Protein AF-0000000073374033 (afdb_homodimer)

Solvent-accessible surface area (backbone atoms only — not comparable to full-atom values): 40500 Å² total; per-residue (Å²): 117,76,60,56,55,54,49,48,32,49,49,45,48,53,47,56,76,62,56,70,58,71,91,71,52,54,66,69,59,49,52,52,34,50,50,38,50,50,52,44,47,60,67,65,52,49,69,68,56,53,51,48,49,41,49,51,34,45,50,53,40,39,52,51,47,39,38,47,74,27,28,50,28,40,47,32,47,76,53,73,50,48,68,38,39,53,70,58,46,48,76,58,29,60,41,41,64,69,36,48,52,54,52,47,20,38,35,21,29,68,63,35,25,39,60,81,46,92,64,21,37,31,60,33,75,65,33,57,41,40,18,85,92,31,54,60,24,26,40,48,54,47,34,45,60,45,41,44,23,48,55,28,42,42,62,44,31,63,74,58,57,34,49,60,54,62,41,54,58,54,22,26,31,24,66,53,67,71,45,74,55,39,61,67,63,53,31,71,78,31,63,72,61,33,52,30,47,51,45,35,55,56,49,52,56,66,65,41,67,74,57,66,69,78,52,41,64,50,81,74,72,37,71,47,60,66,88,39,42,24,36,35,30,46,58,33,54,76,29,61,66,61,37,52,48,43,68,75,40,69,82,62,46,27,30,33,36,29,24,20,44,55,75,46,50,70,62,48,80,64,85,67,51,89,58,44,46,77,45,72,41,53,59,79,78,42,46,89,70,64,50,28,39,26,43,34,35,53,75,43,59,47,59,34,18,66,67,63,37,39,50,32,46,42,26,47,56,72,20,46,40,94,80,21,34,39,36,42,37,36,66,36,36,69,78,76,32,80,44,59,46,66,60,39,50,49,26,52,49,27,26,36,53,20,6,19,40,61,38,29,62,67,52,49,53,50,51,40,41,74,48,51,29,36,76,76,46,75,37,64,41,90,89,32,75,48,42,34,37,39,33,25,32,79,99,116,76,61,55,55,54,49,47,32,51,50,43,49,51,47,57,76,63,55,70,58,70,92,71,51,53,65,69,60,48,52,50,34,50,49,38,50,51,52,43,48,61,68,65,52,48,70,68,57,51,53,48,47,41,49,51,35,46,50,52,39,39,52,50,47,37,39,48,74,28,29,51,30,39,47,32,47,75,53,74,51,47,68,37,38,53,68,58,46,47,75,58,29,59,44,40,64,70,35,49,52,56,53,46,22,37,35,21,29,68,63,34,26,39,62,81,46,94,62,21,39,30,59,33,77,66,33,57,42,40,19,87,92,31,53,61,24,27,39,49,56,47,34,46,60,47,41,44,24,48,55,28,42,42,61,43,29,64,73,58,58,34,50,60,53,61,40,53,59,53,22,25,33,25,64,51,68,70,45,73,54,39,60,67,63,52,32,70,77,31,63,72,62,33,51,30,46,51,46,36,54,55,50,52,57,68,63,54,68,68,60,67,69,78,54,40,68,50,82,74,73,37,70,46,60,65,90,39,42,22,35,36,29,46,58,34,56,76,30,61,66,59,38,52,50,42,68,76,39,69,81,61,45,27,30,34,36,28,24,21,44,55,74,47,50,69,61,48,81,64,86,66,52,90,61,44,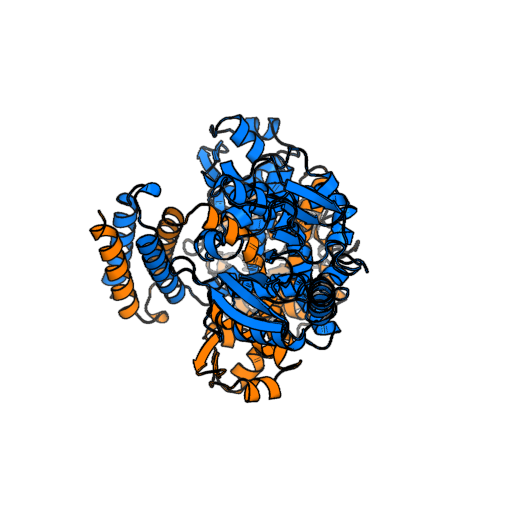46,76,46,70,41,54,60,80,79,42,47,89,71,64,50,28,40,26,43,32,34,54,75,44,59,47,60,35,19,67,67,64,38,40,49,31,46,43,27,46,56,71,19,44,39,95,80,19,35,37,36,42,37,36,65,38,37,68,77,76,31,82,41,59,47,67,61,39,48,50,26,52,49,26,27,36,54,20,5,19,41,62,38,29,63,66,53,48,52,50,52,42,41,74,48,49,30,35,76,77,47,77,37,65,41,92,90,34,76,48,40,34,37,38,34,25,31,79,99

Foldseek 3Di:
DVVPVVVVVVVVVVCVVVPDDPVPDDPVNVVVVVVVVVVVCVVPDDPVRVVVCVVCVVVVLVLLLVCQQFCQLVLCLVVVFDKDALVRSQVRTDDDSVVVVVSVVVCCVVVQWHDPDDRIITGDPVSNQLHPPHLSVLVSVLVVLVVLLVVCQVVLCVVVVNDQFADQQRFSQCVSVVDSDRLVVVLLVPVVNVVSVLSNVVVVVVVPFDQQCVFDVCVVQQDDAQAAAREEEAQCQLQPNVLVVCVVPVPRHYAAEYEDAPSRPVPNPDDSDPRYYYDHDDLLVADPRAAHQEYEYEQPLQLHGLPSSLSSLLRVQVRHDQNHKYKYKYFAFDPDDPGDPVQVVVQVSSCRNRSGGHHHPVRVCVSCVVSQWAFDDWTDDPRDRGIIITIIGHD/DVVPVVVVVVVVVVCVVVPDDPVPDDPVNVVVVVVVVVVVCVVPDDPVRVVVCVVCVVVVLVLLVVCQQFCQLVLCLVVVFDKDALVRSQVRTDDDSVVVVVSVVVCCVVVQWHDPDDRIITGDPVSNQLHPPHLSVLVSVLVVLVVLLVVCQVVLCVVVVNDQFADQQRFSQCVSVVDSDRLVVVVLVPVVNVVSVLSNVVVVVVVQFDQQCVFDVCQVQQDDAQAAAREEEAQCQLQPNVLVVCVVPVPRHYAAEYEDAPSRPVPNPDDSDPRYYYDHDDLLVADPRAAHQEYEYEQPLQLHGLPSSLSSLLRVQVRHDQNHKYKYKYFAFDPDDPGDPVQVVVQVSSCRNGSGGHHHPVRVCVSCVVSQWAFDDWTDDPRDRGIIITIIGHD

Nearest PDB structures (foldseek):
  6inw-assembly1_A  TM=8.763E-01  e=2.701E-35  Aspergillus flavus NRRL3357
  6ix7-assembly1_A  TM=8.766E-01  e=1.135E-34  Aspergillus flavus NRRL3357
  6ix3-assembly1_A  TM=8.755E-01  e=1.832E-34  Aspergillus flavus NRRL3357
  8xte-assembly3_D  TM=8.168E-01  e=4.934E-29  Penicillium brevicompactum
  8xtg-assembly3_F  TM=8.069E-01  e=5.912E-27  Penicillium brevicompactum

Organism: Aspergillus oryzae (strain ATCC 42149 / RIB 40) (NCBI:txid510516)

Structure (mmCIF, N/CA/C/O backbone):
data_AF-0000000073374033-model_v1
#
loop_
_entity.id
_entity.type
_entity.pdbx_description
1 polymer 'Uncharacterized protein'
#
loop_
_atom_site.group_PDB
_atom_site.id
_atom_site.type_symbol
_atom_site.label_atom_id
_atom_site.label_alt_id
_atom_site.label_comp_id
_atom_site.label_asym_id
_atom_site.label_entity_id
_atom_site.label_seq_id
_atom_site.pdbx_PDB_ins_code
_atom_site.Cartn_x
_atom_site.Cartn_y
_atom_site.Cartn_z
_atom_site.occupancy
_atom_site.B_iso_or_equiv
_atom_site.auth_seq_id
_atom_site.auth_comp_id
_atom_site.auth_asym_id
_atom_site.auth_atom_id
_atom_site.pdbx_PDB_model_num
ATOM 1 N N . MET A 1 1 ? -13.531 -3.805 35.156 1 40.66 1 MET A N 1
ATOM 2 C CA . MET A 1 1 ? -13.516 -3.805 33.688 1 40.66 1 MET A CA 1
ATOM 3 C C . MET A 1 1 ? -12.188 -3.273 33.188 1 40.66 1 MET A C 1
ATOM 5 O O . MET A 1 1 ? -11.672 -3.762 32.156 1 40.66 1 MET A O 1
ATOM 9 N N . THR A 1 2 ? -11.633 -2.186 33.844 1 51.59 2 THR A N 1
ATOM 10 C CA . THR A 1 2 ? -10.312 -1.583 33.656 1 51.59 2 THR A CA 1
ATOM 11 C C . THR A 1 2 ? -9.211 -2.617 33.875 1 51.59 2 THR A C 1
ATOM 13 O O . THR A 1 2 ? -8.203 -2.598 33.156 1 51.59 2 THR A O 1
ATOM 16 N N . THR A 1 3 ? -9.586 -3.658 34.625 1 64.06 3 THR A N 1
ATOM 17 C CA . THR A 1 3 ? -8.648 -4.656 35.125 1 64.06 3 THR A CA 1
ATOM 18 C C . THR A 1 3 ? -8.375 -5.727 34.062 1 64.06 3 THR A C 1
ATOM 20 O O . THR A 1 3 ? -7.238 -6.164 33.906 1 64.06 3 THR A O 1
ATOM 23 N N . LEU A 1 4 ? -9.281 -5.793 33.125 1 79.56 4 LEU A N 1
ATOM 24 C CA . LEU A 1 4 ? -9.141 -6.918 32.219 1 79.56 4 LEU A CA 1
ATOM 25 C C . LEU A 1 4 ? -8.156 -6.59 31.094 1 79.56 4 LEU A C 1
ATOM 27 O O . LEU A 1 4 ? -7.262 -7.383 30.797 1 79.56 4 LEU A O 1
ATOM 31 N N . LEU A 1 5 ? -8.156 -5.371 30.641 1 86.12 5 LEU A N 1
ATOM 32 C CA . LEU A 1 5 ? -7.293 -5.023 29.531 1 86.12 5 LEU A CA 1
ATOM 33 C C . LEU A 1 5 ? -5.859 -4.805 30 1 86.12 5 LEU A C 1
ATOM 35 O O . LEU A 1 5 ? -4.906 -5.18 29.312 1 86.12 5 LEU A O 1
ATOM 39 N N . SER A 1 6 ? -5.793 -4.25 31.141 1 86.88 6 SER A N 1
ATOM 40 C CA . SER A 1 6 ? -4.461 -4.062 31.703 1 86.88 6 SER A CA 1
ATOM 41 C C . SER A 1 6 ? -3.793 -5.402 32 1 86.88 6 SER A C 1
ATOM 43 O O . SER A 1 6 ? -2.592 -5.562 31.797 1 86.88 6 SER A O 1
ATOM 45 N N . ASP A 1 7 ? -4.605 -6.301 32.469 1 88.81 7 ASP A N 1
ATOM 46 C CA . ASP A 1 7 ? -4.102 -7.645 32.75 1 88.81 7 ASP A CA 1
ATOM 47 C C . ASP A 1 7 ? -3.682 -8.344 31.453 1 88.81 7 ASP A C 1
ATOM 49 O O . ASP A 1 7 ? -2.668 -9.039 31.422 1 88.81 7 ASP A O 1
ATOM 53 N N . LEU A 1 8 ? -4.488 -8.117 30.484 1 90.81 8 LEU A N 1
ATOM 54 C CA . LEU A 1 8 ? -4.156 -8.711 29.188 1 90.81 8 LEU A CA 1
ATOM 55 C C . LEU A 1 8 ? -2.867 -8.117 28.641 1 90.81 8 LEU A C 1
ATOM 57 O O . LEU A 1 8 ? -2.027 -8.844 28.109 1 90.81 8 LEU A O 1
ATOM 61 N N . THR A 1 9 ? -2.734 -6.816 28.734 1 91.38 9 THR A N 1
ATOM 62 C CA . THR A 1 9 ? -1.508 -6.156 28.297 1 91.38 9 THR A CA 1
ATOM 63 C C . THR A 1 9 ? -0.296 -6.734 29.016 1 91.38 9 THR A C 1
ATOM 65 O O . THR A 1 9 ? 0.73 -7.016 28.391 1 91.38 9 THR A O 1
ATOM 68 N N . SER A 1 10 ? -0.491 -6.93 30.297 1 90 10 SER A N 1
ATOM 69 C CA . SER A 1 10 ? 0.584 -7.508 31.094 1 90 10 SER A CA 1
ATOM 70 C C . SER A 1 10 ? 0.902 -8.93 30.656 1 90 10 SER A C 1
ATOM 72 O O . SER A 1 10 ? 2.068 -9.32 30.578 1 90 10 SER A O 1
ATOM 74 N N . THR A 1 11 ? -0.101 -9.641 30.406 1 89.69 11 THR A N 1
ATOM 75 C CA . THR A 1 11 ? 0.068 -11.008 29.922 1 89.69 11 THR A CA 1
ATOM 76 C C . THR A 1 11 ? 0.835 -11.031 28.609 1 89.69 11 THR A C 1
ATOM 78 O O . THR A 1 11 ? 1.729 -11.859 28.422 1 89.69 11 THR A O 1
ATOM 81 N N . LEU A 1 12 ? 0.487 -10.133 27.703 1 90.38 12 LEU A N 1
ATOM 82 C CA . LEU A 1 12 ? 1.145 -10.078 26.391 1 90.38 12 LEU A CA 1
ATOM 83 C C . LEU A 1 12 ? 2.605 -9.664 26.547 1 90.38 12 LEU A C 1
ATOM 85 O O . LEU A 1 12 ? 3.482 -10.227 25.875 1 90.38 12 LEU A O 1
ATOM 89 N N . ASN A 1 13 ? 2.828 -8.773 27.406 1 89.5 13 ASN A N 1
ATOM 90 C CA . ASN A 1 13 ? 4.203 -8.344 27.641 1 89.5 13 ASN A CA 1
ATOM 91 C C . ASN A 1 13 ? 5.047 -9.461 28.234 1 89.5 13 ASN A C 1
ATOM 93 O O . ASN A 1 13 ? 6.215 -9.625 27.875 1 89.5 13 ASN A O 1
ATOM 97 N N . SER A 1 14 ? 4.441 -10.156 29.125 1 88.94 14 SER A N 1
ATOM 98 C CA . SER A 1 14 ? 5.129 -11.305 29.719 1 88.94 14 SER A CA 1
ATOM 99 C C . SER A 1 14 ? 5.418 -12.375 28.672 1 88.94 14 SER A C 1
ATOM 101 O O . SER A 1 14 ? 6.488 -12.984 28.672 1 88.94 14 SER A O 1
ATOM 103 N N . ALA A 1 15 ? 4.445 -12.617 27.875 1 88.56 15 ALA A N 1
ATOM 104 C CA . ALA A 1 15 ? 4.629 -13.594 26.812 1 88.56 15 ALA A CA 1
ATOM 105 C C . ALA A 1 15 ? 5.742 -13.164 25.859 1 88.56 15 ALA A C 1
ATOM 107 O O . ALA A 1 15 ? 6.543 -13.992 25.422 1 88.56 15 ALA A O 1
ATOM 108 N N . LEU A 1 16 ? 5.781 -11.914 25.516 1 87.56 16 LEU A N 1
ATOM 109 C CA . LEU A 1 16 ? 6.805 -11.367 24.625 1 87.56 16 LEU A CA 1
ATOM 110 C C . LEU A 1 16 ? 8.195 -11.586 25.219 1 87.56 16 LEU A C 1
ATOM 112 O O . LEU A 1 16 ? 9.133 -11.945 24.5 1 87.56 16 LEU A O 1
ATOM 116 N N . ALA A 1 17 ? 8.281 -11.438 26.469 1 87.31 17 ALA A N 1
ATOM 117 C CA . ALA A 1 17 ? 9.57 -11.562 27.141 1 87.31 17 ALA A CA 1
ATOM 118 C C . ALA A 1 17 ? 10.008 -13.023 27.203 1 87.31 17 ALA A C 1
ATOM 120 O O . ALA A 1 17 ? 11.195 -13.312 27.375 1 87.31 17 ALA A O 1
ATOM 121 N N . ASN A 1 18 ? 9.102 -13.953 27 1 87.38 18 ASN A N 1
ATOM 122 C CA . ASN A 1 18 ? 9.414 -15.367 27.203 1 87.38 18 ASN A CA 1
ATOM 123 C C . ASN A 1 18 ? 9.18 -16.172 25.922 1 87.38 18 ASN A C 1
ATOM 125 O O . ASN A 1 18 ? 8.992 -17.391 25.984 1 87.38 18 ASN A O 1
ATOM 129 N N . LEU A 1 19 ? 9.047 -15.469 24.844 1 88.44 19 LEU A N 1
ATOM 130 C CA . LEU A 1 19 ? 8.82 -16.172 23.578 1 88.44 19 LEU A CA 1
ATOM 131 C C . LEU A 1 19 ? 10 -17.078 23.234 1 88.44 19 LEU A C 1
ATOM 133 O O . LEU A 1 19 ? 11.156 -16.688 23.406 1 88.44 19 LEU A O 1
ATOM 137 N N . PRO A 1 20 ? 9.734 -18.266 22.875 1 86.44 20 PRO A N 1
ATOM 138 C CA . PRO A 1 20 ? 10.828 -19.094 22.375 1 86.44 20 PRO A CA 1
ATOM 139 C C . PRO A 1 20 ? 11.484 -18.516 21.125 1 86.44 20 PRO A C 1
ATOM 141 O O . PRO A 1 20 ? 10.914 -17.625 20.484 1 86.44 20 PRO A O 1
ATOM 144 N N . ALA A 1 21 ? 12.734 -19 20.891 1 82.31 21 ALA A N 1
ATOM 145 C CA . ALA A 1 21 ? 13.367 -18.609 19.625 1 82.31 21 ALA A CA 1
ATOM 146 C C . ALA A 1 21 ? 12.5 -19.016 18.438 1 82.31 21 ALA A C 1
ATOM 148 O O . ALA A 1 21 ? 11.852 -20.062 18.453 1 82.31 21 ALA A O 1
ATOM 149 N N . PRO A 1 22 ? 12.422 -18.078 17.422 1 77.88 22 PRO A N 1
ATOM 150 C CA . PRO A 1 22 ? 11.539 -18.312 16.281 1 77.88 22 PRO A CA 1
ATOM 151 C C . PRO A 1 22 ? 11.672 -19.719 15.711 1 77.88 22 PRO A C 1
ATOM 153 O O . PRO A 1 22 ? 10.672 -20.312 15.297 1 77.88 22 PRO A O 1
ATOM 156 N N . GLU A 1 23 ? 12.867 -20.25 15.656 1 77.88 23 GLU A N 1
ATOM 157 C CA . GLU A 1 23 ? 13.109 -21.562 15.07 1 77.88 23 GLU A CA 1
ATOM 158 C C . GLU A 1 23 ? 12.484 -22.672 15.914 1 77.88 23 GLU A C 1
ATOM 160 O O . GLU A 1 23 ? 12.289 -23.781 15.438 1 77.88 23 GLU A O 1
ATOM 165 N N . ASN A 1 24 ? 12.102 -22.312 17.219 1 84.44 24 ASN A N 1
ATOM 166 C CA . ASN A 1 24 ? 11.547 -23.312 18.125 1 84.44 24 ASN A CA 1
ATOM 167 C C . ASN A 1 24 ? 10.031 -23.219 18.203 1 84.44 24 ASN A C 1
ATOM 169 O O . ASN A 1 24 ? 9.398 -23.938 18.984 1 84.44 24 ASN A O 1
ATOM 173 N N . ILE A 1 25 ? 9.516 -22.375 17.469 1 87.62 25 ILE A N 1
ATOM 174 C CA . ILE A 1 25 ? 8.062 -22.25 17.406 1 87.62 25 ILE A CA 1
ATOM 175 C C . ILE A 1 25 ? 7.531 -23.062 16.234 1 87.62 25 ILE A C 1
ATOM 177 O O . ILE A 1 25 ? 7.93 -22.844 15.086 1 87.62 25 ILE A O 1
ATOM 181 N N . LYS A 1 26 ? 6.68 -24 16.578 1 84.81 26 LYS A N 1
ATOM 182 C CA . LYS A 1 26 ? 6.027 -24.781 15.531 1 84.81 26 LYS A CA 1
ATOM 183 C C . LYS A 1 26 ? 5.16 -23.891 14.648 1 84.81 26 LYS A C 1
ATOM 185 O O . LYS A 1 26 ? 4.492 -22.984 15.141 1 84.81 26 LYS A O 1
ATOM 190 N N . ASP A 1 27 ? 5.145 -24.141 13.352 1 81.31 27 ASP A N 1
ATOM 191 C CA . ASP A 1 27 ? 4.426 -23.312 12.391 1 81.31 27 ASP A CA 1
ATOM 192 C C . ASP A 1 27 ? 2.932 -23.266 12.703 1 81.31 27 ASP A C 1
ATOM 194 O O . ASP A 1 27 ? 2.297 -22.219 12.609 1 81.31 27 ASP A O 1
ATOM 198 N N . GLU A 1 28 ? 2.451 -24.375 13.047 1 80.75 28 GLU A N 1
ATOM 199 C CA . GLU A 1 28 ? 1.025 -24.453 13.344 1 80.75 28 GLU A CA 1
ATOM 200 C C . GLU A 1 28 ? 0.662 -23.547 14.523 1 80.75 28 GLU A C 1
ATOM 202 O O . GLU A 1 28 ? -0.362 -22.859 14.492 1 80.75 28 GLU A O 1
ATOM 207 N N . GLU A 1 29 ? 1.431 -23.578 15.57 1 86.44 29 GLU A N 1
ATOM 208 C CA . GLU A 1 29 ? 1.206 -22.734 16.75 1 86.44 29 GLU A CA 1
ATOM 209 C C . GLU A 1 29 ? 1.348 -21.266 16.391 1 86.44 29 GLU A C 1
ATOM 211 O O . GLU A 1 29 ? 0.577 -20.422 16.875 1 86.44 29 GLU A O 1
ATOM 216 N N . ARG A 1 30 ? 2.346 -21 15.578 1 87.62 30 ARG A N 1
ATOM 217 C CA . ARG A 1 30 ? 2.58 -19.625 15.133 1 87.62 30 ARG A CA 1
ATOM 218 C C . ARG A 1 30 ? 1.369 -19.078 14.391 1 87.62 30 ARG A C 1
ATOM 220 O O . ARG A 1 30 ? 0.91 -17.969 14.664 1 87.62 30 ARG A O 1
ATOM 227 N N . VAL A 1 31 ? 0.886 -19.891 13.5 1 83.38 31 VAL A N 1
ATOM 228 C CA . VAL A 1 31 ? -0.239 -19.484 12.672 1 83.38 31 VAL A CA 1
ATOM 229 C C . VAL A 1 31 ? -1.467 -19.234 13.547 1 83.38 31 VAL A C 1
ATOM 231 O O . VAL A 1 31 ? -2.17 -18.234 13.375 1 83.38 31 VAL A O 1
ATOM 234 N N . GLN A 1 32 ? -1.721 -20.062 14.484 1 84.88 32 GLN A N 1
ATOM 235 C CA . GLN A 1 32 ? -2.875 -19.938 15.367 1 84.88 32 GLN A CA 1
ATOM 236 C C . GLN A 1 32 ? -2.758 -18.688 16.234 1 84.88 32 GLN A C 1
ATOM 238 O O . GLN A 1 32 ? -3.729 -17.953 16.406 1 84.88 32 GLN A O 1
ATOM 243 N N . LEU A 1 33 ? -1.617 -18.562 16.797 1 90 33 LEU A N 1
ATOM 244 C CA . LEU A 1 33 ? -1.396 -17.406 17.672 1 90 33 LEU A CA 1
ATOM 245 C C . LEU A 1 33 ? -1.506 -16.109 16.891 1 90 33 LEU A C 1
ATOM 247 O O . LEU A 1 33 ? -2.145 -15.156 17.344 1 90 33 LEU A O 1
ATOM 251 N N . LEU A 1 34 ? -0.926 -16.047 15.656 1 88.5 34 LEU A N 1
ATOM 252 C CA . LEU A 1 34 ? -1.021 -14.852 14.82 1 88.5 34 LEU A CA 1
ATOM 253 C C . LEU A 1 34 ? -2.467 -14.578 14.422 1 88.5 34 LEU A C 1
ATOM 255 O O . LEU A 1 34 ? -2.885 -13.422 14.32 1 88.5 34 LEU A O 1
ATOM 259 N N . GLY A 1 35 ? -3.172 -15.641 14.195 1 85.69 35 GLY A N 1
ATOM 260 C CA . GLY A 1 35 ? -4.59 -15.492 13.914 1 85.69 35 GLY A CA 1
ATOM 261 C C . GLY A 1 35 ? -5.355 -14.844 15.055 1 85.69 35 GLY A C 1
ATOM 262 O O . GLY A 1 35 ? -6.145 -13.922 14.836 1 85.69 35 GLY A O 1
ATOM 263 N N . ALA A 1 36 ? -5.074 -15.336 16.266 1 88.06 36 ALA A N 1
ATOM 264 C CA . ALA A 1 36 ? -5.727 -14.789 17.453 1 88.06 36 ALA A CA 1
ATOM 265 C C . ALA A 1 36 ? -5.332 -13.328 17.656 1 88.06 36 ALA A C 1
ATOM 267 O O . ALA A 1 36 ? -6.172 -12.5 18.016 1 88.06 36 ALA A O 1
ATOM 268 N N . ILE A 1 37 ? -4.105 -13.078 17.5 1 90.69 37 ILE A N 1
ATOM 269 C CA . ILE A 1 37 ? -3.586 -11.719 17.625 1 90.69 37 ILE A CA 1
ATOM 270 C C . ILE A 1 37 ? -4.289 -10.805 16.625 1 90.69 37 ILE A C 1
ATOM 272 O O . ILE A 1 37 ? -4.73 -9.711 16.984 1 90.69 37 ILE A O 1
ATOM 276 N N . GLY A 1 38 ? -4.414 -11.266 15.375 1 86.88 38 GLY A N 1
ATOM 277 C CA . GLY A 1 38 ? -5.078 -10.484 14.344 1 86.88 38 GLY A CA 1
ATOM 278 C C . GLY A 1 38 ? -6.527 -10.172 14.672 1 86.88 38 GLY A C 1
ATOM 279 O O . GLY A 1 38 ? -6.992 -9.055 14.453 1 86.88 38 GLY A O 1
ATOM 280 N N . GLN A 1 39 ? -7.199 -11.133 15.18 1 83.75 39 GLN A N 1
ATOM 281 C CA . GLN A 1 39 ? -8.602 -10.945 15.547 1 83.75 39 GLN A CA 1
ATOM 282 C C . GLN A 1 39 ? -8.734 -9.938 16.688 1 83.75 39 GLN A C 1
ATOM 284 O O . GLN A 1 39 ? -9.633 -9.094 16.688 1 83.75 39 GLN A O 1
ATOM 289 N N . LEU A 1 40 ? -7.879 -10.117 17.641 1 87.75 40 LEU A N 1
ATOM 290 C CA . LEU A 1 40 ? -7.902 -9.195 18.781 1 87.75 40 LEU A CA 1
ATOM 291 C C . LEU A 1 40 ? -7.586 -7.773 18.328 1 87.75 40 LEU A C 1
ATOM 293 O O . LEU A 1 40 ? -8.227 -6.82 18.781 1 87.75 40 LEU A O 1
ATOM 297 N N . GLN A 1 41 ? -6.609 -7.645 17.516 1 88.44 41 GLN A N 1
ATOM 298 C CA . GLN A 1 41 ? -6.238 -6.34 16.969 1 88.44 41 GLN A CA 1
ATOM 299 C C . GLN A 1 41 ? -7.418 -5.691 16.25 1 88.44 41 GLN A C 1
ATOM 301 O O . GLN A 1 41 ? -7.727 -4.52 16.469 1 88.44 41 GLN A O 1
ATOM 306 N N . SER A 1 42 ? -8.078 -6.48 15.445 1 82.69 42 SER A N 1
ATOM 307 C CA . SER A 1 42 ? -9.211 -5.992 14.664 1 82.69 42 SER A CA 1
ATOM 308 C C . SER A 1 42 ? -10.344 -5.531 15.57 1 82.69 42 SER A C 1
ATOM 310 O O . SER A 1 42 ? -11.047 -4.57 15.258 1 82.69 42 SER A O 1
ATOM 312 N N . ALA A 1 43 ? -10.492 -6.207 16.625 1 84.06 43 ALA A N 1
ATOM 313 C CA . ALA A 1 43 ? -11.578 -5.891 17.547 1 84.06 43 ALA A CA 1
ATOM 314 C C . ALA A 1 43 ? -11.273 -4.625 18.344 1 84.06 43 ALA A C 1
ATOM 316 O O . ALA A 1 43 ? -12.188 -3.924 18.781 1 84.06 43 ALA A O 1
ATOM 317 N N . LEU A 1 44 ? -10.023 -4.363 18.469 1 87.88 44 LEU A N 1
ATOM 318 C CA . LEU A 1 44 ? -9.609 -3.264 19.328 1 87.88 44 LEU A CA 1
ATOM 319 C C . LEU A 1 44 ? -9.414 -1.984 18.516 1 87.88 44 LEU A C 1
ATOM 321 O O . LEU A 1 44 ? -9.562 -0.881 19.047 1 87.88 44 LEU A O 1
ATOM 325 N N . GLU A 1 45 ? -9.078 -2.135 17.266 1 88.25 45 GLU A N 1
ATOM 326 C CA . GLU A 1 45 ? -8.789 -0.96 16.453 1 88.25 45 GLU A CA 1
ATOM 327 C C . GLU A 1 45 ? -10.055 -0.141 16.203 1 88.25 45 GLU A C 1
ATOM 329 O O . GLU A 1 45 ? -11.133 -0.701 15.977 1 88.25 45 GLU A O 1
ATOM 334 N N . THR A 1 46 ? -9.914 1.167 16.312 1 87.25 46 THR A N 1
ATOM 335 C CA . THR A 1 46 ? -11.016 2.07 15.992 1 87.25 46 THR A CA 1
ATOM 336 C C . THR A 1 46 ? -11.172 2.201 14.477 1 87.25 46 THR A C 1
ATOM 338 O O . THR A 1 46 ? -10.242 1.909 13.727 1 87.25 46 THR A O 1
ATOM 341 N N . PRO A 1 47 ? -12.359 2.604 14.062 1 87.25 47 PRO A N 1
ATOM 342 C CA . PRO A 1 47 ? -12.555 2.818 12.625 1 87.25 47 PRO A CA 1
ATOM 343 C C . PRO A 1 47 ? -11.523 3.77 12.023 1 87.25 47 PRO A C 1
ATOM 345 O O . PRO A 1 47 ? -11.023 3.527 10.922 1 87.25 47 PRO A O 1
ATOM 348 N N . VAL A 1 48 ? -11.156 4.805 12.773 1 85.06 48 VAL A N 1
ATOM 349 C CA . VAL A 1 48 ? -10.188 5.781 12.273 1 85.06 48 VAL A CA 1
ATOM 350 C C . VAL A 1 48 ? -8.844 5.105 12.039 1 85.06 48 VAL A C 1
ATOM 352 O O . VAL A 1 48 ? -8.188 5.344 11.023 1 85.06 48 VAL A O 1
ATOM 355 N N . GLN A 1 49 ? -8.461 4.238 12.953 1 86.56 49 GLN A N 1
ATOM 356 C CA . GLN A 1 49 ? -7.188 3.535 12.836 1 86.56 49 GLN A CA 1
ATOM 357 C C . GLN A 1 49 ? -7.191 2.584 11.641 1 86.56 49 GLN A C 1
ATOM 359 O O . GLN A 1 49 ? -6.195 2.475 10.922 1 86.56 49 GLN A O 1
ATOM 364 N N . ILE A 1 50 ? -8.305 1.937 11.422 1 90.62 50 ILE A N 1
ATOM 365 C CA . ILE A 1 50 ? -8.43 0.996 10.312 1 90.62 50 ILE A CA 1
ATOM 366 C C . ILE A 1 50 ? -8.359 1.748 8.984 1 90.62 50 ILE A C 1
ATOM 368 O O . ILE A 1 50 ? -7.656 1.327 8.062 1 90.62 50 ILE A O 1
ATOM 372 N N . ILE A 1 51 ? -9.055 2.836 8.891 1 92.88 51 ILE A N 1
ATOM 373 C CA . ILE A 1 51 ? -9.086 3.635 7.668 1 92.88 51 ILE A CA 1
ATOM 374 C C . ILE A 1 51 ? -7.695 4.188 7.375 1 92.88 51 ILE A C 1
ATOM 376 O O . ILE A 1 51 ? -7.234 4.148 6.23 1 92.88 51 ILE A O 1
ATOM 380 N N . GLN A 1 52 ? -7.004 4.664 8.406 1 90.62 52 GLN A N 1
ATOM 381 C CA . GLN A 1 52 ? -5.652 5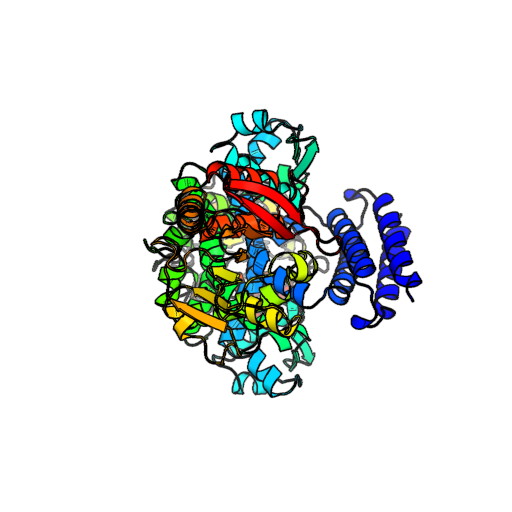.184 8.234 1 90.62 52 GLN A CA 1
ATOM 382 C C . GLN A 1 52 ? -4.703 4.098 7.734 1 90.62 52 GLN A C 1
ATOM 384 O O . GLN A 1 52 ? -3.828 4.359 6.906 1 90.62 52 GLN A O 1
ATOM 389 N N . LYS A 1 53 ? -4.887 2.908 8.242 1 91.19 53 LYS A N 1
ATOM 390 C CA . LYS A 1 53 ? -4.066 1.788 7.789 1 91.19 53 LYS A CA 1
ATOM 391 C C . LYS A 1 53 ? -4.223 1.563 6.289 1 91.19 53 LYS A C 1
ATOM 393 O O . LYS A 1 53 ? -3.23 1.384 5.574 1 91.19 53 LYS A O 1
ATOM 398 N N . HIS A 1 54 ? -5.434 1.604 5.777 1 94.19 54 HIS A N 1
ATOM 399 C CA . HIS A 1 54 ? -5.664 1.425 4.352 1 94.19 54 HIS A CA 1
ATOM 400 C C . HIS A 1 54 ? -5.086 2.586 3.549 1 94.19 54 HIS A C 1
ATOM 402 O O . HIS A 1 54 ? -4.504 2.379 2.482 1 94.19 54 HIS A O 1
ATOM 408 N N . CYS A 1 55 ? -5.184 3.77 4.109 1 95.94 55 CYS A N 1
ATOM 409 C CA . CYS A 1 55 ? -4.793 4.98 3.395 1 95.94 55 CYS A CA 1
ATOM 410 C C . CYS A 1 55 ? -3.277 5.062 3.252 1 95.94 55 CYS A C 1
ATOM 412 O O . CYS A 1 55 ? -2.771 5.531 2.23 1 95.94 55 CYS A O 1
ATOM 414 N N . PHE A 1 56 ? -2.551 4.52 4.254 1 96.25 56 PHE A N 1
ATOM 415 C CA . PHE A 1 56 ? -1.127 4.832 4.289 1 96.25 56 PHE A CA 1
ATOM 416 C C . PHE A 1 56 ? -0.291 3.578 4.07 1 96.25 56 PHE A C 1
ATOM 418 O O . PHE A 1 56 ? 0.94 3.639 4.059 1 96.25 56 PHE A O 1
ATOM 425 N N . ALA A 1 57 ? -0.909 2.463 3.814 1 95.25 57 ALA A N 1
ATOM 426 C CA . ALA A 1 57 ? -0.209 1.181 3.779 1 95.25 57 ALA A CA 1
ATOM 427 C C . ALA A 1 57 ? 0.805 1.142 2.641 1 95.25 57 ALA A C 1
ATOM 429 O O . ALA A 1 57 ? 1.83 0.461 2.736 1 95.25 57 ALA A O 1
ATOM 430 N N . HIS A 1 58 ? 0.584 1.897 1.558 1 96.88 58 HIS A N 1
ATOM 431 C CA . HIS A 1 58 ? 1.422 1.812 0.368 1 96.88 58 HIS A CA 1
ATOM 432 C C . HIS A 1 58 ? 2.74 2.553 0.566 1 96.88 58 HIS A C 1
ATOM 434 O O . HIS A 1 58 ? 3.676 2.385 -0.218 1 96.88 58 HIS A O 1
ATOM 440 N N . TYR A 1 59 ? 2.939 3.291 1.649 1 97.88 59 TYR A N 1
ATOM 441 C CA . TYR A 1 59 ? 4.176 4.031 1.88 1 97.88 59 TYR A CA 1
ATOM 442 C C . TYR A 1 59 ? 5.309 3.092 2.268 1 97.88 59 TYR A C 1
ATOM 444 O O . TYR A 1 59 ? 6.48 3.393 2.027 1 97.88 59 TYR A O 1
ATOM 452 N N . GLY A 1 60 ? 4.961 1.946 2.863 1 96.94 60 GLY A N 1
ATOM 453 C CA . GLY A 1 60 ? 5.98 1.006 3.293 1 96.94 60 GLY A CA 1
ATOM 454 C C . GLY A 1 60 ? 6.898 0.565 2.166 1 96.94 60 GLY A C 1
ATOM 455 O O . GLY A 1 60 ? 8.109 0.795 2.219 1 96.94 60 GLY A O 1
ATOM 456 N N . ILE A 1 61 ? 6.27 0.025 1.129 1 97.94 61 ILE A N 1
ATOM 457 C CA . ILE A 1 61 ? 7.074 -0.509 0.035 1 97.94 61 ILE A CA 1
ATOM 458 C C . ILE A 1 61 ? 7.785 0.632 -0.687 1 97.94 61 ILE A C 1
ATOM 460 O O . ILE A 1 61 ? 8.914 0.47 -1.155 1 97.94 61 ILE A O 1
ATOM 464 N N . ALA A 1 62 ? 7.199 1.819 -0.777 1 98.12 62 ALA A N 1
ATOM 465 C CA . ALA A 1 62 ? 7.809 2.973 -1.437 1 98.12 62 ALA A CA 1
ATOM 466 C C . ALA A 1 62 ? 9.039 3.453 -0.674 1 98.12 62 ALA A C 1
ATOM 468 O O . ALA A 1 62 ? 10.078 3.729 -1.273 1 98.12 62 ALA A O 1
ATOM 469 N N . GLY A 1 63 ? 8.891 3.525 0.678 1 98.12 63 GLY A N 1
ATOM 470 C CA . GLY A 1 63 ? 10.016 3.934 1.501 1 98.12 63 GLY A CA 1
ATOM 471 C C . GLY A 1 63 ? 11.188 2.967 1.438 1 98.12 63 GLY A C 1
ATOM 472 O O . GLY A 1 63 ? 12.344 3.387 1.343 1 98.12 63 GLY A O 1
ATOM 473 N N . ILE A 1 64 ? 10.883 1.72 1.464 1 98.44 64 ILE A N 1
ATOM 474 C CA . ILE A 1 64 ? 11.906 0.684 1.385 1 98.44 64 ILE A CA 1
ATOM 475 C C . ILE A 1 64 ? 12.625 0.77 0.039 1 98.44 64 ILE A C 1
ATOM 477 O O . ILE A 1 64 ? 13.852 0.654 -0.027 1 98.44 64 ILE A O 1
ATOM 481 N N . ARG A 1 65 ? 11.875 1.008 -1.055 1 98.5 65 ARG A N 1
ATOM 482 C CA . ARG A 1 65 ? 12.445 1.079 -2.395 1 98.5 65 ARG A CA 1
ATOM 483 C C . ARG A 1 65 ? 13.406 2.254 -2.518 1 98.5 65 ARG A C 1
ATOM 485 O O . ARG A 1 65 ? 14.477 2.125 -3.115 1 98.5 65 ARG A O 1
ATOM 492 N N . VAL A 1 66 ? 13.031 3.4 -1.967 1 98.69 66 VAL A N 1
ATOM 493 C CA . VAL A 1 66 ? 13.906 4.566 -1.987 1 98.69 66 VAL A CA 1
ATOM 494 C C . VAL A 1 66 ? 15.18 4.266 -1.199 1 98.69 66 VAL A C 1
ATOM 496 O O . VAL A 1 66 ? 16.281 4.574 -1.652 1 98.69 66 VAL A O 1
ATOM 499 N N . ALA A 1 67 ? 15.008 3.621 -0.021 1 98.81 67 ALA A N 1
ATOM 500 C CA . ALA A 1 67 ? 16.156 3.248 0.803 1 98.81 67 ALA A CA 1
ATOM 501 C C . ALA A 1 67 ? 17.094 2.307 0.049 1 98.81 67 ALA A C 1
ATOM 503 O O . ALA A 1 67 ? 18.312 2.432 0.139 1 98.81 67 ALA A O 1
ATOM 504 N N . GLN A 1 68 ? 16.5 1.359 -0.672 1 98.31 68 GLN A N 1
ATOM 505 C CA . GLN A 1 68 ? 17.281 0.467 -1.524 1 98.31 68 GLN A CA 1
ATOM 506 C C . GLN A 1 68 ? 18.094 1.254 -2.547 1 98.31 68 G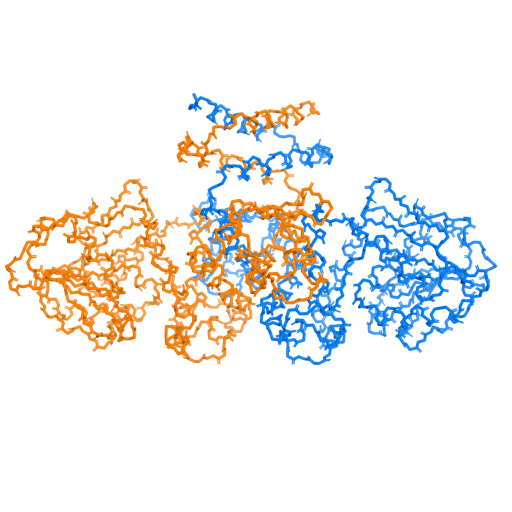LN A C 1
ATOM 508 O O . GLN A 1 68 ? 19.281 0.985 -2.744 1 98.31 68 GLN A O 1
ATOM 513 N N . GLY A 1 69 ? 17.438 2.166 -3.213 1 98.25 69 GLY A N 1
ATOM 514 C CA . GLY A 1 69 ? 18.094 2.982 -4.219 1 98.25 69 GLY A CA 1
ATOM 515 C C . GLY A 1 69 ? 19.25 3.797 -3.668 1 98.25 69 GLY A C 1
ATOM 516 O O . GLY A 1 69 ? 20.266 3.984 -4.348 1 98.25 69 GLY A O 1
ATOM 517 N N . MET A 1 70 ? 19.141 4.234 -2.424 1 98.75 70 MET A N 1
ATOM 518 C CA . MET A 1 70 ? 20.172 5.039 -1.778 1 98.75 70 MET A CA 1
ATOM 519 C C . MET A 1 70 ? 21.359 4.168 -1.351 1 98.75 70 MET A C 1
ATOM 521 O O . MET A 1 70 ? 22.438 4.68 -1.05 1 98.75 70 MET A O 1
ATOM 525 N N . GLY A 1 71 ? 21.094 2.832 -1.25 1 98.69 71 GLY A N 1
ATOM 526 C CA . GLY A 1 71 ? 22.141 1.92 -0.833 1 98.69 71 GLY A CA 1
ATOM 527 C C . GLY A 1 71 ? 22.203 1.727 0.67 1 98.69 71 GLY A C 1
ATOM 528 O O . GLY A 1 71 ? 23.219 1.257 1.2 1 98.69 71 GLY A O 1
ATOM 529 N N . ILE A 1 72 ? 21.156 2.016 1.374 1 98.81 72 ILE A N 1
ATOM 530 C CA . ILE A 1 72 ? 21.141 1.976 2.832 1 98.81 72 ILE A CA 1
ATOM 531 C C . ILE A 1 72 ? 21.281 0.531 3.311 1 98.81 72 ILE A C 1
ATOM 533 O O . ILE A 1 72 ? 22.094 0.228 4.18 1 98.81 72 ILE A O 1
ATOM 537 N N . PHE A 1 73 ? 20.5 -0.367 2.773 1 98.75 73 PHE A N 1
ATOM 538 C CA . PHE A 1 73 ? 20.531 -1.765 3.189 1 98.75 73 PHE A CA 1
ATOM 539 C C . PHE A 1 73 ? 21.875 -2.402 2.842 1 98.75 73 PHE A C 1
ATOM 541 O O . PHE A 1 73 ? 22.406 -3.199 3.617 1 98.75 73 PHE A O 1
ATOM 548 N N . ASP A 1 74 ? 22.422 -2.035 1.688 1 98.69 74 ASP A N 1
ATOM 549 C CA . ASP A 1 74 ? 23.734 -2.543 1.308 1 98.69 74 ASP A CA 1
ATOM 550 C C . ASP A 1 74 ? 24.797 -2.105 2.307 1 98.69 74 ASP A C 1
ATOM 552 O O . ASP A 1 74 ? 25.703 -2.873 2.623 1 98.69 74 ASP A O 1
ATOM 556 N N . ALA A 1 75 ? 24.719 -0.854 2.723 1 98.75 75 ALA A N 1
ATOM 557 C CA . ALA A 1 75 ? 25.672 -0.361 3.715 1 98.75 75 ALA A CA 1
ATOM 558 C C . ALA A 1 75 ? 25.641 -1.21 4.984 1 98.75 75 ALA A C 1
ATOM 560 O O . ALA A 1 75 ? 26.672 -1.578 5.527 1 98.75 75 ALA A O 1
ATOM 561 N N . PHE A 1 76 ? 24.469 -1.536 5.445 1 98.56 76 PHE A N 1
ATOM 562 C CA . PHE A 1 76 ? 24.312 -2.346 6.645 1 98.56 76 PHE A CA 1
ATOM 563 C C . PHE A 1 76 ? 24.812 -3.77 6.402 1 98.56 76 PHE A C 1
ATOM 565 O O . PHE A 1 76 ? 25.484 -4.352 7.25 1 98.56 76 PHE A O 1
ATOM 572 N N . VAL A 1 77 ? 24.438 -4.355 5.273 1 98.12 77 VAL A N 1
ATOM 573 C CA . VAL A 1 77 ? 24.828 -5.723 4.945 1 98.12 77 VAL A CA 1
ATOM 574 C C . VAL A 1 77 ? 26.359 -5.816 4.883 1 98.12 77 VAL A C 1
ATOM 576 O O . VAL A 1 77 ? 26.953 -6.746 5.441 1 98.12 77 VAL A O 1
ATOM 579 N N . THR A 1 78 ? 26.969 -4.848 4.234 1 97.69 78 THR A N 1
ATOM 580 C CA . THR A 1 78 ? 28.422 -4.84 4.07 1 97.69 78 THR A CA 1
ATOM 581 C C . THR A 1 78 ? 29.109 -4.719 5.426 1 97.69 78 THR A C 1
ATOM 583 O O . THR A 1 78 ? 30.203 -5.266 5.621 1 97.69 78 THR A O 1
ATOM 586 N N . SER A 1 79 ? 28.5 -4.148 6.348 1 97.25 79 SER A N 1
ATOM 587 C CA . SER A 1 79 ? 29.062 -3.971 7.68 1 97.25 79 SER A CA 1
ATOM 588 C C . SER A 1 79 ? 28.625 -5.086 8.625 1 97.25 79 SER A C 1
ATOM 590 O O . SER A 1 79 ? 28.812 -4.988 9.836 1 97.25 79 SER A O 1
ATOM 592 N N . ASN A 1 80 ? 27.969 -6.074 8.133 1 97.06 80 ASN A N 1
ATOM 593 C CA . ASN A 1 80 ? 27.484 -7.23 8.883 1 97.06 80 ASN A CA 1
ATOM 594 C C . ASN A 1 80 ? 26.531 -6.816 10 1 97.06 80 ASN A C 1
ATOM 596 O O . ASN A 1 80 ? 26.594 -7.359 11.102 1 97.06 80 ASN A O 1
ATOM 600 N N . GLY A 1 81 ? 25.828 -5.75 9.68 1 97.25 81 GLY A N 1
ATOM 601 C CA . GLY A 1 81 ? 24.766 -5.34 10.586 1 97.25 81 GLY A CA 1
ATOM 602 C C . GLY A 1 81 ? 25.25 -4.453 11.719 1 97.25 81 GLY A C 1
ATOM 603 O O . GLY A 1 81 ? 24.547 -4.25 12.711 1 97.25 81 GLY A O 1
ATOM 604 N N . ALA A 1 82 ? 26.375 -3.922 11.562 1 97.31 82 ALA A N 1
ATOM 605 C CA . ALA A 1 82 ? 26.922 -3.027 12.586 1 97.31 82 ALA A CA 1
ATOM 606 C C . ALA A 1 82 ? 26.109 -1.74 12.672 1 97.31 82 ALA A C 1
ATOM 608 O O . ALA A 1 82 ? 25.562 -1.273 11.664 1 97.31 82 ALA A O 1
ATOM 609 N N . GLU A 1 83 ? 26.016 -1.241 13.836 1 97.44 83 GLU A N 1
ATOM 610 C CA . GLU A 1 83 ? 25.422 0.081 14.016 1 97.44 83 GLU A CA 1
ATOM 611 C C . GLU A 1 83 ? 26.234 1.152 13.297 1 97.44 83 GLU A C 1
ATOM 613 O O . GLU A 1 83 ? 27.469 1.066 13.227 1 97.44 83 GLU A O 1
ATOM 618 N N . MET A 1 84 ? 25.562 2.145 12.766 1 98.38 84 MET A N 1
ATOM 619 C CA . MET A 1 84 ? 26.234 3.227 12.055 1 98.38 84 MET A CA 1
ATOM 620 C C . MET A 1 84 ? 25.656 4.582 12.461 1 98.38 84 MET A C 1
ATOM 622 O O . MET A 1 84 ? 24.453 4.719 12.641 1 98.38 84 MET A O 1
ATOM 626 N N . THR A 1 85 ? 26.516 5.523 12.602 1 98.44 85 THR A N 1
ATOM 627 C CA . THR A 1 85 ? 26.078 6.902 12.781 1 98.44 85 THR A CA 1
ATOM 628 C C . THR A 1 85 ? 25.531 7.473 11.477 1 98.44 85 THR A C 1
ATOM 630 O O . THR A 1 85 ? 25.766 6.918 10.398 1 98.44 85 THR A O 1
ATOM 633 N N . LEU A 1 86 ? 24.828 8.57 11.609 1 98.25 86 LEU A N 1
ATOM 634 C CA . LEU A 1 86 ? 24.328 9.266 10.43 1 98.25 86 LEU A CA 1
ATOM 635 C C . LEU A 1 86 ? 25.484 9.641 9.492 1 98.25 86 LEU A C 1
ATOM 637 O O . LEU A 1 86 ? 25.344 9.516 8.273 1 98.25 86 LEU A O 1
ATOM 641 N N . ALA A 1 87 ? 26.547 10.078 10.039 1 98.19 87 ALA A N 1
ATOM 642 C CA . ALA A 1 87 ? 27.703 10.484 9.242 1 98.19 87 ALA A CA 1
ATOM 643 C C . ALA A 1 87 ? 28.297 9.297 8.492 1 98.19 87 ALA A C 1
ATOM 645 O O . ALA A 1 87 ? 28.641 9.406 7.309 1 98.19 87 ALA A O 1
ATOM 646 N N . GLU A 1 88 ? 28.469 8.164 9.148 1 98.25 88 GLU A N 1
ATOM 647 C CA . GLU A 1 88 ? 28.984 6.953 8.516 1 98.25 88 GLU A CA 1
ATOM 648 C C . GLU A 1 88 ? 28.047 6.477 7.402 1 98.25 88 GLU A C 1
ATOM 650 O O . GLU A 1 88 ? 28.5 6.16 6.301 1 98.25 88 GLU A O 1
ATOM 655 N N . LEU A 1 89 ? 26.828 6.461 7.727 1 98.38 89 LEU A N 1
ATOM 656 C CA . LEU A 1 89 ? 25.844 5.996 6.758 1 98.38 89 LEU A CA 1
ATOM 657 C C . LEU A 1 89 ? 25.797 6.914 5.539 1 98.38 89 LEU A C 1
ATOM 659 O O . LEU A 1 89 ? 25.703 6.441 4.406 1 98.38 89 LEU A O 1
ATOM 663 N N . SER A 1 90 ? 25.844 8.203 5.816 1 98.44 90 SER A N 1
ATOM 664 C CA . SER A 1 90 ? 25.844 9.188 4.738 1 98.44 90 SER A CA 1
ATOM 665 C C . SER A 1 90 ? 27.031 8.984 3.803 1 98.44 90 SER A C 1
ATOM 667 O O . SER A 1 90 ? 26.906 9.156 2.588 1 98.44 90 SER A O 1
ATOM 669 N N . SER A 1 91 ? 28.141 8.586 4.277 1 98.31 91 SER A N 1
ATOM 670 C CA . SER A 1 91 ? 29.344 8.391 3.477 1 98.31 91 SER A CA 1
ATOM 671 C C . SER A 1 91 ? 29.234 7.121 2.633 1 98.31 91 SER A C 1
ATOM 673 O O . SER A 1 91 ? 29.984 6.957 1.66 1 98.31 91 SER A O 1
ATOM 675 N N . LYS A 1 92 ? 28.312 6.281 2.941 1 98.25 92 LYS A N 1
ATOM 676 C CA . LYS A 1 92 ? 28.219 4.984 2.275 1 98.25 92 LYS A CA 1
ATOM 677 C C . LYS A 1 92 ? 26.984 4.902 1.378 1 98.25 92 LYS A C 1
ATOM 679 O O . LYS A 1 92 ? 26.75 3.881 0.732 1 98.25 92 LYS A O 1
ATOM 684 N N . THR A 1 93 ? 26.219 5.961 1.361 1 98.38 93 THR A N 1
ATOM 685 C CA . THR A 1 93 ? 24.969 5.938 0.612 1 98.38 93 THR A CA 1
ATOM 686 C C . THR A 1 93 ? 24.906 7.098 -0.377 1 98.38 93 THR A C 1
ATOM 688 O O . THR A 1 93 ? 25.719 8.023 -0.31 1 98.38 93 THR A O 1
ATOM 691 N N . LYS A 1 94 ? 24.078 7 -1.316 1 98.5 94 LYS A N 1
ATOM 692 C CA . LYS A 1 94 ? 23.844 8.07 -2.283 1 98.5 94 LYS A CA 1
ATOM 693 C C . LYS A 1 94 ? 22.875 9.109 -1.731 1 98.5 94 LYS A C 1
ATOM 695 O O . LYS A 1 94 ? 21.984 8.789 -0.935 1 98.5 94 LYS A O 1
ATOM 700 N N . GLY A 1 95 ? 23.047 10.336 -2.221 1 97.88 95 GLY A N 1
ATOM 701 C CA . GLY A 1 95 ? 22.094 11.383 -1.873 1 97.88 95 GLY A CA 1
ATOM 702 C C . GLY A 1 95 ? 22.609 12.305 -0.776 1 97.88 95 GLY A C 1
ATOM 703 O O . GLY A 1 95 ? 23.75 12.172 -0.327 1 97.88 95 GLY A O 1
ATOM 704 N N . ASP A 1 96 ? 21.797 13.25 -0.355 1 97.81 96 ASP A N 1
ATOM 705 C CA . ASP A 1 96 ? 22.234 14.203 0.655 1 97.81 96 ASP A CA 1
ATOM 706 C C . ASP A 1 96 ? 21.75 13.789 2.047 1 97.81 96 ASP A C 1
ATOM 708 O O . ASP A 1 96 ? 20.922 12.898 2.182 1 97.81 96 ASP A O 1
ATOM 712 N N . VAL A 1 97 ? 22.312 14.367 3.051 1 98 97 VAL A N 1
ATOM 713 C CA . VAL A 1 97 ? 22.156 13.977 4.445 1 98 97 VAL A CA 1
ATOM 714 C C . VAL A 1 97 ? 20.734 14.297 4.906 1 98 97 VAL A C 1
ATOM 716 O O . VAL A 1 97 ? 20.156 13.57 5.723 1 98 97 VAL A O 1
ATOM 719 N N . GLU A 1 98 ? 20.094 15.312 4.383 1 96.88 98 GLU A N 1
ATOM 720 C CA . GLU A 1 98 ? 18.734 15.695 4.785 1 96.88 98 GLU A CA 1
ATOM 721 C C . GLU A 1 98 ? 17.734 14.617 4.398 1 96.88 98 GLU A C 1
ATOM 723 O O . GLU A 1 98 ? 16.891 14.219 5.211 1 96.88 98 GLU A O 1
ATOM 728 N N . LEU A 1 99 ? 17.828 14.203 3.148 1 98.25 99 LEU A N 1
ATOM 729 C CA . LEU A 1 99 ? 16.938 13.125 2.711 1 98.25 99 LEU A CA 1
ATOM 730 C C . LEU A 1 99 ? 17.203 11.844 3.492 1 98.25 99 LEU A C 1
ATOM 732 O O . LEU A 1 99 ? 16.266 11.148 3.883 1 98.25 99 LEU A O 1
ATOM 736 N N . LEU A 1 100 ? 18.5 11.516 3.695 1 98.62 100 LEU A N 1
ATOM 737 C CA . LEU A 1 100 ? 18.891 10.32 4.434 1 98.62 100 LEU A CA 1
ATOM 738 C C . LEU A 1 100 ? 18.234 10.312 5.816 1 98.62 100 LEU A C 1
ATOM 740 O O . LEU A 1 100 ? 17.703 9.289 6.25 1 98.62 100 LEU A O 1
ATOM 744 N N . LYS A 1 101 ? 18.312 11.398 6.48 1 97.75 101 LYS A N 1
ATOM 745 C CA . LYS A 1 101 ? 17.734 11.516 7.816 1 97.75 101 LYS A CA 1
ATOM 746 C C . LYS A 1 101 ? 16.234 11.211 7.805 1 97.75 101 LYS A C 1
ATOM 748 O O . LYS A 1 101 ? 15.734 10.508 8.688 1 97.75 101 LYS A O 1
ATOM 753 N N . ARG A 1 102 ? 15.516 11.758 6.902 1 97.88 102 ARG A N 1
ATOM 754 C CA . ARG A 1 102 ? 14.07 11.578 6.809 1 97.88 102 ARG A CA 1
ATOM 755 C C . ARG A 1 102 ? 13.719 10.133 6.461 1 97.88 102 ARG A C 1
ATOM 757 O O . ARG A 1 102 ? 12.773 9.562 7.008 1 97.88 102 ARG A O 1
ATOM 764 N N . ILE A 1 103 ? 14.5 9.492 5.547 1 98.5 103 ILE A N 1
ATOM 765 C CA . ILE A 1 103 ? 14.266 8.102 5.176 1 98.5 103 ILE A CA 1
ATOM 766 C C . ILE A 1 103 ? 14.57 7.188 6.363 1 98.5 103 ILE A C 1
ATOM 768 O O . ILE A 1 103 ? 13.836 6.23 6.621 1 98.5 103 ILE A O 1
ATOM 772 N N . MET A 1 104 ? 15.617 7.516 7.121 1 98.56 104 MET A N 1
ATOM 773 C CA . MET A 1 104 ? 15.945 6.719 8.305 1 98.56 104 MET A CA 1
ATOM 774 C C . MET A 1 104 ? 14.852 6.844 9.359 1 98.56 104 MET A C 1
ATOM 776 O O . MET A 1 104 ? 14.523 5.871 10.039 1 98.56 104 MET A O 1
ATOM 780 N N . ARG A 1 105 ? 14.344 8.055 9.531 1 97.94 105 ARG A N 1
ATOM 781 C CA . ARG A 1 105 ? 13.219 8.234 10.445 1 97.94 105 ARG A CA 1
ATOM 782 C C . ARG A 1 105 ? 12.047 7.344 10.062 1 97.94 105 ARG A C 1
ATOM 784 O O . ARG A 1 105 ? 11.43 6.711 10.922 1 97.94 105 ARG A O 1
ATOM 791 N N . PHE A 1 106 ? 11.75 7.305 8.789 1 97.69 106 PHE A N 1
ATOM 792 C CA . PHE A 1 106 ? 10.68 6.441 8.305 1 97.69 106 PHE A CA 1
ATOM 793 C C . PHE A 1 106 ? 10.984 4.977 8.602 1 97.69 106 PHE A C 1
ATOM 795 O O . PHE A 1 106 ? 10.133 4.254 9.125 1 97.69 106 PHE A O 1
ATOM 802 N N . LEU A 1 107 ? 12.242 4.504 8.297 1 97.94 107 LEU A N 1
ATOM 803 C CA . LEU A 1 107 ? 12.625 3.111 8.492 1 97.94 107 LEU A CA 1
ATOM 804 C C . LEU A 1 107 ? 12.578 2.736 9.969 1 97.94 107 LEU A C 1
ATOM 806 O O . LEU A 1 107 ? 12.141 1.64 10.328 1 97.94 107 LEU A O 1
ATOM 810 N N . CYS A 1 108 ? 12.992 3.625 10.82 1 96.69 108 CYS A N 1
ATOM 811 C CA . CYS A 1 108 ? 12.977 3.367 12.258 1 96.69 108 CYS A CA 1
ATOM 812 C C . CYS A 1 108 ? 11.555 3.287 12.781 1 96.69 108 CYS A C 1
ATOM 814 O O . CYS A 1 108 ? 11.227 2.402 13.578 1 96.69 108 CYS A O 1
ATOM 816 N N . SER A 1 109 ? 10.719 4.207 12.305 1 93.06 109 SER A N 1
ATOM 817 C CA . SER A 1 109 ? 9.336 4.25 12.773 1 93.06 109 SER A CA 1
ATOM 818 C C . SER A 1 109 ? 8.562 3.008 12.344 1 93.06 109 SER A C 1
ATOM 820 O O . SER A 1 109 ? 7.539 2.67 12.938 1 93.06 109 SER A O 1
ATOM 822 N N . HIS A 1 110 ? 9.031 2.287 11.352 1 91.88 110 HIS A N 1
ATOM 823 C CA . HIS A 1 110 ? 8.406 1.064 10.867 1 91.88 110 HIS A CA 1
ATOM 824 C C . HIS A 1 110 ? 9.188 -0.169 11.297 1 91.88 110 HIS A C 1
ATOM 826 O O . HIS A 1 110 ? 9.031 -1.245 10.719 1 91.88 110 HIS A O 1
ATOM 832 N N . ASN A 1 111 ? 10.117 -0.029 12.203 1 89.94 111 ASN A N 1
ATOM 833 C CA . ASN A 1 111 ? 10.867 -1.096 12.852 1 89.94 111 ASN A CA 1
ATOM 834 C C . ASN A 1 111 ? 11.773 -1.83 11.867 1 89.94 111 ASN A C 1
ATOM 836 O O . ASN A 1 111 ? 12.047 -3.02 12.039 1 89.94 111 ASN A O 1
ATOM 840 N N . ILE A 1 112 ? 12.141 -1.191 10.812 1 95.06 112 ILE A N 1
ATOM 841 C CA . ILE A 1 112 ? 13.102 -1.745 9.867 1 95.06 112 ILE A CA 1
ATOM 842 C C . ILE A 1 112 ? 14.523 -1.446 10.336 1 95.06 112 ILE A C 1
ATOM 844 O O . ILE A 1 112 ? 15.445 -2.227 10.086 1 95.06 112 ILE A O 1
ATOM 848 N N . CYS A 1 113 ? 14.68 -0.354 10.977 1 96.75 113 CYS A N 1
ATOM 849 C CA . CYS A 1 113 ? 15.859 0.028 11.734 1 96.75 113 CYS A CA 1
ATOM 850 C C . CYS A 1 113 ? 15.484 0.544 13.117 1 96.75 113 CYS A C 1
ATOM 852 O O . CYS A 1 113 ? 14.297 0.618 13.453 1 96.75 113 CYS A O 1
ATOM 854 N N . LYS A 1 114 ? 16.453 0.786 13.883 1 95.5 114 LYS A N 1
ATOM 855 C CA . LYS A 1 114 ? 16.266 1.393 15.203 1 95.5 114 LYS A CA 1
ATOM 856 C C . LYS A 1 114 ? 17.328 2.451 15.469 1 95.5 114 LYS A C 1
ATOM 858 O O . LYS A 1 114 ? 18.5 2.266 15.125 1 95.5 114 LYS A O 1
ATOM 863 N N . GLU A 1 115 ? 16.875 3.549 15.906 1 97.62 115 GLU A N 1
ATOM 864 C CA . GLU A 1 115 ? 17.828 4.527 16.406 1 97.62 115 GLU A CA 1
ATOM 865 C C . GLU A 1 115 ? 18.266 4.199 17.844 1 97.62 115 GLU A C 1
ATOM 867 O O . GLU A 1 115 ? 17.453 4.262 18.766 1 97.62 115 GLU A O 1
ATOM 872 N N . THR A 1 116 ? 19.484 3.889 18.047 1 97 116 THR A N 1
ATOM 873 C CA . THR A 1 116 ? 19.984 3.43 19.344 1 97 116 THR A CA 1
ATOM 874 C C . THR A 1 116 ? 20.531 4.598 20.156 1 97 116 THR A C 1
ATOM 876 O O . THR A 1 116 ? 20.531 4.562 21.391 1 97 116 THR A O 1
ATOM 879 N N . ASN A 1 117 ? 21.109 5.535 19.516 1 96.38 117 ASN A N 1
ATOM 880 C CA . ASN A 1 117 ? 21.578 6.816 20.016 1 96.38 117 ASN A CA 1
ATOM 881 C C . ASN A 1 117 ? 21.328 7.941 19.016 1 96.38 117 ASN A C 1
ATOM 883 O O . ASN A 1 117 ? 20.906 7.691 17.891 1 96.38 117 ASN A O 1
ATOM 887 N N . THR A 1 118 ? 21.5 9.109 19.5 1 96.06 118 THR A N 1
ATOM 888 C CA . THR A 1 118 ? 21.25 10.234 18.625 1 96.06 118 THR A CA 1
ATOM 889 C C . THR A 1 118 ? 21.922 10.023 17.266 1 96.06 118 THR A C 1
ATOM 891 O O . THR A 1 118 ? 23.141 9.922 17.188 1 96.06 118 THR A O 1
ATOM 894 N N . GLU A 1 119 ? 21.141 9.883 16.234 1 96.94 119 GLU A N 1
ATOM 895 C CA . GLU A 1 119 ? 21.562 9.766 14.852 1 96.94 119 GLU A CA 1
ATOM 896 C C . GLU A 1 119 ? 22.484 8.555 14.656 1 96.94 119 GLU A C 1
ATOM 898 O O . GLU A 1 119 ? 23.469 8.633 13.938 1 96.94 119 GLU A O 1
ATOM 903 N N . THR A 1 120 ? 22.25 7.531 15.422 1 98.5 120 THR A N 1
ATOM 904 C CA . THR A 1 120 ? 22.922 6.238 15.281 1 98.5 120 THR A CA 1
ATOM 905 C C . THR A 1 120 ? 21.891 5.129 15.062 1 98.5 120 THR A C 1
ATOM 907 O O . THR A 1 120 ? 20.922 5.008 15.828 1 98.5 120 THR A O 1
ATOM 910 N N . TYR A 1 121 ? 22.109 4.344 14.07 1 98.44 121 TYR A N 1
ATOM 911 C CA . TYR A 1 121 ? 21.062 3.438 13.617 1 98.44 121 TYR A CA 1
ATOM 912 C C . TYR A 1 121 ? 21.562 1.995 13.609 1 98.44 121 TYR A C 1
ATOM 914 O O . TYR A 1 121 ? 22.703 1.725 13.25 1 98.44 121 TYR A O 1
ATOM 922 N N . GLN A 1 122 ? 20.719 1.136 14.016 1 97.88 122 GLN A N 1
ATOM 923 C CA . GLN A 1 122 ? 20.922 -0.307 13.938 1 97.88 122 GLN A CA 1
ATOM 924 C C . GLN A 1 122 ? 19.875 -0.971 13.047 1 97.88 122 GLN A C 1
ATOM 926 O O . GLN A 1 122 ? 18.688 -0.72 13.195 1 97.88 122 GLN A O 1
ATOM 931 N N . PRO A 1 123 ? 20.359 -1.784 12.078 1 97.56 123 PRO A N 1
ATOM 932 C CA . PRO A 1 123 ? 19.406 -2.484 11.219 1 97.56 123 PRO A CA 1
ATOM 933 C C . PRO A 1 123 ? 18.688 -3.621 11.945 1 97.56 123 PRO A C 1
ATOM 935 O O . PRO A 1 123 ? 19.266 -4.246 12.844 1 97.56 123 PRO A O 1
ATOM 938 N N . SER A 1 124 ? 17.422 -3.811 11.641 1 93.56 124 SER A N 1
ATOM 939 C CA . SER A 1 124 ? 16.75 -5.031 12.055 1 93.56 124 SER A CA 1
ATOM 940 C C . SER A 1 124 ? 17.156 -6.215 11.18 1 93.56 124 SER A C 1
ATOM 942 O O . SER A 1 124 ? 17.906 -6.055 10.219 1 93.56 124 SER A O 1
ATOM 944 N N . GLN A 1 125 ? 16.625 -7.359 11.516 1 90.62 125 GLN A N 1
ATOM 945 C CA . GLN A 1 125 ? 16.891 -8.555 10.719 1 90.62 125 GLN A CA 1
ATOM 946 C C . GLN A 1 125 ? 16.328 -8.406 9.312 1 90.62 125 GLN A C 1
ATOM 948 O O . GLN A 1 125 ? 16.969 -8.82 8.336 1 90.62 125 GLN A O 1
ATOM 953 N N . ILE A 1 126 ? 15.227 -7.801 9.227 1 93.19 126 ILE A N 1
ATOM 954 C CA . ILE A 1 126 ? 14.57 -7.68 7.93 1 93.19 126 ILE A CA 1
ATOM 955 C C . ILE A 1 126 ? 15.359 -6.727 7.035 1 93.19 126 ILE A C 1
ATOM 957 O O . ILE A 1 126 ? 15.422 -6.914 5.82 1 93.19 126 ILE A O 1
ATOM 961 N N . ALA A 1 127 ? 15.906 -5.707 7.637 1 96.62 127 ALA A N 1
ATOM 962 C CA . ALA A 1 127 ? 16.719 -4.754 6.879 1 96.62 127 ALA A CA 1
ATOM 963 C C . ALA A 1 127 ? 17.891 -5.453 6.199 1 96.62 127 ALA A C 1
ATOM 965 O O . ALA A 1 127 ? 18.281 -5.09 5.086 1 96.62 127 ALA A O 1
ATOM 966 N N . MET A 1 128 ? 18.391 -6.477 6.82 1 96.81 128 MET A N 1
ATOM 967 C CA . MET A 1 128 ? 19.547 -7.207 6.316 1 96.81 128 MET A CA 1
ATOM 968 C C . MET A 1 128 ? 19.172 -8.07 5.117 1 96.81 128 MET A C 1
ATOM 970 O O . MET A 1 128 ? 20.047 -8.531 4.383 1 96.81 128 MET A O 1
ATOM 974 N N . LEU A 1 129 ? 17.922 -8.188 4.891 1 96.06 129 LEU A N 1
ATOM 975 C CA . LEU A 1 129 ? 17.438 -9.062 3.82 1 96.06 129 LEU A CA 1
ATOM 976 C C . LEU A 1 129 ? 17.156 -8.258 2.553 1 96.06 129 LEU A C 1
ATOM 978 O O . LEU A 1 129 ? 16.891 -8.836 1.495 1 96.06 129 LEU A O 1
ATOM 982 N N . TYR A 1 130 ? 17.234 -6.926 2.584 1 97.31 130 TYR A N 1
ATOM 983 C CA . TYR A 1 130 ? 16.797 -6.094 1.463 1 97.31 130 TYR A CA 1
ATOM 984 C C . TYR A 1 130 ? 18 -5.645 0.633 1 97.31 130 TYR A C 1
ATOM 986 O O . TYR A 1 130 ? 17.859 -4.84 -0.292 1 97.31 130 TYR A O 1
ATOM 994 N N . GLY A 1 131 ? 19.172 -6.148 0.903 1 96.81 131 GLY A N 1
ATOM 995 C CA . GLY A 1 131 ? 20.359 -5.762 0.168 1 96.81 131 GLY A CA 1
ATOM 996 C C . GLY A 1 131 ? 20.344 -6.191 -1.285 1 96.81 131 GLY A C 1
ATOM 997 O O . GLY A 1 131 ? 19.531 -7.047 -1.67 1 96.81 131 GLY A O 1
ATOM 998 N N . THR A 1 132 ? 21.203 -5.605 -2.049 1 94.81 132 THR A N 1
ATOM 999 C CA . THR A 1 132 ? 21.328 -5.918 -3.469 1 94.81 132 THR A CA 1
ATOM 1000 C C . THR A 1 132 ? 21.656 -7.395 -3.676 1 94.81 132 THR A C 1
ATOM 1002 O O . THR A 1 132 ? 22.516 -7.945 -2.996 1 94.81 132 THR A O 1
ATOM 1005 N N . GLY A 1 133 ? 20.938 -8.008 -4.598 1 90 133 GLY A N 1
ATOM 1006 C CA . GLY A 1 133 ? 21.203 -9.391 -4.961 1 90 133 GLY A CA 1
ATOM 1007 C C . GLY A 1 133 ? 20.422 -10.391 -4.141 1 90 133 GLY A C 1
ATOM 1008 O O . GLY A 1 133 ? 20.516 -11.602 -4.375 1 90 133 GLY A O 1
ATOM 1009 N N . SER A 1 134 ? 19.703 -9.883 -3.195 1 93.5 134 SER A N 1
ATOM 1010 C CA . SER A 1 134 ? 18.891 -10.781 -2.383 1 93.5 134 SER A CA 1
ATOM 1011 C C . SER A 1 134 ? 17.5 -10.953 -2.975 1 93.5 134 SER A C 1
ATOM 1013 O O . SER A 1 134 ? 16.969 -10.031 -3.609 1 93.5 134 SER A O 1
ATOM 1015 N N . VAL A 1 135 ? 16.891 -12.078 -2.723 1 91.56 135 VAL A N 1
ATOM 1016 C CA . VAL A 1 135 ? 15.547 -12.352 -3.232 1 91.56 135 VAL A CA 1
ATOM 1017 C C . VAL A 1 135 ? 14.531 -11.43 -2.553 1 91.56 135 VAL A C 1
ATOM 1019 O O . VAL A 1 135 ? 13.711 -10.805 -3.221 1 91.56 135 VAL A O 1
ATOM 1022 N N . PRO A 1 136 ? 14.664 -11.25 -1.215 1 94.25 136 PRO A N 1
ATOM 1023 C CA . PRO A 1 136 ? 13.742 -10.297 -0.585 1 94.25 136 PRO A CA 1
ATOM 1024 C C . PRO A 1 136 ? 13.867 -8.891 -1.156 1 94.25 136 PRO A C 1
ATOM 1026 O O . PRO A 1 136 ? 12.859 -8.203 -1.354 1 94.25 136 PRO A O 1
ATOM 1029 N N . GLY A 1 137 ? 15.117 -8.508 -1.409 1 96.25 137 GLY A N 1
ATOM 1030 C CA . GLY A 1 137 ? 15.32 -7.223 -2.059 1 96.25 137 GLY A CA 1
ATOM 1031 C C . GLY A 1 137 ? 14.688 -7.145 -3.436 1 96.25 137 GLY A C 1
ATOM 1032 O O . GLY A 1 137 ? 14.078 -6.133 -3.785 1 96.25 137 GLY A O 1
ATOM 1033 N N . ASP A 1 138 ? 14.766 -8.18 -4.172 1 95.81 138 ASP A N 1
ATOM 1034 C CA . ASP A 1 138 ? 14.188 -8.234 -5.508 1 95.81 138 ASP A CA 1
ATOM 1035 C C . ASP A 1 138 ? 12.664 -8.25 -5.445 1 95.81 138 ASP A C 1
ATOM 1037 O O . ASP A 1 138 ? 11.992 -7.711 -6.328 1 95.81 138 ASP A O 1
ATOM 1041 N N . MET A 1 139 ? 12.109 -8.844 -4.406 1 95.31 139 MET A N 1
ATOM 1042 C CA . MET A 1 139 ? 10.664 -8.82 -4.227 1 95.31 139 MET A CA 1
ATOM 1043 C C . MET A 1 139 ? 10.156 -7.387 -4.074 1 95.31 139 MET A C 1
ATOM 1045 O O . MET A 1 139 ? 9.141 -7.016 -4.668 1 95.31 139 MET A O 1
ATOM 1049 N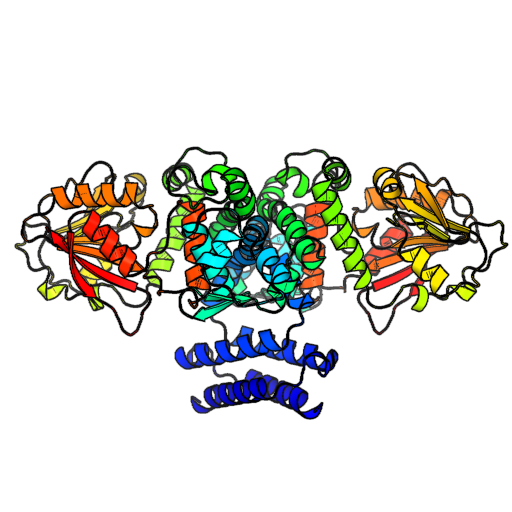 N . ILE A 1 140 ? 10.883 -6.621 -3.301 1 97 140 ILE A N 1
ATOM 1050 C CA . ILE A 1 140 ? 10.5 -5.227 -3.121 1 97 140 ILE A CA 1
ATOM 1051 C C . ILE A 1 140 ? 10.523 -4.508 -4.469 1 97 140 ILE A C 1
ATOM 1053 O O . ILE A 1 140 ? 9.57 -3.797 -4.812 1 97 140 ILE A O 1
ATOM 1057 N N . LYS A 1 141 ? 11.578 -4.695 -5.25 1 97.25 141 LYS A N 1
ATOM 1058 C CA . LYS A 1 141 ? 11.695 -4.059 -6.555 1 97.25 141 LYS A CA 1
ATOM 1059 C C . LYS A 1 141 ? 10.547 -4.469 -7.473 1 97.25 141 LYS A C 1
ATOM 1061 O O . LYS A 1 141 ? 9.938 -3.625 -8.133 1 97.25 141 LYS A O 1
ATOM 1066 N N . HIS A 1 142 ? 10.258 -5.727 -7.477 1 96.25 142 HIS A N 1
ATOM 1067 C CA . HIS A 1 142 ? 9.234 -6.281 -8.359 1 96.25 142 HIS A CA 1
ATOM 1068 C C . HIS A 1 142 ? 7.855 -5.73 -8.016 1 96.25 142 HIS A C 1
ATOM 1070 O O . HIS A 1 142 ? 7.141 -5.238 -8.891 1 96.25 142 HIS A O 1
ATOM 1076 N N . PHE A 1 143 ? 7.516 -5.754 -6.781 1 96.69 143 PHE A N 1
ATOM 1077 C CA . PHE A 1 143 ? 6.156 -5.391 -6.398 1 96.69 143 PHE A CA 1
ATOM 1078 C C . PHE A 1 143 ? 6 -3.877 -6.324 1 96.69 143 PHE A C 1
ATOM 1080 O O . PHE A 1 143 ? 4.887 -3.357 -6.395 1 96.69 143 PHE A O 1
ATOM 1087 N N . HIS A 1 144 ? 7.137 -3.174 -6.164 1 96.75 144 HIS A N 1
ATOM 1088 C CA . HIS A 1 144 ? 7.07 -1.73 -6.355 1 96.75 144 HIS A CA 1
ATOM 1089 C C . HIS A 1 144 ? 6.711 -1.38 -7.797 1 96.75 144 HIS A C 1
ATOM 1091 O O . HIS A 1 144 ? 5.93 -0.457 -8.039 1 96.75 144 HIS A O 1
ATOM 1097 N N . THR A 1 145 ? 7.316 -2.086 -8.75 1 95.12 145 THR A N 1
ATOM 1098 C CA . THR A 1 145 ? 6.961 -1.931 -10.156 1 95.12 145 THR A CA 1
ATOM 1099 C C . THR A 1 145 ? 5.48 -2.227 -10.375 1 95.12 145 THR A C 1
ATOM 1101 O O . THR A 1 145 ? 4.801 -1.502 -11.102 1 95.12 145 THR A O 1
ATOM 1104 N N . ASN A 1 146 ? 5.008 -3.195 -9.695 1 96.12 146 ASN A N 1
ATOM 1105 C CA . ASN A 1 146 ? 3.611 -3.586 -9.852 1 96.12 146 ASN A CA 1
ATOM 1106 C C . ASN A 1 146 ? 2.674 -2.594 -9.164 1 96.12 146 ASN A C 1
ATOM 1108 O O . ASN A 1 146 ? 1.509 -2.471 -9.547 1 96.12 146 ASN A O 1
ATOM 1112 N N . MET A 1 147 ? 3.158 -1.93 -8.141 1 97.31 147 MET A N 1
ATOM 1113 C CA . MET A 1 147 ? 2.357 -0.903 -7.48 1 97.31 147 MET A CA 1
ATOM 1114 C C . MET A 1 147 ? 1.924 0.171 -8.477 1 97.31 147 MET A C 1
ATOM 1116 O O . MET A 1 147 ? 0.836 0.735 -8.352 1 97.31 147 MET A O 1
ATOM 1120 N N . GLN A 1 148 ? 2.76 0.439 -9.516 1 95.5 148 GLN A N 1
ATOM 1121 C CA . GLN A 1 148 ? 2.393 1.383 -10.57 1 95.5 148 GLN A CA 1
ATOM 1122 C C . GLN A 1 148 ? 1.146 0.917 -11.312 1 95.5 148 GLN A C 1
ATOM 1124 O O . GLN A 1 148 ? 0.308 1.733 -11.703 1 95.5 148 GLN A O 1
ATOM 1129 N N . ILE A 1 149 ? 1.024 -0.385 -11.453 1 97.81 149 ILE A N 1
ATOM 1130 C CA . ILE A 1 149 ? -0.135 -0.976 -12.109 1 97.81 149 ILE A CA 1
ATOM 1131 C C . ILE A 1 149 ? -1.353 -0.883 -11.195 1 97.81 149 ILE A C 1
ATOM 1133 O O . ILE A 1 149 ? -2.424 -0.444 -11.617 1 97.81 149 ILE A O 1
ATOM 1137 N N . THR A 1 150 ? -1.144 -1.238 -9.922 1 98.31 150 THR A N 1
ATOM 1138 C CA . THR A 1 150 ? -2.227 -1.257 -8.945 1 98.31 150 THR A CA 1
ATOM 1139 C C . THR A 1 150 ? -2.84 0.132 -8.789 1 98.31 150 THR A C 1
ATOM 1141 O O . THR A 1 150 ? -4.047 0.263 -8.586 1 98.31 150 THR A O 1
ATOM 1144 N N . SER A 1 151 ? -2.012 1.146 -8.891 1 96.94 151 SER A N 1
ATOM 1145 C CA . SER A 1 151 ? -2.48 2.518 -8.727 1 96.94 151 SER A CA 1
ATOM 1146 C C . SER A 1 151 ? -3.432 2.912 -9.852 1 96.94 151 SER A C 1
ATOM 1148 O O . SER A 1 151 ? -4.156 3.906 -9.742 1 96.94 151 SER 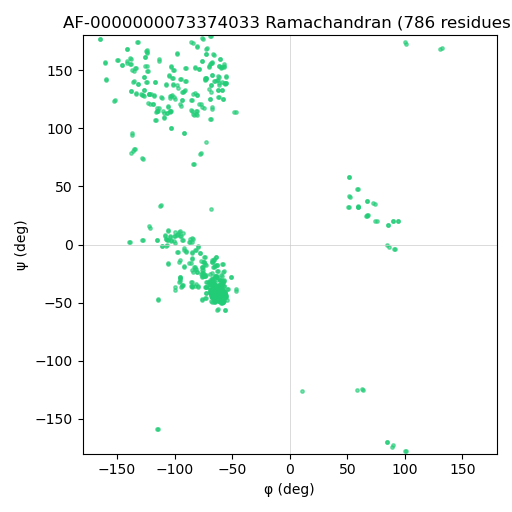A O 1
ATOM 1150 N N . LYS A 1 152 ? -3.525 2.129 -10.945 1 97.25 152 LYS A N 1
ATOM 1151 C CA . LYS A 1 152 ? -4.363 2.451 -12.094 1 97.25 152 LYS A CA 1
ATOM 1152 C C . LYS A 1 152 ? -5.586 1.542 -12.156 1 97.25 152 LYS A C 1
ATOM 1154 O O . LYS A 1 152 ? -6.395 1.639 -13.086 1 97.25 152 LYS A O 1
ATOM 1159 N N . LEU A 1 153 ? -5.777 0.686 -11.156 1 98 153 LEU A N 1
ATOM 1160 C CA . LEU A 1 153 ? -6.875 -0.277 -11.18 1 98 153 LEU A CA 1
ATOM 1161 C C . LEU A 1 153 ? -8.219 0.431 -11.312 1 98 153 LEU A C 1
ATOM 1163 O O . LEU A 1 153 ? -9.023 0.085 -12.18 1 98 153 LEU A O 1
ATOM 1167 N N . PHE A 1 154 ? -8.406 1.434 -10.461 1 97.94 154 PHE A N 1
ATOM 1168 C CA . PHE A 1 154 ? -9.688 2.127 -10.477 1 97.94 154 PHE A CA 1
ATOM 1169 C C . PHE A 1 154 ? -9.914 2.803 -11.82 1 97.94 154 PHE A C 1
ATOM 1171 O O . PHE A 1 154 ? -11 2.686 -12.406 1 97.94 154 PHE A O 1
ATOM 1178 N N . ASP A 1 155 ? -8.914 3.521 -12.312 1 97.38 155 ASP A N 1
ATOM 1179 C CA . ASP A 1 155 ? -9.039 4.219 -13.594 1 97.38 155 ASP A CA 1
ATOM 1180 C C . ASP A 1 155 ? -9.391 3.244 -14.719 1 97.38 155 ASP A C 1
ATOM 1182 O O . ASP A 1 155 ? -10.234 3.541 -15.562 1 97.38 155 ASP A O 1
ATOM 1186 N N . TYR A 1 156 ? -8.75 2.105 -14.734 1 98.5 156 TYR A N 1
ATOM 1187 C CA . TYR A 1 156 ? -8.992 1.087 -15.75 1 98.5 156 TYR A CA 1
ATOM 1188 C C . TYR A 1 156 ? -10.43 0.603 -15.703 1 98.5 156 TYR A C 1
ATOM 1190 O O . TYR A 1 156 ? -11.125 0.588 -16.734 1 98.5 156 TYR A O 1
ATOM 1198 N N . PHE A 1 157 ? -10.898 0.267 -14.531 1 98.56 157 PHE A N 1
ATOM 1199 C CA . PHE A 1 157 ? -12.227 -0.323 -14.414 1 98.56 157 PHE A CA 1
ATOM 1200 C C . PHE A 1 157 ? -13.312 0.723 -14.656 1 98.56 157 PHE A C 1
ATOM 1202 O O . PHE A 1 157 ? -14.352 0.422 -15.25 1 98.56 157 PHE A O 1
ATOM 1209 N N . GLU A 1 158 ? -13.016 1.904 -14.188 1 97.88 158 GLU A N 1
ATOM 1210 C CA . GLU A 1 158 ? -13.961 2.973 -14.477 1 97.88 158 GLU A CA 1
ATOM 1211 C C . GLU A 1 158 ? -14.109 3.182 -15.984 1 97.88 158 GLU A C 1
ATOM 1213 O O . GLU A 1 158 ? -15.227 3.299 -16.5 1 97.88 158 GLU A O 1
ATOM 1218 N N . GLU A 1 159 ? -13.016 3.211 -16.656 1 97.75 159 GLU A N 1
ATOM 1219 C CA . GLU A 1 159 ? -13.008 3.416 -18.094 1 97.75 159 GLU A CA 1
ATOM 1220 C C . GLU A 1 159 ? -13.656 2.24 -18.828 1 97.75 159 GLU A C 1
ATOM 1222 O O . GLU A 1 159 ? -14.312 2.424 -19.844 1 97.75 159 GLU A O 1
ATOM 1227 N N . LYS A 1 160 ? -13.516 1.044 -18.312 1 98.06 160 LYS A N 1
ATOM 1228 C CA . LYS A 1 160 ? -13.953 -0.165 -19 1 98.06 160 LYS A CA 1
ATOM 1229 C C . LYS A 1 160 ? -15.336 -0.602 -18.531 1 98.06 160 LYS A C 1
ATOM 1231 O O . LYS A 1 160 ? -15.773 -1.718 -18.812 1 98.06 160 LYS A O 1
ATOM 1236 N N . GLY A 1 161 ? -16.031 0.299 -17.75 1 98.19 161 GLY A N 1
ATOM 1237 C CA . GLY A 1 161 ? -17.375 0.009 -17.297 1 98.19 161 GLY A CA 1
ATOM 1238 C C . GLY A 1 161 ? -17.438 -1.133 -16.297 1 98.19 161 GLY A C 1
ATOM 1239 O O . GLY A 1 161 ? -18.406 -1.889 -16.266 1 98.19 161 GLY A O 1
ATOM 1240 N N . TYR A 1 162 ? -16.312 -1.357 -15.57 1 98.44 162 TYR A N 1
ATOM 1241 C CA . TYR A 1 162 ? -16.219 -2.352 -14.508 1 98.44 162 TYR A CA 1
ATOM 1242 C C . TYR A 1 162 ? -16.531 -3.746 -15.031 1 98.44 162 TYR A C 1
ATOM 1244 O O . TYR A 1 162 ? -17.312 -4.484 -14.43 1 98.44 162 TYR A O 1
ATOM 1252 N N . LYS A 1 163 ? -15.906 -4.027 -16.109 1 98.25 163 LYS A N 1
ATOM 1253 C CA . LYS A 1 163 ? -15.992 -5.359 -16.688 1 98.25 163 LYS A CA 1
ATOM 1254 C C . LYS A 1 163 ? -14.75 -6.184 -16.375 1 98.25 163 LYS A C 1
ATOM 1256 O O . LYS A 1 163 ? -13.633 -5.66 -16.391 1 98.25 163 LYS A O 1
ATOM 1261 N N . ASN A 1 164 ? -14.953 -7.43 -16.047 1 98.12 164 ASN A N 1
ATOM 1262 C CA . ASN A 1 164 ? -13.836 -8.344 -15.844 1 98.12 164 ASN A CA 1
ATOM 1263 C C . ASN A 1 164 ? -12.961 -8.445 -17.094 1 98.12 164 ASN A C 1
ATOM 1265 O O . ASN A 1 164 ? -13.461 -8.742 -18.172 1 98.12 164 ASN A O 1
ATOM 1269 N N . PRO A 1 165 ? -11.68 -8.195 -16.938 1 98 165 PRO A N 1
ATOM 1270 C CA . PRO A 1 165 ? -10.828 -8.266 -18.125 1 98 165 PRO A CA 1
ATOM 1271 C C . PRO A 1 165 ? -10.57 -9.695 -18.578 1 98 165 PRO A C 1
ATOM 1273 O O . PRO A 1 165 ? -10.422 -10.602 -17.75 1 98 165 PRO A O 1
ATOM 1276 N N . SER A 1 166 ? -10.531 -9.883 -19.891 1 96.62 166 SER A N 1
ATOM 1277 C CA . SER A 1 166 ? -10.328 -11.227 -20.438 1 96.62 166 SER A CA 1
ATOM 1278 C C . SER A 1 166 ? -9.375 -11.195 -21.625 1 96.62 166 SER A C 1
ATOM 1280 O O . SER A 1 166 ? -9.172 -12.219 -22.281 1 96.62 166 SER A O 1
ATOM 1282 N N . ASP A 1 167 ? -8.828 -10.016 -21.984 1 97.31 167 ASP A N 1
ATOM 1283 C CA . ASP A 1 167 ? -7.848 -9.844 -23.047 1 97.31 167 ASP A CA 1
ATOM 1284 C C . ASP A 1 167 ? -6.449 -9.633 -22.484 1 97.31 167 ASP A C 1
ATOM 1286 O O . ASP A 1 167 ? -6.176 -8.602 -21.859 1 97.31 167 ASP A O 1
ATOM 1290 N N . ALA A 1 168 ? -5.555 -10.586 -22.75 1 95.88 168 ALA A N 1
ATOM 1291 C CA . ALA A 1 168 ? -4.199 -10.586 -22.203 1 95.88 168 ALA A CA 1
ATOM 1292 C C . ALA A 1 168 ? -3.447 -9.32 -22.594 1 95.88 168 ALA A C 1
ATOM 1294 O O . ALA A 1 168 ? -2.428 -8.984 -22 1 95.88 168 ALA A O 1
ATOM 1295 N N . TYR A 1 169 ? -3.941 -8.602 -23.609 1 96.81 169 TYR A N 1
ATOM 1296 C CA . TYR A 1 169 ? -3.262 -7.414 -24.109 1 96.81 169 TYR A CA 1
ATOM 1297 C C . TYR A 1 169 ? -4.016 -6.148 -23.719 1 96.81 169 TYR A C 1
ATOM 1299 O O . TYR A 1 169 ? -3.725 -5.062 -24.234 1 96.81 169 TYR A O 1
ATOM 1307 N N . ASP A 1 170 ? -5.035 -6.301 -22.891 1 97.56 170 ASP A N 1
ATOM 1308 C CA . ASP A 1 170 ? -5.793 -5.18 -22.344 1 97.56 170 ASP A CA 1
ATOM 1309 C C . ASP A 1 170 ? -6.062 -5.367 -20.859 1 97.56 170 ASP A C 1
ATOM 1311 O O . ASP A 1 170 ? -7.164 -5.754 -20.469 1 97.56 170 ASP A O 1
ATOM 1315 N N . ALA A 1 171 ? -5.09 -5.07 -20.062 1 97.88 171 ALA A N 1
ATOM 1316 C CA . ALA A 1 171 ? -5.113 -5.125 -18.594 1 97.88 171 ALA A CA 1
ATOM 1317 C C . ALA A 1 171 ? -4.727 -3.779 -17.984 1 97.88 171 ALA A C 1
ATOM 1319 O O . ALA A 1 171 ? -4.25 -2.887 -18.703 1 97.88 171 ALA A O 1
ATOM 1320 N N . PRO A 1 172 ? -4.953 -3.594 -16.703 1 98.06 172 PRO A N 1
ATOM 1321 C CA . PRO A 1 172 ? -4.449 -2.393 -16.031 1 98.06 172 PRO A CA 1
ATOM 1322 C C . PRO A 1 172 ? -2.959 -2.158 -16.281 1 98.06 172 PRO A C 1
ATOM 1324 O O . PRO A 1 172 ? -2.512 -1.009 -16.328 1 98.06 172 PRO A O 1
ATOM 1327 N N . PHE A 1 173 ? -2.213 -3.178 -16.516 1 98.19 173 PHE A N 1
ATOM 1328 C CA . PHE A 1 173 ? -0.789 -3.076 -16.812 1 98.19 173 PHE A CA 1
ATOM 1329 C C . PHE A 1 173 ? -0.552 -2.207 -18.047 1 98.19 173 PHE A C 1
ATOM 1331 O O . PHE A 1 173 ? 0.268 -1.286 -18.016 1 98.19 173 PHE A O 1
ATOM 1338 N N . GLN A 1 174 ? -1.292 -2.506 -19.109 1 98.31 174 GLN A N 1
ATOM 1339 C CA . GLN A 1 174 ? -1.112 -1.753 -20.344 1 98.31 174 GLN A CA 1
ATOM 1340 C C . GLN A 1 174 ? -1.453 -0.279 -20.141 1 98.31 174 GLN A C 1
ATOM 1342 O O . GLN A 1 174 ? -0.791 0.598 -20.703 1 98.31 174 GLN A O 1
ATOM 1347 N N . LEU A 1 175 ? -2.439 -0.043 -19.391 1 97.56 175 LEU A N 1
ATOM 1348 C CA . LEU A 1 175 ? -2.793 1.339 -19.078 1 97.56 175 LEU A CA 1
ATOM 1349 C C . LEU A 1 175 ? -1.681 2.021 -18.297 1 97.56 175 LEU A C 1
ATOM 1351 O O . LEU A 1 175 ? -1.289 3.146 -18.609 1 97.56 175 LEU A O 1
ATOM 1355 N N . ALA A 1 176 ? -1.164 1.375 -17.281 1 96.75 176 ALA A N 1
ATOM 1356 C CA . ALA A 1 176 ? -0.167 1.946 -16.375 1 96.75 176 ALA A CA 1
ATOM 1357 C C . ALA A 1 176 ? 1.121 2.281 -17.125 1 96.75 176 ALA A C 1
ATOM 1359 O O . ALA A 1 176 ? 1.741 3.316 -16.875 1 96.75 176 ALA A O 1
ATOM 1360 N N . TYR A 1 177 ? 1.504 1.447 -18 1 96.5 177 TYR A N 1
ATOM 1361 C CA . TYR A 1 177 ? 2.795 1.618 -18.656 1 96.5 177 TYR A CA 1
ATOM 1362 C C . TYR A 1 177 ? 2.617 2.104 -20.094 1 96.5 177 TYR A C 1
ATOM 1364 O O . TYR A 1 177 ? 3.592 2.219 -20.828 1 96.5 177 TYR A O 1
ATOM 1372 N N . GLN A 1 178 ? 1.415 2.361 -20.484 1 96.38 178 GLN A N 1
ATOM 1373 C CA . GLN A 1 178 ? 1.11 2.908 -21.797 1 96.38 178 GLN A CA 1
ATOM 1374 C C . GLN A 1 178 ? 1.775 2.092 -22.906 1 96.38 178 GLN A C 1
ATOM 1376 O O . GLN A 1 178 ? 2.502 2.639 -23.734 1 96.38 178 GLN A O 1
ATOM 1381 N N . THR A 1 179 ? 1.431 0.822 -22.922 1 97.5 179 THR A N 1
ATOM 1382 C CA . THR A 1 179 ? 2.002 -0.113 -23.891 1 97.5 179 THR A CA 1
ATOM 1383 C C . THR A 1 179 ? 0.928 -1.049 -24.438 1 97.5 179 THR A C 1
ATOM 1385 O O . THR A 1 179 ? -0.145 -1.185 -23.844 1 97.5 179 THR A O 1
ATOM 1388 N N . ASN A 1 180 ? 1.2 -1.535 -25.594 1 96.69 180 ASN A N 1
ATOM 1389 C CA . ASN A 1 180 ? 0.321 -2.549 -26.156 1 96.69 180 ASN A CA 1
ATOM 1390 C C . ASN A 1 180 ? 0.924 -3.945 -26.047 1 96.69 180 ASN A C 1
ATOM 1392 O O . ASN A 1 180 ? 0.315 -4.926 -26.469 1 96.69 180 ASN A O 1
ATOM 1396 N N . GLU A 1 181 ? 2.059 -4.027 -25.422 1 96.38 181 GLU A N 1
ATOM 1397 C CA . GLU A 1 181 ? 2.762 -5.297 -25.266 1 96.38 181 GLU A CA 1
ATOM 1398 C C . GLU A 1 181 ? 2.146 -6.129 -24.141 1 96.38 181 GLU A C 1
ATOM 1400 O O . GLU A 1 181 ? 1.55 -5.582 -23.219 1 96.38 181 GLU A O 1
ATOM 1405 N N . HIS A 1 182 ? 2.289 -7.469 -24.344 1 95.38 182 HIS A N 1
ATOM 1406 C CA . HIS A 1 182 ? 2.074 -8.32 -23.188 1 95.38 182 HIS A CA 1
ATOM 1407 C C . HIS A 1 182 ? 3.164 -8.109 -22.141 1 95.38 182 HIS A C 1
ATOM 1409 O O . HIS A 1 182 ? 4.277 -7.695 -22.469 1 95.38 182 HIS A O 1
ATOM 1415 N N . TYR A 1 183 ? 2.898 -8.398 -20.938 1 95.5 183 TYR A N 1
ATOM 1416 C CA . TYR A 1 183 ? 3.809 -8.141 -19.828 1 95.5 183 TYR A CA 1
ATOM 1417 C C . TYR A 1 183 ? 5.16 -8.805 -20.062 1 95.5 183 TYR A C 1
ATOM 1419 O O . TYR A 1 183 ? 6.207 -8.188 -19.844 1 95.5 183 TYR A O 1
ATOM 1427 N N . PHE A 1 184 ? 5.172 -10.039 -20.5 1 92.06 184 PHE A N 1
ATOM 1428 C CA . PHE A 1 184 ? 6.426 -10.758 -20.672 1 92.06 184 PHE A CA 1
ATOM 1429 C C . PHE A 1 184 ? 7.23 -10.164 -21.828 1 92.06 184 PHE A C 1
ATOM 1431 O O . PHE A 1 184 ? 8.461 -10.164 -21.797 1 92.06 184 PHE A O 1
ATOM 1438 N N . GLU A 1 185 ? 6.582 -9.781 -22.875 1 92.56 185 GLU A N 1
ATOM 1439 C CA . GLU A 1 185 ? 7.262 -9.07 -23.953 1 92.56 185 GLU A CA 1
ATOM 1440 C C . GLU A 1 185 ? 7.859 -7.758 -23.469 1 92.56 185 GLU A C 1
ATOM 1442 O O . GLU A 1 185 ? 8.984 -7.41 -23.812 1 92.56 185 GLU A O 1
ATOM 1447 N N . TRP A 1 186 ? 7.086 -7.07 -22.672 1 95.56 186 TRP A N 1
ATOM 1448 C CA . TRP A 1 186 ? 7.531 -5.824 -22.062 1 95.56 186 TRP A CA 1
ATOM 1449 C C . TRP A 1 186 ? 8.773 -6.055 -21.203 1 95.56 186 TRP A C 1
ATOM 1451 O O . TRP A 1 186 ? 9.742 -5.297 -21.297 1 95.56 186 TRP A O 1
ATOM 1461 N N . LEU A 1 187 ? 8.812 -7.141 -20.422 1 93.06 187 LEU A N 1
ATOM 1462 C CA . LEU A 1 187 ? 9.938 -7.496 -19.562 1 93.06 187 LEU A CA 1
ATOM 1463 C C . LEU A 1 187 ? 11.18 -7.812 -20.391 1 93.06 187 LEU A C 1
ATOM 1465 O O . LEU A 1 187 ? 12.289 -7.43 -20.031 1 93.06 187 LEU A O 1
ATOM 1469 N N . SER A 1 188 ? 10.984 -8.484 -21.469 1 90.62 188 SER A N 1
ATOM 1470 C CA . SER A 1 188 ? 12.109 -8.953 -22.281 1 90.62 188 SER A CA 1
ATOM 1471 C C . SER A 1 188 ? 12.914 -7.789 -22.844 1 90.62 188 SER A C 1
ATOM 1473 O O . SER A 1 188 ? 14.094 -7.949 -23.172 1 90.62 188 SER A O 1
ATOM 1475 N N . LYS A 1 189 ? 12.352 -6.656 -22.953 1 94 189 LYS A N 1
ATOM 1476 C CA . LYS A 1 189 ? 13.031 -5.469 -23.469 1 94 189 LYS A CA 1
ATOM 1477 C C . LYS A 1 189 ? 13.656 -4.656 -22.344 1 94 189 LYS A C 1
ATOM 1479 O O . LYS A 1 189 ? 14.242 -3.6 -22.578 1 94 189 LYS A O 1
ATOM 1484 N N . ARG A 1 190 ? 13.555 -5.18 -21.125 1 93.62 190 ARG A N 1
ATOM 1485 C CA . ARG A 1 190 ? 14.055 -4.504 -19.938 1 93.62 190 ARG A CA 1
ATOM 1486 C C . ARG A 1 190 ? 14.828 -5.469 -19.047 1 93.62 190 ARG A C 1
ATOM 1488 O O . ARG A 1 190 ? 14.305 -5.941 -18.031 1 93.62 190 ARG A O 1
ATOM 1495 N N . PRO A 1 191 ? 16.047 -5.672 -19.375 1 90.5 191 PRO A N 1
ATOM 1496 C CA . PRO A 1 191 ? 16.828 -6.738 -18.75 1 90.5 191 PRO A CA 1
ATOM 1497 C C . PRO A 1 191 ? 16.891 -6.625 -17.234 1 90.5 191 PRO A C 1
ATOM 1499 O O . PRO A 1 191 ? 16.797 -7.637 -16.531 1 90.5 191 PRO A O 1
ATOM 1502 N N . ALA A 1 192 ? 17.062 -5.375 -16.734 1 90.12 192 ALA A N 1
ATOM 1503 C CA . ALA A 1 192 ? 17.156 -5.215 -15.289 1 90.12 192 ALA A CA 1
ATOM 1504 C C . ALA A 1 192 ? 15.852 -5.645 -14.609 1 90.12 192 ALA A C 1
ATOM 1506 O O . ALA A 1 192 ? 15.883 -6.332 -13.586 1 90.12 192 ALA A O 1
ATOM 1507 N N . THR A 1 193 ? 14.758 -5.219 -15.203 1 92.19 193 THR A N 1
ATOM 1508 C CA . THR A 1 193 ? 13.453 -5.582 -14.664 1 92.19 193 THR A CA 1
ATOM 1509 C C . THR A 1 193 ? 13.203 -7.082 -14.812 1 92.19 193 THR A C 1
ATOM 1511 O O . THR A 1 193 ? 12.641 -7.711 -13.914 1 92.19 193 THR A O 1
ATOM 1514 N N . GLN A 1 194 ? 13.602 -7.625 -15.883 1 89.75 194 GLN A N 1
ATOM 1515 C CA . GLN A 1 194 ? 13.445 -9.055 -16.125 1 89.75 194 GLN A CA 1
ATOM 1516 C C . GLN A 1 194 ? 14.242 -9.883 -15.125 1 89.75 194 GLN A C 1
ATOM 1518 O O . GLN A 1 194 ? 13.766 -10.914 -14.648 1 89.75 194 GLN A O 1
ATOM 1523 N N . SER A 1 195 ? 15.445 -9.461 -14.859 1 87.94 195 SER A N 1
ATOM 1524 C CA . SER A 1 195 ? 16.281 -10.164 -13.898 1 87.94 195 SER A CA 1
ATOM 1525 C C . SER A 1 195 ? 15.617 -10.234 -12.523 1 87.94 195 SER A C 1
ATOM 1527 O O . SER A 1 195 ? 15.664 -11.266 -11.859 1 87.94 195 SER A O 1
ATOM 1529 N N . VAL A 1 196 ? 15.07 -9.133 -12.117 1 90.88 196 VAL A N 1
ATOM 1530 C CA . VAL A 1 196 ? 14.359 -9.055 -10.844 1 90.88 196 VAL A CA 1
ATOM 1531 C C . VAL A 1 196 ? 13.172 -10.016 -10.852 1 90.88 196 VAL A C 1
ATOM 1533 O O . VAL A 1 196 ? 12.969 -10.766 -9.891 1 90.88 196 VAL A O 1
ATOM 1536 N N . PHE A 1 197 ? 12.438 -10.016 -11.93 1 90.06 197 PHE A N 1
ATOM 1537 C CA . PHE A 1 197 ? 11.297 -10.914 -12.078 1 90.06 197 PHE A CA 1
ATOM 1538 C C . PHE A 1 197 ? 11.734 -12.367 -11.953 1 90.06 197 PHE A C 1
ATOM 1540 O O . PHE A 1 197 ? 11.133 -13.141 -11.211 1 90.06 197 PHE A O 1
ATOM 1547 N N . ASN A 1 198 ? 12.703 -12.695 -12.594 1 82.38 198 ASN A N 1
ATOM 1548 C CA . ASN A 1 198 ? 13.219 -14.062 -12.586 1 82.38 198 ASN A CA 1
ATOM 1549 C C . ASN A 1 198 ? 13.633 -14.5 -11.18 1 82.38 198 ASN A C 1
ATOM 1551 O O . ASN A 1 198 ? 13.367 -15.633 -10.773 1 82.38 198 ASN A O 1
ATOM 1555 N N . SER A 1 199 ? 14.289 -13.594 -10.523 1 84.44 199 SER A N 1
ATOM 1556 C CA . SER A 1 199 ? 14.727 -13.859 -9.156 1 84.44 199 SER A CA 1
ATOM 1557 C C . SER A 1 199 ? 13.547 -14.164 -8.25 1 84.44 199 SER A C 1
ATOM 1559 O O . SER A 1 199 ? 13.578 -15.133 -7.488 1 84.44 199 SER A O 1
ATOM 1561 N N . VAL A 1 200 ? 12.523 -13.406 -8.359 1 86.94 200 VAL A N 1
ATOM 1562 C CA . VAL A 1 200 ? 11.344 -13.531 -7.504 1 86.94 200 VAL A CA 1
ATOM 1563 C C . VAL A 1 200 ? 10.617 -14.836 -7.828 1 86.94 200 VAL A C 1
ATOM 1565 O O . VAL A 1 200 ? 10.18 -15.555 -6.922 1 86.94 200 VAL A O 1
ATOM 1568 N N . MET A 1 201 ? 10.508 -15.164 -9.094 1 81 201 MET A N 1
ATOM 1569 C CA . MET A 1 201 ? 9.797 -16.375 -9.492 1 81 201 MET A CA 1
ATOM 1570 C C . MET A 1 201 ? 10.547 -17.625 -9.031 1 81 201 MET A C 1
ATOM 1572 O O . MET A 1 201 ? 9.93 -18.625 -8.672 1 81 201 MET A O 1
ATOM 1576 N N . THR A 1 202 ? 11.852 -17.484 -9.047 1 71.12 202 THR A N 1
ATOM 1577 C CA . THR A 1 202 ? 12.68 -18.609 -8.617 1 71.12 202 THR A CA 1
ATOM 1578 C C . THR A 1 202 ? 12.469 -18.891 -7.137 1 71.12 202 THR A C 1
ATOM 1580 O O . THR A 1 202 ? 12.352 -20.062 -6.734 1 71.12 202 THR A O 1
ATOM 1583 N N . GLU A 1 203 ? 12.352 -17.781 -6.363 1 66.81 203 GLU A N 1
ATOM 1584 C CA . GLU A 1 203 ? 12.164 -17.953 -4.926 1 66.81 203 GLU A CA 1
ATOM 1585 C C . GLU A 1 203 ? 10.75 -18.453 -4.613 1 66.81 203 GLU A C 1
ATOM 1587 O O . GLU A 1 203 ? 10.562 -19.266 -3.713 1 66.81 203 GLU A O 1
ATOM 1592 N N . SER A 1 204 ? 9.875 -17.906 -5.27 1 62.56 204 SER A N 1
ATOM 1593 C CA . SER A 1 204 ? 8.5 -18.328 -5.039 1 62.56 204 SER A CA 1
ATOM 1594 C C . SER A 1 204 ? 8.344 -19.828 -5.258 1 62.56 204 SER A C 1
ATOM 1596 O O . SER A 1 204 ? 7.605 -20.5 -4.527 1 62.56 204 SER A O 1
ATOM 1598 N N . LYS A 1 205 ? 9.016 -20.281 -6.133 1 57.91 205 LYS A N 1
ATOM 1599 C CA . LYS A 1 205 ? 8.992 -21.703 -6.441 1 57.91 205 LYS A CA 1
ATOM 1600 C C . LYS A 1 205 ? 9.57 -22.531 -5.289 1 57.91 205 LYS A C 1
ATOM 1602 O O . LYS A 1 205 ? 9.133 -23.656 -5.047 1 57.91 205 LYS A O 1
ATOM 1607 N N . ARG A 1 206 ? 10.453 -21.859 -4.699 1 51.94 206 ARG A N 1
ATOM 1608 C CA . ARG A 1 206 ? 11.086 -22.516 -3.57 1 51.94 206 ARG A CA 1
ATOM 1609 C C . ARG A 1 206 ? 10.141 -22.594 -2.377 1 51.94 206 ARG A C 1
ATOM 1611 O O . ARG A 1 206 ? 10.289 -23.469 -1.513 1 51.94 206 ARG A O 1
ATOM 1618 N N . HIS A 1 207 ? 9.289 -21.672 -2.424 1 55.12 207 HIS A N 1
ATOM 1619 C CA . HIS A 1 207 ? 8.359 -21.656 -1.303 1 55.12 207 HIS A CA 1
ATOM 1620 C C . HIS A 1 207 ? 7.09 -22.438 -1.623 1 55.12 207 HIS A C 1
ATOM 1622 O O . HIS A 1 207 ? 6.086 -22.328 -0.914 1 55.12 207 HIS A O 1
ATOM 1628 N N . TYR A 1 208 ? 7.43 -23.094 -2.861 1 56.06 208 TYR A N 1
ATOM 1629 C CA . TYR A 1 208 ? 6.297 -23.938 -3.223 1 56.06 208 TYR A CA 1
ATOM 1630 C C . TYR A 1 208 ? 6.211 -25.156 -2.307 1 56.06 208 TYR A C 1
ATOM 1632 O O . TYR A 1 208 ? 7.152 -25.953 -2.221 1 56.06 208 TYR A O 1
ATOM 1640 N N . GLY A 1 209 ? 5.512 -24.938 -1.219 1 62.66 209 GLY A N 1
ATOM 1641 C CA . GLY A 1 209 ? 5.098 -26.047 -0.379 1 62.66 209 GLY A CA 1
ATOM 1642 C C . GLY A 1 209 ? 5.766 -27.359 -0.751 1 62.66 209 GLY A C 1
ATOM 1643 O O . GLY A 1 209 ? 6.973 -27.391 -1.007 1 62.66 209 GLY A O 1
ATOM 1644 N N . VAL A 1 210 ? 5.066 -28.453 -1.018 1 75.88 210 VAL A N 1
ATOM 1645 C CA . VAL A 1 210 ? 5.477 -29.828 -1.341 1 75.88 210 VAL A CA 1
ATOM 1646 C C . VAL A 1 210 ? 5.773 -29.938 -2.834 1 75.88 210 VAL A C 1
ATOM 1648 O O . VAL A 1 210 ? 5.031 -29.391 -3.662 1 75.88 210 VAL A O 1
ATOM 1651 N N . GLU A 1 211 ? 6.926 -30.484 -3.18 1 86.25 211 GLU A N 1
ATOM 1652 C CA . GLU A 1 211 ? 7.258 -30.719 -4.582 1 86.25 211 GLU A CA 1
ATOM 1653 C C . GLU A 1 211 ? 6.195 -31.562 -5.27 1 86.25 211 GLU A C 1
ATOM 1655 O O . GLU A 1 211 ? 5.676 -32.5 -4.676 1 86.25 211 GLU A O 1
ATOM 1660 N N . TRP A 1 212 ? 5.867 -31.219 -6.488 1 89.75 212 TRP A N 1
ATOM 1661 C CA . TRP A 1 212 ? 4.789 -31.875 -7.207 1 89.75 212 TRP A CA 1
ATOM 1662 C C . TRP A 1 212 ? 5.07 -33.375 -7.348 1 89.75 212 TRP A C 1
ATOM 1664 O O . TRP A 1 212 ? 4.148 -34.188 -7.355 1 89.75 212 TRP A O 1
ATOM 1674 N N . PHE A 1 213 ? 6.367 -33.75 -7.43 1 93.12 213 PHE A N 1
ATOM 1675 C CA . PHE A 1 213 ? 6.707 -35.156 -7.66 1 93.12 213 PHE A CA 1
ATOM 1676 C C . PHE A 1 213 ? 6.652 -35.938 -6.359 1 93.12 213 PHE A C 1
ATOM 1678 O O . PHE A 1 213 ? 6.816 -37.156 -6.359 1 93.12 213 PHE A O 1
ATOM 1685 N N . GLU A 1 214 ? 6.418 -35.25 -5.289 1 89.5 214 GLU A N 1
ATOM 1686 C CA . GLU A 1 214 ? 6.121 -35.938 -4.035 1 89.5 214 GLU A CA 1
ATOM 1687 C C . GLU A 1 214 ? 4.641 -36.312 -3.945 1 89.5 214 GLU A C 1
ATOM 1689 O O . GLU A 1 214 ? 4.262 -37.188 -3.164 1 89.5 214 GLU A O 1
ATOM 1694 N N . ILE A 1 215 ? 3.861 -35.625 -4.648 1 90.5 215 ILE A N 1
ATOM 1695 C CA . ILE A 1 215 ? 2.418 -35.844 -4.609 1 90.5 215 ILE A CA 1
ATOM 1696 C C . ILE A 1 215 ? 1.983 -36.688 -5.797 1 90.5 215 ILE A C 1
ATOM 1698 O O . ILE A 1 215 ? 1.097 -37.531 -5.672 1 90.5 215 ILE A O 1
ATOM 1702 N N . PHE A 1 216 ? 2.525 -36.562 -6.926 1 94.94 216 PHE A N 1
ATOM 1703 C CA . PHE A 1 216 ? 2.275 -37.312 -8.148 1 94.94 216 PHE A CA 1
ATOM 1704 C C . PHE A 1 216 ? 3.203 -38.5 -8.242 1 94.94 216 PHE A C 1
ATOM 1706 O O . PHE A 1 216 ? 4.41 -38.375 -8.008 1 94.94 216 PHE A O 1
ATOM 1713 N N . PRO A 1 217 ? 2.695 -39.688 -8.547 1 96.44 217 PRO A N 1
ATOM 1714 C CA . PRO A 1 217 ? 3.521 -40.906 -8.578 1 96.44 217 PRO A CA 1
ATOM 1715 C C . PRO A 1 217 ? 4.375 -41 -9.844 1 96.44 217 PRO A C 1
ATOM 1717 O O . PRO A 1 217 ? 4.109 -41.844 -10.703 1 96.44 217 PRO A O 1
ATOM 1720 N N . VAL A 1 218 ? 5.426 -40.281 -9.836 1 97.19 218 VAL A N 1
ATOM 1721 C CA . VAL A 1 218 ? 6.258 -40.125 -11.016 1 97.19 218 VAL A CA 1
ATOM 1722 C C . VAL A 1 218 ? 6.906 -41.438 -11.391 1 97.19 218 VAL A C 1
ATOM 1724 O O . VAL A 1 218 ? 7.113 -41.719 -12.57 1 97.19 218 VAL A O 1
ATOM 1727 N N . LEU A 1 219 ? 7.281 -42.312 -10.484 1 96.62 219 LEU A N 1
ATOM 1728 C CA . LEU A 1 219 ? 7.969 -43.562 -10.758 1 96.62 219 LEU A CA 1
ATOM 1729 C C . LEU A 1 219 ? 7.055 -44.531 -11.5 1 96.62 219 LEU A C 1
ATOM 1731 O O . LEU A 1 219 ? 7.52 -45.312 -12.344 1 96.62 219 LEU A O 1
ATOM 1735 N N . ASP A 1 220 ? 5.836 -44.438 -11.195 1 96.69 220 ASP A N 1
ATOM 1736 C CA . ASP A 1 220 ? 4.871 -45.312 -11.852 1 96.69 220 ASP A CA 1
ATOM 1737 C C . ASP A 1 220 ? 4.418 -44.719 -13.188 1 96.69 220 ASP A C 1
ATOM 1739 O O . ASP A 1 220 ? 4.211 -45.438 -14.156 1 96.69 220 ASP A O 1
ATOM 1743 N N . LYS A 1 221 ? 4.297 -43.375 -13.25 1 97.06 221 LYS A N 1
ATOM 1744 C CA . LYS A 1 221 ? 3.602 -42.719 -14.359 1 97.06 221 LYS A CA 1
ATOM 1745 C C . LYS A 1 221 ? 4.574 -42.344 -15.477 1 97.06 221 LYS A C 1
ATOM 1747 O O . LYS A 1 221 ? 4.164 -42.188 -16.625 1 97.06 221 LYS A O 1
ATOM 1752 N N . LEU A 1 222 ? 5.863 -42.281 -15.203 1 97.5 222 LEU A N 1
ATOM 1753 C CA . LEU A 1 222 ? 6.816 -41.812 -16.203 1 97.5 222 LEU A CA 1
ATOM 1754 C C . LEU A 1 222 ? 7.742 -42.938 -16.656 1 97.5 222 LEU A C 1
ATOM 1756 O O . LEU A 1 222 ? 8.93 -42.688 -16.906 1 97.5 222 LEU A O 1
ATOM 1760 N N . GLN A 1 223 ? 7.238 -44.125 -16.688 1 96.06 223 GLN A N 1
ATOM 1761 C CA . GLN A 1 223 ? 7.992 -45.25 -17.234 1 96.06 223 GLN A CA 1
ATOM 1762 C C . GLN A 1 223 ? 7.918 -45.281 -18.766 1 96.06 223 GLN A C 1
ATOM 1764 O O . GLN A 1 223 ? 6.848 -45.5 -19.328 1 96.06 223 GLN A O 1
ATOM 1769 N N . VAL A 1 224 ? 9.078 -45 -19.391 1 97.25 224 VAL A N 1
ATOM 1770 C CA . VAL A 1 224 ? 9.125 -44.969 -20.859 1 97.25 224 VAL A CA 1
ATOM 1771 C C . VAL A 1 224 ? 10.43 -45.562 -21.359 1 97.25 224 VAL A C 1
ATOM 1773 O O . VAL A 1 224 ? 11.391 -45.719 -20.594 1 97.25 224 VAL A O 1
ATOM 1776 N N . PRO A 1 225 ? 10.461 -46.062 -22.625 1 96.62 225 PRO A N 1
ATOM 1777 C CA . PRO A 1 225 ? 11.758 -46.438 -23.188 1 96.62 225 PRO A CA 1
ATOM 1778 C C . PRO A 1 225 ? 12.758 -45.281 -23.203 1 96.62 225 PRO A C 1
ATOM 1780 O O . PRO A 1 225 ? 12.367 -44.125 -23.281 1 96.62 225 PRO A O 1
ATOM 1783 N N . PRO A 1 226 ? 14.062 -45.531 -23.156 1 94.69 226 PRO A N 1
ATOM 1784 C CA . PRO A 1 226 ? 15.109 -44.5 -23.016 1 94.69 226 PRO A CA 1
ATOM 1785 C C . PRO A 1 226 ? 15.094 -43.469 -24.156 1 94.69 226 PRO A C 1
ATOM 1787 O O . PRO A 1 226 ? 15.492 -42.312 -23.953 1 94.69 226 PRO A O 1
ATOM 1790 N N . GLU A 1 227 ? 14.609 -43.875 -25.281 1 95.12 227 GLU A N 1
ATOM 1791 C CA . GLU A 1 227 ? 14.664 -43 -26.438 1 95.12 227 GLU A CA 1
ATOM 1792 C C . GLU A 1 227 ? 13.477 -42.031 -26.469 1 95.12 227 GLU A C 1
ATOM 1794 O O . GLU A 1 227 ? 13.492 -41.031 -27.188 1 95.12 227 GLU A O 1
ATOM 1799 N N . ARG A 1 228 ? 12.414 -42.25 -25.609 1 97.44 228 ARG A N 1
ATOM 1800 C CA . ARG A 1 228 ? 11.203 -41.438 -25.609 1 97.44 228 ARG A CA 1
ATOM 1801 C C . ARG A 1 228 ? 11.352 -40.25 -24.641 1 97.44 228 ARG A C 1
ATOM 1803 O O . ARG A 1 228 ? 12 -40.375 -23.594 1 97.44 228 ARG A O 1
ATOM 1810 N N . VAL A 1 229 ? 10.844 -39.219 -25.109 1 98.31 229 VAL A N 1
ATOM 1811 C CA . VAL A 1 229 ? 10.758 -38.094 -24.188 1 98.31 229 VAL A CA 1
ATOM 1812 C C . VAL A 1 229 ? 9.758 -38.406 -23.078 1 98.31 229 VAL A C 1
ATOM 1814 O O . VAL A 1 229 ? 8.578 -38.625 -23.344 1 98.31 229 VAL A O 1
ATOM 1817 N N . ALA A 1 230 ? 10.258 -38.469 -21.828 1 98.44 230 ALA A N 1
ATOM 1818 C CA . ALA A 1 230 ? 9.43 -38.812 -20.688 1 98.44 230 ALA A CA 1
ATOM 1819 C C . ALA A 1 230 ? 8.641 -37.594 -20.188 1 98.44 230 ALA A C 1
ATOM 1821 O O . ALA A 1 230 ? 7.527 -37.75 -19.672 1 98.44 230 ALA A O 1
ATOM 1822 N N . PHE A 1 231 ? 9.242 -36.469 -20.297 1 98.5 231 PHE A N 1
ATOM 1823 C CA . PHE A 1 231 ? 8.695 -35.312 -19.594 1 98.5 231 PHE A CA 1
ATOM 1824 C C . PHE A 1 231 ? 9.07 -34.031 -20.312 1 98.5 231 PHE A C 1
ATOM 1826 O O . PHE A 1 231 ? 10.25 -33.781 -20.578 1 98.5 231 PHE A O 1
ATOM 1833 N N . VAL A 1 232 ? 8.094 -33.281 -20.656 1 98.56 232 VAL A N 1
ATOM 1834 C CA . VAL A 1 232 ? 8.281 -31.953 -21.25 1 98.56 232 VAL A CA 1
ATOM 1835 C C . VAL A 1 232 ? 7.742 -30.891 -20.297 1 98.56 232 VAL A C 1
ATOM 1837 O O . VAL A 1 232 ? 6.543 -30.844 -20.016 1 98.56 232 VAL A O 1
ATOM 1840 N N . ASP A 1 233 ? 8.578 -30.062 -19.781 1 98.06 233 ASP A N 1
ATOM 1841 C CA . ASP A 1 233 ? 8.203 -28.938 -18.922 1 98.06 233 ASP A CA 1
ATOM 1842 C C . ASP A 1 233 ? 7.988 -27.672 -19.734 1 98.06 233 ASP A C 1
ATOM 1844 O O . ASP A 1 233 ? 8.938 -26.938 -20.016 1 98.06 233 ASP A O 1
ATOM 1848 N N . VAL A 1 234 ? 6.73 -27.422 -20.062 1 97.94 234 VAL A N 1
ATOM 1849 C CA . VAL A 1 234 ? 6.383 -26.266 -20.891 1 97.94 234 VAL A CA 1
ATOM 1850 C C . VAL A 1 234 ? 6.34 -25.016 -20.016 1 97.94 234 VAL A C 1
ATOM 1852 O O . VAL A 1 234 ? 5.625 -24.969 -19.016 1 97.94 234 VAL A O 1
ATOM 1855 N N . GLY A 1 235 ? 7.039 -23.953 -20.406 1 94.75 235 GLY A N 1
ATOM 1856 C CA . GLY A 1 235 ? 7.188 -22.781 -19.547 1 94.75 235 GLY A CA 1
ATOM 1857 C C . GLY A 1 235 ? 8.016 -23.062 -18.312 1 94.75 235 GLY A C 1
ATOM 1858 O O . GLY A 1 235 ? 7.695 -22.562 -17.219 1 94.75 235 GLY A O 1
ATOM 1859 N N . GLY A 1 236 ? 9.039 -23.859 -18.406 1 92.38 236 GLY A N 1
ATOM 1860 C CA . GLY A 1 236 ? 9.773 -24.391 -17.281 1 92.38 236 GLY A CA 1
ATOM 1861 C C . GLY A 1 236 ? 10.883 -23.484 -16.797 1 92.38 236 GLY A C 1
ATOM 1862 O O . GLY A 1 236 ? 11.594 -23.797 -15.836 1 92.38 236 GLY A O 1
ATOM 1863 N N . GLY A 1 237 ? 11.008 -22.312 -17.438 1 89.19 237 GLY A N 1
ATOM 1864 C CA . GLY A 1 237 ? 12.031 -21.375 -17.016 1 89.19 237 GLY A CA 1
ATOM 1865 C C . GLY A 1 237 ? 13.438 -21.906 -17.203 1 89.19 237 GLY A C 1
ATOM 1866 O O . GLY A 1 237 ? 13.805 -22.359 -18.281 1 89.19 237 GLY A O 1
ATOM 1867 N N . VAL A 1 238 ? 14.211 -21.906 -16.094 1 85.31 238 VAL A N 1
ATOM 1868 C CA . VAL A 1 238 ? 15.609 -22.312 -16.203 1 85.31 238 VAL A CA 1
ATOM 1869 C C . VAL A 1 238 ? 15.758 -23.781 -15.805 1 85.31 238 VAL A C 1
ATOM 1871 O O . VAL A 1 238 ? 16.875 -24.266 -15.578 1 85.31 238 VAL A O 1
ATOM 1874 N N . GLY A 1 239 ? 14.633 -24.438 -15.625 1 89.56 239 GLY A N 1
ATOM 1875 C CA . GLY A 1 239 ? 14.648 -25.891 -15.539 1 89.56 239 GLY A CA 1
ATOM 1876 C C . GLY A 1 239 ? 14.727 -26.406 -14.109 1 89.56 239 GLY A C 1
ATOM 1877 O O . GLY A 1 239 ? 15.039 -27.578 -13.883 1 89.56 239 GLY A O 1
ATOM 1878 N N . HIS A 1 240 ? 14.367 -25.594 -13.141 1 86.44 240 HIS A N 1
ATOM 1879 C CA . HIS A 1 240 ? 14.484 -25.969 -11.734 1 86.44 240 HIS A CA 1
ATOM 1880 C C . HIS A 1 240 ? 13.641 -27.219 -11.438 1 86.44 240 HIS A C 1
ATOM 1882 O O . HIS A 1 240 ? 14.078 -28.109 -10.711 1 86.44 240 HIS A O 1
ATOM 1888 N N . ASP A 1 241 ? 12.461 -27.281 -11.977 1 90.19 241 ASP A N 1
ATOM 1889 C CA . ASP A 1 241 ? 11.539 -28.375 -11.688 1 90.19 241 ASP A CA 1
ATOM 1890 C C . ASP A 1 241 ? 12.07 -29.703 -12.219 1 90.19 241 ASP A C 1
ATOM 1892 O O . ASP A 1 241 ? 12.055 -30.719 -11.516 1 90.19 241 ASP A O 1
ATOM 1896 N N . VAL A 1 242 ? 12.531 -29.672 -13.43 1 94.69 242 VAL A N 1
ATOM 1897 C CA . VAL A 1 242 ? 13.031 -30.891 -14.062 1 94.69 242 VAL A CA 1
ATOM 1898 C C . VAL A 1 242 ? 14.312 -31.344 -13.367 1 94.69 242 VAL A C 1
ATOM 1900 O O . VAL A 1 242 ? 14.523 -32.531 -13.148 1 94.69 242 VAL A O 1
ATOM 1903 N N . ILE A 1 243 ? 15.148 -30.375 -13.047 1 93.25 243 ILE A N 1
ATOM 1904 C CA . ILE A 1 243 ? 16.391 -30.672 -12.352 1 93.25 243 ILE A CA 1
ATOM 1905 C C . ILE A 1 243 ? 16.078 -31.312 -11 1 93.25 243 ILE A C 1
ATOM 1907 O O . ILE A 1 243 ? 16.672 -32.344 -10.641 1 93.25 243 ILE A O 1
ATOM 1911 N N . ALA A 1 244 ? 15.188 -30.703 -10.266 1 91.5 244 ALA A N 1
ATOM 1912 C CA . ALA A 1 244 ? 14.805 -31.234 -8.961 1 91.5 244 ALA A CA 1
ATOM 1913 C C . ALA A 1 244 ? 14.234 -32.625 -9.094 1 91.5 244 ALA A C 1
ATOM 1915 O O . ALA A 1 244 ? 14.516 -33.5 -8.266 1 91.5 244 ALA A O 1
ATOM 1916 N N . LEU A 1 245 ? 13.398 -32.875 -10.086 1 95.06 245 LEU A N 1
ATOM 1917 C CA . LEU A 1 245 ? 12.805 -34.188 -10.336 1 95.06 245 LEU A CA 1
ATOM 1918 C C . LEU A 1 245 ? 13.883 -35.25 -10.578 1 95.06 245 LEU A C 1
ATOM 1920 O O . LEU A 1 245 ? 13.875 -36.312 -9.953 1 95.06 245 LEU A O 1
ATOM 1924 N N . LYS A 1 246 ? 14.797 -34.938 -11.461 1 95.25 246 LYS A N 1
ATOM 1925 C CA . LYS A 1 246 ? 15.836 -35.906 -11.836 1 95.25 246 LYS A CA 1
ATOM 1926 C C . LYS A 1 246 ? 16.828 -36.125 -10.695 1 95.25 246 LYS A C 1
ATOM 1928 O O . LYS A 1 246 ? 17.406 -37.188 -10.555 1 95.25 246 LYS A O 1
ATOM 1933 N N . THR A 1 247 ? 17.047 -35.031 -9.961 1 93.81 247 THR A N 1
ATOM 1934 C CA . THR A 1 247 ? 17.891 -35.156 -8.781 1 93.81 247 THR A CA 1
ATOM 1935 C C . THR A 1 247 ? 17.266 -36.094 -7.758 1 93.81 247 THR A C 1
ATOM 1937 O O . THR A 1 247 ? 17.953 -36.938 -7.176 1 93.81 247 THR A O 1
ATOM 1940 N N . ARG A 1 248 ? 16.016 -36 -7.539 1 94.31 248 ARG A N 1
ATOM 1941 C CA . ARG A 1 248 ? 15.297 -36.781 -6.555 1 94.31 248 ARG A CA 1
ATOM 1942 C C . ARG A 1 248 ? 15.148 -38.25 -7.027 1 94.31 248 ARG A C 1
ATOM 1944 O O . ARG A 1 248 ? 15.18 -39.156 -6.215 1 94.31 248 ARG A O 1
ATOM 1951 N N . PHE A 1 249 ? 14.945 -38.375 -8.359 1 95.81 249 PHE A N 1
ATOM 1952 C CA . PHE A 1 249 ? 14.727 -39.719 -8.938 1 95.81 249 PHE A CA 1
ATOM 1953 C C . PHE A 1 249 ? 15.672 -39.938 -10.109 1 95.81 249 PHE A C 1
ATOM 1955 O O . PHE A 1 249 ? 15.234 -40.062 -11.258 1 95.81 249 PHE A O 1
ATOM 1962 N N . PRO A 1 250 ? 16.875 -40.156 -9.789 1 94.5 250 PRO A N 1
ATOM 1963 C CA . PRO A 1 250 ? 17.859 -40.312 -10.867 1 94.5 250 PRO A CA 1
ATOM 1964 C C . PRO A 1 250 ? 17.578 -41.531 -11.742 1 94.5 250 PRO A C 1
ATOM 1966 O O . PRO A 1 250 ? 18.062 -41.625 -12.875 1 94.5 250 PRO A O 1
ATOM 1969 N N . GLN A 1 251 ? 16.797 -42.438 -11.289 1 94.25 251 GLN A N 1
ATOM 1970 C CA . GLN A 1 251 ? 16.562 -43.688 -11.992 1 94.25 251 GLN A CA 1
ATOM 1971 C C . GLN A 1 251 ? 15.469 -43.531 -13.039 1 94.25 251 GLN A C 1
ATOM 1973 O O . GLN A 1 251 ? 15.211 -44.469 -13.812 1 94.25 251 GLN A O 1
ATOM 1978 N N . LEU A 1 252 ? 14.781 -42.406 -13.109 1 96.25 252 LEU A N 1
ATOM 1979 C CA . LEU A 1 252 ? 13.711 -42.188 -14.078 1 96.25 252 LEU A CA 1
ATOM 1980 C C . LEU A 1 252 ? 14.25 -42.281 -15.508 1 96.25 252 LEU A C 1
ATOM 1982 O O . LEU A 1 252 ? 15.234 -41.594 -15.836 1 96.25 252 LEU A O 1
ATOM 1986 N N . PRO A 1 253 ? 13.641 -43.094 -16.328 1 96.19 253 PRO A N 1
ATOM 1987 C CA . PRO A 1 253 ? 14.117 -43.281 -17.703 1 96.19 253 PRO A CA 1
ATOM 1988 C C . PRO A 1 253 ? 13.641 -42.156 -18.625 1 96.19 253 PRO A C 1
ATOM 1990 O O . PRO A 1 253 ? 12.797 -41.344 -18.25 1 96.19 253 PRO A O 1
ATOM 1993 N N . GLY A 1 254 ? 14.234 -42.188 -19.875 1 97 254 GLY A N 1
ATOM 1994 C CA . GLY A 1 254 ? 13.766 -41.281 -20.922 1 97 254 GLY A CA 1
ATOM 1995 C C . GLY A 1 254 ? 14.469 -39.938 -20.938 1 97 254 GLY A C 1
ATOM 1996 O O . GLY A 1 254 ? 15.492 -39.781 -20.266 1 97 254 GLY A O 1
ATOM 1997 N N . LYS A 1 255 ? 13.969 -39.094 -21.781 1 97.62 255 LYS A N 1
ATOM 1998 C CA . LYS A 1 255 ? 14.531 -37.75 -21.969 1 97.62 255 LYS A CA 1
ATOM 1999 C C . LYS A 1 255 ? 13.656 -36.688 -21.312 1 97.62 255 LYS A C 1
ATOM 2001 O O . LYS A 1 255 ? 12.438 -36.844 -21.219 1 97.62 255 LYS A O 1
ATOM 2006 N N . TYR A 1 256 ? 14.242 -35.719 -20.812 1 98.25 256 TYR A N 1
ATOM 2007 C CA . TYR A 1 256 ? 13.57 -34.594 -20.125 1 98.25 256 TYR A CA 1
ATOM 2008 C C . TYR A 1 256 ? 13.875 -33.281 -20.812 1 98.25 256 TYR A C 1
ATOM 2010 O O . TYR A 1 256 ? 15.039 -32.969 -21.094 1 98.25 256 TYR A O 1
ATOM 2018 N N . ILE A 1 257 ? 12.844 -32.562 -21.078 1 98.19 257 ILE A N 1
ATOM 2019 C CA . ILE A 1 257 ? 13 -31.344 -21.875 1 98.19 257 ILE A CA 1
ATOM 2020 C C . ILE A 1 257 ? 12.391 -30.156 -21.125 1 98.19 257 ILE A C 1
ATOM 2022 O O . ILE A 1 257 ? 11.281 -30.25 -20.594 1 98.19 257 ILE A O 1
ATOM 2026 N N . VAL A 1 258 ? 13.07 -29.094 -21.047 1 97.56 258 VAL A N 1
ATOM 2027 C CA . VAL A 1 258 ? 12.562 -27.812 -20.562 1 97.56 258 VAL A CA 1
ATOM 2028 C C . VAL A 1 258 ? 12.32 -26.875 -21.734 1 97.56 258 VAL A C 1
ATOM 2030 O O . VAL A 1 258 ? 13.195 -26.688 -22.594 1 97.56 258 VAL A O 1
ATOM 2033 N N . GLN A 1 259 ? 11.117 -26.359 -21.797 1 97.69 259 GLN A N 1
ATOM 2034 C CA . GLN A 1 259 ? 10.766 -25.422 -22.875 1 97.69 259 GLN A CA 1
ATOM 2035 C C . GLN A 1 259 ? 10.414 -24.047 -22.312 1 97.69 259 GLN A C 1
ATOM 2037 O O . GLN A 1 259 ? 9.75 -23.953 -21.281 1 97.69 259 GLN A O 1
ATOM 2042 N N . ASP A 1 260 ? 10.805 -23.047 -22.906 1 94.5 260 ASP A N 1
ATOM 2043 C CA . ASP A 1 260 ? 10.438 -21.656 -22.609 1 94.5 260 ASP A CA 1
ATOM 2044 C C . ASP A 1 260 ? 10.805 -20.719 -23.75 1 94.5 260 ASP A C 1
ATOM 2046 O O . ASP A 1 260 ? 11.328 -21.172 -24.781 1 94.5 260 ASP A O 1
ATOM 2050 N N . LEU A 1 261 ? 10.461 -19.469 -23.625 1 92 261 LEU A N 1
ATOM 2051 C CA . LEU A 1 261 ? 10.805 -18.453 -24.609 1 92 261 LEU A CA 1
ATOM 2052 C C . LEU A 1 261 ? 12.312 -18.391 -24.812 1 92 261 LEU A C 1
ATOM 2054 O O . LEU A 1 261 ? 13.078 -18.688 -23.906 1 92 261 LEU A O 1
ATOM 2058 N N . PRO A 1 262 ? 12.758 -17.953 -25.984 1 90.88 262 PRO A N 1
ATOM 2059 C CA . PRO A 1 262 ? 14.188 -17.906 -26.312 1 90.88 262 PRO A CA 1
ATOM 2060 C C . PRO A 1 262 ? 14.992 -17.094 -25.297 1 90.88 262 PRO A C 1
ATOM 2062 O O . PRO A 1 262 ? 16.047 -17.547 -24.844 1 90.88 262 PRO A O 1
ATOM 2065 N N . GLN A 1 263 ? 14.492 -15.969 -24.859 1 84.56 263 GLN A N 1
ATOM 2066 C CA . GLN A 1 263 ? 15.242 -15.109 -23.953 1 84.56 263 GLN A CA 1
ATOM 2067 C C . GLN A 1 263 ? 15.422 -15.758 -22.594 1 84.56 263 GLN A C 1
ATOM 2069 O O . GLN A 1 263 ? 16.406 -15.508 -21.906 1 84.56 263 GLN A O 1
ATOM 2074 N N . VAL A 1 264 ? 14.469 -16.594 -22.234 1 85.75 264 VAL A N 1
ATOM 2075 C CA . VAL A 1 264 ? 14.555 -17.281 -20.953 1 85.75 264 VAL A CA 1
ATOM 2076 C C . VAL A 1 264 ? 15.57 -18.422 -21.047 1 85.75 264 VAL A C 1
ATOM 2078 O O . VAL A 1 264 ? 16.422 -18.578 -20.172 1 85.75 264 VAL A O 1
ATOM 2081 N N . ILE A 1 265 ? 15.5 -19.234 -22.094 1 90.56 265 ILE A N 1
ATOM 2082 C CA . ILE A 1 265 ? 16.406 -20.359 -22.312 1 90.56 265 ILE A CA 1
ATOM 2083 C C . ILE A 1 265 ? 17.828 -19.844 -22.438 1 90.56 265 ILE A C 1
ATOM 2085 O O . ILE A 1 265 ? 18.766 -20.484 -21.953 1 90.56 265 ILE A O 1
ATOM 2089 N N . ASP A 1 266 ? 17.984 -18.625 -23.094 1 87.12 266 ASP A N 1
ATOM 2090 C CA . ASP A 1 266 ? 19.312 -18.031 -23.266 1 87.12 266 ASP A CA 1
ATOM 2091 C C . ASP A 1 266 ? 19.922 -17.656 -21.922 1 87.12 266 ASP A C 1
ATOM 2093 O O . ASP A 1 266 ? 21.141 -17.516 -21.797 1 87.12 266 ASP A O 1
ATOM 2097 N N . ASP A 1 267 ? 19.094 -17.562 -20.906 1 79.62 267 ASP A N 1
ATOM 2098 C CA . ASP A 1 267 ? 19.562 -17.125 -19.594 1 79.62 267 ASP A CA 1
ATOM 2099 C C . ASP A 1 267 ? 20.016 -18.312 -18.75 1 79.62 267 ASP A C 1
ATOM 2101 O O . ASP A 1 267 ? 20.516 -18.141 -17.641 1 79.62 267 ASP A O 1
ATOM 2105 N N . ILE A 1 268 ? 19.797 -19.547 -19.281 1 85.75 268 ILE A N 1
ATOM 2106 C CA . ILE A 1 268 ? 20.281 -20.719 -18.562 1 85.75 268 ILE A CA 1
ATOM 2107 C C . ILE A 1 268 ? 21.812 -20.75 -18.594 1 85.75 268 ILE A C 1
ATOM 2109 O O . ILE A 1 268 ? 22.422 -20.875 -19.656 1 85.75 268 ILE A O 1
ATOM 2113 N N . LYS A 1 269 ? 22.391 -20.469 -17.453 1 78.5 269 LYS A N 1
ATOM 2114 C CA . LYS A 1 269 ? 23.828 -20.328 -17.375 1 78.5 269 LYS A CA 1
ATOM 2115 C C . LYS A 1 269 ? 24.5 -21.625 -16.938 1 78.5 269 LYS A C 1
ATOM 2117 O O . LYS A 1 269 ? 25.641 -21.891 -17.281 1 78.5 269 LYS A O 1
ATOM 2122 N N . GLU A 1 270 ? 23.766 -22.359 -16.188 1 83.38 270 GLU A N 1
ATOM 2123 C CA . GLU A 1 270 ? 24.328 -23.594 -15.664 1 83.38 270 GLU A CA 1
ATOM 2124 C C . GLU A 1 270 ? 23.828 -24.797 -16.453 1 83.38 270 GLU A C 1
ATOM 2126 O O . GLU A 1 270 ? 22.719 -24.797 -16.969 1 83.38 270 GLU A O 1
ATOM 2131 N N . PRO A 1 271 ? 24.688 -25.734 -16.469 1 88 271 PRO A N 1
ATOM 2132 C CA . PRO A 1 271 ? 24.25 -26.938 -17.156 1 88 271 PRO A CA 1
ATOM 2133 C C . PRO A 1 271 ? 23.016 -27.578 -16.5 1 88 271 PRO A C 1
ATOM 2135 O O . PRO A 1 271 ? 22.891 -27.578 -15.273 1 88 271 PRO A O 1
ATOM 2138 N N . LEU A 1 272 ? 22.016 -28.078 -17.203 1 91.31 272 LEU A N 1
ATOM 2139 C CA . LEU A 1 272 ? 20.75 -28.656 -16.719 1 91.31 272 LEU A CA 1
ATOM 2140 C C . LEU A 1 272 ? 20.969 -30.062 -16.188 1 91.31 272 LEU A C 1
ATOM 2142 O O . LEU A 1 272 ? 20.188 -30.562 -15.383 1 91.31 272 LEU A O 1
ATOM 2146 N N . GLY A 1 273 ? 22.094 -30.688 -16.469 1 88.06 273 GLY A N 1
ATOM 2147 C CA . GLY A 1 273 ? 22.344 -32.062 -16.062 1 88.06 273 GLY A CA 1
ATOM 2148 C C . GLY A 1 273 ? 22.141 -33.062 -17.172 1 88.06 273 GLY A C 1
ATOM 2149 O O . GLY A 1 273 ? 21.625 -32.719 -18.25 1 88.06 273 GLY A O 1
ATOM 2150 N N . GLU A 1 274 ? 22.5 -34.281 -16.906 1 88.94 274 GLU A N 1
ATOM 2151 C CA . GLU A 1 274 ? 22.406 -35.375 -17.891 1 88.94 274 GLU A CA 1
ATOM 2152 C C . GLU A 1 274 ? 20.953 -35.719 -18.203 1 88.94 274 GLU A C 1
ATOM 2154 O O . GLU A 1 274 ? 20.125 -35.844 -17.297 1 88.94 274 GLU A O 1
ATOM 2159 N N . GLY A 1 275 ? 20.625 -35.812 -19.5 1 91.81 275 GLY A N 1
ATOM 2160 C CA . GLY A 1 275 ? 19.297 -36.25 -19.906 1 91.81 275 GLY A CA 1
ATOM 2161 C C . GLY A 1 275 ? 18.297 -35.125 -19.969 1 91.81 275 GLY A C 1
ATOM 2162 O O . GLY A 1 275 ? 17.141 -35.312 -20.328 1 91.81 275 GLY A O 1
ATOM 2163 N N . ILE A 1 276 ? 18.719 -33.906 -19.609 1 96.69 276 ILE A N 1
ATOM 2164 C CA . ILE A 1 276 ? 17.828 -32.75 -19.656 1 96.69 276 ILE A CA 1
ATOM 2165 C C . ILE A 1 276 ? 18.281 -31.797 -20.766 1 96.69 276 ILE A C 1
ATOM 2167 O O . ILE A 1 276 ? 19.453 -31.469 -20.859 1 96.69 276 ILE A O 1
ATOM 2171 N N . SER A 1 277 ? 17.422 -31.438 -21.656 1 96.75 277 SER A N 1
ATOM 2172 C CA . SER A 1 277 ? 17.719 -30.484 -22.703 1 96.75 277 SER A CA 1
ATOM 2173 C C . SER A 1 277 ? 16.734 -29.312 -22.688 1 96.75 277 SER A C 1
ATOM 2175 O O . SER A 1 277 ? 15.609 -29.453 -22.188 1 96.75 277 SER A O 1
ATOM 2177 N N . ALA A 1 278 ? 17.141 -28.203 -23.156 1 96.56 278 ALA A N 1
ATOM 2178 C CA . ALA A 1 278 ? 16.312 -27.016 -23.25 1 96.56 278 ALA A CA 1
ATOM 2179 C C . ALA A 1 278 ? 15.922 -26.719 -24.688 1 96.56 278 ALA A C 1
ATOM 2181 O O . ALA A 1 278 ? 16.75 -26.875 -25.609 1 96.56 278 ALA A O 1
ATOM 2182 N N . VAL A 1 279 ? 14.734 -26.359 -24.922 1 96.75 279 VAL A N 1
ATOM 2183 C CA . VAL A 1 279 ? 14.227 -26.062 -26.25 1 96.75 279 VAL A CA 1
ATOM 2184 C C . VAL A 1 279 ? 13.531 -24.703 -26.234 1 96.75 279 VAL A C 1
ATOM 2186 O O . VAL A 1 279 ? 12.695 -24.438 -25.375 1 96.75 279 VAL A O 1
ATOM 2189 N N . LYS A 1 280 ? 13.875 -23.812 -27.156 1 96.19 280 LYS A N 1
ATOM 2190 C CA . LYS A 1 280 ? 13.242 -22.5 -27.312 1 96.19 280 LYS A CA 1
ATOM 2191 C C . LYS A 1 280 ? 11.906 -22.625 -28.031 1 96.19 280 LYS A C 1
ATOM 2193 O O . LYS A 1 280 ? 11.836 -23.125 -29.156 1 96.19 280 LYS A O 1
ATOM 2198 N N . ILE A 1 281 ? 10.867 -22.172 -27.328 1 96.19 281 ILE A N 1
ATOM 2199 C CA . ILE A 1 281 ? 9.578 -22.203 -28 1 96.19 281 ILE A CA 1
ATOM 2200 C C . ILE A 1 281 ? 8.703 -21.062 -27.484 1 96.19 281 ILE A C 1
ATOM 2202 O O . ILE A 1 281 ? 8.969 -20.5 -26.422 1 96.19 281 ILE A O 1
ATOM 2206 N N . ASP A 1 282 ? 7.738 -20.719 -28.281 1 95.12 282 ASP A N 1
ATOM 2207 C CA . ASP A 1 282 ? 6.52 -20.031 -27.844 1 95.12 282 ASP A CA 1
ATOM 2208 C C . ASP A 1 282 ? 5.34 -21 -27.797 1 95.12 282 ASP A C 1
ATOM 2210 O O . ASP A 1 282 ? 4.918 -21.531 -28.844 1 95.12 282 ASP A O 1
ATOM 2214 N N . MET A 1 283 ? 4.812 -21.25 -26.625 1 95.81 283 MET A N 1
ATOM 2215 C CA . MET A 1 283 ? 3.812 -22.297 -26.453 1 95.81 283 MET A CA 1
ATOM 2216 C C . MET A 1 283 ? 2.549 -21.984 -27.234 1 95.81 283 MET A C 1
ATOM 2218 O O . MET A 1 283 ? 1.694 -22.844 -27.422 1 95.81 283 MET A O 1
ATOM 2222 N N . PHE A 1 284 ? 2.441 -20.75 -27.75 1 96.25 284 PHE A N 1
ATOM 2223 C CA . PHE A 1 284 ? 1.265 -20.344 -28.516 1 96.25 284 PHE A CA 1
ATOM 2224 C C . PHE A 1 284 ? 1.476 -20.594 -30 1 96.25 284 PHE A C 1
ATOM 2226 O O . PHE A 1 284 ? 0.545 -20.453 -30.797 1 96.25 284 PHE A O 1
ATOM 2233 N N . GLU A 1 285 ? 2.635 -21.016 -30.359 1 95.31 285 GLU A N 1
ATOM 2234 C CA . GLU A 1 285 ? 2.941 -21.266 -31.766 1 95.31 285 GLU A CA 1
ATOM 2235 C C . GLU A 1 285 ? 3.008 -22.75 -32.062 1 95.31 285 GLU A C 1
ATOM 2237 O O . GLU A 1 285 ? 3.291 -23.141 -33.188 1 95.31 285 GLU A O 1
ATOM 2242 N N . GLY A 1 286 ? 2.803 -23.5 -31.109 1 95.38 286 GLY A N 1
ATOM 2243 C CA . GLY A 1 286 ? 2.805 -24.938 -31.328 1 95.38 286 GLY A CA 1
ATOM 2244 C C . GLY A 1 286 ? 3.67 -25.688 -30.328 1 95.38 286 GLY A C 1
ATOM 2245 O O . GLY A 1 286 ? 4.41 -25.078 -29.562 1 95.38 286 GLY A O 1
ATOM 2246 N N . GLN A 1 287 ? 3.531 -27.016 -30.312 1 97.88 287 GLN A N 1
ATOM 2247 C CA . GLN A 1 287 ? 4.344 -27.906 -29.5 1 97.88 287 GLN A CA 1
ATOM 2248 C C . GLN A 1 287 ? 5.184 -28.828 -30.375 1 97.88 287 GLN A C 1
ATOM 2250 O O . GLN A 1 287 ? 4.672 -29.797 -30.938 1 97.88 287 GLN A O 1
ATOM 2255 N N . PRO A 1 288 ? 6.508 -28.562 -30.422 1 97.25 288 PRO A N 1
ATOM 2256 C CA . PRO A 1 288 ? 7.355 -29.297 -31.359 1 97.25 288 PRO A CA 1
ATOM 2257 C C . PRO A 1 288 ? 7.668 -30.719 -30.891 1 97.25 288 PRO A C 1
ATOM 2259 O O . PRO A 1 288 ? 8.062 -31.578 -31.688 1 97.25 288 PRO A O 1
ATOM 2262 N N . ILE A 1 289 ? 7.633 -31 -29.625 1 98.25 289 ILE A N 1
ATOM 2263 C CA . ILE A 1 289 ? 7.934 -32.312 -29.094 1 98.25 289 ILE A CA 1
ATOM 2264 C C . ILE A 1 289 ? 6.691 -33.219 -29.172 1 98.25 289 ILE A C 1
ATOM 2266 O O . ILE A 1 289 ? 5.746 -33.031 -28.391 1 98.25 289 ILE A O 1
ATOM 2270 N N . GLN A 1 290 ? 6.789 -34.188 -30.016 1 98 290 GLN A N 1
ATOM 2271 C CA . GLN A 1 290 ? 5.637 -35.031 -30.266 1 98 290 GLN A CA 1
ATOM 2272 C C . GLN A 1 290 ? 5.719 -36.312 -29.438 1 98 290 GLN A C 1
ATOM 2274 O O . GLN A 1 290 ? 6.801 -36.875 -29.266 1 98 290 GLN A O 1
ATOM 2279 N N . GLY A 1 291 ? 4.59 -36.656 -28.891 1 98.31 291 GLY A N 1
ATOM 2280 C CA . GLY A 1 291 ? 4.422 -38 -28.328 1 98.31 291 GLY A CA 1
ATOM 2281 C C . GLY A 1 291 ? 5.152 -38.188 -27 1 98.31 291 GLY A C 1
ATOM 2282 O O . GLY A 1 291 ? 5.48 -39.312 -26.625 1 98.31 291 GLY A O 1
ATOM 2283 N N . ALA A 1 292 ? 5.48 -37.156 -26.328 1 98.62 292 ALA A N 1
ATOM 2284 C CA . ALA A 1 292 ? 6.07 -37.281 -25 1 98.62 292 ALA A CA 1
ATOM 2285 C C . ALA A 1 292 ? 5.105 -37.969 -24.047 1 98.62 292 ALA A C 1
ATOM 2287 O O . ALA A 1 292 ? 3.893 -38 -24.281 1 98.62 292 ALA A O 1
ATOM 2288 N N . LYS A 1 293 ? 5.656 -38.625 -23.016 1 98.69 293 LYS A N 1
ATOM 2289 C CA . LYS A 1 293 ? 4.809 -39.312 -22.047 1 98.69 293 LYS A CA 1
ATOM 2290 C C . LYS A 1 293 ? 4.016 -38.281 -21.219 1 98.69 293 LYS A C 1
ATOM 2292 O O . LYS A 1 293 ? 2.828 -38.5 -20.953 1 98.69 293 LYS A O 1
ATOM 2297 N N . ALA A 1 294 ? 4.672 -37.219 -20.766 1 98.75 294 ALA A N 1
ATOM 2298 C CA . ALA A 1 294 ? 4.008 -36.188 -19.953 1 98.75 294 ALA A CA 1
ATOM 2299 C C . ALA A 1 294 ? 4.352 -34.781 -20.453 1 98.75 294 ALA A C 1
ATOM 2301 O O . ALA A 1 294 ? 5.504 -34.5 -20.781 1 98.75 294 ALA A O 1
ATOM 2302 N N . TYR A 1 295 ? 3.379 -34 -20.641 1 98.75 295 TYR A N 1
ATOM 2303 C CA . TYR A 1 295 ? 3.51 -32.562 -20.766 1 98.75 295 TYR A CA 1
ATOM 2304 C C . TYR A 1 295 ? 3.09 -31.859 -19.484 1 98.75 295 TYR A C 1
ATOM 2306 O O . TYR A 1 295 ? 2.033 -32.156 -18.922 1 98.75 295 TYR A O 1
ATOM 2314 N N . HIS A 1 296 ? 3.918 -31.016 -18.984 1 98.19 296 HIS A N 1
ATOM 2315 C CA . HIS A 1 296 ? 3.756 -30.422 -17.672 1 98.19 296 HIS A CA 1
ATOM 2316 C C . HIS A 1 296 ? 3.818 -28.906 -17.719 1 98.19 296 HIS A C 1
ATOM 2318 O O . HIS A 1 296 ? 4.676 -28.344 -18.406 1 98.19 296 HIS A O 1
ATOM 2324 N N . LEU A 1 297 ? 2.844 -28.25 -17.172 1 97.19 297 LEU A N 1
ATOM 2325 C CA . LEU A 1 297 ? 2.855 -26.812 -16.953 1 97.19 297 LEU A CA 1
ATOM 2326 C C . LEU A 1 297 ? 2.676 -26.484 -15.469 1 97.19 297 LEU A C 1
ATOM 2328 O O . LEU A 1 297 ? 1.686 -26.875 -14.859 1 97.19 297 LEU A O 1
ATOM 2332 N N . ARG A 1 298 ? 3.654 -25.797 -14.93 1 93.81 298 ARG A N 1
ATOM 2333 C CA . ARG A 1 298 ? 3.564 -25.391 -13.531 1 93.81 298 ARG A CA 1
ATOM 2334 C C . ARG A 1 298 ? 3.582 -23.875 -13.406 1 93.81 298 ARG A C 1
ATOM 2336 O O . ARG A 1 298 ? 4.562 -23.219 -13.773 1 93.81 298 ARG A O 1
ATOM 2343 N N . THR A 1 299 ? 2.486 -23.312 -12.805 1 91.31 299 THR A N 1
ATOM 2344 C CA . THR A 1 299 ? 2.371 -21.891 -12.555 1 91.31 299 THR A CA 1
ATOM 2345 C C . THR A 1 299 ? 2.625 -21.094 -13.836 1 91.31 299 THR A C 1
ATOM 2347 O O . THR A 1 299 ? 3.408 -20.141 -13.836 1 91.31 299 THR A O 1
ATOM 2350 N N . VAL A 1 300 ? 2.088 -21.594 -14.922 1 94.62 300 VAL A N 1
ATOM 2351 C CA . VAL A 1 300 ? 2.238 -20.984 -16.234 1 94.62 300 VAL A CA 1
ATOM 2352 C C . VAL A 1 300 ? 0.881 -20.484 -16.734 1 94.62 300 VAL A C 1
ATOM 2354 O O . VAL A 1 300 ? 0.741 -19.328 -17.125 1 94.62 300 VAL A O 1
ATOM 2357 N N . LEU A 1 301 ? -0.136 -21.359 -16.609 1 96.44 301 LEU A N 1
ATOM 2358 C CA . LEU A 1 301 ? -1.418 -21.062 -17.25 1 96.44 301 LEU A CA 1
ATOM 2359 C C . LEU A 1 301 ? -2.186 -20 -16.453 1 96.44 301 LEU A C 1
ATOM 2361 O O . LEU A 1 301 ? -3.07 -19.344 -17 1 96.44 301 LEU A O 1
ATOM 2365 N N . HIS A 1 302 ? -1.857 -19.859 -15.203 1 94.19 302 HIS A N 1
ATOM 2366 C CA . HIS A 1 302 ? -2.541 -18.828 -14.414 1 94.19 302 HIS A CA 1
ATOM 2367 C C . HIS A 1 302 ? -2.184 -17.438 -14.906 1 94.19 302 HIS A C 1
ATOM 2369 O O . HIS A 1 302 ? -2.879 -16.469 -14.586 1 94.19 302 HIS A O 1
ATOM 2375 N N . ASP A 1 303 ? -1.153 -17.312 -15.727 1 95.44 303 ASP A N 1
ATOM 2376 C CA . ASP A 1 303 ? -0.744 -16.016 -16.266 1 95.44 303 ASP A CA 1
ATOM 2377 C C . ASP A 1 303 ? -1.623 -15.617 -17.438 1 95.44 303 ASP A C 1
ATOM 2379 O O . ASP A 1 303 ? -1.469 -14.523 -18 1 95.44 303 ASP A O 1
ATOM 2383 N N . TRP A 1 304 ? -2.578 -16.5 -17.781 1 97.31 304 TRP A N 1
ATOM 2384 C CA . TRP A 1 304 ? -3.32 -16.297 -19.031 1 97.31 304 TRP A CA 1
ATOM 2385 C C . TRP A 1 304 ? -4.82 -16.438 -18.797 1 97.31 304 TRP A C 1
ATOM 2387 O O . TRP A 1 304 ? -5.258 -17.344 -18.078 1 97.31 304 TRP A O 1
ATOM 2397 N N . PRO A 1 305 ? -5.586 -15.516 -19.438 1 97.44 305 PRO A N 1
ATOM 2398 C CA . PRO A 1 305 ? -7.027 -15.766 -19.453 1 97.44 305 PRO A CA 1
ATOM 2399 C C . PRO A 1 305 ? -7.402 -16.969 -20.328 1 97.44 305 PRO A C 1
ATOM 2401 O O . PRO A 1 305 ? -6.523 -17.625 -20.891 1 97.44 305 PRO A O 1
ATOM 2404 N N . ASP A 1 306 ? -8.656 -17.281 -20.391 1 97.12 306 ASP A N 1
ATOM 2405 C CA . ASP A 1 306 ? -9.109 -18.562 -20.938 1 97.12 306 ASP A CA 1
ATOM 2406 C C . ASP A 1 306 ? -8.703 -18.703 -22.406 1 97.12 306 ASP A C 1
ATOM 2408 O O . ASP A 1 306 ? -8.227 -19.766 -22.828 1 97.12 306 ASP A O 1
ATOM 2412 N N . LYS A 1 307 ? -8.812 -17.672 -23.156 1 96.81 307 LYS A N 1
ATOM 2413 C CA . LYS A 1 307 ? -8.609 -17.797 -24.594 1 96.81 307 LYS A CA 1
ATOM 2414 C C . LYS A 1 307 ? -7.18 -18.234 -24.906 1 96.81 307 LYS A C 1
ATOM 2416 O O . LYS A 1 307 ? -6.969 -19.266 -25.562 1 96.81 307 LYS A O 1
ATOM 2421 N N . PRO A 1 308 ? -6.156 -17.516 -24.453 1 97.19 308 PRO A N 1
ATOM 2422 C CA . PRO A 1 308 ? -4.797 -17.984 -24.719 1 97.19 308 PRO A CA 1
ATOM 2423 C C . PRO A 1 308 ? -4.48 -19.297 -24 1 97.19 308 PRO A C 1
ATOM 2425 O O . PRO A 1 308 ? -3.721 -20.125 -24.516 1 97.19 308 PRO A O 1
ATOM 2428 N N . ALA A 1 309 ? -5.016 -19.531 -22.828 1 98 309 ALA A N 1
ATOM 2429 C CA . ALA A 1 309 ? -4.793 -20.781 -22.125 1 98 309 ALA A CA 1
ATOM 2430 C C . ALA A 1 309 ? -5.297 -21.969 -22.953 1 98 309 ALA A C 1
ATOM 2432 O O . ALA A 1 309 ? -4.617 -23 -23.062 1 98 309 ALA A O 1
ATOM 2433 N N . LEU A 1 310 ? -6.457 -21.828 -23.531 1 98.31 310 LEU A N 1
ATOM 2434 C CA . LEU A 1 310 ? -7.039 -22.875 -24.359 1 98.31 310 LEU A CA 1
ATOM 2435 C C . LEU A 1 310 ? -6.199 -23.109 -25.625 1 98.31 310 LEU A C 1
ATOM 2437 O O . LEU A 1 310 ? -6.051 -24.234 -26.078 1 98.31 310 LEU A O 1
ATOM 2441 N N . GLU A 1 311 ? -5.664 -22 -26.141 1 97.81 311 GLU A N 1
ATOM 2442 C CA . GLU A 1 311 ? -4.809 -22.125 -27.312 1 97.81 311 GLU A CA 1
ATOM 2443 C C . GLU A 1 311 ? -3.555 -22.938 -27.016 1 97.81 311 GLU A C 1
ATOM 2445 O O . GLU A 1 311 ? -3.17 -23.812 -27.781 1 97.81 311 GLU A O 1
ATOM 2450 N N . ALA A 1 312 ? -2.912 -22.641 -25.891 1 97.94 312 ALA A N 1
ATOM 2451 C CA . ALA A 1 312 ? -1.723 -23.375 -25.484 1 97.94 312 ALA A CA 1
ATOM 2452 C C . ALA A 1 312 ? -2.043 -24.859 -25.266 1 97.94 312 ALA A C 1
ATOM 2454 O O . ALA A 1 312 ? -1.283 -25.734 -25.688 1 97.94 312 ALA A O 1
ATOM 2455 N N . LEU A 1 313 ? -3.166 -25.125 -24.625 1 98.5 313 LEU A N 1
ATOM 2456 C CA . LEU A 1 313 ? -3.582 -26.484 -24.344 1 98.5 313 LEU A CA 1
ATOM 2457 C C . LEU A 1 313 ? -3.898 -27.25 -25.625 1 98.5 313 LEU A C 1
ATOM 2459 O O . LEU A 1 313 ? -3.637 -28.438 -25.719 1 98.5 313 LEU A O 1
ATOM 2463 N N . ARG A 1 314 ? -4.457 -26.562 -26.609 1 98 314 ARG A N 1
ATOM 2464 C CA . ARG A 1 314 ? -4.746 -27.188 -27.906 1 98 314 ARG A CA 1
ATOM 2465 C C . ARG A 1 314 ? -3.461 -27.641 -28.594 1 98 314 ARG A C 1
ATOM 2467 O O . ARG A 1 314 ? -3.428 -28.719 -29.188 1 98 314 ARG A O 1
ATOM 2474 N N . HIS A 1 315 ? -2.43 -26.797 -28.531 1 98.31 315 HIS A N 1
ATOM 2475 C CA . HIS A 1 315 ? -1.149 -27.172 -29.125 1 98.31 315 HIS A CA 1
ATOM 2476 C C . HIS A 1 315 ? -0.558 -28.391 -28.453 1 98.31 315 HIS A C 1
ATOM 2478 O O . HIS A 1 315 ? 0.006 -29.266 -29.125 1 98.31 315 HIS A O 1
ATOM 2484 N N . ILE A 1 316 ? -0.694 -28.484 -27.156 1 98.56 316 ILE A N 1
ATOM 2485 C CA . ILE A 1 316 ? -0.189 -29.641 -26.406 1 98.56 316 ILE A CA 1
ATOM 2486 C C . ILE A 1 316 ? -1.004 -30.891 -26.766 1 98.56 316 ILE A C 1
ATOM 2488 O O . ILE A 1 316 ? -0.443 -31.953 -27 1 98.56 316 ILE A O 1
ATOM 2492 N N . ARG A 1 317 ? -2.279 -30.719 -26.828 1 98.44 317 ARG A N 1
ATOM 2493 C CA . ARG A 1 317 ? -3.17 -31.812 -27.156 1 98.44 317 ARG A CA 1
ATOM 2494 C C . ARG A 1 317 ? -2.789 -32.438 -28.5 1 98.44 317 ARG A C 1
ATOM 2496 O O . ARG A 1 317 ? -2.752 -33.656 -28.641 1 98.44 317 ARG A O 1
ATOM 2503 N N . LYS A 1 318 ? -2.51 -31.578 -29.438 1 98.06 318 LYS A N 1
ATOM 2504 C CA . LYS A 1 318 ? -2.143 -32.031 -30.781 1 98.06 318 LYS A CA 1
ATOM 2505 C C . LYS A 1 318 ? -0.844 -32.844 -30.75 1 98.06 318 LYS A C 1
ATOM 2507 O O . LYS A 1 318 ? -0.639 -33.719 -31.578 1 98.06 318 LYS A O 1
ATOM 2512 N N . ALA A 1 319 ? 0.008 -32.531 -29.828 1 98.5 319 ALA A N 1
ATOM 2513 C CA . ALA A 1 319 ? 1.324 -33.156 -29.766 1 98.5 319 ALA A CA 1
ATOM 2514 C C . ALA A 1 319 ? 1.266 -34.469 -28.984 1 98.5 319 ALA A C 1
ATOM 2516 O O . ALA A 1 319 ? 2.191 -35.281 -29.047 1 98.5 319 ALA A O 1
ATOM 2517 N N . MET A 1 320 ? 0.25 -34.719 -28.234 1 98.5 320 MET A N 1
ATOM 2518 C CA . MET A 1 320 ? 0.132 -35.844 -27.328 1 98.5 320 MET A CA 1
ATOM 2519 C C . MET A 1 320 ? -0.098 -37.156 -28.094 1 98.5 320 MET A C 1
ATOM 2521 O O . MET A 1 320 ? -0.798 -37.156 -29.109 1 98.5 320 MET A O 1
ATOM 2525 N N . ALA A 1 321 ? 0.523 -38.219 -27.594 1 98.19 321 ALA A N 1
ATOM 2526 C CA . ALA A 1 321 ? 0.182 -39.562 -28.016 1 98.19 321 ALA A CA 1
ATOM 2527 C C . ALA A 1 321 ? -0.997 -40.094 -27.203 1 98.19 321 ALA A C 1
ATOM 2529 O O . ALA A 1 321 ? -1.474 -39.438 -26.281 1 98.19 321 ALA A O 1
ATOM 2530 N N . SER A 1 322 ? -1.464 -41.25 -27.578 1 97.5 322 SER A N 1
ATOM 2531 C CA . SER A 1 322 ? -2.637 -41.844 -26.922 1 97.5 322 SER A CA 1
ATOM 2532 C C . SER A 1 322 ? -2.359 -42.125 -25.453 1 97.5 322 SER A C 1
ATOM 2534 O O . SER A 1 322 ? -3.275 -42.125 -24.625 1 97.5 322 SER A O 1
ATOM 2536 N N . ASP A 1 323 ? -1.092 -42.375 -25.172 1 97.56 323 ASP A N 1
ATOM 2537 C CA . ASP A 1 323 ? -0.764 -42.75 -23.797 1 97.56 323 ASP A CA 1
ATOM 2538 C C . ASP A 1 323 ? -0.112 -41.562 -23.062 1 97.56 323 ASP A C 1
ATOM 2540 O O . ASP A 1 323 ? 0.387 -41.719 -21.938 1 97.56 323 ASP A O 1
ATOM 2544 N N . SER A 1 324 ? -0.079 -40.375 -23.703 1 98.56 324 SER A N 1
ATOM 2545 C CA . SER A 1 324 ? 0.466 -39.188 -23.062 1 98.56 324 SER A CA 1
ATOM 2546 C C . SER A 1 324 ? -0.437 -38.719 -21.922 1 98.56 324 SER A C 1
ATOM 2548 O O . SER A 1 324 ? -1.633 -39.031 -21.906 1 98.56 324 SER A O 1
ATOM 2550 N N . ILE A 1 325 ? 0.13 -38 -20.953 1 98.62 325 ILE A N 1
ATOM 2551 C CA . ILE A 1 325 ? -0.641 -37.344 -19.906 1 98.62 325 ILE A CA 1
ATOM 2552 C C . ILE A 1 325 ? -0.276 -35.875 -19.828 1 98.62 325 ILE A C 1
ATOM 2554 O O . ILE A 1 325 ? 0.849 -35.5 -20.156 1 98.62 325 ILE A O 1
ATOM 2558 N N . LEU A 1 326 ? -1.275 -35.094 -19.547 1 98.81 326 LEU A N 1
ATOM 2559 C CA . LEU A 1 326 ? -1.088 -33.688 -19.25 1 98.81 326 LEU A CA 1
ATOM 2560 C C . LEU A 1 326 ? -1.111 -33.406 -17.75 1 98.81 326 LEU A C 1
ATOM 2562 O O . LEU A 1 326 ? -2.002 -33.906 -17.047 1 98.81 326 LEU A O 1
ATOM 2566 N N . LEU A 1 327 ? -0.098 -32.781 -17.266 1 98.44 327 LEU A N 1
ATOM 2567 C CA . LEU A 1 327 ? -0.017 -32.406 -15.852 1 98.44 327 LEU A CA 1
ATOM 2568 C C . LEU A 1 327 ? -0.049 -30.891 -15.688 1 98.44 327 LEU A C 1
ATOM 2570 O O . LEU A 1 327 ? 0.849 -30.188 -16.156 1 98.44 327 LEU A O 1
ATOM 2574 N N . ILE A 1 328 ? -1.08 -30.422 -15.016 1 97.62 328 ILE A N 1
ATOM 2575 C CA . ILE A 1 328 ? -1.188 -29 -14.672 1 97.62 328 ILE A CA 1
ATOM 2576 C C . ILE A 1 328 ? -0.975 -28.828 -13.164 1 97.62 328 ILE A C 1
ATOM 2578 O O . ILE A 1 328 ? -1.803 -29.266 -12.359 1 97.62 328 ILE A O 1
ATOM 2582 N N . ASN A 1 329 ? 0.172 -28.25 -12.844 1 94.56 329 ASN A N 1
ATOM 2583 C CA . ASN A 1 329 ? 0.505 -27.984 -11.445 1 94.56 329 ASN A CA 1
ATOM 2584 C C . ASN A 1 329 ? 0.31 -26.516 -11.086 1 94.56 329 ASN A C 1
ATOM 2586 O O . ASN A 1 329 ? 1.174 -25.688 -11.375 1 94.56 329 ASN A O 1
ATOM 2590 N N . GLU A 1 330 ? -0.813 -26.219 -10.445 1 92.88 330 GLU A N 1
ATOM 2591 C CA . GLU A 1 330 ? -1.2 -24.828 -10.227 1 92.88 330 GLU A CA 1
ATOM 2592 C C . GLU A 1 330 ? -1.749 -24.625 -8.82 1 92.88 330 GLU A C 1
ATOM 2594 O O . GLU A 1 330 ? -2.125 -25.578 -8.148 1 92.88 330 GLU A O 1
ATOM 2599 N N . HIS A 1 331 ? -1.706 -23.297 -8.43 1 90.69 331 HIS A N 1
ATOM 2600 C CA . HIS A 1 331 ? -2.445 -22.891 -7.238 1 90.69 331 HIS A CA 1
ATOM 2601 C C . HIS A 1 331 ? -3.949 -23.062 -7.441 1 90.69 331 HIS A C 1
ATOM 2603 O O . HIS A 1 331 ? -4.469 -22.781 -8.523 1 90.69 331 HIS A O 1
ATOM 2609 N N . VAL A 1 332 ? -4.578 -23.516 -6.395 1 93.31 332 VAL A N 1
ATOM 2610 C CA . VAL A 1 332 ? -6.023 -23.703 -6.465 1 93.31 332 VAL A CA 1
ATOM 2611 C C . VAL A 1 332 ? -6.719 -22.75 -5.488 1 93.31 332 VAL A C 1
ATOM 2613 O O . VAL A 1 332 ? -6.582 -22.891 -4.273 1 93.31 332 VAL A O 1
ATOM 2616 N N . MET A 1 333 ? -7.461 -21.844 -6.027 1 94.06 333 MET A N 1
ATOM 2617 C CA . MET A 1 333 ? -8.266 -20.938 -5.215 1 94.06 333 MET A CA 1
ATOM 2618 C C . MET A 1 333 ? -9.406 -21.688 -4.535 1 94.06 333 MET A C 1
ATOM 2620 O O . MET A 1 333 ? -10.156 -22.406 -5.191 1 94.06 333 MET A O 1
ATOM 2624 N N . PRO A 1 334 ? -9.484 -21.562 -3.189 1 92.06 334 PRO A N 1
ATOM 2625 C CA . PRO A 1 334 ? -10.672 -22.141 -2.562 1 92.06 334 PRO A CA 1
ATOM 2626 C C . PRO A 1 334 ? -11.977 -21.516 -3.086 1 92.06 334 PRO A C 1
ATOM 2628 O O . PRO A 1 334 ? -11.984 -20.359 -3.52 1 92.06 334 PRO A O 1
ATOM 2631 N N . GLU A 1 335 ? -12.969 -22.328 -3.016 1 92.5 335 GLU A N 1
ATOM 2632 C CA . GLU A 1 335 ? -14.273 -21.812 -3.432 1 92.5 335 GLU A CA 1
ATOM 2633 C C . GLU A 1 335 ? -14.812 -20.797 -2.436 1 92.5 335 GLU A C 1
ATOM 2635 O O . GLU A 1 335 ? -14.453 -20.812 -1.257 1 92.5 335 GLU A O 1
ATOM 2640 N N . GLY A 1 336 ? -15.633 -19.922 -2.936 1 93.25 336 GLY A N 1
ATOM 2641 C CA . GLY A 1 336 ? -16.281 -18.953 -2.062 1 93.25 336 GLY A CA 1
ATOM 2642 C C . GLY A 1 336 ? -15.445 -17.719 -1.789 1 93.25 336 GLY A C 1
ATOM 2643 O O . GLY A 1 336 ? -14.445 -17.484 -2.469 1 93.25 336 GLY A O 1
ATOM 2644 N N . ALA A 1 337 ? -15.906 -16.906 -0.84 1 93.69 337 ALA A N 1
ATOM 2645 C CA . ALA A 1 337 ? -15.273 -15.609 -0.596 1 93.69 337 ALA A CA 1
ATOM 2646 C C . ALA A 1 337 ? -14.453 -15.633 0.694 1 93.69 337 ALA A C 1
ATOM 2648 O O . ALA A 1 337 ? -13.633 -14.75 0.936 1 93.69 337 ALA A O 1
ATOM 2649 N N . ASN A 1 338 ? -14.656 -16.594 1.536 1 89.12 338 ASN A N 1
ATOM 2650 C CA . ASN A 1 338 ? -13.883 -16.719 2.768 1 89.12 338 ASN A CA 1
ATOM 2651 C C . ASN A 1 338 ? -12.555 -17.438 2.525 1 89.12 338 ASN A C 1
ATOM 2653 O O . ASN A 1 338 ? -12.352 -18.562 2.986 1 89.12 338 ASN A O 1
ATOM 2657 N N . VAL A 1 339 ? -11.633 -16.828 1.832 1 91.81 339 VAL A N 1
ATOM 2658 C CA . VAL A 1 339 ? -10.32 -17.344 1.448 1 91.81 339 VAL A CA 1
ATOM 2659 C C . VAL A 1 339 ? -9.227 -16.547 2.152 1 91.81 339 VAL A C 1
ATOM 2661 O O . VAL A 1 339 ? -9.484 -15.461 2.686 1 91.81 339 VAL A O 1
ATOM 2664 N N . PRO A 1 340 ? -8.047 -17.109 2.262 1 86.88 340 PRO A N 1
ATOM 2665 C CA . PRO A 1 340 ? -6.941 -16.328 2.812 1 86.88 340 PRO A CA 1
ATOM 2666 C C . PRO A 1 340 ? -6.707 -15.023 2.045 1 86.88 340 PRO A C 1
ATOM 2668 O O . PRO A 1 340 ? -6.82 -15 0.816 1 86.88 340 PRO A O 1
ATOM 2671 N N . ALA A 1 341 ? -6.324 -13.969 2.75 1 90.12 341 ALA A N 1
ATOM 2672 C CA . ALA A 1 341 ? -6.129 -12.648 2.162 1 90.12 341 ALA A CA 1
ATOM 2673 C C . ALA A 1 341 ? -5.09 -12.695 1.045 1 90.12 341 ALA A C 1
ATOM 2675 O O . ALA A 1 341 ? -5.25 -12.039 0.013 1 90.12 341 ALA A O 1
ATOM 2676 N N . LEU A 1 342 ? -4.047 -13.461 1.257 1 90.19 342 LEU A N 1
ATOM 2677 C CA . LEU A 1 342 ? -2.988 -13.562 0.258 1 90.19 342 LEU A CA 1
ATOM 2678 C C . LEU A 1 342 ? -3.521 -14.148 -1.044 1 90.19 342 LEU A C 1
ATOM 2680 O O . LEU A 1 342 ? -3.168 -13.688 -2.131 1 90.19 342 LEU A O 1
ATOM 2684 N N . SER A 1 343 ? -4.387 -15.141 -0.951 1 91.88 343 SER A N 1
ATOM 2685 C CA . SER A 1 343 ? -4.949 -15.773 -2.141 1 91.88 343 SER A CA 1
ATOM 2686 C C . SER A 1 343 ? -5.805 -14.789 -2.936 1 91.88 343 SER A C 1
ATOM 2688 O O . SER A 1 343 ? -5.688 -14.703 -4.16 1 91.88 343 SER A O 1
ATOM 2690 N N . ALA A 1 344 ? -6.629 -14.102 -2.252 1 95.12 344 ALA A N 1
ATOM 2691 C CA . ALA A 1 344 ? -7.477 -13.109 -2.914 1 95.12 344 ALA A CA 1
ATOM 2692 C C . ALA A 1 344 ? -6.641 -12 -3.541 1 95.12 344 ALA A C 1
ATOM 2694 O O . ALA A 1 344 ? -6.949 -11.523 -4.633 1 95.12 344 ALA A O 1
ATOM 2695 N N . THR A 1 345 ? -5.602 -11.602 -2.861 1 96.44 345 THR A N 1
ATOM 2696 C CA . THR A 1 345 ? -4.723 -10.539 -3.354 1 96.44 345 THR A CA 1
ATOM 2697 C C . THR A 1 345 ? -3.969 -11 -4.598 1 96.44 345 THR A C 1
ATOM 2699 O O . THR A 1 345 ? -3.826 -10.242 -5.559 1 96.44 345 THR A O 1
ATOM 2702 N N . LEU A 1 346 ? -3.525 -12.203 -4.609 1 94 346 LEU A N 1
ATOM 2703 C CA . LEU A 1 346 ? -2.818 -12.742 -5.766 1 94 346 LEU A CA 1
ATOM 2704 C C . LEU A 1 346 ? -3.744 -12.836 -6.973 1 94 346 LEU A C 1
ATOM 2706 O O . LEU A 1 346 ? -3.305 -12.656 -8.109 1 94 346 LEU A O 1
ATOM 2710 N N . ASP A 1 347 ? -5 -13.141 -6.699 1 97 347 ASP A N 1
ATOM 2711 C CA . ASP A 1 347 ? -5.961 -13.133 -7.797 1 97 347 ASP A CA 1
ATOM 2712 C C . ASP A 1 347 ? -6.074 -11.75 -8.422 1 97 347 ASP A C 1
ATOM 2714 O O . ASP A 1 347 ? -6.133 -11.617 -9.648 1 97 347 ASP A O 1
ATOM 2718 N N . ILE A 1 348 ? -6.102 -10.688 -7.625 1 98.12 348 ILE A N 1
ATOM 2719 C CA . ILE A 1 348 ? -6.133 -9.32 -8.133 1 98.12 348 ILE A CA 1
ATOM 2720 C C . ILE A 1 348 ? -4.84 -9.016 -8.891 1 98.12 348 ILE A C 1
ATOM 2722 O O . ILE A 1 348 ? -4.855 -8.344 -9.922 1 98.12 348 ILE A O 1
ATOM 2726 N N . HIS A 1 349 ? -3.795 -9.539 -8.383 1 97.25 349 HIS A N 1
ATOM 2727 C CA . HIS A 1 349 ? -2.5 -9.359 -9.031 1 97.25 349 HIS A CA 1
ATOM 2728 C C . HIS A 1 349 ? -2.496 -9.977 -10.43 1 97.25 349 HIS A C 1
ATOM 2730 O O . HIS A 1 349 ? -2.049 -9.352 -11.391 1 97.25 349 HIS A O 1
ATOM 2736 N N . MET A 1 350 ? -3.023 -11.172 -10.555 1 97.38 350 MET A N 1
ATOM 2737 C CA . MET A 1 350 ? -3.115 -11.812 -11.867 1 97.38 350 MET A CA 1
ATOM 2738 C C . MET A 1 350 ? -4.004 -11.008 -12.805 1 97.38 350 MET A C 1
ATOM 2740 O O . MET A 1 350 ? -3.707 -10.891 -14 1 97.38 350 MET A O 1
ATOM 2744 N N . MET A 1 351 ? -5.023 -10.516 -12.258 1 98.31 351 MET A N 1
ATOM 2745 C CA . MET A 1 351 ? -5.969 -9.719 -13.039 1 98.31 351 MET A CA 1
ATOM 2746 C C . MET A 1 351 ? -5.305 -8.461 -13.578 1 98.31 351 MET A C 1
ATOM 2748 O O . MET A 1 351 ? -5.422 -8.156 -14.766 1 98.31 351 MET A O 1
ATOM 2752 N N . GLU A 1 352 ? -4.555 -7.746 -12.734 1 98.25 352 GLU A N 1
ATOM 2753 C CA . GLU A 1 352 ? -4.055 -6.426 -13.109 1 98.25 352 GLU A CA 1
ATOM 2754 C C . GLU A 1 352 ? -2.877 -6.535 -14.07 1 98.25 352 GLU A C 1
ATOM 2756 O O . GLU A 1 352 ? -2.684 -5.664 -14.922 1 98.25 352 GLU A O 1
ATOM 2761 N N . VAL A 1 353 ? -2.137 -7.648 -14 1 97.88 353 VAL A N 1
ATOM 2762 C CA . VAL A 1 353 ? -0.936 -7.766 -14.82 1 97.88 353 VAL A CA 1
ATOM 2763 C C . VAL A 1 353 ? -1.271 -8.484 -16.125 1 97.88 353 VAL A C 1
ATOM 2765 O O . VAL A 1 353 ? -0.78 -8.109 -17.188 1 97.88 353 VAL A O 1
ATOM 2768 N N . PHE A 1 354 ? -2.225 -9.508 -16 1 98 354 PHE A N 1
ATOM 2769 C CA . PHE A 1 354 ? -2.318 -10.453 -17.109 1 98 354 PHE A CA 1
ATOM 2770 C C . PHE A 1 354 ? -3.756 -10.57 -17.609 1 98 354 PHE A C 1
ATOM 2772 O O . PHE A 1 354 ? -4.051 -11.367 -18.5 1 98 354 PHE A O 1
ATOM 2779 N N . SER A 1 355 ? -4.691 -9.766 -17.047 1 98.12 355 SER A N 1
ATOM 2780 C CA . SER A 1 355 ? -6.109 -9.984 -17.312 1 98.12 355 SER A CA 1
ATOM 2781 C C . SER A 1 355 ? -6.504 -11.43 -17.062 1 98.12 355 SER A C 1
ATOM 2783 O O . SER A 1 355 ? -7.352 -11.984 -17.766 1 98.12 355 SER A O 1
ATOM 2785 N N . SER A 1 356 ? -5.828 -12.016 -16.109 1 97.94 356 SER A N 1
ATOM 2786 C CA . SER A 1 356 ? -6.039 -13.43 -15.812 1 97.94 356 SER A CA 1
ATOM 2787 C C . SER A 1 356 ? -6.629 -13.617 -14.422 1 97.94 356 SER A C 1
ATOM 2789 O O . SER A 1 356 ? -7.383 -12.766 -13.945 1 97.94 356 SER A O 1
ATOM 2791 N N . LEU A 1 357 ? -6.48 -14.82 -13.828 1 97 357 LEU A N 1
ATOM 2792 C CA . LEU A 1 357 ? -7.133 -15.156 -12.562 1 97 357 LEU A CA 1
ATOM 2793 C C . LEU A 1 357 ? -6.449 -16.344 -11.891 1 97 357 LEU A C 1
ATOM 2795 O O . LEU A 1 357 ? -5.75 -17.109 -12.555 1 97 357 LEU A O 1
ATOM 2799 N N . GLU A 1 358 ? -6.633 -16.406 -10.586 1 96.25 358 GLU A N 1
ATOM 2800 C CA . GLU A 1 358 ? -6.418 -17.672 -9.875 1 96.25 358 GLU A CA 1
ATOM 2801 C C . GLU A 1 358 ? -7.664 -18.547 -9.922 1 96.25 358 GLU A C 1
ATOM 2803 O O . GLU A 1 358 ? -8.734 -18.156 -9.445 1 96.25 358 GLU A O 1
ATOM 2808 N N . ARG A 1 359 ? -7.477 -19.703 -10.398 1 97.12 359 ARG A N 1
ATOM 2809 C CA . ARG A 1 359 ? -8.633 -20.547 -10.68 1 97.12 359 ARG A CA 1
ATOM 2810 C C . ARG A 1 359 ? -8.93 -21.484 -9.508 1 97.12 359 ARG A C 1
ATOM 2812 O O . ARG A 1 359 ? -8.008 -21.953 -8.836 1 97.12 359 ARG A O 1
ATOM 2819 N N . THR A 1 360 ? -10.227 -21.672 -9.281 1 95.69 360 THR A N 1
ATOM 2820 C CA . THR A 1 360 ? -10.664 -22.75 -8.383 1 95.69 360 THR A CA 1
ATOM 2821 C C . THR A 1 360 ? -10.484 -24.109 -9.047 1 95.69 360 THR A C 1
ATOM 2823 O O . THR A 1 360 ? -10.195 -24.188 -10.242 1 95.69 360 THR A O 1
ATOM 2826 N N . GLU A 1 361 ? -10.617 -25.141 -8.227 1 95.94 361 GLU A N 1
ATOM 2827 C CA . GLU A 1 361 ? -10.539 -26.484 -8.789 1 95.94 361 GLU A CA 1
ATOM 2828 C C . GLU A 1 361 ? -11.555 -26.672 -9.906 1 95.94 361 GLU A C 1
ATOM 2830 O O . GLU A 1 361 ? -11.227 -27.219 -10.969 1 95.94 361 GLU A O 1
ATOM 2835 N N . LYS A 1 362 ? -12.75 -26.234 -9.695 1 96.88 362 LYS A N 1
ATOM 2836 C CA . LYS A 1 362 ? -13.805 -26.344 -10.695 1 96.88 362 LYS A CA 1
ATOM 2837 C C . LYS A 1 362 ? -13.438 -25.609 -11.977 1 96.88 362 LYS A C 1
ATOM 2839 O O . LYS A 1 362 ? -13.648 -26.109 -13.078 1 96.88 362 LYS A O 1
ATOM 2844 N N . GLN A 1 363 ? -12.906 -24.453 -11.82 1 97.12 363 GLN A N 1
ATOM 2845 C CA . GLN A 1 363 ? -12.523 -23.656 -12.977 1 97.12 363 GLN A CA 1
ATOM 2846 C C . GLN A 1 363 ? -11.375 -24.297 -13.75 1 97.12 363 GLN A C 1
ATOM 2848 O O . GLN A 1 363 ? -11.32 -24.219 -14.977 1 97.12 363 GLN A O 1
ATOM 2853 N N . TRP A 1 364 ? -10.414 -24.938 -13.055 1 97.94 364 TRP A N 1
ATOM 2854 C CA . TRP A 1 364 ? -9.344 -25.672 -13.711 1 97.94 364 TRP A CA 1
ATOM 2855 C C . TRP A 1 364 ? -9.906 -26.844 -14.508 1 97.94 364 TRP A C 1
ATOM 2857 O O . TRP A 1 364 ? -9.547 -27.047 -15.672 1 97.94 364 TRP A O 1
ATOM 2867 N N . VAL A 1 365 ? -10.789 -27.609 -13.891 1 98.19 365 VAL A N 1
ATOM 2868 C CA . VAL A 1 365 ? -11.398 -28.75 -14.539 1 98.19 365 VAL A CA 1
ATOM 2869 C C . VAL A 1 365 ? -12.195 -28.297 -15.758 1 98.19 365 VAL A C 1
ATOM 2871 O O . VAL A 1 365 ? -12.094 -28.891 -16.828 1 98.19 365 VAL A O 1
ATOM 2874 N N . ASP A 1 366 ? -12.953 -27.219 -15.586 1 98.19 366 ASP A N 1
ATOM 2875 C CA . ASP A 1 366 ? -13.734 -26.672 -16.688 1 98.19 366 ASP A CA 1
ATOM 2876 C C . ASP A 1 366 ? -12.828 -26.266 -17.859 1 98.19 366 ASP A C 1
ATOM 2878 O O . ASP A 1 366 ? -13.148 -26.516 -19.016 1 98.19 366 ASP A O 1
ATOM 2882 N N . LEU A 1 367 ? -11.727 -25.594 -17.531 1 98.44 367 LEU A N 1
ATOM 2883 C CA . LEU A 1 367 ? -10.781 -25.156 -18.547 1 98.44 367 LEU A CA 1
ATOM 2884 C C . LEU A 1 367 ? -10.227 -26.359 -19.312 1 98.44 367 LEU A C 1
ATOM 2886 O O . LEU A 1 367 ? -10.148 -26.328 -20.547 1 98.44 367 LEU A O 1
ATOM 2890 N N . LEU A 1 368 ? -9.836 -27.406 -18.594 1 98.62 368 LEU A N 1
ATOM 2891 C CA . LEU A 1 368 ? -9.25 -28.594 -19.203 1 98.62 368 LEU A CA 1
ATOM 2892 C C . LEU A 1 368 ? -10.281 -29.328 -20.047 1 98.62 368 LEU A C 1
ATOM 2894 O O . LEU A 1 368 ? -9.969 -29.812 -21.141 1 98.62 368 LEU A O 1
ATOM 2898 N N . GLU A 1 369 ? -11.492 -29.344 -19.578 1 98.38 369 GLU A N 1
ATOM 2899 C CA . GLU A 1 369 ? -12.562 -29.984 -20.344 1 98.38 369 GLU A CA 1
ATOM 2900 C C . GLU A 1 369 ? -12.891 -29.203 -21.609 1 98.38 369 GLU A C 1
ATOM 2902 O O . GLU A 1 369 ? -13.125 -29.797 -22.672 1 98.38 369 GLU A O 1
ATOM 2907 N N . LYS A 1 370 ? -12.914 -27.922 -21.5 1 98.19 370 LYS A N 1
ATOM 2908 C CA . LYS A 1 370 ? -13.125 -27.078 -22.672 1 98.19 370 LYS A CA 1
ATOM 2909 C C . LYS A 1 370 ? -12.023 -27.297 -23.703 1 98.19 370 LYS A C 1
ATOM 2911 O O . LYS A 1 370 ? -12.258 -27.156 -24.906 1 98.19 370 LYS A O 1
ATOM 2916 N N . ALA A 1 371 ? -10.867 -27.625 -23.219 1 98.25 371 ALA A N 1
ATOM 2917 C CA . ALA A 1 371 ? -9.734 -27.906 -24.109 1 98.25 371 ALA A CA 1
ATOM 2918 C C . ALA A 1 371 ? -9.75 -29.359 -24.578 1 98.25 371 ALA A C 1
ATOM 2920 O O . ALA A 1 371 ? -8.797 -29.828 -25.203 1 98.25 371 ALA A O 1
ATOM 2921 N N . GLU A 1 372 ? -10.82 -30.078 -24.203 1 98.06 372 GLU A N 1
ATOM 2922 C CA . GLU A 1 372 ? -11.07 -31.438 -24.672 1 98.06 372 GLU A CA 1
ATOM 2923 C C . GLU A 1 372 ? -10.117 -32.438 -24 1 98.06 372 GLU A C 1
ATOM 2925 O O . GLU A 1 372 ? -9.594 -33.344 -24.656 1 98.06 372 GLU A O 1
ATOM 2930 N N . PHE A 1 373 ? -9.812 -32.188 -22.812 1 98.75 373 PHE A N 1
ATOM 2931 C CA . PHE A 1 373 ? -9.125 -33.125 -21.953 1 98.75 373 PHE A CA 1
ATOM 2932 C C . PHE A 1 373 ? -10.102 -33.781 -20.969 1 98.75 373 PHE A C 1
ATOM 2934 O O . PHE A 1 373 ? -11.156 -33.219 -20.672 1 98.75 373 PHE A O 1
ATOM 2941 N N . LYS A 1 374 ? -9.805 -34.938 -20.547 1 98.38 374 LYS A N 1
ATOM 2942 C CA . LYS A 1 374 ? -10.469 -35.562 -19.406 1 98.38 374 LYS A CA 1
ATOM 2943 C C . LYS A 1 374 ? -9.578 -35.562 -18.172 1 98.38 374 LYS A C 1
ATOM 2945 O O . LYS A 1 374 ? -8.484 -36.156 -18.188 1 98.38 374 LYS A O 1
ATOM 2950 N N . VAL A 1 375 ? -10 -34.938 -17.156 1 98.62 375 VAL A N 1
ATOM 2951 C CA . VAL A 1 375 ? -9.25 -34.969 -15.898 1 98.62 375 VAL A CA 1
ATOM 2952 C C . VAL A 1 375 ? -9.414 -36.312 -15.203 1 98.62 375 VAL A C 1
ATOM 2954 O O . VAL A 1 375 ? -10.531 -36.688 -14.828 1 98.62 375 VAL A O 1
ATOM 2957 N N . THR A 1 376 ? -8.367 -37 -15.039 1 98.25 376 THR A N 1
ATOM 2958 C CA . THR A 1 376 ? -8.438 -38.344 -14.508 1 98.25 376 THR A CA 1
ATOM 2959 C C . THR A 1 376 ? -8.211 -38.375 -13 1 98.25 376 THR A C 1
ATOM 2961 O O . THR A 1 376 ? -8.711 -39.25 -12.297 1 98.25 376 THR A O 1
ATOM 2964 N N . GLN A 1 377 ? -7.43 -37.469 -12.555 1 97.69 377 GLN A N 1
ATOM 2965 C CA . GLN A 1 377 ? -7.121 -37.406 -11.133 1 97.69 377 GLN A CA 1
ATOM 2966 C C . GLN A 1 377 ? -6.609 -36.031 -10.734 1 97.69 377 GLN A C 1
ATOM 2968 O O . GLN A 1 377 ? -5.941 -35.344 -11.523 1 97.69 377 GLN A O 1
ATOM 2973 N N . VAL A 1 378 ? -6.98 -35.531 -9.578 1 97 378 VAL A N 1
ATOM 2974 C CA . VAL A 1 378 ? -6.414 -34.344 -8.961 1 97 378 VAL A CA 1
ATOM 2975 C C . VAL A 1 378 ? -5.594 -34.75 -7.73 1 97 378 VAL A C 1
ATOM 2977 O O . VAL A 1 378 ? -6.141 -35.25 -6.754 1 97 378 VAL A O 1
ATOM 2980 N N . TRP A 1 379 ? -4.301 -34.5 -7.871 1 95.38 379 TRP A N 1
ATOM 2981 C CA . TRP A 1 379 ? -3.385 -34.875 -6.793 1 95.38 379 TRP A CA 1
ATOM 2982 C C . TRP A 1 379 ? -3.158 -33.688 -5.852 1 95.38 379 TRP A C 1
ATOM 2984 O O . TRP A 1 379 ? -2.869 -32.594 -6.301 1 95.38 379 TRP A O 1
ATOM 2994 N N . ARG A 1 380 ? -3.291 -33.938 -4.52 1 90.69 380 ARG A N 1
ATOM 2995 C CA . ARG A 1 380 ? -3.111 -32.906 -3.5 1 90.69 380 ARG A CA 1
ATOM 2996 C C . ARG A 1 380 ? -2.271 -33.406 -2.338 1 90.69 380 ARG A C 1
ATOM 2998 O O . ARG A 1 380 ? -2.188 -34.625 -2.121 1 90.69 380 ARG A O 1
ATOM 3005 N N . SER A 1 381 ? -1.59 -32.406 -1.796 1 84.06 381 SER A N 1
ATOM 3006 C CA . SER A 1 381 ? -0.913 -32.75 -0.546 1 84.06 381 SER A CA 1
ATOM 3007 C C . SER A 1 381 ? -1.684 -32.219 0.658 1 84.06 381 SER A C 1
ATOM 3009 O O . SER A 1 381 ? -2.246 -31.109 0.607 1 84.06 381 SER A O 1
ATOM 3011 N N . ASP A 1 382 ? -1.712 -32.938 1.699 1 74.12 382 ASP A N 1
ATOM 3012 C CA . ASP A 1 382 ? -2.346 -32.469 2.936 1 74.12 382 ASP A CA 1
ATOM 3013 C C . ASP A 1 382 ? -1.58 -31.312 3.561 1 74.12 382 ASP A C 1
ATOM 3015 O O . ASP A 1 382 ? -2.156 -30.5 4.289 1 74.12 382 ASP A O 1
ATOM 3019 N N . ALA A 1 383 ? -0.323 -31.281 3.227 1 67.75 383 ALA A N 1
ATOM 3020 C CA . ALA A 1 383 ? 0.555 -30.281 3.828 1 67.75 383 ALA A CA 1
ATOM 3021 C C . ALA A 1 383 ? 0.406 -28.938 3.135 1 67.75 383 ALA A C 1
ATOM 3023 O O . ALA A 1 383 ? 0.762 -27.891 3.697 1 67.75 383 ALA A O 1
ATOM 3024 N N . ASP A 1 384 ? -0.02 -28.984 1.978 1 66.44 384 ASP A N 1
ATOM 3025 C CA . ASP A 1 384 ? -0.213 -27.781 1.177 1 66.44 384 ASP A CA 1
ATOM 3026 C C . ASP A 1 384 ? -1.533 -27.828 0.411 1 66.44 384 ASP A C 1
ATOM 3028 O O . ASP A 1 384 ? -1.596 -28.391 -0.691 1 66.44 384 ASP A O 1
ATOM 3032 N N . PHE A 1 385 ? -2.467 -27.281 0.923 1 61.22 385 PHE A N 1
ATOM 3033 C CA . PHE A 1 385 ? -3.791 -27.391 0.322 1 61.22 385 PHE A CA 1
ATOM 3034 C C . PHE A 1 385 ? -3.988 -26.312 -0.748 1 61.22 385 PHE A C 1
ATOM 3036 O O . PHE A 1 385 ? -5.016 -26.297 -1.43 1 61.22 385 PHE A O 1
ATOM 3043 N N . ARG A 1 386 ? -3.043 -25.594 -1.011 1 81.81 386 ARG A N 1
ATOM 3044 C CA . ARG A 1 386 ? -3.221 -24.469 -1.925 1 81.81 386 ARG A CA 1
ATOM 3045 C C . ARG A 1 386 ? -2.805 -24.859 -3.342 1 81.81 386 ARG A C 1
ATOM 3047 O O . ARG A 1 386 ? -3.105 -24.125 -4.297 1 81.81 386 ARG A O 1
ATOM 3054 N N . THR A 1 387 ? -2.098 -25.953 -3.506 1 87.75 387 THR A N 1
ATOM 3055 C CA . THR A 1 387 ? -1.614 -26.375 -4.816 1 87.75 387 THR A CA 1
ATOM 3056 C C . THR A 1 387 ? -2.109 -27.781 -5.145 1 87.75 387 THR A C 1
ATOM 3058 O O . THR A 1 387 ? -2.383 -28.578 -4.246 1 87.75 387 THR A O 1
ATOM 3061 N N . ALA A 1 388 ? -2.295 -28.031 -6.402 1 93.12 388 ALA A N 1
ATOM 3062 C CA . ALA A 1 388 ? -2.691 -29.359 -6.875 1 93.12 388 ALA A CA 1
ATOM 3063 C C . ALA A 1 388 ? -2.076 -29.656 -8.234 1 93.12 388 ALA A C 1
ATOM 3065 O O . ALA A 1 388 ? -1.674 -28.75 -8.961 1 93.12 388 ALA A O 1
ATOM 3066 N N . VAL A 1 389 ? -1.926 -30.922 -8.469 1 96.25 389 VAL A N 1
ATOM 3067 C CA . VAL A 1 389 ? -1.546 -31.391 -9.797 1 96.25 389 VAL A CA 1
ATOM 3068 C C . VAL A 1 389 ? -2.752 -32.031 -10.477 1 96.25 389 VAL A C 1
ATOM 3070 O O . VAL A 1 389 ? -3.246 -33.062 -10.031 1 96.25 389 VAL A O 1
ATOM 3073 N N . PHE A 1 390 ? -3.242 -31.422 -11.516 1 97.94 390 PHE A N 1
ATOM 3074 C CA . PHE A 1 390 ? -4.316 -31.984 -12.328 1 97.94 390 PHE A CA 1
ATOM 3075 C C . PHE A 1 390 ? -3.756 -32.938 -13.391 1 97.94 390 PHE A C 1
ATOM 3077 O O . PHE A 1 390 ? -2.971 -32.5 -14.242 1 97.94 390 PHE A O 1
ATOM 3084 N N . GLU A 1 391 ? -4.102 -34.188 -13.273 1 98.62 391 GLU A N 1
ATOM 3085 C CA . GLU A 1 391 ? -3.754 -35.156 -14.305 1 98.62 391 GLU A CA 1
ATOM 3086 C C . GLU A 1 391 ? -4.883 -35.312 -15.32 1 98.62 391 GLU A C 1
ATOM 3088 O O . GLU A 1 391 ? -6.031 -35.562 -14.953 1 98.62 391 GLU A O 1
ATOM 3093 N N . ALA A 1 392 ? -4.508 -35.094 -16.562 1 98.69 392 ALA A N 1
ATOM 3094 C CA . ALA A 1 392 ? -5.531 -35.188 -17.609 1 98.69 392 ALA A CA 1
ATOM 3095 C C . ALA A 1 392 ? -5.035 -36 -18.797 1 98.69 392 ALA A C 1
ATOM 3097 O O . ALA A 1 392 ? -3.826 -36.125 -19.016 1 98.69 392 ALA A O 1
ATOM 3098 N N . THR A 1 393 ? -5.906 -36.625 -19.5 1 98.44 393 THR A N 1
ATOM 3099 C CA . THR A 1 393 ? -5.664 -37.375 -20.719 1 98.44 393 THR A CA 1
ATOM 3100 C C . THR A 1 393 ? -6.547 -36.844 -21.859 1 98.44 393 THR A C 1
ATOM 3102 O O . THR A 1 393 ? -7.406 -36 -21.641 1 98.44 393 THR A O 1
ATOM 3105 N N . LEU A 1 394 ? -6.156 -37.281 -23.062 1 97 394 LEU A N 1
ATOM 3106 C CA . LEU A 1 394 ? -7.023 -36.938 -24.188 1 97 394 LEU A CA 1
ATOM 3107 C C . LEU A 1 394 ? -8.445 -37.438 -23.953 1 97 394 LEU A C 1
ATOM 3109 O O . LEU A 1 394 ? -8.633 -38.531 -23.422 1 97 394 LEU A O 1
ATOM 3113 N N . ALA A 1 395 ? -9.469 -36.625 -24.281 1 89.81 395 ALA A N 1
ATOM 3114 C CA . ALA A 1 395 ? -10.859 -37.031 -24.109 1 89.81 395 ALA A CA 1
ATOM 3115 C C . ALA A 1 395 ? -11.234 -38.125 -25.078 1 89.81 395 ALA A C 1
ATOM 3117 O O . ALA A 1 395 ? -10.664 -38.25 -26.156 1 89.81 395 ALA A O 1
ATOM 3118 N N . MET B 1 1 ? 7.23 -26.172 26.5 1 40.38 1 MET B N 1
ATOM 3119 C CA . MET B 1 1 ? 7.453 -25.016 25.625 1 40.38 1 MET B CA 1
ATOM 3120 C C . MET B 1 1 ? 6.281 -24.828 24.672 1 40.38 1 MET B C 1
ATOM 3122 O O . MET B 1 1 ? 5.906 -23.688 24.359 1 40.38 1 MET B O 1
ATOM 3126 N N . THR B 1 2 ? 5.723 -25.969 24.141 1 51.94 2 THR B N 1
ATOM 3127 C CA . THR B 1 2 ? 4.52 -26.078 23.328 1 51.94 2 THR B CA 1
ATOM 3128 C C . THR B 1 2 ? 3.309 -25.516 24.062 1 51.94 2 THR B C 1
ATOM 3130 O O . THR B 1 2 ? 2.436 -24.906 23.453 1 51.94 2 THR B O 1
ATOM 3133 N N . THR B 1 3 ? 3.447 -25.516 25.391 1 64.12 3 THR B N 1
ATOM 3134 C CA . THR B 1 3 ? 2.354 -25.219 26.312 1 64.12 3 THR B CA 1
ATOM 3135 C C . THR B 1 3 ? 2.174 -23.703 26.469 1 64.12 3 THR B C 1
ATOM 3137 O O . THR B 1 3 ? 1.046 -23.219 26.516 1 64.12 3 THR B O 1
ATOM 3140 N N . LEU B 1 4 ? 3.225 -23.016 26.109 1 79.44 4 LEU B N 1
ATOM 3141 C CA . LEU B 1 4 ? 3.145 -21.594 26.422 1 79.44 4 LEU B CA 1
ATOM 3142 C C . LEU B 1 4 ? 2.4 -20.844 25.312 1 79.44 4 LEU B C 1
ATOM 3144 O O . LEU B 1 4 ? 1.507 -20.031 25.609 1 79.44 4 LEU B O 1
ATOM 3148 N N . LEU B 1 5 ? 2.57 -21.25 24.094 1 86.12 5 LEU B N 1
ATOM 3149 C CA . LEU B 1 5 ? 1.934 -20.516 23 1 86.12 5 LEU B CA 1
ATOM 3150 C C . LEU B 1 5 ? 0.465 -20.906 22.875 1 86.12 5 LEU B C 1
ATOM 3152 O O . LEU B 1 5 ? -0.383 -20.062 22.594 1 86.12 5 LEU B O 1
ATOM 3156 N N . SER B 1 6 ? 0.25 -22.141 23.125 1 87 6 SER B N 1
ATOM 3157 C CA . SER B 1 6 ? -1.139 -22.594 23.094 1 87 6 SER B CA 1
ATOM 3158 C C . SER B 1 6 ? -1.954 -21.938 24.203 1 87 6 SER B C 1
ATOM 3160 O O . SER B 1 6 ? -3.113 -21.578 24 1 87 6 SER B O 1
ATOM 3162 N N . ASP B 1 7 ? -1.311 -21.812 25.312 1 88.75 7 ASP B N 1
ATOM 3163 C CA . ASP B 1 7 ? -1.964 -21.141 26.438 1 88.75 7 ASP B CA 1
ATOM 3164 C C . ASP B 1 7 ? -2.215 -19.656 26.125 1 88.75 7 ASP B C 1
ATOM 3166 O O . ASP B 1 7 ? -3.264 -19.125 26.484 1 88.75 7 ASP B O 1
ATOM 3170 N N . LEU B 1 8 ? -1.246 -19.109 25.5 1 90.81 8 LEU B N 1
ATOM 3171 C CA . LEU B 1 8 ? -1.402 -17.719 25.125 1 90.81 8 LEU B CA 1
ATOM 3172 C C . LEU B 1 8 ? -2.527 -17.547 24.109 1 90.81 8 LEU B C 1
ATOM 3174 O O . LEU B 1 8 ? -3.326 -16.609 24.203 1 90.81 8 LEU B O 1
ATOM 3178 N N . THR B 1 9 ? -2.559 -18.422 23.141 1 91.31 9 THR B N 1
ATOM 3179 C CA . THR B 1 9 ? -3.633 -18.391 22.141 1 91.31 9 THR B CA 1
ATOM 3180 C C . THR B 1 9 ? -4.996 -18.5 22.828 1 91.31 9 THR B C 1
ATOM 3182 O O . THR B 1 9 ? -5.922 -17.766 22.5 1 91.31 9 THR B O 1
ATOM 3185 N N . SER B 1 10 ? -5.043 -19.391 23.781 1 89.94 10 SER B N 1
ATOM 3186 C CA . SER B 1 10 ? -6.281 -19.562 24.547 1 89.94 10 SER B CA 1
ATOM 3187 C C . SER B 1 10 ? -6.633 -18.297 25.312 1 89.94 10 SER B C 1
ATOM 3189 O O . SER B 1 10 ? -7.801 -17.906 25.375 1 89.94 10 SER B O 1
ATOM 3191 N N . THR B 1 11 ? -5.668 -17.75 25.891 1 89.75 11 THR B N 1
ATOM 3192 C CA . THR B 1 11 ? -5.867 -16.516 26.641 1 89.75 11 THR B CA 1
ATOM 3193 C C . THR B 1 11 ? -6.398 -15.414 25.734 1 89.75 11 THR B C 1
ATOM 3195 O O . THR B 1 11 ? -7.312 -14.68 26.109 1 89.75 11 THR B O 1
ATOM 3198 N N . LEU B 1 12 ? -5.832 -15.297 24.547 1 90.38 12 LEU B N 1
ATOM 3199 C CA . LEU B 1 12 ? -6.254 -14.266 23.594 1 90.38 12 LEU B CA 1
ATOM 3200 C C . LEU B 1 12 ? -7.68 -14.516 23.125 1 90.38 12 LEU B C 1
ATOM 3202 O O . LEU B 1 12 ? -8.477 -13.578 23 1 90.38 12 LEU B O 1
ATOM 3206 N N . ASN B 1 13 ? -7.973 -15.719 22.922 1 89.5 13 ASN B N 1
ATOM 3207 C CA . ASN B 1 13 ? -9.328 -16.062 22.484 1 89.5 13 ASN B CA 1
ATOM 3208 C C . ASN B 1 13 ? -10.344 -15.75 23.578 1 89.5 13 ASN B C 1
ATOM 3210 O O . ASN B 1 13 ? -11.445 -15.273 2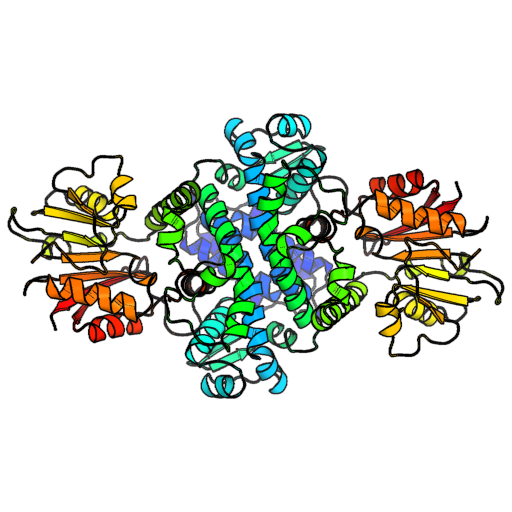3.297 1 89.5 13 ASN B O 1
ATOM 3214 N N . SER B 1 14 ? -9.961 -16.062 24.766 1 88.94 14 SER B N 1
ATOM 3215 C CA . SER B 1 14 ? -10.828 -15.75 25.891 1 88.94 14 SER B CA 1
ATOM 3216 C C . SER B 1 14 ? -11.023 -14.242 26.031 1 88.94 14 SER B C 1
ATOM 3218 O O . SER B 1 14 ? -12.125 -13.781 26.328 1 88.94 14 SER B O 1
ATOM 3220 N N . ALA B 1 15 ? -9.953 -13.562 25.906 1 88.56 15 ALA B N 1
ATOM 3221 C CA . ALA B 1 15 ? -10.023 -12.109 26 1 88.56 15 ALA B CA 1
ATOM 3222 C C . ALA B 1 15 ? -10.922 -11.539 24.891 1 88.56 15 ALA B C 1
ATOM 3224 O O . ALA B 1 15 ? -11.695 -10.609 25.141 1 88.56 15 ALA B O 1
ATOM 3225 N N . LEU B 1 16 ? -10.797 -12.055 23.703 1 87.56 16 LEU B N 1
ATOM 3226 C CA . LEU B 1 16 ? -11.609 -11.617 22.578 1 87.56 16 LEU B CA 1
ATOM 3227 C C . LEU B 1 16 ? -13.094 -11.82 22.859 1 87.56 16 LEU B C 1
ATOM 3229 O O . LEU B 1 16 ? -13.914 -10.953 22.547 1 87.56 16 LEU B O 1
ATOM 3233 N N . ALA B 1 17 ? -13.375 -12.875 23.484 1 87.31 17 ALA B N 1
ATOM 3234 C CA . ALA B 1 17 ? -14.766 -13.211 23.781 1 87.31 17 ALA B CA 1
ATOM 3235 C C . ALA B 1 17 ? -15.328 -12.312 24.875 1 87.31 17 ALA B C 1
ATOM 3237 O O . ALA B 1 17 ? -16.547 -12.164 25 1 87.31 17 ALA B O 1
ATOM 3238 N N . ASN B 1 18 ? -14.469 -11.648 25.641 1 87.25 18 ASN B N 1
ATOM 3239 C CA . ASN B 1 18 ? -14.938 -10.898 26.797 1 87.25 18 ASN B CA 1
ATOM 3240 C C . ASN B 1 18 ? -14.547 -9.422 26.703 1 87.25 18 ASN B C 1
ATOM 3242 O O . ASN B 1 18 ? -14.477 -8.727 27.703 1 87.25 18 ASN B O 1
ATOM 3246 N N . LEU B 1 19 ? -14.18 -9.031 25.5 1 88.38 19 LEU B N 1
ATOM 3247 C CA . LEU B 1 19 ? -13.805 -7.633 25.328 1 88.38 19 LEU B CA 1
ATOM 3248 C C . LEU B 1 19 ? -14.977 -6.707 25.625 1 88.38 19 LEU B C 1
ATOM 3250 O O . LEU B 1 19 ? -16.109 -6.984 25.219 1 88.38 19 LEU B O 1
ATOM 3254 N N . PRO B 1 20 ? -14.758 -5.703 26.375 1 86.44 20 PRO B N 1
ATOM 3255 C CA . PRO B 1 20 ? -15.812 -4.703 26.531 1 86.44 20 PRO B CA 1
ATOM 3256 C C . PRO B 1 20 ? -16.188 -4.047 25.203 1 86.44 20 PRO B C 1
ATOM 3258 O O . PRO B 1 20 ? -15.445 -4.137 24.219 1 86.44 20 PRO B O 1
ATOM 3261 N N . ALA B 1 21 ? -17.422 -3.459 25.219 1 82.44 21 ALA B N 1
ATOM 3262 C CA . ALA B 1 21 ? -17.781 -2.666 24.047 1 82.44 21 ALA B CA 1
ATOM 3263 C C . ALA B 1 21 ? -16.766 -1.568 23.781 1 82.44 21 ALA B C 1
ATOM 3265 O O . ALA B 1 21 ? -16.219 -0.983 24.719 1 82.44 21 ALA B O 1
ATOM 3266 N N . PRO B 1 22 ? -16.438 -1.366 22.453 1 77.81 22 PRO B N 1
ATOM 3267 C CA . PRO B 1 22 ? -15.398 -0.407 22.094 1 77.81 22 PRO B CA 1
ATOM 3268 C C . PRO B 1 22 ? -15.539 0.926 22.828 1 77.81 22 PRO B C 1
ATOM 3270 O O . PRO B 1 22 ? -14.539 1.535 23.219 1 77.81 22 PRO B O 1
ATOM 3273 N N . GLU B 1 23 ? -16.75 1.41 22.984 1 77.69 23 GLU B N 1
ATOM 3274 C CA . GLU B 1 23 ? -16.984 2.705 23.609 1 77.69 23 GLU B CA 1
ATOM 3275 C C . GLU B 1 23 ? -16.609 2.686 25.094 1 77.69 23 GLU B C 1
ATOM 3277 O O . GLU B 1 23 ? -16.438 3.738 25.703 1 77.69 23 GLU B O 1
ATOM 3282 N N . ASN B 1 24 ? -16.438 1.422 25.672 1 84.31 24 ASN B N 1
ATOM 3283 C CA . ASN B 1 24 ? -16.141 1.279 27.094 1 84.31 24 ASN B CA 1
ATOM 3284 C C . ASN B 1 24 ? -14.648 1.046 27.328 1 84.31 24 ASN B C 1
ATOM 3286 O O . ASN B 1 24 ? -14.227 0.818 28.453 1 84.31 24 ASN B O 1
ATOM 3290 N N . ILE B 1 25 ? -13.945 1.038 26.312 1 87.5 25 ILE B N 1
ATOM 3291 C CA . ILE B 1 25 ? -12.5 0.889 26.422 1 87.5 25 ILE B CA 1
ATOM 3292 C C . ILE B 1 25 ? -11.844 2.266 26.438 1 87.5 25 ILE B C 1
ATOM 3294 O O . ILE B 1 25 ? -12.016 3.051 25.5 1 87.5 25 ILE B O 1
ATOM 3298 N N . LYS B 1 26 ? -11.156 2.521 27.531 1 84.31 26 LYS B N 1
ATOM 3299 C CA . LYS B 1 26 ? -10.398 3.77 27.609 1 84.31 26 LYS B CA 1
ATOM 3300 C C . LYS B 1 26 ? -9.32 3.828 26.531 1 84.31 26 LYS B C 1
ATOM 3302 O O . LYS B 1 26 ? -8.672 2.82 26.234 1 84.31 26 LYS B O 1
ATOM 3307 N N . ASP B 1 27 ? -9.094 4.984 25.938 1 81 27 ASP B N 1
ATOM 3308 C CA . ASP B 1 27 ? -8.164 5.156 24.844 1 81 27 ASP B CA 1
ATOM 3309 C C . ASP B 1 27 ? -6.742 4.77 25.25 1 81 27 ASP B C 1
ATOM 3311 O O . ASP B 1 27 ? -6.016 4.137 24.484 1 81 27 ASP B O 1
ATOM 3315 N N . GLU B 1 28 ? -6.422 5.148 26.406 1 80.5 28 GLU B N 1
ATOM 3316 C CA . GLU B 1 28 ? -5.078 4.844 26.891 1 80.5 28 GLU B CA 1
ATOM 3317 C C . GLU B 1 28 ? -4.844 3.338 26.953 1 80.5 28 GLU B C 1
ATOM 3319 O O . GLU B 1 28 ? -3.775 2.852 26.578 1 80.5 28 GLU B O 1
ATOM 3324 N N . GLU B 1 29 ? -5.781 2.602 27.484 1 86.19 29 GLU B N 1
ATOM 3325 C CA . GLU B 1 29 ? -5.688 1.148 27.578 1 86.19 29 GLU B CA 1
ATOM 3326 C C . GLU B 1 29 ? -5.648 0.51 26.188 1 86.19 29 GLU B C 1
ATOM 3328 O O . GLU B 1 29 ? -4.902 -0.445 25.953 1 86.19 29 GLU B O 1
ATOM 3333 N N . ARG B 1 30 ? -6.469 1.067 25.312 1 87.44 30 ARG B N 1
ATOM 3334 C CA . ARG B 1 30 ? -6.516 0.576 23.953 1 87.44 30 ARG B CA 1
ATOM 3335 C C . ARG B 1 30 ? -5.152 0.718 23.266 1 87.44 30 ARG B C 1
ATOM 3337 O O . ARG B 1 30 ? -4.66 -0.227 22.656 1 87.44 30 ARG B O 1
ATOM 3344 N N . VAL B 1 31 ? -4.598 1.867 23.453 1 83.12 31 VAL B N 1
ATOM 3345 C CA . VAL B 1 31 ? -3.316 2.164 22.812 1 83.12 31 VAL B CA 1
ATOM 3346 C C . VAL B 1 31 ? -2.238 1.23 23.359 1 83.12 31 VAL B C 1
ATOM 3348 O O . VAL B 1 31 ? -1.439 0.682 22.594 1 83.12 31 VAL B O 1
ATOM 3351 N N . GLN B 1 32 ? -2.217 1.01 24.625 1 84.81 32 GLN B N 1
ATOM 3352 C CA . GLN B 1 32 ? -1.224 0.142 25.25 1 84.81 32 GLN B CA 1
ATOM 3353 C C . GLN B 1 32 ? -1.386 -1.303 24.781 1 84.81 32 GLN B C 1
ATOM 3355 O O . GLN B 1 32 ? -0.399 -1.977 24.469 1 84.81 32 GLN B O 1
ATOM 3360 N N . LEU B 1 33 ? -2.586 -1.726 24.828 1 89.88 33 LEU B N 1
ATOM 3361 C CA . LEU B 1 33 ? -2.855 -3.102 24.438 1 89.88 33 LEU B CA 1
ATOM 3362 C C . LEU B 1 33 ? -2.51 -3.318 22.953 1 89.88 33 LEU B C 1
ATOM 3364 O O . LEU B 1 33 ? -1.884 -4.32 22.609 1 89.88 33 LEU B O 1
ATOM 3368 N N . LEU B 1 34 ? -2.871 -2.363 22.062 1 88.44 34 LEU B N 1
ATOM 3369 C CA . LEU B 1 34 ? -2.539 -2.463 20.656 1 88.44 34 LEU B CA 1
ATOM 3370 C C . LEU B 1 34 ? -1.028 -2.438 20.438 1 88.44 34 LEU B C 1
ATOM 3372 O O . LEU B 1 34 ? -0.507 -3.119 19.562 1 88.44 34 LEU B O 1
ATOM 3376 N N . GLY B 1 35 ? -0.384 -1.652 21.25 1 85.69 35 GLY B N 1
ATOM 3377 C CA . GLY B 1 35 ? 1.069 -1.646 21.203 1 85.69 35 GLY B CA 1
ATOM 3378 C C . GLY B 1 35 ? 1.683 -2.996 21.516 1 85.69 35 GLY B C 1
ATOM 3379 O O . GLY B 1 35 ? 2.57 -3.465 20.812 1 85.69 35 GLY B O 1
ATOM 3380 N N . ALA B 1 36 ? 1.157 -3.602 22.594 1 88.06 36 ALA B N 1
ATOM 3381 C CA . ALA B 1 36 ? 1.642 -4.918 22.984 1 88.06 36 ALA B CA 1
ATOM 3382 C C . ALA B 1 36 ? 1.34 -5.965 21.922 1 88.06 36 ALA B C 1
ATOM 3384 O O . ALA B 1 36 ? 2.174 -6.824 21.625 1 88.06 36 ALA B O 1
ATOM 3385 N N . ILE B 1 37 ? 0.182 -5.891 21.406 1 90.62 37 ILE B N 1
ATOM 3386 C CA . ILE B 1 37 ? -0.234 -6.793 20.344 1 90.62 37 ILE B CA 1
ATOM 3387 C C . ILE B 1 37 ? 0.705 -6.645 19.141 1 90.62 37 ILE B C 1
ATOM 3389 O O . ILE B 1 37 ? 1.167 -7.641 18.578 1 90.62 37 ILE B O 1
ATOM 3393 N N . GLY B 1 38 ? 1.001 -5.406 18.766 1 86.88 38 GLY B N 1
ATOM 3394 C CA . GLY B 1 38 ? 1.893 -5.145 17.656 1 86.88 38 GLY B CA 1
ATOM 3395 C C . GLY B 1 38 ? 3.285 -5.711 17.859 1 86.88 38 GLY B C 1
ATOM 3396 O O . GLY B 1 38 ? 3.871 -6.277 16.922 1 86.88 38 GLY B O 1
ATOM 3397 N N . GLN B 1 39 ? 3.787 -5.551 19.031 1 83.81 39 GLN B N 1
ATOM 3398 C CA . GLN B 1 39 ? 5.113 -6.074 19.344 1 83.81 39 GLN B CA 1
ATOM 3399 C C . GLN B 1 39 ? 5.133 -7.598 19.266 1 83.81 39 GLN B C 1
ATOM 3401 O O . GLN B 1 39 ? 6.086 -8.188 18.766 1 83.81 39 GLN B O 1
ATOM 3406 N N . LEU B 1 40 ? 4.113 -8.164 19.844 1 87.75 40 LEU B N 1
ATOM 3407 C CA . LEU B 1 40 ? 4.023 -9.617 19.828 1 87.75 40 LEU B CA 1
ATOM 3408 C C . LEU B 1 40 ? 3.902 -10.133 18.391 1 87.75 40 LEU B C 1
ATOM 3410 O O . LEU B 1 40 ? 4.539 -11.125 18.031 1 87.75 40 LEU B O 1
ATOM 3414 N N . GLN B 1 41 ? 3.096 -9.492 17.625 1 88.44 41 GLN B N 1
ATOM 3415 C CA . GLN B 1 41 ? 2.932 -9.852 16.219 1 88.44 41 GLN B CA 1
ATOM 3416 C C . GLN B 1 41 ? 4.266 -9.789 15.477 1 88.44 41 GLN B C 1
ATOM 3418 O O . GLN B 1 41 ? 4.625 -10.727 14.766 1 88.44 41 GLN B O 1
ATOM 3423 N N . SER B 1 42 ? 4.98 -8.742 15.711 1 82.69 42 SER B N 1
ATOM 3424 C CA . SER B 1 42 ? 6.266 -8.539 15.055 1 82.69 42 SER B CA 1
ATOM 3425 C C . SER B 1 42 ? 7.266 -9.617 15.445 1 82.69 42 SER B C 1
ATOM 3427 O O . SER B 1 42 ? 8.086 -10.039 14.625 1 82.69 42 SER B O 1
ATOM 3429 N N . ALA B 1 43 ? 7.172 -10.023 16.625 1 84.06 43 ALA B N 1
ATOM 3430 C CA . ALA B 1 43 ? 8.109 -11.023 17.125 1 84.06 43 ALA B CA 1
ATOM 3431 C C . ALA B 1 43 ? 7.781 -12.414 16.578 1 84.06 43 ALA B C 1
ATOM 3433 O O . ALA B 1 43 ? 8.664 -13.266 16.453 1 84.06 43 ALA B O 1
ATOM 3434 N N . LEU B 1 44 ? 6.559 -12.562 16.234 1 87.94 44 LEU B N 1
ATOM 3435 C CA . LEU B 1 44 ? 6.098 -13.891 15.836 1 87.94 44 LEU B CA 1
ATOM 3436 C C . LEU B 1 44 ? 6.145 -14.047 14.312 1 87.94 44 LEU B C 1
ATOM 3438 O O . LEU B 1 44 ? 6.289 -15.156 13.805 1 87.94 44 LEU B O 1
ATOM 3442 N N . GLU B 1 45 ? 6.016 -12.961 13.617 1 88.25 45 GLU B N 1
ATOM 3443 C CA . GLU B 1 45 ? 5.973 -13.031 12.164 1 88.25 45 GLU B CA 1
ATOM 3444 C C . GLU B 1 45 ? 7.324 -13.461 11.586 1 88.25 45 GLU B C 1
ATOM 3446 O O . GLU B 1 45 ? 8.375 -13.023 12.07 1 88.25 45 GLU B O 1
ATOM 3451 N N . THR B 1 46 ? 7.27 -14.344 10.617 1 87.38 46 THR B N 1
ATOM 3452 C CA . THR B 1 46 ? 8.477 -14.742 9.898 1 87.38 46 THR B CA 1
ATOM 3453 C C . THR B 1 46 ? 8.906 -13.656 8.914 1 87.38 46 THR B C 1
ATOM 3455 O O . THR B 1 46 ? 8.102 -12.812 8.523 1 87.38 46 THR B O 1
ATOM 3458 N N . PRO B 1 47 ? 10.18 -13.68 8.555 1 87.38 47 PRO B N 1
ATOM 3459 C CA . PRO B 1 47 ? 10.641 -12.711 7.555 1 87.38 47 PRO B CA 1
ATOM 3460 C C . PRO B 1 47 ? 9.805 -12.742 6.273 1 87.38 47 PRO B C 1
ATOM 3462 O O . PRO B 1 47 ? 9.484 -11.695 5.711 1 87.38 47 PRO B O 1
ATOM 3465 N N . VAL B 1 48 ? 9.391 -13.938 5.852 1 85.19 48 VAL B N 1
ATOM 3466 C CA . VAL B 1 48 ? 8.609 -14.078 4.625 1 85.19 48 VAL B CA 1
ATOM 3467 C C . VAL B 1 48 ? 7.27 -13.359 4.781 1 85.19 48 VAL B C 1
ATOM 3469 O O . VAL B 1 48 ? 6.828 -12.656 3.871 1 85.19 48 VAL B O 1
ATOM 3472 N N . GLN B 1 49 ? 6.672 -13.492 5.941 1 86.62 49 GLN B N 1
ATOM 3473 C CA . GLN B 1 49 ? 5.387 -12.852 6.199 1 86.62 49 GLN B CA 1
ATOM 3474 C C . GLN B 1 49 ? 5.523 -11.336 6.223 1 86.62 49 GLN B C 1
ATOM 3476 O O . GLN B 1 49 ? 4.664 -10.617 5.707 1 86.62 49 GLN B O 1
ATOM 3481 N N . ILE B 1 50 ? 6.602 -10.859 6.781 1 90.62 50 ILE B N 1
ATOM 3482 C CA . ILE B 1 50 ? 6.844 -9.422 6.871 1 90.62 50 ILE B CA 1
ATOM 3483 C C . ILE B 1 50 ? 7.066 -8.852 5.473 1 90.62 50 ILE B C 1
ATOM 3485 O O . ILE B 1 50 ? 6.508 -7.805 5.129 1 90.62 50 ILE B O 1
ATOM 3489 N N . ILE B 1 51 ? 7.852 -9.516 4.684 1 92.88 51 ILE B N 1
ATOM 3490 C CA . ILE B 1 51 ? 8.164 -9.062 3.33 1 92.88 51 ILE B CA 1
ATOM 3491 C C . ILE B 1 51 ? 6.891 -9.055 2.484 1 92.88 51 ILE B C 1
ATOM 3493 O O . ILE B 1 51 ? 6.637 -8.094 1.747 1 92.88 51 ILE B O 1
ATOM 3497 N N . GLN B 1 52 ? 6.066 -10.094 2.619 1 90.56 52 GLN B N 1
ATOM 3498 C CA . GLN B 1 52 ? 4.809 -10.156 1.881 1 90.56 52 GLN B CA 1
ATOM 3499 C C . GLN B 1 52 ? 3.883 -9.008 2.27 1 90.56 52 GLN B C 1
ATOM 3501 O O . GLN B 1 52 ? 3.191 -8.445 1.418 1 90.56 52 GLN B O 1
ATOM 3506 N N . LYS B 1 53 ? 3.879 -8.68 3.529 1 91.25 53 LYS B N 1
ATOM 3507 C CA . LYS B 1 53 ? 3.068 -7.559 3.992 1 91.25 53 LYS B CA 1
ATOM 3508 C C . LYS B 1 53 ? 3.475 -6.266 3.295 1 91.25 53 LYS B C 1
ATOM 3510 O O . LYS B 1 53 ? 2.617 -5.504 2.844 1 91.25 53 LYS B O 1
ATOM 3515 N N . HIS B 1 54 ? 4.762 -6.008 3.172 1 94.19 54 HIS B N 1
ATOM 3516 C CA . HIS B 1 54 ? 5.234 -4.805 2.492 1 94.19 54 HIS B CA 1
ATOM 3517 C C . HIS B 1 54 ? 4.891 -4.84 1.008 1 94.19 54 HIS B C 1
ATOM 3519 O O . HIS B 1 54 ? 4.496 -3.822 0.435 1 94.19 54 HIS B O 1
ATOM 3525 N N . CYS B 1 55 ? 4.957 -6.02 0.431 1 95.88 55 CYS B N 1
ATOM 3526 C CA . CYS B 1 55 ? 4.789 -6.172 -1.011 1 95.88 55 CYS B CA 1
ATOM 3527 C C . CYS B 1 55 ? 3.334 -5.977 -1.413 1 95.88 55 CYS B C 1
ATOM 3529 O O . CYS B 1 55 ? 3.047 -5.422 -2.477 1 95.88 55 CYS B O 1
ATOM 3531 N N . PHE B 1 56 ? 2.4 -6.367 -0.508 1 96.25 56 PHE B N 1
ATOM 3532 C CA . PHE B 1 56 ? 1.023 -6.469 -0.975 1 96.25 56 PHE B CA 1
ATOM 3533 C C . PHE B 1 56 ? 0.134 -5.457 -0.261 1 96.25 56 PHE B C 1
ATOM 3535 O O . PHE B 1 56 ? -1.068 -5.387 -0.524 1 96.25 56 PHE B O 1
ATOM 3542 N N . ALA B 1 57 ? 0.692 -4.625 0.563 1 95.19 57 ALA B N 1
ATOM 3543 C CA . ALA B 1 57 ? -0.099 -3.758 1.431 1 95.19 57 ALA B CA 1
ATOM 3544 C C . ALA B 1 57 ? -0.908 -2.756 0.612 1 95.19 57 ALA B C 1
ATOM 3546 O O . ALA B 1 57 ? -1.987 -2.33 1.029 1 95.19 57 ALA B O 1
ATOM 3547 N N . HIS B 1 58 ? -0.448 -2.391 -0.593 1 96.81 58 HIS B N 1
ATOM 3548 C CA . HIS B 1 58 ? -1.077 -1.332 -1.376 1 96.81 58 HIS B CA 1
ATOM 3549 C C . HIS B 1 58 ? -2.34 -1.836 -2.066 1 96.81 58 HIS B C 1
ATOM 3551 O O . HIS B 1 58 ? -3.141 -1.04 -2.564 1 96.81 58 HIS B O 1
ATOM 3557 N N . TYR B 1 59 ? -2.658 -3.121 -2.029 1 97.88 59 TYR B N 1
ATOM 3558 C CA . TYR B 1 59 ? -3.844 -3.654 -2.689 1 97.88 59 TYR B CA 1
ATOM 3559 C C . TYR B 1 59 ? -5.109 -3.281 -1.925 1 97.88 59 TYR B C 1
ATOM 3561 O O . TYR B 1 59 ? -6.188 -3.174 -2.512 1 97.88 59 TYR B O 1
ATOM 3569 N N . GLY B 1 60 ? -4.973 -3.072 -0.613 1 96.94 60 GLY B N 1
ATOM 3570 C CA . GLY B 1 60 ? -6.133 -2.74 0.197 1 96.94 60 GLY B CA 1
ATOM 3571 C C . GLY B 1 60 ? -6.875 -1.511 -0.295 1 96.94 60 GLY B C 1
ATOM 3572 O O . GLY B 1 60 ? -8.055 -1.588 -0.645 1 96.94 60 GLY B O 1
ATOM 3573 N N . ILE B 1 61 ? -6.113 -0.419 -0.387 1 97.94 61 ILE B N 1
ATOM 3574 C CA . ILE B 1 61 ? -6.758 0.833 -0.768 1 97.94 61 ILE B CA 1
ATOM 3575 C C . ILE B 1 61 ? -7.238 0.748 -2.215 1 97.94 61 ILE B C 1
ATOM 3577 O O . ILE B 1 61 ? -8.281 1.311 -2.564 1 97.94 61 ILE B O 1
ATOM 3581 N N . ALA B 1 62 ? -6.547 0.031 -3.096 1 98.12 62 ALA B N 1
ATOM 3582 C CA . ALA B 1 62 ? -6.934 -0.116 -4.496 1 98.12 62 ALA B CA 1
ATOM 3583 C C . ALA B 1 62 ? -8.234 -0.906 -4.625 1 98.12 62 ALA B C 1
ATOM 3585 O O . ALA B 1 62 ? -9.125 -0.521 -5.383 1 98.12 62 ALA B O 1
ATOM 3586 N N . GLY B 1 63 ? -8.32 -2.021 -3.844 1 98.06 63 GLY B N 1
ATOM 3587 C CA . GLY B 1 63 ? -9.531 -2.822 -3.865 1 98.06 63 GLY B CA 1
ATOM 3588 C C . GLY B 1 63 ? -10.75 -2.076 -3.352 1 98.06 63 GLY B C 1
ATOM 3589 O O . GLY B 1 63 ? -11.828 -2.162 -3.936 1 98.06 63 GLY B O 1
ATOM 3590 N N . ILE B 1 64 ? -10.555 -1.342 -2.311 1 98.5 64 ILE B N 1
ATOM 3591 C CA . ILE B 1 64 ? -11.641 -0.552 -1.729 1 98.5 64 ILE B CA 1
ATOM 3592 C C . ILE B 1 64 ? -12.102 0.505 -2.729 1 98.5 64 ILE B C 1
ATOM 3594 O O . ILE B 1 64 ? -13.305 0.73 -2.893 1 98.5 64 ILE B O 1
ATOM 3598 N N . ARG B 1 65 ? -11.148 1.141 -3.439 1 98.5 65 ARG B N 1
ATOM 3599 C CA . ARG B 1 65 ? -11.477 2.191 -4.402 1 98.5 65 ARG B CA 1
ATOM 3600 C C . ARG B 1 65 ? -12.305 1.639 -5.559 1 98.5 65 ARG B C 1
ATOM 3602 O O . ARG B 1 65 ? -13.258 2.273 -6 1 98.5 65 ARG B O 1
ATOM 3609 N N . VAL B 1 66 ? -11.922 0.466 -6.055 1 98.69 66 VAL B N 1
ATOM 3610 C CA . VAL B 1 66 ? -12.688 -0.167 -7.129 1 98.69 66 VAL B CA 1
ATOM 3611 C C . VAL B 1 66 ? -14.094 -0.488 -6.641 1 98.69 66 VAL B C 1
ATOM 3613 O O . VAL B 1 66 ? -15.078 -0.232 -7.344 1 98.69 66 VAL B O 1
ATOM 3616 N N . ALA B 1 67 ? -14.195 -1.021 -5.402 1 98.81 67 ALA B N 1
ATOM 3617 C CA . ALA B 1 67 ? -15.492 -1.337 -4.816 1 98.81 67 ALA B CA 1
ATOM 3618 C C . ALA B 1 67 ? -16.359 -0.086 -4.695 1 98.81 67 ALA B C 1
ATOM 3620 O O . ALA B 1 67 ? -17.562 -0.132 -4.949 1 98.81 67 ALA B O 1
ATOM 3621 N N . GLN B 1 68 ? -15.734 1.013 -4.289 1 98.31 68 GLN B N 1
ATOM 3622 C CA . GLN B 1 68 ? -16.422 2.297 -4.238 1 98.31 68 GLN B CA 1
ATOM 3623 C C . GLN B 1 68 ? -16.984 2.678 -5.605 1 98.31 68 GLN B C 1
ATOM 3625 O O . GLN B 1 68 ? -18.141 3.098 -5.719 1 98.31 68 GLN B O 1
ATOM 3630 N N . GLY B 1 69 ? -16.141 2.572 -6.602 1 98.25 69 GLY B N 1
ATOM 3631 C CA . GLY B 1 69 ? -16.547 2.908 -7.957 1 98.25 69 GLY B CA 1
ATOM 3632 C C . GLY B 1 69 ? -17.719 2.072 -8.461 1 98.25 69 GLY B C 1
ATOM 3633 O O . GLY B 1 69 ? -18.578 2.572 -9.18 1 98.25 69 GLY B O 1
ATOM 3634 N N . MET B 1 70 ? -17.781 0.825 -8.039 1 98.75 70 MET B N 1
ATOM 3635 C CA . MET B 1 70 ? -18.844 -0.09 -8.461 1 98.75 70 MET B CA 1
ATOM 3636 C C . MET B 1 70 ? -20.141 0.212 -7.727 1 98.75 70 MET B C 1
ATOM 3638 O O . MET B 1 70 ? -21.203 -0.251 -8.133 1 98.75 70 MET B O 1
ATOM 3642 N N . GLY B 1 71 ? -20.016 0.936 -6.578 1 98.69 71 GLY B N 1
ATOM 3643 C CA . GLY B 1 71 ? -21.203 1.262 -5.797 1 98.69 71 GLY B CA 1
ATOM 3644 C C . GLY B 1 71 ? -21.531 0.213 -4.754 1 98.69 71 GLY B C 1
ATOM 3645 O O . GLY B 1 71 ? -22.656 0.174 -4.242 1 98.69 71 GLY B O 1
ATOM 3646 N N . ILE B 1 72 ? -20.594 -0.603 -4.371 1 98.81 72 ILE B N 1
ATOM 3647 C CA . ILE B 1 72 ? -20.844 -1.717 -3.463 1 98.81 72 ILE B CA 1
ATOM 3648 C C . ILE B 1 72 ? -21.172 -1.184 -2.07 1 98.81 72 ILE B C 1
ATOM 3650 O O . ILE B 1 72 ? -22.156 -1.605 -1.454 1 98.81 72 ILE B O 1
ATOM 3654 N N . PHE B 1 73 ? -20.391 -0.276 -1.552 1 98.75 73 PHE B N 1
ATOM 3655 C CA . PHE B 1 73 ? -20.609 0.268 -0.217 1 98.75 73 PHE B CA 1
ATOM 3656 C C . PHE B 1 73 ? -21.922 1.046 -0.157 1 98.75 73 PHE B C 1
ATOM 3658 O O . PHE B 1 73 ? -22.641 0.979 0.84 1 98.75 73 PHE B O 1
ATOM 3665 N N . ASP B 1 74 ? -22.234 1.763 -1.229 1 98.69 74 ASP B N 1
ATOM 3666 C CA . ASP B 1 74 ? -23.5 2.482 -1.286 1 98.69 74 ASP B CA 1
ATOM 3667 C C . ASP B 1 74 ? -24.672 1.52 -1.214 1 98.69 74 ASP B C 1
ATOM 3669 O O . ASP B 1 74 ? -25.688 1.819 -0.58 1 98.69 74 ASP B O 1
ATOM 3673 N N . ALA B 1 75 ? -24.578 0.415 -1.935 1 98.75 75 ALA B N 1
ATOM 3674 C CA . ALA B 1 75 ? -25.641 -0.588 -1.887 1 98.75 75 ALA B CA 1
ATOM 3675 C C . ALA B 1 75 ? -25.875 -1.059 -0.456 1 98.75 75 ALA B C 1
ATOM 3677 O O . ALA B 1 75 ? -27.031 -1.167 -0.021 1 98.75 75 ALA B O 1
ATOM 3678 N N . PHE B 1 76 ? -24.844 -1.317 0.277 1 98.62 76 PHE B N 1
ATOM 3679 C CA . PHE B 1 76 ? -24.969 -1.771 1.657 1 98.62 76 PHE B CA 1
ATOM 3680 C C . PHE B 1 76 ? -25.531 -0.664 2.541 1 98.62 76 PHE B C 1
ATOM 3682 O O . PHE B 1 76 ? -26.391 -0.914 3.385 1 98.62 76 PHE B O 1
ATOM 3689 N N . VAL B 1 77 ? -25.016 0.556 2.383 1 98.12 77 VAL B N 1
ATOM 3690 C CA . VAL B 1 77 ? -25.469 1.687 3.186 1 98.12 77 VAL B CA 1
ATOM 3691 C C . VAL B 1 77 ? -26.969 1.918 2.961 1 98.12 77 VAL B C 1
ATOM 3693 O O . VAL B 1 77 ? -27.719 2.102 3.918 1 98.12 77 VAL B O 1
ATOM 3696 N N . THR B 1 78 ? -27.375 1.883 1.717 1 97.75 78 THR B N 1
ATOM 3697 C CA . THR B 1 78 ? -28.766 2.119 1.363 1 97.75 78 THR B CA 1
ATOM 3698 C C . THR B 1 78 ? -29.672 1.042 1.961 1 97.75 78 THR B C 1
ATOM 3700 O O . THR B 1 78 ? -30.812 1.312 2.316 1 97.75 78 THR B O 1
ATOM 3703 N N . SER B 1 79 ? -29.172 -0.083 2.172 1 97.31 79 SER B N 1
ATOM 3704 C CA . SER B 1 79 ? -29.938 -1.189 2.732 1 97.31 79 SER B CA 1
ATOM 3705 C C . SER B 1 79 ? -29.766 -1.278 4.242 1 97.31 79 SER B C 1
ATOM 3707 O O . SER B 1 79 ? -30.141 -2.275 4.863 1 97.31 79 SER B O 1
ATOM 3709 N N . ASN B 1 80 ? -29.125 -0.336 4.836 1 97.12 80 ASN B N 1
ATOM 3710 C CA . ASN B 1 80 ? -28.875 -0.245 6.27 1 97.12 80 ASN B CA 1
ATOM 3711 C C . ASN B 1 80 ? -28.094 -1.45 6.781 1 97.12 80 ASN B C 1
ATOM 3713 O O . ASN B 1 80 ? -28.391 -1.979 7.855 1 97.12 80 ASN B O 1
ATOM 3717 N N . GLY B 1 81 ? -27.25 -1.925 5.887 1 97.31 81 GLY B N 1
ATOM 3718 C CA . GLY B 1 81 ? -26.328 -2.971 6.289 1 97.31 81 GLY B CA 1
ATOM 3719 C C . GLY B 1 81 ? -26.922 -4.363 6.195 1 97.31 81 GLY B C 1
ATOM 3720 O O . GLY B 1 81 ? -26.375 -5.316 6.75 1 97.31 81 GLY B O 1
ATOM 3721 N N . ALA B 1 82 ? -27.953 -4.473 5.5 1 97.31 82 ALA B N 1
ATOM 3722 C CA . ALA B 1 82 ? -28.578 -5.781 5.324 1 97.31 82 ALA B CA 1
ATOM 3723 C C . ALA B 1 82 ? -27.688 -6.707 4.504 1 97.31 82 ALA B C 1
ATOM 3725 O O . ALA B 1 82 ? -26.938 -6.25 3.629 1 97.31 82 ALA B O 1
ATOM 3726 N N . GLU B 1 83 ? -27.734 -7.949 4.824 1 97.5 83 GLU B N 1
ATOM 3727 C CA . GLU B 1 83 ? -27.078 -8.945 3.992 1 97.5 83 GLU B CA 1
ATOM 3728 C C . GLU B 1 83 ? -27.656 -8.977 2.588 1 97.5 83 GLU B C 1
ATOM 3730 O O . GLU B 1 83 ? -28.859 -8.773 2.41 1 97.5 83 GLU B O 1
ATOM 3735 N N . MET B 1 84 ? -26.828 -9.219 1.611 1 98.38 84 MET B N 1
ATOM 3736 C CA . MET B 1 84 ? -27.297 -9.281 0.225 1 98.38 84 MET B CA 1
ATOM 3737 C C . MET B 1 84 ? -26.688 -10.477 -0.495 1 98.38 84 MET B C 1
ATOM 3739 O O . MET B 1 84 ? -25.516 -10.805 -0.287 1 98.38 84 MET B O 1
ATOM 3743 N N . THR B 1 85 ? -27.469 -11.102 -1.29 1 98.44 85 THR B N 1
ATOM 3744 C CA . THR B 1 85 ? -26.953 -12.133 -2.184 1 98.44 85 THR B CA 1
ATOM 3745 C C . THR B 1 85 ? -26.156 -11.516 -3.32 1 98.44 85 THR B C 1
ATOM 3747 O O . THR B 1 85 ? -26.25 -10.312 -3.572 1 98.44 85 THR B O 1
ATOM 3750 N N . LEU B 1 86 ? -25.391 -12.359 -3.965 1 98.25 86 LEU B N 1
ATOM 3751 C CA . LEU B 1 86 ? -24.641 -11.906 -5.133 1 98.25 86 LEU B CA 1
ATOM 3752 C C . LEU B 1 86 ? -25.578 -11.305 -6.18 1 98.25 86 LEU B C 1
ATOM 3754 O O . LEU B 1 86 ? -25.25 -10.289 -6.793 1 98.25 86 LEU B O 1
ATOM 3758 N N . ALA B 1 87 ? -26.688 -11.914 -6.371 1 98.19 87 ALA B N 1
ATOM 3759 C CA . ALA B 1 87 ? -27.656 -11.445 -7.367 1 98.19 87 ALA B CA 1
ATOM 3760 C C . ALA B 1 87 ? -28.203 -10.078 -6.992 1 98.19 87 ALA B C 1
ATOM 3762 O O . ALA B 1 87 ? -28.328 -9.195 -7.844 1 98.19 87 ALA B O 1
ATOM 3763 N N . GLU B 1 88 ? -28.578 -9.875 -5.746 1 98.31 88 GLU B N 1
ATOM 3764 C CA . GLU B 1 88 ? -29.078 -8.594 -5.266 1 98.31 88 GLU B CA 1
ATOM 3765 C C . GLU B 1 88 ? -28.016 -7.504 -5.402 1 98.31 88 GLU B C 1
ATOM 3767 O O . GLU B 1 88 ? -28.297 -6.41 -5.898 1 98.31 88 GLU B O 1
ATOM 3772 N N . LEU B 1 89 ? -26.875 -7.852 -4.988 1 98.38 89 LEU B N 1
ATOM 3773 C CA . LEU B 1 89 ? -25.781 -6.887 -5.039 1 98.38 89 LEU B CA 1
ATOM 3774 C C . LEU B 1 89 ? -25.453 -6.508 -6.48 1 98.38 89 LEU B C 1
ATOM 3776 O O . LEU B 1 89 ? -25.203 -5.34 -6.781 1 98.38 89 LEU B O 1
ATOM 3780 N N . SER B 1 90 ? -25.438 -7.516 -7.336 1 98.44 90 SER B N 1
ATOM 3781 C CA . SER B 1 90 ? -25.172 -7.285 -8.75 1 98.44 90 SER B CA 1
ATOM 3782 C C . SER B 1 90 ? -26.188 -6.328 -9.359 1 98.44 90 SER B C 1
ATOM 3784 O O . SER B 1 90 ? -25.844 -5.496 -10.195 1 98.44 90 SER B O 1
ATOM 3786 N N . SER B 1 91 ? -27.391 -6.367 -8.953 1 98.31 91 SER B N 1
ATOM 3787 C CA . SER B 1 91 ? -28.453 -5.516 -9.484 1 98.31 91 SER B CA 1
ATOM 3788 C C . SER B 1 91 ? -28.312 -4.082 -8.984 1 98.31 91 SER B C 1
ATOM 3790 O O . SER B 1 91 ? -28.891 -3.16 -9.57 1 98.31 91 SER B O 1
ATOM 3792 N N . LYS B 1 92 ? -27.531 -3.877 -7.98 1 98.25 92 LYS B N 1
ATOM 3793 C CA . LYS B 1 92 ? -27.438 -2.561 -7.352 1 98.25 92 LYS B CA 1
ATOM 3794 C C . LYS B 1 92 ? -26.078 -1.913 -7.617 1 98.25 92 LYS B C 1
ATOM 3796 O O . LYS B 1 92 ? -25.812 -0.802 -7.156 1 98.25 92 LYS B O 1
ATOM 3801 N N . THR B 1 93 ? -25.219 -2.617 -8.32 1 98.44 93 THR B N 1
ATOM 3802 C CA . THR B 1 93 ? -23.875 -2.121 -8.539 1 98.44 93 THR B CA 1
ATOM 3803 C C . THR B 1 93 ? -23.547 -2.076 -10.023 1 98.44 93 THR B C 1
ATOM 3805 O O . THR B 1 93 ? -24.281 -2.637 -10.844 1 98.44 93 THR B O 1
ATOM 3808 N N . LYS B 1 94 ? -22.578 -1.35 -10.375 1 98.5 94 LYS B N 1
ATOM 3809 C CA . LYS B 1 94 ? -22.094 -1.281 -11.75 1 98.5 94 LYS B CA 1
ATOM 3810 C C . LYS B 1 94 ? -21.156 -2.441 -12.062 1 98.5 94 LYS B C 1
ATOM 3812 O O . LYS B 1 94 ? -20.453 -2.939 -11.18 1 98.5 94 LYS B O 1
ATOM 3817 N N . GLY B 1 95 ? -21.125 -2.799 -13.352 1 97.88 95 GLY B N 1
ATOM 3818 C CA . GLY B 1 95 ? -20.172 -3.799 -13.789 1 97.88 95 GLY B CA 1
ATOM 3819 C C . GLY B 1 95 ? -20.781 -5.184 -13.938 1 97.88 95 GLY B C 1
ATOM 3820 O O . GLY B 1 95 ? -21.984 -5.359 -13.766 1 97.88 95 GLY B O 1
ATOM 3821 N N . ASP B 1 96 ? -19.969 -6.16 -14.289 1 97.81 96 ASP B N 1
ATOM 3822 C CA . ASP B 1 96 ? -20.5 -7.504 -14.5 1 97.81 96 ASP B CA 1
ATOM 3823 C C . ASP B 1 96 ? -20.297 -8.375 -13.266 1 97.81 96 ASP B C 1
ATOM 3825 O O . ASP B 1 96 ? -19.578 -8 -12.336 1 97.81 96 ASP B O 1
ATOM 3829 N N . VAL B 1 97 ? -20.984 -9.469 -13.195 1 98 97 VAL B N 1
ATOM 3830 C CA . VAL B 1 97 ? -21.094 -10.328 -12.023 1 98 97 VAL B CA 1
ATOM 3831 C C . VAL B 1 97 ? -19.75 -11 -11.75 1 98 97 VAL B C 1
ATOM 3833 O O . VAL B 1 97 ? -19.391 -11.234 -10.594 1 98 97 VAL B O 1
ATOM 3836 N N . GLU B 1 98 ? -18.938 -11.289 -12.75 1 96.88 98 GLU B N 1
ATOM 3837 C CA . GLU B 1 98 ? -17.641 -11.945 -12.57 1 96.88 98 GLU B CA 1
ATOM 3838 C C . GLU B 1 98 ? -16.688 -11.055 -11.789 1 96.88 98 GLU B C 1
ATOM 3840 O O . GLU B 1 98 ? -16.031 -11.516 -10.852 1 96.88 98 GLU B O 1
ATOM 3845 N N . LEU B 1 99 ? -16.609 -9.812 -12.234 1 98.25 99 LEU B N 1
ATOM 3846 C CA . LEU B 1 99 ? -15.75 -8.883 -11.508 1 98.25 99 LEU B CA 1
ATOM 3847 C C . LEU B 1 99 ? -16.25 -8.672 -10.086 1 98.25 99 LEU B C 1
ATOM 3849 O O . LEU B 1 99 ? -15.469 -8.617 -9.141 1 98.25 99 LEU B O 1
ATOM 3853 N N . LEU B 1 100 ? -17.594 -8.523 -9.938 1 98.62 100 LEU B N 1
ATOM 3854 C CA . LEU B 1 100 ? -18.188 -8.328 -8.617 1 98.62 100 LEU B CA 1
ATOM 3855 C C . LEU B 1 100 ? -17.797 -9.453 -7.668 1 98.62 100 LEU B C 1
ATOM 3857 O O . LEU B 1 100 ? -17.438 -9.203 -6.52 1 98.62 100 LEU B O 1
ATOM 3861 N N . LYS B 1 101 ? -17.875 -10.641 -8.141 1 97.81 101 LYS B N 1
ATOM 3862 C CA . LYS B 1 101 ? -17.531 -11.805 -7.328 1 97.81 101 LYS B CA 1
ATOM 3863 C C . LYS B 1 101 ? -16.094 -11.734 -6.84 1 97.81 101 LYS B C 1
ATOM 3865 O O . LYS B 1 101 ? -15.805 -12.023 -5.68 1 97.81 101 LYS B O 1
ATOM 3870 N N . ARG B 1 102 ? -15.18 -11.422 -7.684 1 97.88 102 ARG B N 1
ATOM 3871 C CA . ARG B 1 102 ? -13.758 -11.359 -7.352 1 97.88 102 ARG B CA 1
ATOM 3872 C C . ARG B 1 102 ? -13.484 -10.219 -6.371 1 97.88 102 ARG B C 1
ATOM 3874 O O . ARG B 1 102 ? -12.688 -10.375 -5.441 1 97.88 102 ARG B O 1
ATOM 3881 N N . ILE B 1 103 ? -14.141 -9.039 -6.551 1 98.56 103 ILE B N 1
ATOM 3882 C CA . ILE B 1 103 ? -13.969 -7.906 -5.648 1 98.56 103 ILE B CA 1
ATOM 3883 C C . ILE B 1 103 ? -14.547 -8.25 -4.277 1 98.56 103 ILE B C 1
ATOM 3885 O O . ILE B 1 103 ? -13.945 -7.918 -3.248 1 98.56 103 ILE B O 1
ATOM 3889 N N . MET B 1 104 ? -15.672 -8.953 -4.25 1 98.56 104 MET B N 1
ATOM 3890 C CA . MET B 1 104 ? -16.25 -9.359 -2.973 1 98.56 104 MET B CA 1
ATOM 3891 C C . MET B 1 104 ? -15.352 -10.352 -2.252 1 98.56 104 MET B C 1
ATOM 3893 O O . MET B 1 104 ? -15.227 -10.312 -1.025 1 98.56 104 MET B O 1
ATOM 3897 N N . ARG B 1 105 ? -14.789 -11.273 -3.004 1 97.94 105 ARG B N 1
ATOM 3898 C CA . ARG B 1 105 ? -13.828 -12.195 -2.408 1 97.94 105 ARG B CA 1
ATOM 3899 C C . ARG B 1 105 ? -12.68 -11.438 -1.74 1 97.94 105 ARG B C 1
ATOM 3901 O O . ARG B 1 105 ? -12.281 -11.773 -0.625 1 97.94 105 ARG B O 1
ATOM 3908 N N . PHE B 1 106 ? -12.18 -10.445 -2.43 1 97.69 106 PHE B N 1
ATOM 3909 C CA . PHE B 1 106 ? -11.125 -9.617 -1.865 1 97.69 106 PHE B CA 1
ATOM 3910 C C . PHE B 1 106 ? -11.594 -8.93 -0.594 1 97.69 106 PHE B C 1
ATOM 3912 O O . PHE B 1 106 ? -10.906 -8.953 0.428 1 97.69 106 PHE B O 1
ATOM 3919 N N . LEU B 1 107 ? -12.805 -8.289 -0.621 1 97.94 107 LEU B N 1
ATOM 3920 C CA . LEU B 1 107 ? -13.336 -7.547 0.519 1 97.94 107 LEU B CA 1
ATOM 3921 C C . LEU B 1 107 ? -13.57 -8.477 1.707 1 97.94 107 LEU B C 1
ATOM 3923 O O . LEU B 1 107 ? -13.289 -8.109 2.852 1 97.94 107 LEU B O 1
ATOM 3927 N N . CYS B 1 108 ? -14.047 -9.648 1.45 1 96.75 108 CYS B N 1
ATOM 3928 C CA . CYS B 1 108 ? -14.305 -10.617 2.516 1 96.75 108 CYS B CA 1
ATOM 3929 C C . CYS B 1 108 ? -13 -11.102 3.139 1 96.75 108 CYS B C 1
ATOM 3931 O O . CYS B 1 108 ? -12.891 -11.203 4.363 1 96.75 108 CYS B O 1
ATOM 3933 N N . SER B 1 109 ? -12.016 -11.367 2.283 1 93.12 109 SER B N 1
ATOM 3934 C CA . SER B 1 109 ? -10.742 -11.875 2.766 1 93.12 109 SER B CA 1
ATOM 3935 C C . SER B 1 109 ? -10.016 -10.836 3.613 1 93.12 109 SER B C 1
ATOM 3937 O O . SER B 1 109 ? -9.133 -11.18 4.406 1 93.12 109 SER B O 1
ATOM 3939 N N . HIS B 1 110 ? -10.367 -9.57 3.498 1 91.88 110 HIS B N 1
ATOM 3940 C CA . HIS B 1 110 ? -9.766 -8.484 4.27 1 91.88 110 HIS B CA 1
ATOM 3941 C C . HIS B 1 110 ? -10.711 -7.996 5.359 1 91.88 110 HIS B C 1
ATOM 3943 O O . HIS B 1 110 ? -10.547 -6.887 5.879 1 91.88 110 HIS B O 1
ATOM 3949 N N . ASN B 1 111 ? -11.773 -8.711 5.629 1 89.88 111 ASN B N 1
ATOM 3950 C CA . ASN B 1 111 ? -12.711 -8.5 6.723 1 89.88 111 ASN B CA 1
ATOM 3951 C C . ASN B 1 111 ? -13.492 -7.199 6.547 1 89.88 111 ASN B C 1
ATOM 3953 O O . ASN B 1 111 ? -13.891 -6.57 7.527 1 89.88 111 ASN B O 1
ATOM 3957 N N . ILE B 1 112 ? -13.625 -6.742 5.348 1 95.06 112 ILE B N 1
ATOM 3958 C CA . ILE B 1 112 ? -14.453 -5.578 5.043 1 95.06 112 ILE B CA 1
ATOM 3959 C C . ILE B 1 112 ? -15.898 -6.016 4.848 1 95.06 112 ILE B C 1
ATOM 3961 O O . ILE B 1 112 ? -16.828 -5.254 5.141 1 95.06 112 ILE B O 1
ATOM 3965 N N . CYS B 1 113 ? -16.062 -7.168 4.363 1 96.69 113 CYS B N 1
ATOM 3966 C CA . CYS B 1 113 ? -17.328 -7.898 4.316 1 96.69 113 CYS B CA 1
ATOM 3967 C C . CYS B 1 113 ? -17.141 -9.328 4.809 1 96.69 113 CYS B C 1
ATOM 3969 O O . CYS B 1 113 ? -16.031 -9.734 5.16 1 96.69 113 CYS B O 1
ATOM 3971 N N . LYS B 1 114 ? -18.203 -10 4.918 1 95.5 114 LYS B N 1
ATOM 3972 C CA . LYS B 1 114 ? -18.203 -11.414 5.266 1 95.5 114 LYS B CA 1
ATOM 3973 C C . LYS B 1 114 ? -19.203 -12.195 4.414 1 95.5 114 LYS B C 1
ATOM 3975 O O . LYS B 1 114 ? -20.312 -11.711 4.152 1 95.5 114 LYS B O 1
ATOM 3980 N N . GLU B 1 115 ? -18.734 -13.266 3.898 1 97.62 115 GLU B N 1
ATOM 3981 C CA . GLU B 1 115 ? -19.672 -14.18 3.271 1 97.62 115 GLU B CA 1
ATOM 3982 C C . GLU B 1 115 ? -20.359 -15.062 4.312 1 97.62 115 GLU B C 1
ATOM 3984 O O . GLU B 1 115 ? -19.719 -15.891 4.953 1 97.62 115 GLU B O 1
ATOM 3989 N N . THR B 1 116 ? -21.641 -14.93 4.488 1 97 116 THR B N 1
ATOM 3990 C CA . THR B 1 116 ? -22.391 -15.609 5.535 1 97 116 THR B CA 1
ATOM 3991 C C . THR B 1 116 ? -22.953 -16.922 5.02 1 97 116 THR B C 1
ATOM 3993 O O . THR B 1 116 ? -23.156 -17.875 5.793 1 97 116 THR B O 1
ATOM 3996 N N . ASN B 1 117 ? -23.328 -16.953 3.799 1 96.31 117 ASN B N 1
ATOM 3997 C CA . ASN B 1 117 ? -23.766 -18.094 3.02 1 96.31 117 ASN B CA 1
ATOM 3998 C C . ASN B 1 117 ? -23.25 -18.031 1.584 1 96.31 117 ASN B C 1
ATOM 4000 O O . ASN B 1 117 ? -22.656 -17.031 1.176 1 96.31 117 ASN B O 1
ATOM 4004 N N . THR B 1 118 ? -23.422 -19.125 0.941 1 96.06 118 THR B N 1
ATOM 4005 C CA . THR B 1 118 ? -22.922 -19.156 -0.43 1 96.06 118 THR B CA 1
ATOM 4006 C C . THR B 1 118 ? -23.375 -17.922 -1.194 1 96.06 118 THR B C 1
ATOM 4008 O O . THR B 1 118 ? -24.562 -17.688 -1.364 1 96.06 118 THR B O 1
ATOM 4011 N N . GLU B 1 119 ? -22.453 -17.094 -1.573 1 96.94 119 GLU B N 1
ATOM 4012 C CA . GLU B 1 119 ? -22.641 -15.898 -2.389 1 96.94 119 GLU B CA 1
ATOM 4013 C C . GLU B 1 119 ? -23.609 -14.93 -1.719 1 96.94 119 GLU B C 1
ATOM 4015 O O . GLU B 1 119 ? -24.453 -14.328 -2.385 1 96.94 119 GLU B O 1
ATOM 4020 N N . THR B 1 120 ? -23.609 -14.898 -0.425 1 98.5 120 THR B N 1
ATOM 4021 C CA . THR B 1 120 ? -24.344 -13.938 0.391 1 98.5 120 THR B CA 1
ATOM 4022 C C . THR B 1 120 ? -23.391 -13.164 1.3 1 98.5 120 THR B C 1
ATOM 4024 O O . THR B 1 120 ? -22.578 -13.766 2.016 1 98.5 120 THR B O 1
ATOM 4027 N N . TYR B 1 121 ? -23.5 -11.891 1.278 1 98.44 121 TYR B N 1
ATOM 4028 C CA . TYR B 1 121 ? -22.469 -11.055 1.888 1 98.44 121 TYR B CA 1
ATOM 4029 C C . TYR B 1 121 ? -23.062 -10.117 2.924 1 98.44 121 TYR B C 1
ATOM 4031 O O . TYR B 1 121 ? -24.156 -9.578 2.727 1 98.44 121 TYR B O 1
ATOM 4039 N N . GLN B 1 122 ? -22.391 -9.953 3.977 1 97.88 122 GLN B N 1
ATOM 4040 C CA . GLN B 1 122 ? -22.703 -8.992 5.02 1 97.88 122 GLN B CA 1
ATOM 4041 C C . GLN B 1 122 ? -21.578 -7.969 5.188 1 97.88 122 GLN B C 1
ATOM 4043 O O . GLN B 1 122 ? -20.406 -8.336 5.289 1 97.88 122 GLN B O 1
ATOM 4048 N N . PRO B 1 123 ? -21.953 -6.668 5.148 1 97.62 123 PRO B N 1
ATOM 4049 C CA . PRO B 1 123 ? -20.922 -5.648 5.352 1 97.62 123 PRO B CA 1
ATOM 4050 C C . PRO B 1 123 ? -20.453 -5.57 6.801 1 97.62 123 PRO B C 1
ATOM 4052 O O . PRO B 1 123 ? -21.219 -5.84 7.723 1 97.62 123 PRO B O 1
ATOM 4055 N N . SER B 1 124 ? -19.172 -5.32 6.988 1 93.56 124 SER B N 1
ATOM 4056 C CA . SER B 1 124 ? -18.672 -4.945 8.312 1 93.56 124 SER B CA 1
ATOM 4057 C C . SER B 1 124 ? -19.031 -3.502 8.648 1 93.56 124 SER B C 1
ATOM 4059 O O . SER B 1 124 ? -19.594 -2.787 7.812 1 93.56 124 SER B O 1
ATOM 4061 N N . GLN B 1 125 ? -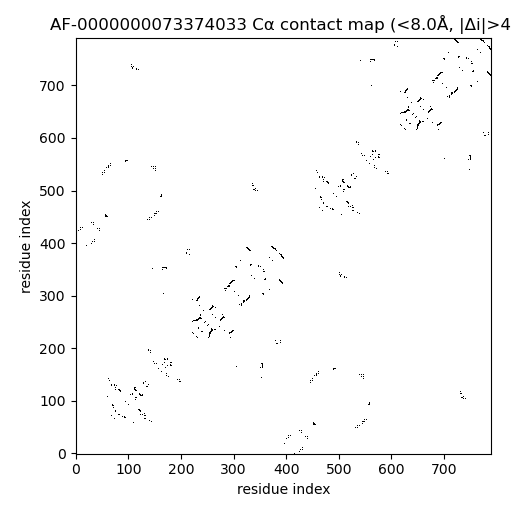18.688 -3.1 9.828 1 90.62 125 GLN B N 1
ATOM 4062 C CA . GLN B 1 125 ? -18.906 -1.718 10.234 1 90.62 125 GLN B CA 1
ATOM 4063 C C . GLN B 1 125 ? -18.094 -0.75 9.375 1 90.62 125 GLN B C 1
ATOM 4065 O O . GLN B 1 125 ? -18.594 0.319 9.008 1 90.62 125 GLN B O 1
ATOM 4070 N N . ILE B 1 126 ? -16.953 -1.15 9.039 1 93.12 126 ILE B N 1
ATOM 4071 C CA . ILE B 1 126 ? -16.078 -0.263 8.281 1 93.12 126 ILE B CA 1
ATOM 4072 C C . ILE B 1 126 ? -16.625 -0.089 6.867 1 93.12 126 ILE B C 1
ATOM 4074 O O . ILE B 1 126 ? -16.5 0.986 6.273 1 93.12 126 ILE B O 1
ATOM 4078 N N . ALA B 1 127 ? -17.172 -1.147 6.328 1 96.62 127 ALA B N 1
ATOM 4079 C CA . ALA B 1 127 ? -17.75 -1.077 4.992 1 96.62 127 ALA B CA 1
ATOM 4080 C C . ALA B 1 127 ? -18.844 -0.02 4.926 1 96.62 127 ALA B C 1
ATOM 4082 O O . ALA B 1 127 ? -19 0.655 3.906 1 96.62 127 ALA B O 1
ATOM 4083 N N . MET B 1 128 ? -19.531 0.169 6.016 1 96.88 128 MET B N 1
ATOM 4084 C CA . MET B 1 128 ? -20.656 1.105 6.086 1 96.88 128 MET B CA 1
ATOM 4085 C C . MET B 1 128 ? -20.156 2.547 6.105 1 96.88 128 MET B C 1
ATOM 4087 O O . MET B 1 128 ? -20.922 3.479 5.875 1 96.88 128 MET B O 1
ATOM 4091 N N . LEU B 1 129 ? -18.891 2.695 6.266 1 96.12 129 LEU B N 1
ATOM 4092 C CA . LEU B 1 129 ? -18.312 4.031 6.383 1 96.12 129 LEU B CA 1
ATOM 4093 C C . LEU B 1 129 ? -17.75 4.504 5.043 1 96.12 129 LEU B C 1
ATOM 4095 O O . LEU B 1 129 ? -17.375 5.668 4.902 1 96.12 129 LEU B O 1
ATOM 4099 N N . TYR B 1 130 ? -17.719 3.664 4.012 1 97.38 130 TYR B N 1
ATOM 4100 C CA . TYR B 1 130 ? -17.047 3.992 2.766 1 97.38 130 TYR B CA 1
ATOM 4101 C C . TYR B 1 130 ? -18.031 4.465 1.71 1 97.38 130 TYR B C 1
ATOM 4103 O O . TYR B 1 130 ? -17.672 4.68 0.553 1 97.38 130 TYR B O 1
ATOM 4111 N N . GLY B 1 131 ? -19.281 4.66 2.07 1 96.88 131 GLY B N 1
ATOM 4112 C CA . GLY B 1 131 ? -20.297 5.094 1.12 1 96.88 131 GLY B CA 1
ATOM 4113 C C . GLY B 1 131 ? -20.047 6.488 0.581 1 96.88 131 GLY B C 1
ATOM 4114 O O . GLY B 1 131 ? -19.266 7.254 1.154 1 96.88 131 GLY B O 1
ATOM 4115 N N . THR B 1 132 ? -20.703 6.785 -0.496 1 94.88 132 THR B N 1
ATOM 4116 C CA . THR B 1 132 ? -20.594 8.094 -1.135 1 94.88 132 THR B CA 1
ATOM 4117 C C . THR B 1 132 ? -21.016 9.203 -0.17 1 94.88 132 THR B C 1
ATOM 4119 O O . THR B 1 132 ? -22.031 9.094 0.511 1 94.88 132 THR B O 1
ATOM 4122 N N . GLY B 1 133 ? -20.188 10.242 -0.112 1 90.12 133 GLY B N 1
ATOM 4123 C CA . GLY B 1 133 ? -20.516 11.406 0.694 1 90.12 133 GLY B CA 1
ATOM 4124 C C . GLY B 1 133 ? -19.984 11.32 2.109 1 90.12 133 GLY B C 1
ATOM 4125 O O . GLY B 1 133 ? -20.125 12.258 2.895 1 90.12 133 GLY B O 1
ATOM 4126 N N . SER B 1 134 ? -19.391 10.211 2.404 1 93.56 134 SER B N 1
ATOM 4127 C CA . SER B 1 134 ? -18.812 10.07 3.736 1 93.56 134 SER B CA 1
ATOM 4128 C C . SER B 1 134 ? -17.359 10.516 3.76 1 93.56 134 SER B C 1
ATOM 4130 O O . SER B 1 134 ? -16.656 10.398 2.756 1 93.56 134 SER B O 1
ATOM 4132 N N . VAL B 1 135 ? -16.906 10.969 4.895 1 91.62 135 VAL B N 1
ATOM 4133 C CA . VAL B 1 135 ? -15.531 11.422 5.039 1 91.62 135 VAL B CA 1
ATOM 4134 C C . VAL B 1 135 ? -14.578 10.234 4.906 1 91.62 135 VAL B C 1
ATOM 4136 O O . VAL B 1 135 ? -13.594 10.297 4.164 1 91.62 135 VAL B O 1
ATOM 4139 N N . PRO B 1 136 ? -14.914 9.094 5.547 1 94.19 136 PRO B N 1
ATOM 4140 C CA . PRO B 1 136 ? -14.039 7.938 5.344 1 94.19 136 PRO B CA 1
ATOM 4141 C C . PRO B 1 136 ? -13.945 7.52 3.879 1 94.19 136 PRO B C 1
ATOM 4143 O O . PRO B 1 136 ? -12.859 7.168 3.404 1 94.19 136 PRO B O 1
ATOM 4146 N N . GLY B 1 137 ? -15.086 7.582 3.213 1 96.25 137 GLY B N 1
ATOM 4147 C CA . GLY B 1 137 ? -15.062 7.309 1.784 1 96.25 137 GLY B CA 1
ATOM 4148 C C . GLY B 1 137 ? -14.195 8.281 1.007 1 96.25 137 GLY B C 1
ATOM 4149 O O . GLY B 1 137 ? -13.445 7.875 0.114 1 96.25 137 GLY B O 1
ATOM 4150 N N . ASP B 1 138 ? -14.234 9.5 1.358 1 95.81 138 ASP B N 1
ATOM 4151 C CA . ASP B 1 138 ? -13.445 10.531 0.697 1 95.81 138 ASP B CA 1
ATOM 4152 C C . ASP B 1 138 ? -11.961 10.367 1.016 1 95.81 138 ASP B C 1
ATOM 4154 O O . ASP B 1 138 ? -11.102 10.664 0.18 1 95.81 138 ASP B O 1
ATOM 4158 N N . MET B 1 139 ? -11.648 9.883 2.193 1 95.38 139 MET B N 1
ATOM 4159 C CA . MET B 1 139 ? -10.258 9.602 2.533 1 95.38 139 MET B CA 1
ATOM 4160 C C . MET B 1 139 ? -9.664 8.555 1.597 1 95.38 139 MET B C 1
ATOM 4162 O O . MET B 1 139 ? -8.531 8.711 1.122 1 95.38 139 MET B O 1
ATOM 4166 N N . ILE B 1 140 ? -10.438 7.543 1.338 1 97.06 140 ILE B N 1
ATOM 4167 C CA . ILE B 1 140 ? -9.977 6.504 0.422 1 97.06 140 ILE B CA 1
ATOM 4168 C C . ILE B 1 140 ? -9.703 7.113 -0.951 1 97.06 140 ILE B C 1
ATOM 4170 O O . ILE B 1 140 ? -8.648 6.867 -1.549 1 97.06 140 ILE B O 1
ATOM 4174 N N . LYS B 1 141 ? -10.617 7.926 -1.451 1 97.25 141 LYS B N 1
ATOM 4175 C CA . LYS B 1 141 ? -10.453 8.562 -2.756 1 97.25 141 LYS B CA 1
ATOM 4176 C C . LYS B 1 141 ? -9.203 9.438 -2.787 1 97.25 141 LYS B C 1
ATOM 4178 O O . LYS B 1 141 ? -8.422 9.375 -3.736 1 97.25 141 LYS B O 1
ATOM 4183 N N . HIS B 1 142 ? -9.031 10.195 -1.755 1 96.25 142 HIS B N 1
ATOM 4184 C CA . HIS B 1 142 ? -7.922 11.148 -1.678 1 96.25 142 HIS B CA 1
ATOM 4185 C C . HIS B 1 142 ? -6.582 10.422 -1.66 1 96.25 142 HIS B C 1
ATOM 4187 O O . HIS B 1 142 ? -5.688 10.742 -2.451 1 96.25 142 HIS B O 1
ATOM 4193 N N . PHE B 1 143 ? -6.461 9.445 -0.844 1 96.69 143 PHE B N 1
ATOM 4194 C CA . PHE B 1 143 ? -5.16 8.812 -0.665 1 96.69 143 PHE B CA 1
ATOM 4195 C C . PHE B 1 143 ? -4.895 7.797 -1.771 1 96.69 143 PHE B C 1
ATOM 4197 O O . PHE B 1 143 ? -3.742 7.441 -2.029 1 96.69 143 PHE B O 1
ATOM 4204 N N . HIS B 1 144 ? -5.977 7.336 -2.42 1 96.81 144 HIS B N 1
ATOM 4205 C CA . HIS B 1 144 ? -5.754 6.578 -3.648 1 96.81 144 HIS B CA 1
ATOM 4206 C C . HIS B 1 144 ? -5.129 7.457 -4.727 1 96.81 144 HIS B C 1
ATOM 4208 O O . HIS B 1 144 ? -4.246 7.008 -5.461 1 96.81 144 HIS B O 1
ATOM 4214 N N . THR B 1 145 ? -5.621 8.68 -4.859 1 95.19 145 THR B N 1
ATOM 4215 C CA . THR B 1 145 ? -5.02 9.656 -5.77 1 95.19 145 THR B CA 1
ATOM 4216 C C . THR B 1 145 ? -3.555 9.883 -5.418 1 95.19 145 THR B C 1
ATOM 4218 O O . THR B 1 145 ? -2.701 9.945 -6.305 1 95.19 145 THR B O 1
ATOM 4221 N N . ASN B 1 146 ? -3.283 9.922 -4.176 1 96.25 146 ASN B N 1
ATOM 4222 C CA . ASN B 1 146 ? -1.916 10.164 -3.727 1 96.25 146 ASN B CA 1
ATOM 4223 C C . ASN B 1 146 ? -1.031 8.938 -3.93 1 96.25 146 ASN B C 1
ATOM 4225 O O . ASN B 1 146 ? 0.188 9.062 -4.055 1 96.25 146 ASN B O 1
ATOM 4229 N N . MET B 1 147 ? -1.626 7.766 -3.918 1 97.38 147 MET B N 1
ATOM 4230 C CA . MET B 1 147 ? -0.867 6.551 -4.188 1 97.38 147 MET B CA 1
ATOM 4231 C C . MET B 1 147 ? -0.184 6.625 -5.551 1 97.38 147 MET B C 1
ATOM 4233 O O . MET B 1 147 ? 0.912 6.09 -5.73 1 97.38 147 MET B O 1
ATOM 4237 N N . GLN B 1 148 ? -0.803 7.344 -6.523 1 95.5 148 GLN B N 1
ATOM 4238 C CA . GLN B 1 148 ? -0.184 7.551 -7.832 1 95.5 148 GLN B CA 1
ATOM 4239 C C . GLN B 1 148 ? 1.13 8.312 -7.703 1 95.5 148 GLN B C 1
ATOM 4241 O O . GLN B 1 148 ? 2.088 8.039 -8.43 1 95.5 148 GLN B O 1
ATOM 4246 N N . ILE B 1 149 ? 1.166 9.227 -6.75 1 97.88 149 ILE B N 1
ATOM 4247 C CA . ILE B 1 149 ? 2.369 10.008 -6.484 1 97.88 149 ILE B CA 1
ATOM 4248 C C . ILE B 1 149 ? 3.414 9.133 -5.801 1 97.88 149 ILE B C 1
ATOM 4250 O O . ILE B 1 149 ? 4.574 9.102 -6.215 1 97.88 149 ILE B O 1
ATOM 4254 N N . THR B 1 150 ? 2.959 8.375 -4.789 1 98.31 150 THR B N 1
ATOM 4255 C CA . THR B 1 150 ? 3.852 7.527 -4.004 1 98.31 150 THR B CA 1
ATOM 4256 C C . THR B 1 150 ? 4.547 6.5 -4.891 1 98.31 150 THR B C 1
ATOM 4258 O O . THR B 1 150 ? 5.707 6.16 -4.66 1 98.31 150 THR B O 1
ATOM 4261 N N . SER B 1 151 ? 3.838 6.023 -5.887 1 96.94 151 SER B N 1
ATOM 4262 C CA . SER B 1 151 ? 4.387 5.008 -6.781 1 96.94 151 SER B CA 1
ATOM 4263 C C . SER B 1 151 ? 5.551 5.562 -7.598 1 96.94 151 SER B C 1
ATOM 4265 O O . SER B 1 151 ? 6.324 4.801 -8.18 1 96.94 151 SER B O 1
ATOM 4267 N N . LYS B 1 152 ? 5.758 6.891 -7.625 1 97.31 152 LYS B N 1
ATOM 4268 C CA . LYS B 1 152 ? 6.801 7.523 -8.43 1 97.31 152 LYS B CA 1
ATOM 4269 C C . LYS B 1 152 ? 7.941 8.031 -7.547 1 97.31 152 LYS B C 1
ATOM 4271 O O . LYS B 1 152 ? 8.898 8.617 -8.039 1 97.31 152 LYS B O 1
ATOM 4276 N N . LEU B 1 153 ? 7.895 7.766 -6.254 1 98.06 153 LEU B N 1
ATOM 4277 C CA . LEU B 1 153 ? 8.891 8.289 -5.324 1 98.06 153 LEU B CA 1
ATOM 4278 C C . LEU B 1 153 ? 10.297 7.84 -5.73 1 98.06 153 LEU B C 1
ATOM 4280 O O . LEU B 1 153 ? 11.203 8.664 -5.844 1 98.06 153 LEU B O 1
ATOM 4284 N N . PHE B 1 154 ? 10.414 6.539 -5.965 1 97.94 154 PHE B N 1
ATOM 4285 C CA . PHE B 1 154 ? 11.734 6.016 -6.301 1 97.94 154 PHE B CA 1
ATOM 4286 C C . PHE B 1 154 ? 12.25 6.629 -7.594 1 97.94 154 PHE B C 1
ATOM 4288 O O . PHE B 1 154 ? 13.398 7.062 -7.668 1 97.94 154 PHE B O 1
ATOM 4295 N N . ASP B 1 155 ? 11.414 6.652 -8.617 1 97.44 155 ASP B N 1
ATOM 4296 C CA . ASP B 1 155 ? 11.805 7.215 -9.906 1 97.44 155 ASP B CA 1
ATOM 4297 C C . ASP B 1 155 ? 12.258 8.664 -9.758 1 97.44 155 ASP B C 1
ATOM 4299 O O . ASP B 1 155 ? 13.258 9.07 -10.352 1 97.44 155 ASP B O 1
ATOM 4303 N N . TYR B 1 156 ? 11.539 9.438 -8.992 1 98.5 156 TYR B N 1
ATOM 4304 C CA . TYR B 1 156 ? 11.867 10.836 -8.758 1 98.5 156 TYR B CA 1
ATOM 4305 C C . TYR B 1 156 ? 13.234 10.984 -8.109 1 98.5 156 TYR B C 1
ATOM 4307 O O . TYR B 1 156 ? 14.086 11.734 -8.594 1 98.5 156 TYR B O 1
ATOM 4315 N N . PHE B 1 157 ? 13.469 10.234 -7.066 1 98.62 157 PHE B N 1
ATOM 4316 C CA . PHE B 1 157 ? 14.703 10.398 -6.309 1 98.62 157 PHE B CA 1
ATOM 4317 C C . PHE B 1 157 ? 15.891 9.852 -7.086 1 98.62 157 PHE B C 1
ATOM 4319 O O . PHE B 1 157 ? 16.984 10.406 -7.027 1 98.62 157 PHE B O 1
ATOM 4326 N N . GLU B 1 158 ? 15.617 8.773 -7.773 1 97.94 158 GLU B N 1
ATOM 4327 C CA . GLU B 1 158 ? 16.688 8.266 -8.625 1 97.94 158 GLU B CA 1
ATOM 4328 C C . GLU B 1 158 ? 17.109 9.305 -9.664 1 97.94 158 GLU B C 1
ATOM 4330 O O . GLU B 1 158 ? 18.297 9.539 -9.875 1 97.94 158 GLU B O 1
ATOM 4335 N N . GLU B 1 159 ? 16.156 9.891 -10.273 1 97.81 159 GLU B N 1
ATOM 4336 C CA . GLU B 1 159 ? 16.406 10.898 -11.305 1 97.81 159 GLU B CA 1
ATOM 4337 C C . GLU B 1 159 ? 17.078 12.141 -10.711 1 97.81 159 GLU B C 1
ATOM 4339 O O . GLU B 1 159 ? 17.922 12.766 -11.352 1 97.81 159 GLU B O 1
ATOM 4344 N N . LYS B 1 160 ? 16.734 12.492 -9.5 1 98.06 160 LYS B N 1
ATOM 4345 C CA . LYS B 1 160 ? 17.188 13.742 -8.891 1 98.06 160 LYS B CA 1
ATOM 4346 C C . LYS B 1 160 ? 18.422 13.516 -8.031 1 98.06 160 LYS B C 1
ATOM 4348 O O . LYS B 1 160 ? 18.828 14.391 -7.262 1 98.06 160 LYS B O 1
ATOM 4353 N N . GLY B 1 161 ? 19.047 12.297 -8.141 1 98.19 161 GLY B N 1
ATOM 4354 C CA . GLY B 1 161 ? 20.266 12 -7.414 1 98.19 161 GLY B CA 1
ATOM 4355 C C . GLY B 1 161 ? 20.062 11.922 -5.91 1 98.19 161 GLY B C 1
ATOM 4356 O O . GLY B 1 161 ? 20.953 12.289 -5.141 1 98.19 161 GLY B O 1
ATOM 4357 N N . TYR B 1 162 ? 18.812 11.594 -5.488 1 98.44 162 TYR B N 1
ATOM 4358 C CA . TYR B 1 162 ? 18.453 11.383 -4.09 1 98.44 162 TYR B CA 1
ATOM 4359 C C . TYR B 1 162 ? 18.734 12.633 -3.262 1 98.44 162 TYR B C 1
ATOM 4361 O O . TYR B 1 162 ? 19.344 12.555 -2.188 1 98.44 162 TYR B O 1
ATOM 4369 N N . LYS B 1 163 ? 18.281 13.703 -3.797 1 98.19 163 LYS B N 1
ATOM 4370 C CA . LYS B 1 163 ? 18.359 14.977 -3.096 1 98.19 163 LYS B CA 1
ATOM 4371 C C . LYS B 1 163 ? 17.016 15.344 -2.473 1 98.19 163 LYS B C 1
ATOM 4373 O O . LYS B 1 163 ? 15.969 15.133 -3.08 1 98.19 163 LYS B O 1
ATOM 4378 N N . ASN B 1 164 ? 17.062 15.836 -1.268 1 98.12 164 ASN B N 1
ATOM 4379 C CA . ASN B 1 164 ? 15.852 16.344 -0.627 1 98.12 164 ASN B CA 1
ATOM 4380 C C . ASN B 1 164 ? 15.211 17.453 -1.449 1 98.12 164 ASN B C 1
ATOM 4382 O O . ASN B 1 164 ? 15.859 18.438 -1.788 1 98.12 164 ASN B O 1
ATOM 4386 N N . PRO B 1 165 ? 13.945 17.281 -1.763 1 98 165 PRO B N 1
ATOM 4387 C CA . PRO B 1 165 ? 13.305 18.328 -2.568 1 98 165 PRO B CA 1
ATOM 4388 C C . PRO B 1 165 ? 13.016 19.594 -1.768 1 98 165 PRO B C 1
ATOM 4390 O O . PRO B 1 165 ? 12.648 19.516 -0.592 1 98 165 PRO B O 1
ATOM 4393 N N . SER B 1 166 ? 13.172 20.734 -2.41 1 96.62 166 SER B N 1
ATOM 4394 C CA . SER B 1 166 ? 12.953 22 -1.729 1 96.62 166 SER B CA 1
ATOM 4395 C C . SER B 1 166 ? 12.219 23 -2.629 1 96.62 166 SER B C 1
ATOM 4397 O O . SER B 1 166 ? 12.039 24.156 -2.264 1 96.62 166 SER B O 1
ATOM 4399 N N . ASP B 1 167 ? 11.844 22.594 -3.865 1 97.25 167 ASP B N 1
ATOM 4400 C CA . ASP B 1 167 ? 11.078 23.391 -4.809 1 97.25 167 ASP B CA 1
ATOM 4401 C C . ASP B 1 167 ? 9.625 22.938 -4.875 1 97.25 167 ASP B C 1
ATOM 4403 O O . ASP B 1 167 ? 9.344 21.828 -5.355 1 97.25 167 ASP B O 1
ATOM 4407 N N . ALA B 1 168 ? 8.711 23.797 -4.445 1 95.81 168 ALA B N 1
ATOM 4408 C CA . ALA B 1 168 ? 7.293 23.484 -4.352 1 95.81 168 ALA B CA 1
ATOM 4409 C C . ALA B 1 168 ? 6.727 23.078 -5.711 1 95.81 168 ALA B C 1
ATOM 4411 O O . ALA B 1 168 ? 5.652 22.484 -5.793 1 95.81 168 ALA B O 1
ATOM 4412 N N . TYR B 1 169 ? 7.445 23.391 -6.781 1 96.81 169 TYR B N 1
ATOM 4413 C CA . TYR B 1 169 ? 6.969 23.109 -8.133 1 96.81 169 TYR B CA 1
ATOM 4414 C C . TYR B 1 169 ? 7.75 21.969 -8.758 1 96.81 169 TYR B C 1
ATOM 4416 O O . TYR B 1 169 ? 7.645 21.719 -9.969 1 96.81 169 TYR B O 1
ATOM 4424 N N . ASP B 1 170 ? 8.578 21.312 -7.969 1 97.62 170 ASP B N 1
ATOM 4425 C CA . ASP B 1 170 ? 9.328 20.141 -8.391 1 97.62 170 ASP B CA 1
ATOM 4426 C C . ASP B 1 170 ? 9.32 19.062 -7.305 1 97.62 170 ASP B C 1
ATOM 4428 O O . ASP B 1 170 ? 10.305 18.891 -6.582 1 97.62 170 ASP B O 1
ATOM 4432 N N . ALA B 1 171 ? 8.25 18.344 -7.207 1 97.94 171 ALA B N 1
ATOM 4433 C CA . ALA B 1 171 ? 8.023 17.234 -6.285 1 97.94 171 ALA B CA 1
ATOM 4434 C C . ALA B 1 171 ? 7.648 15.961 -7.039 1 97.94 171 ALA B C 1
ATOM 4436 O O . ALA B 1 171 ? 7.375 16 -8.242 1 97.94 171 ALA B O 1
ATOM 4437 N N . PRO B 1 172 ? 7.66 14.82 -6.379 1 98.06 172 PRO B N 1
ATOM 4438 C CA . PRO B 1 172 ? 7.148 13.594 -7.004 1 98.06 172 PRO B CA 1
ATOM 4439 C C . PRO B 1 172 ? 5.75 13.773 -7.59 1 98.06 172 PRO B C 1
ATOM 4441 O O . PRO B 1 172 ? 5.41 13.133 -8.586 1 98.06 172 PRO B O 1
ATOM 4444 N N . PHE B 1 173 ? 4.98 14.648 -7.059 1 98.19 173 PHE B N 1
ATOM 4445 C CA . PHE B 1 173 ? 3.641 14.938 -7.559 1 98.19 173 PHE B CA 1
ATOM 4446 C C . PHE B 1 173 ? 3.689 15.383 -9.016 1 98.19 173 PHE B C 1
ATOM 4448 O O . PHE B 1 173 ? 2.955 14.859 -9.859 1 98.19 173 PHE B O 1
ATOM 4455 N N . GLN B 1 174 ? 4.574 16.344 -9.297 1 98.31 174 GLN B N 1
ATOM 4456 C CA . GLN B 1 174 ? 4.676 16.859 -10.656 1 98.31 174 GLN B CA 1
ATOM 4457 C C . GLN B 1 174 ? 5.102 15.758 -11.633 1 98.31 174 GLN B C 1
ATOM 4459 O O . GLN B 1 174 ? 4.625 15.711 -12.766 1 98.31 174 GLN B O 1
ATOM 4464 N N . LEU B 1 175 ? 5.949 14.938 -11.188 1 97.56 175 LEU B N 1
ATOM 4465 C CA . LEU B 1 175 ? 6.359 13.812 -12.023 1 97.56 175 LEU B CA 1
ATOM 4466 C C . LEU B 1 175 ? 5.188 12.867 -12.273 1 97.56 175 LEU B C 1
ATOM 4468 O O . LEU B 1 175 ? 4.949 12.453 -13.414 1 97.56 175 LEU B O 1
ATOM 4472 N N . ALA B 1 176 ? 4.453 12.508 -11.25 1 96.69 176 ALA B N 1
ATOM 4473 C CA . ALA B 1 176 ? 3.367 11.539 -11.328 1 96.69 176 ALA B CA 1
ATOM 4474 C C . ALA B 1 176 ? 2.26 12.023 -12.258 1 96.69 176 ALA B C 1
ATOM 4476 O O . ALA B 1 176 ? 1.695 11.242 -13.023 1 96.69 176 ALA B O 1
ATOM 4477 N N . TYR B 1 177 ? 1.961 13.258 -12.195 1 96.5 177 TYR B N 1
ATOM 4478 C CA . TYR B 1 177 ? 0.82 13.773 -12.938 1 96.5 177 TYR B CA 1
ATOM 4479 C C . TYR B 1 177 ? 1.281 14.578 -14.148 1 96.5 177 TYR B C 1
ATOM 4481 O O . TYR B 1 177 ? 0.464 15.18 -14.852 1 96.5 177 TYR B O 1
ATOM 4489 N N . GLN B 1 178 ? 2.555 14.625 -14.391 1 96.38 178 GLN B N 1
ATOM 4490 C CA . GLN B 1 178 ? 3.127 15.289 -15.562 1 96.38 178 GLN B CA 1
ATOM 4491 C C . GLN B 1 178 ? 2.598 16.719 -15.695 1 96.38 178 GLN B C 1
ATOM 4493 O O . GLN B 1 178 ? 2.074 17.094 -16.75 1 96.38 178 GLN B O 1
ATOM 4498 N N . THR B 1 179 ? 2.842 17.484 -14.648 1 97.5 179 THR B N 1
ATOM 4499 C CA . THR B 1 179 ? 2.373 18.875 -14.594 1 97.5 179 THR B CA 1
ATOM 4500 C C . THR B 1 179 ? 3.445 19.781 -14.008 1 97.5 179 THR B C 1
ATOM 4502 O O . THR B 1 179 ? 4.387 19.312 -13.367 1 97.5 179 THR B O 1
ATOM 4505 N N . ASN B 1 180 ? 3.336 21 -14.367 1 96.62 180 ASN B N 1
ATOM 4506 C CA . ASN B 1 180 ? 4.215 22 -13.766 1 96.62 180 ASN B CA 1
ATOM 4507 C C . ASN B 1 180 ? 3.488 22.828 -12.703 1 96.62 180 ASN B C 1
ATOM 4509 O O . ASN B 1 180 ? 4.078 23.719 -12.094 1 96.62 180 ASN B O 1
ATOM 4513 N N . GLU B 1 181 ? 2.26 22.484 -12.461 1 96.31 181 GLU B N 1
ATOM 4514 C CA . GLU B 1 181 ? 1.438 23.203 -11.5 1 96.31 181 GLU B CA 1
ATOM 4515 C C . GLU B 1 181 ? 1.776 22.797 -10.07 1 96.31 181 GLU B C 1
ATOM 4517 O O . GLU B 1 181 ? 2.252 21.688 -9.836 1 96.31 181 GLU B O 1
ATOM 4522 N N . HIS B 1 182 ? 1.555 23.797 -9.172 1 95.31 182 HIS B N 1
ATOM 4523 C CA . HIS B 1 182 ? 1.494 23.391 -7.77 1 95.31 182 HIS B CA 1
ATOM 4524 C C . HIS B 1 182 ? 0.258 22.531 -7.492 1 95.31 182 HIS B C 1
ATOM 4526 O O . HIS B 1 182 ? -0.739 22.641 -8.211 1 95.31 182 HIS B O 1
ATOM 4532 N N . TYR B 1 183 ? 0.285 21.766 -6.5 1 95.44 183 TYR B N 1
ATOM 4533 C CA . TYR B 1 183 ? -0.777 20.812 -6.191 1 95.44 183 TYR B CA 1
ATOM 4534 C C . TYR B 1 183 ? -2.119 21.516 -6.047 1 95.44 183 TYR B C 1
ATOM 4536 O O . TYR B 1 183 ? -3.133 21.047 -6.574 1 95.44 183 TYR B O 1
ATOM 4544 N N . PHE B 1 184 ? -2.16 22.625 -5.355 1 92 184 PHE B N 1
ATOM 4545 C CA . PHE B 1 184 ? -3.422 23.312 -5.113 1 92 184 PHE B CA 1
ATOM 4546 C C . PHE B 1 184 ? -3.967 23.906 -6.406 1 92 184 PHE B C 1
ATOM 4548 O O . PHE B 1 184 ? -5.184 23.984 -6.598 1 92 184 PHE B O 1
ATOM 4555 N N . GLU B 1 185 ? -3.109 24.438 -7.227 1 92.56 185 GLU B N 1
ATOM 4556 C CA . GLU B 1 185 ? -3.531 24.891 -8.547 1 92.56 185 GLU B CA 1
ATOM 4557 C C . GLU B 1 185 ? -4.094 23.75 -9.375 1 92.56 185 GLU B C 1
ATOM 4559 O O . GLU B 1 185 ? -5.109 23.906 -10.055 1 92.56 185 GLU B O 1
ATOM 4564 N N . TRP B 1 186 ? -3.41 22.641 -9.305 1 95.56 186 TRP B N 1
ATOM 4565 C CA . TRP B 1 186 ? -3.852 21.422 -9.992 1 95.56 186 TRP B CA 1
ATOM 4566 C C . TRP B 1 186 ? -5.234 21 -9.508 1 95.56 186 TRP B C 1
ATOM 4568 O O . TRP B 1 186 ? -6.109 20.688 -10.312 1 95.56 186 TRP B O 1
ATOM 4578 N N . LEU B 1 187 ? -5.508 21.078 -8.203 1 93 187 LEU B N 1
ATOM 4579 C CA . LEU B 1 187 ? -6.785 20.719 -7.598 1 93 187 LEU B CA 1
ATOM 4580 C C . LEU B 1 187 ? -7.887 21.672 -8.062 1 93 187 LEU B C 1
ATOM 4582 O O . LEU B 1 187 ? -9.016 21.234 -8.328 1 93 187 LEU B O 1
ATOM 4586 N N . SER B 1 188 ? -7.574 22.906 -8.148 1 90.69 188 SER B N 1
ATOM 4587 C CA . SER B 1 188 ? -8.578 23.922 -8.461 1 90.69 188 SER B CA 1
ATOM 4588 C C . SER B 1 188 ? -9.18 23.703 -9.836 1 90.69 188 SER B C 1
ATOM 4590 O O . SER B 1 188 ? -10.297 24.156 -10.109 1 90.69 188 SER B O 1
ATOM 4592 N N . LYS B 1 189 ? -8.516 23.031 -10.688 1 94.06 189 LYS B N 1
ATOM 4593 C CA . LYS B 1 189 ? -8.992 22.766 -12.039 1 94.06 189 LYS B CA 1
ATOM 4594 C C . LYS B 1 189 ? -9.734 21.422 -12.102 1 94.06 189 LYS B C 1
ATOM 4596 O O . LYS B 1 189 ? -10.188 21.016 -13.172 1 94.06 189 LYS B O 1
ATOM 4601 N N . ARG B 1 190 ? -9.891 20.797 -10.945 1 93.62 190 ARG B N 1
ATOM 4602 C CA . ARG B 1 190 ? -10.523 19.5 -10.836 1 93.62 190 ARG B CA 1
ATOM 4603 C C . ARG B 1 190 ? -11.516 19.453 -9.68 1 93.62 190 ARG B C 1
ATOM 4605 O O . ARG B 1 190 ? -11.219 18.906 -8.617 1 93.62 190 ARG B O 1
ATOM 4612 N N . PRO B 1 191 ? -12.664 19.922 -9.93 1 90.44 191 PRO B N 1
ATOM 4613 C CA . PRO B 1 191 ? -13.641 20.172 -8.859 1 90.44 191 PRO B CA 1
ATOM 4614 C C . PRO B 1 191 ? -13.945 18.922 -8.047 1 90.44 191 PRO B C 1
ATOM 4616 O O . PRO B 1 191 ? -14.07 18.984 -6.816 1 90.44 191 PRO B O 1
ATOM 4619 N N . ALA B 1 192 ? -14.094 17.781 -8.758 1 90.06 192 ALA B N 1
ATOM 4620 C CA . ALA B 1 192 ? -14.414 16.547 -8.031 1 90.06 192 ALA B CA 1
ATOM 4621 C C . ALA B 1 192 ? -13.289 16.172 -7.066 1 90.06 192 ALA B C 1
ATOM 4623 O O . ALA B 1 192 ? -13.547 15.805 -5.918 1 90.06 192 ALA B O 1
ATOM 4624 N N . THR B 1 193 ? -12.086 16.281 -7.562 1 92.19 193 THR B N 1
ATOM 4625 C CA . THR B 1 193 ? -10.922 15.977 -6.73 1 92.19 193 THR B CA 1
ATOM 4626 C C . THR B 1 193 ? -10.781 17 -5.605 1 92.19 193 THR B C 1
ATOM 4628 O O . THR B 1 193 ? -10.43 16.641 -4.477 1 92.19 193 THR B O 1
ATOM 4631 N N . GLN B 1 194 ? -11.039 18.203 -5.887 1 89.75 194 GLN B N 1
ATOM 4632 C CA . GLN B 1 194 ? -10.961 19.281 -4.895 1 89.75 194 GLN B CA 1
ATOM 4633 C C . GLN B 1 194 ? -11.984 19.062 -3.779 1 89.75 194 GLN B C 1
ATOM 4635 O O . GLN B 1 194 ? -11.688 19.297 -2.607 1 89.75 194 GLN B O 1
ATOM 4640 N N . SER B 1 195 ? -13.172 18.688 -4.156 1 87.94 195 SER B N 1
ATOM 4641 C CA . SER B 1 195 ? -14.219 18.453 -3.172 1 87.94 195 SER B CA 1
ATOM 4642 C C . SER B 1 195 ? -13.805 17.359 -2.184 1 87.94 195 SER B C 1
ATOM 4644 O O . SER B 1 195 ? -14.047 17.484 -0.981 1 87.94 195 SER B O 1
ATOM 4646 N N . VAL B 1 196 ? -13.234 16.312 -2.709 1 90.88 196 VAL B N 1
ATOM 4647 C CA . VAL B 1 196 ? -12.75 15.219 -1.886 1 90.88 196 VAL B CA 1
ATOM 4648 C C . VAL B 1 196 ? -11.664 15.719 -0.935 1 90.88 196 VAL B C 1
ATOM 4650 O O . VAL B 1 196 ? -11.688 15.414 0.26 1 90.88 196 VAL B O 1
ATOM 4653 N N . PHE B 1 197 ? -10.766 16.516 -1.463 1 90.06 197 PHE B N 1
ATOM 4654 C CA . PHE B 1 197 ? -9.703 17.078 -0.654 1 90.06 197 PHE B CA 1
ATOM 4655 C C . PHE B 1 197 ? -10.273 17.922 0.482 1 90.06 197 PHE B C 1
ATOM 4657 O O . PHE B 1 197 ? -9.867 17.766 1.637 1 90.06 197 PHE B O 1
ATOM 4664 N N . ASN B 1 198 ? -11.148 18.703 0.197 1 82.44 198 ASN B N 1
ATOM 4665 C CA . ASN B 1 198 ? -11.766 19.578 1.182 1 82.44 198 ASN B CA 1
ATOM 4666 C C . ASN B 1 198 ? -12.445 18.797 2.293 1 82.44 198 ASN B C 1
ATOM 4668 O O . ASN B 1 198 ? -12.352 19.156 3.467 1 82.44 198 ASN B O 1
ATOM 4672 N N . SER B 1 199 ? -13.125 17.766 1.86 1 84.56 199 SER B N 1
ATOM 4673 C CA . SER B 1 199 ? -13.805 16.906 2.812 1 84.56 199 SER B CA 1
ATOM 4674 C C . SER B 1 199 ? -12.828 16.281 3.805 1 84.56 199 SER B C 1
ATOM 4676 O O . SER B 1 199 ? -13.07 16.297 5.012 1 84.56 199 SER B O 1
ATOM 4678 N N . VAL B 1 200 ? -11.742 15.82 3.316 1 86.94 200 VAL B N 1
ATOM 4679 C CA . VAL B 1 200 ? -10.742 15.141 4.133 1 86.94 200 VAL B CA 1
ATOM 4680 C C . VAL B 1 200 ? -10.078 16.141 5.078 1 86.94 200 VAL B C 1
ATOM 4682 O O . VAL B 1 200 ? -9.867 15.844 6.254 1 86.94 200 VAL B O 1
ATOM 4685 N N . MET B 1 201 ? -9.781 17.312 4.582 1 81.12 201 MET B N 1
ATOM 4686 C CA . MET B 1 201 ? -9.117 18.328 5.41 1 81.12 201 MET B CA 1
ATOM 4687 C C . MET B 1 201 ? -10.031 18.797 6.527 1 81.12 201 MET B C 1
ATOM 4689 O O . MET B 1 201 ? -9.57 19.094 7.633 1 81.12 201 MET B O 1
ATOM 4693 N N . THR B 1 202 ? -11.297 18.844 6.195 1 71.56 202 THR B N 1
ATOM 4694 C CA . THR B 1 202 ? -12.273 19.266 7.188 1 71.56 202 THR B CA 1
ATOM 4695 C C . THR B 1 202 ? -12.352 18.266 8.336 1 71.56 202 THR B C 1
ATOM 4697 O O . THR B 1 202 ? -12.406 18.672 9.508 1 71.56 202 THR B O 1
ATOM 4700 N N . GLU B 1 203 ? -12.273 16.969 7.949 1 67.75 203 GLU B N 1
ATOM 4701 C CA . GLU B 1 203 ? -12.336 15.938 8.977 1 67.75 203 GLU B CA 1
ATOM 4702 C C . GLU B 1 203 ? -11.055 15.883 9.797 1 67.75 203 GLU B C 1
ATOM 4704 O O . GLU B 1 203 ? -11.094 15.68 11.008 1 67.75 203 GLU B O 1
ATOM 4709 N N . SER B 1 204 ? -10.023 16 9.141 1 63.12 204 SER B N 1
ATOM 4710 C CA . SER B 1 204 ? -8.75 15.984 9.844 1 63.12 204 SER B CA 1
ATOM 4711 C C . SER B 1 204 ? -8.688 17.078 10.914 1 63.12 204 SER B C 1
ATOM 4713 O O . SER B 1 204 ? -8.141 16.859 12 1 63.12 204 SER B O 1
ATOM 4715 N N . LYS B 1 205 ? -9.234 18.094 10.625 1 58.47 205 LYS B N 1
ATOM 4716 C CA . LYS B 1 205 ? -9.281 19.219 11.547 1 58.47 205 LYS B CA 1
ATOM 4717 C C . LYS B 1 205 ? -10.117 18.891 12.781 1 58.47 205 LYS B C 1
ATOM 4719 O O . LYS B 1 205 ? -9.836 19.375 13.883 1 58.47 205 LYS B O 1
ATOM 4724 N N . ARG B 1 206 ? -11 18.062 12.469 1 52.41 206 ARG B N 1
ATOM 4725 C CA . ARG B 1 206 ? -11.875 17.656 13.562 1 52.41 206 ARG B CA 1
ATOM 4726 C C . ARG B 1 206 ? -11.164 16.688 14.508 1 52.41 206 ARG B C 1
ATOM 4728 O O . ARG B 1 206 ? -11.539 16.562 15.672 1 52.41 206 ARG B O 1
ATOM 4735 N N . HIS B 1 207 ? -10.125 16.141 13.945 1 55.78 207 HIS B N 1
ATOM 4736 C CA . HIS B 1 207 ? -9.406 15.172 14.766 1 55.78 207 HIS B CA 1
ATOM 4737 C C . HIS B 1 207 ? -8.164 15.797 15.398 1 55.78 207 HIS B C 1
ATOM 4739 O O . HIS B 1 207 ? -7.285 15.086 15.891 1 55.78 207 HIS B O 1
ATOM 4745 N N . TYR B 1 208 ? -8.156 17.156 15.234 1 55.53 208 TYR B N 1
ATOM 4746 C CA . TYR B 1 208 ? -6.977 17.875 15.711 1 55.53 208 TYR B CA 1
ATOM 4747 C C . TYR B 1 208 ? -6.902 17.844 17.234 1 55.53 208 TYR B C 1
ATOM 4749 O O . TYR B 1 208 ? -6.027 18.484 17.828 1 55.53 208 TYR B O 1
ATOM 4757 N N . GLY B 1 209 ? -7.422 16.781 17.703 1 62.72 209 GLY B N 1
ATOM 4758 C CA . GLY B 1 209 ? -7.242 16.734 19.156 1 62.72 209 GLY B CA 1
ATOM 4759 C C . GLY B 1 209 ? -7.855 17.938 19.859 1 62.72 209 GLY B C 1
ATOM 4760 O O . GLY B 1 209 ? -8.984 18.328 19.562 1 62.72 209 GLY B O 1
ATOM 4761 N N . VAL B 1 210 ? -6.996 18.766 20.75 1 76.25 210 VAL B N 1
ATOM 4762 C CA . VAL B 1 210 ? -7.422 19.906 21.547 1 76.25 210 VAL B CA 1
ATOM 4763 C C . VAL B 1 210 ? -7.457 21.172 20.688 1 76.25 210 VAL B C 1
ATOM 4765 O O . VAL B 1 210 ? -6.539 21.406 19.906 1 76.25 210 VAL B O 1
ATOM 4768 N N . GLU B 1 211 ? -8.547 21.875 20.75 1 86.56 211 GLU B N 1
ATOM 4769 C CA . GLU B 1 211 ? -8.648 23.141 20.016 1 86.56 211 GLU B CA 1
ATOM 4770 C C . GLU B 1 211 ? -7.555 24.109 20.453 1 86.56 211 GLU B C 1
ATOM 4772 O O . GLU B 1 211 ? -7.23 24.203 21.641 1 86.56 211 GLU B O 1
ATOM 4777 N N . TRP B 1 212 ? -6.992 24.812 19.5 1 90 212 TRP B N 1
ATOM 4778 C CA . TRP B 1 212 ? -5.867 25.703 19.766 1 90 212 TRP B CA 1
ATOM 4779 C C . TRP B 1 212 ? -6.246 26.766 20.797 1 90 212 TRP B C 1
ATOM 4781 O O . TRP B 1 212 ? -5.406 27.203 21.594 1 90 212 TRP B O 1
ATOM 4791 N N . PHE B 1 213 ? -7.531 27.172 20.828 1 93.31 213 PHE B N 1
ATOM 4792 C CA . PHE B 1 213 ? -7.941 28.25 21.719 1 93.31 213 PHE B CA 1
ATOM 4793 C C . PHE B 1 213 ? -8.18 27.719 23.125 1 93.31 213 PHE B C 1
ATOM 4795 O O . PHE B 1 213 ? -8.453 28.5 24.047 1 93.31 213 PHE B O 1
ATOM 4802 N N . GLU B 1 214 ? -8.078 26.438 23.266 1 89.69 214 GLU B N 1
ATOM 4803 C CA . GLU B 1 214 ? -8.055 25.859 24.609 1 89.69 214 GLU B CA 1
ATOM 4804 C C . GLU B 1 214 ? -6.645 25.875 25.188 1 89.69 214 GLU B C 1
ATOM 4806 O O . GLU B 1 214 ? -6.473 25.781 26.406 1 89.69 214 GLU B O 1
ATOM 4811 N N . ILE B 1 215 ? -5.703 25.953 24.391 1 90.62 215 ILE B N 1
ATOM 4812 C CA . ILE B 1 215 ? -4.301 25.922 24.797 1 90.62 215 ILE B CA 1
ATOM 4813 C C . ILE B 1 215 ? -3.746 27.344 24.844 1 90.62 215 ILE B C 1
ATOM 4815 O O . ILE B 1 215 ? -2.967 27.688 25.734 1 90.62 215 ILE B O 1
ATOM 4819 N N . PHE B 1 216 ? -4.086 28.188 23.953 1 94.94 216 PHE B N 1
ATOM 4820 C CA . PHE B 1 216 ? -3.691 29.578 23.859 1 94.94 216 PHE B CA 1
ATOM 4821 C C . PHE B 1 216 ? -4.688 30.484 24.594 1 94.94 216 PHE B C 1
ATOM 4823 O O . PHE B 1 216 ? -5.898 30.328 24.438 1 94.94 216 PHE B O 1
ATOM 4830 N N . PRO B 1 217 ? -4.227 31.406 25.406 1 96.44 217 PRO B N 1
ATOM 4831 C CA . PRO B 1 217 ? -5.133 32.25 26.203 1 96.44 217 PRO B CA 1
ATOM 4832 C C . PRO B 1 217 ? -5.762 33.375 25.375 1 96.44 217 PRO B C 1
ATOM 4834 O O . PRO B 1 217 ? -5.426 34.531 25.547 1 96.44 217 PRO B O 1
ATOM 4837 N N . VAL B 1 218 ? -6.73 33 24.625 1 97.19 218 VAL B N 1
ATOM 4838 C CA . VAL B 1 218 ? -7.332 33.906 23.641 1 97.19 218 VAL B CA 1
ATOM 4839 C C . VAL B 1 218 ? -8.016 35.062 24.344 1 97.19 218 VAL B C 1
ATOM 4841 O O . VAL B 1 218 ? -8.055 36.188 23.828 1 97.19 218 VAL B O 1
ATOM 4844 N N . LEU B 1 219 ? -8.617 34.906 25.5 1 96.69 219 LEU B N 1
ATOM 4845 C CA . LEU B 1 219 ? -9.352 35.969 26.203 1 96.69 219 LEU B CA 1
ATOM 4846 C C . LEU B 1 219 ? -8.414 37.062 26.656 1 96.69 219 LEU B C 1
ATOM 4848 O O . LEU B 1 219 ? -8.789 38.25 26.688 1 96.69 219 LEU B O 1
ATOM 4852 N N . ASP B 1 220 ? -7.254 36.688 26.969 1 96.69 220 ASP B N 1
ATOM 4853 C CA . ASP B 1 220 ? -6.262 37.656 27.422 1 96.69 220 ASP B CA 1
ATOM 4854 C C . ASP B 1 220 ? -5.543 38.281 26.234 1 96.69 220 ASP B C 1
ATOM 4856 O O . ASP B 1 220 ? -5.234 39.469 26.25 1 96.69 220 ASP B O 1
ATOM 4860 N N . LYS B 1 221 ? -5.297 37.5 25.172 1 97.06 221 LYS B N 1
ATOM 4861 C CA . LYS B 1 221 ? -4.375 37.906 24.109 1 97.06 221 LYS B CA 1
ATOM 4862 C C . LYS B 1 221 ? -5.109 38.625 22.984 1 97.06 221 LYS B C 1
ATOM 4864 O O . LYS B 1 221 ? -4.496 39.375 22.219 1 97.06 221 LYS B O 1
ATOM 4869 N N . LEU B 1 222 ? -6.41 38.469 22.875 1 97.5 222 LEU B N 1
ATOM 4870 C CA . LEU B 1 222 ? -7.141 39.031 21.75 1 97.5 222 LEU B CA 1
ATOM 4871 C C . LEU B 1 222 ? -8.062 40.156 22.219 1 97.5 222 LEU B C 1
ATOM 4873 O O . LEU B 1 222 ? -9.164 40.312 21.688 1 97.5 222 LEU B O 1
ATOM 4877 N N . GLN B 1 223 ? -7.656 40.875 23.188 1 96.06 223 GLN B N 1
ATOM 4878 C CA . GLN B 1 223 ? -8.398 42.062 23.609 1 96.06 223 GLN B CA 1
ATOM 4879 C C . GLN B 1 223 ? -8.07 43.281 22.719 1 96.06 223 GLN B C 1
ATOM 4881 O O . GLN B 1 223 ? -6.941 43.75 22.734 1 96.06 223 GLN B O 1
ATOM 4886 N N . VAL B 1 224 ? -9.078 43.688 21.953 1 97.19 224 VAL B N 1
ATOM 4887 C CA . VAL B 1 224 ? -8.875 44.812 21.031 1 97.19 224 VAL B CA 1
ATOM 4888 C C . VAL B 1 224 ? -10.125 45.688 21 1 97.19 224 VAL B C 1
ATOM 4890 O O . VAL B 1 224 ? -11.211 45.25 21.391 1 97.19 224 VAL B O 1
ATOM 4893 N N . PRO B 1 225 ? -9.992 46.969 20.594 1 96.62 225 PRO B N 1
ATOM 4894 C CA . PRO B 1 225 ? -11.195 47.75 20.328 1 96.62 225 PRO B CA 1
ATOM 4895 C C . PRO B 1 225 ? -12.086 47.125 19.25 1 96.62 225 PRO B C 1
ATOM 4897 O O . PRO B 1 225 ? -11.586 46.438 18.359 1 96.62 225 PRO B O 1
ATOM 4900 N N . PRO B 1 226 ? -13.391 47.344 19.25 1 94.75 226 PRO B N 1
ATOM 4901 C CA . PRO B 1 226 ? -14.352 46.688 18.359 1 94.75 226 PRO B CA 1
ATOM 4902 C C . PRO B 1 226 ? -14.055 46.938 16.875 1 94.75 226 PRO B C 1
ATOM 4904 O O . PRO B 1 226 ? -14.383 46.125 16.031 1 94.75 226 PRO B O 1
ATOM 4907 N N . GLU B 1 227 ? -13.43 48.031 16.594 1 95.19 227 GLU B N 1
ATOM 4908 C CA . GLU B 1 227 ? -13.211 48.406 15.195 1 95.19 227 GLU B CA 1
ATOM 4909 C C . GLU B 1 227 ? -11.961 47.75 14.641 1 95.19 227 GLU B C 1
ATOM 4911 O O . GLU B 1 227 ? -11.766 47.688 13.422 1 95.19 227 GLU B O 1
ATOM 4916 N N . ARG B 1 228 ? -11.086 47.125 15.5 1 97.44 228 ARG B N 1
ATOM 4917 C CA . ARG B 1 228 ? -9.828 46.531 15.078 1 97.44 228 ARG B CA 1
ATOM 4918 C C . ARG B 1 228 ? -10.039 45.062 14.711 1 97.44 228 ARG B C 1
ATOM 4920 O O . ARG B 1 228 ? -10.867 44.375 15.312 1 97.44 228 ARG B O 1
ATOM 4927 N N . VAL B 1 229 ? -9.367 44.75 13.703 1 98.31 229 VAL B N 1
ATOM 4928 C CA . VAL B 1 229 ? -9.344 43.312 13.391 1 98.31 229 VAL B CA 1
ATOM 4929 C C . VAL B 1 229 ? -8.578 42.562 14.477 1 98.31 229 VAL B C 1
ATOM 4931 O O . VAL B 1 229 ? -7.391 42.812 14.695 1 98.31 229 VAL B O 1
ATOM 4934 N N . ALA B 1 230 ? -9.273 41.656 15.164 1 98.44 230 ALA B N 1
ATOM 4935 C CA . ALA B 1 230 ? -8.688 40.906 16.266 1 98.44 230 ALA B CA 1
ATOM 4936 C C . ALA B 1 230 ? -7.898 39.719 15.758 1 98.44 230 ALA B C 1
ATOM 4938 O O . ALA B 1 230 ? -6.902 39.312 16.375 1 98.44 230 ALA B O 1
ATOM 4939 N N . PHE B 1 231 ? -8.391 39.156 14.727 1 98.5 231 PHE B N 1
ATOM 4940 C CA . PHE B 1 231 ? -7.875 37.844 14.336 1 98.5 231 PHE B CA 1
ATOM 4941 C C . PHE B 1 231 ? -8.016 37.625 12.828 1 98.5 231 PHE B C 1
ATOM 4943 O O . PHE B 1 231 ? -9.109 37.781 12.281 1 98.5 231 PHE B O 1
ATOM 4950 N N . VAL B 1 232 ? -6.941 37.344 12.203 1 98.56 232 VAL B N 1
ATOM 4951 C CA . VAL B 1 232 ? -6.918 37 10.781 1 98.56 232 VAL B CA 1
ATOM 4952 C C . VAL B 1 232 ? -6.457 35.562 10.617 1 98.56 232 VAL B C 1
ATOM 4954 O O . VAL B 1 232 ? -5.32 35.219 10.953 1 98.56 232 VAL B O 1
ATOM 4957 N N . ASP B 1 233 ? -7.301 34.719 10.141 1 98.06 233 ASP B N 1
ATOM 4958 C CA . ASP B 1 233 ? -6.98 33.312 9.844 1 98.06 233 ASP B CA 1
ATOM 4959 C C . ASP B 1 233 ? -6.527 33.156 8.391 1 98.06 233 ASP B C 1
ATOM 4961 O O . ASP B 1 233 ? -7.355 33 7.492 1 98.06 233 ASP B O 1
ATOM 4965 N N . VAL B 1 234 ? -5.215 33.156 8.211 1 98 234 VAL B N 1
ATOM 4966 C CA . VAL B 1 234 ? -4.641 33.062 6.875 1 98 234 VAL B CA 1
ATOM 4967 C C . VAL B 1 234 ? -4.641 31.594 6.426 1 98 234 VAL B C 1
ATOM 4969 O O . VAL B 1 234 ? -4.105 30.734 7.121 1 98 234 VAL B O 1
ATOM 4972 N N . GLY B 1 235 ? -5.168 31.297 5.234 1 94.81 235 GLY B N 1
ATOM 4973 C CA . GLY B 1 235 ? -5.363 29.922 4.816 1 94.81 235 GLY B CA 1
ATOM 4974 C C . GLY B 1 235 ? -6.41 29.188 5.641 1 94.81 235 GLY B C 1
ATOM 4975 O O . GLY B 1 235 ? -6.242 28.016 5.965 1 94.81 235 GLY B O 1
ATOM 4976 N N . GLY B 1 236 ? -7.461 29.844 6.027 1 92.44 236 GLY B N 1
ATOM 4977 C CA . GLY B 1 236 ? -8.422 29.359 7.008 1 92.44 236 GLY B CA 1
ATOM 4978 C C . GLY B 1 236 ? -9.516 28.516 6.398 1 92.44 236 GLY B C 1
ATOM 4979 O O . GLY B 1 236 ? -10.406 28.031 7.105 1 92.44 236 GLY B O 1
ATOM 4980 N N . GLY B 1 237 ? -9.43 28.297 5.074 1 89.25 237 GLY B N 1
ATOM 4981 C CA . GLY B 1 237 ? -10.438 27.469 4.422 1 89.25 237 GLY B CA 1
ATOM 4982 C C . GLY B 1 237 ? -11.828 28.047 4.496 1 89.25 237 GLY B C 1
ATOM 4983 O O . GLY B 1 237 ? -12.047 29.219 4.145 1 89.25 237 GLY B O 1
ATOM 4984 N N . VAL B 1 238 ? -12.773 27.266 5.031 1 85.38 238 VAL B N 1
ATOM 4985 C CA . VAL B 1 238 ? -14.164 27.703 5.051 1 85.38 238 VAL B CA 1
ATOM 4986 C C . VAL B 1 238 ? -14.5 28.312 6.41 1 85.38 238 VAL B C 1
ATOM 4988 O O . VAL B 1 238 ? -15.672 28.516 6.738 1 85.38 238 VAL B O 1
ATOM 4991 N N . GLY B 1 239 ? -13.477 28.484 7.219 1 89.69 239 GLY B N 1
ATOM 4992 C CA . GLY B 1 239 ? -13.633 29.312 8.398 1 89.69 239 GLY B CA 1
ATOM 4993 C C . GLY B 1 239 ? -13.992 28.531 9.641 1 89.69 239 GLY B C 1
ATOM 4994 O O . GLY B 1 239 ? -14.438 29.094 10.641 1 89.69 239 GLY B O 1
ATOM 4995 N N . HIS B 1 240 ? -13.734 27.234 9.648 1 86.62 240 HIS B N 1
ATOM 4996 C CA . HIS B 1 240 ? -14.117 26.391 10.773 1 86.62 240 HIS B CA 1
ATOM 4997 C C . HIS B 1 240 ? -13.438 26.844 12.062 1 86.62 240 HIS B C 1
ATOM 4999 O O . HIS B 1 240 ? -14.07 26.875 13.125 1 86.62 240 HIS B O 1
ATOM 5005 N N . ASP B 1 241 ? -12.195 27.219 11.992 1 90.31 241 ASP B N 1
ATOM 5006 C CA . ASP B 1 241 ? -11.438 27.594 13.172 1 90.31 241 ASP B CA 1
ATOM 5007 C C . ASP B 1 241 ? -11.977 28.875 13.797 1 90.31 241 ASP B C 1
ATOM 5009 O O . ASP B 1 241 ? -12.164 28.953 15.016 1 90.31 241 ASP B O 1
ATOM 5013 N N . VAL B 1 242 ? -12.219 29.844 12.977 1 94.69 242 VAL B N 1
ATOM 5014 C CA . VAL B 1 242 ? -12.703 31.125 13.461 1 94.69 242 VAL B CA 1
ATOM 5015 C C . VAL B 1 242 ? -14.117 30.984 14.008 1 94.69 242 VAL B C 1
ATOM 5017 O O . VAL B 1 242 ? -14.461 31.562 15.039 1 94.69 242 VAL B O 1
ATOM 5020 N N . ILE B 1 243 ? -14.914 30.203 13.305 1 93.31 243 ILE B N 1
ATOM 5021 C CA . ILE B 1 243 ? -16.281 29.953 13.75 1 93.31 243 ILE B CA 1
ATOM 5022 C C . ILE B 1 243 ? -16.266 29.266 15.117 1 93.31 243 ILE B C 1
ATOM 5024 O O . ILE B 1 243 ? -16.984 29.672 16.031 1 93.31 243 ILE B O 1
ATOM 5028 N N . ALA B 1 244 ? -15.461 28.234 15.227 1 91.56 244 ALA B N 1
ATOM 5029 C CA . ALA B 1 244 ? -15.352 27.516 16.484 1 91.56 244 ALA B CA 1
ATOM 5030 C C . ALA B 1 244 ? -14.883 28.438 17.609 1 91.56 244 ALA B C 1
ATOM 5032 O O . ALA B 1 244 ? -15.375 28.359 18.734 1 91.56 244 ALA B O 1
ATOM 5033 N N . LEU B 1 245 ? -13.914 29.297 17.344 1 95.12 245 LEU B N 1
ATOM 5034 C CA . LEU B 1 245 ? -13.398 30.25 18.312 1 95.12 245 LEU B CA 1
ATOM 5035 C C . LEU B 1 245 ? -14.5 31.188 18.812 1 95.12 245 LEU B C 1
ATOM 5037 O O . LEU B 1 245 ? -14.688 31.344 20.016 1 95.12 245 LEU B O 1
ATOM 5041 N N . LYS B 1 246 ? -15.219 31.766 17.891 1 95.31 246 LYS B N 1
ATOM 5042 C CA . LYS B 1 246 ? -16.266 32.75 18.234 1 95.31 246 LYS B CA 1
ATOM 5043 C C . LYS B 1 246 ? -17.438 32.062 18.922 1 95.31 246 LYS B C 1
ATOM 5045 O O . LYS B 1 246 ? -18.125 32.656 19.75 1 95.31 246 LYS B O 1
ATOM 5050 N N . THR B 1 247 ? -17.688 30.828 18.484 1 93.94 247 THR B N 1
ATOM 5051 C CA . THR B 1 247 ? -18.734 30.062 19.141 1 93.94 247 THR B CA 1
ATOM 5052 C C . THR B 1 247 ? -18.375 29.781 20.594 1 93.94 247 THR B C 1
ATOM 5054 O O . THR B 1 247 ? -19.219 29.906 21.484 1 93.94 247 THR B O 1
ATOM 5057 N N . ARG B 1 248 ? -17.172 29.453 20.844 1 94.38 248 ARG B N 1
ATOM 5058 C CA . ARG B 1 248 ? -16.703 29.109 22.188 1 94.38 248 ARG B CA 1
ATOM 5059 C C . ARG B 1 248 ? -16.594 30.359 23.062 1 94.38 248 ARG B C 1
ATOM 5061 O O . ARG B 1 248 ? -16.844 30.297 24.266 1 94.38 248 ARG B O 1
ATOM 5068 N N . PHE B 1 249 ? -16.172 31.469 22.422 1 95.81 249 PHE B N 1
ATOM 5069 C CA . PHE B 1 249 ? -15.977 32.719 23.141 1 95.81 249 PHE B CA 1
ATOM 5070 C C . PHE B 1 249 ? -16.719 33.875 22.469 1 95.81 249 PHE B C 1
ATOM 5072 O O . PHE B 1 249 ? -16.109 34.781 21.938 1 95.81 249 PHE B O 1
ATOM 5079 N N . PRO B 1 250 ? -17.969 33.844 22.625 1 94.5 250 PRO B N 1
ATOM 5080 C CA . PRO B 1 250 ? -18.766 34.875 21.938 1 94.5 250 PRO B CA 1
ATOM 5081 C C . PRO B 1 250 ? -18.453 36.281 22.406 1 94.5 250 PRO B C 1
ATOM 5083 O O . PRO B 1 250 ? -18.75 37.25 21.703 1 94.5 250 PRO B O 1
ATOM 5086 N N . GLN B 1 251 ? -17.844 36.406 23.516 1 94.31 251 GLN B N 1
ATOM 5087 C CA . GLN B 1 251 ? -17.594 37.719 24.109 1 94.31 251 GLN B CA 1
ATOM 5088 C C . GLN B 1 251 ? -16.328 38.344 23.547 1 94.31 251 GLN B C 1
ATOM 5090 O O . GLN B 1 251 ? -16.016 39.531 23.844 1 94.31 251 GLN B O 1
ATOM 5095 N N . LEU B 1 252 ? -15.539 37.656 22.734 1 96.31 252 LEU B N 1
ATOM 5096 C CA . LEU B 1 252 ? -14.312 38.188 22.172 1 96.31 252 LEU B CA 1
ATOM 5097 C C . LEU B 1 252 ? -14.602 39.406 21.281 1 96.31 252 LEU B C 1
ATOM 5099 O O . LEU B 1 252 ? -15.461 39.344 20.391 1 96.31 252 LEU B O 1
ATOM 5103 N N . PRO B 1 253 ? -13.93 40.5 21.547 1 96.12 253 PRO B N 1
ATOM 5104 C CA . PRO B 1 253 ? -14.172 41.719 20.766 1 96.12 253 PRO B CA 1
ATOM 5105 C C . PRO B 1 253 ? -13.453 41.719 19.422 1 96.12 253 PRO B C 1
ATOM 5107 O O . PRO B 1 253 ? -12.625 40.844 19.156 1 96.12 253 PRO B O 1
ATOM 5110 N N . GLY B 1 254 ? -13.828 42.75 18.578 1 97 254 GLY B N 1
ATOM 5111 C CA . GLY B 1 254 ? -13.117 43 17.344 1 97 254 GLY B CA 1
ATOM 5112 C C . GLY B 1 254 ? -13.695 42.219 16.172 1 97 254 GLY B C 1
ATOM 5113 O O . GLY B 1 254 ? -14.797 41.688 16.25 1 97 254 GLY B O 1
ATOM 5114 N N . LYS B 1 255 ? -12.984 42.312 15.078 1 97.62 255 LYS B N 1
ATOM 5115 C CA . LYS B 1 255 ? -13.398 41.688 13.828 1 97.62 255 LYS B CA 1
ATOM 5116 C C . LYS B 1 255 ? -12.57 40.438 13.539 1 97.62 255 LYS B C 1
ATOM 5118 O O . LYS B 1 255 ? -11.398 40.344 13.914 1 97.62 255 LYS B O 1
ATOM 5123 N N . TYR B 1 256 ? -13.141 39.469 12.961 1 98.31 256 TYR B N 1
ATOM 5124 C CA . TYR B 1 256 ? -12.508 38.219 12.625 1 98.31 256 TYR B CA 1
ATOM 5125 C C . TYR B 1 256 ? -12.586 37.938 11.133 1 98.31 256 TYR B C 1
ATOM 5127 O O . TYR B 1 256 ? -13.648 38.062 10.523 1 98.31 256 TYR B O 1
ATOM 5135 N N . ILE B 1 257 ? -11.469 37.625 10.578 1 98.19 257 ILE B N 1
ATOM 5136 C CA . ILE B 1 257 ? -11.391 37.5 9.125 1 98.19 257 ILE B CA 1
ATOM 5137 C C . ILE B 1 257 ? -10.82 36.156 8.75 1 98.19 257 ILE B C 1
ATOM 5139 O O . ILE B 1 257 ? -9.828 35.688 9.336 1 98.19 257 ILE B O 1
ATOM 5143 N N . VAL B 1 258 ? -11.406 35.469 7.855 1 97.56 258 VAL B N 1
ATOM 5144 C CA . VAL B 1 258 ? -10.875 34.25 7.234 1 97.56 258 VAL B CA 1
ATOM 5145 C C . VAL B 1 258 ? -10.367 34.594 5.832 1 97.56 258 VAL B C 1
ATOM 5147 O O . VAL B 1 258 ? -11.062 35.219 5.035 1 97.56 258 VAL B O 1
ATOM 5150 N N . GLN B 1 259 ? -9.133 34.219 5.586 1 97.69 259 GLN B N 1
ATOM 5151 C CA . GLN B 1 259 ? -8.531 34.438 4.281 1 97.69 259 GLN B CA 1
ATOM 5152 C C . GLN B 1 259 ? -8.164 33.125 3.602 1 97.69 259 GLN B C 1
ATOM 5154 O O . GLN B 1 259 ? -7.676 32.188 4.254 1 97.69 259 GLN B O 1
ATOM 5159 N N . ASP B 1 260 ? -8.367 33 2.389 1 94.44 260 ASP B N 1
ATOM 5160 C CA . ASP B 1 260 ? -7.945 31.875 1.56 1 94.44 260 ASP B CA 1
ATOM 5161 C C . ASP B 1 260 ? -8.031 32.219 0.075 1 94.44 260 ASP B C 1
ATOM 5163 O O . ASP B 1 260 ? -8.414 33.344 -0.283 1 94.44 260 ASP B O 1
ATOM 5167 N N . LEU B 1 261 ? -7.617 31.328 -0.759 1 92.12 261 LEU B N 1
ATOM 5168 C CA . LEU B 1 261 ? -7.703 31.5 -2.205 1 92.12 261 LEU B CA 1
ATOM 5169 C C . LEU B 1 261 ? -9.148 31.75 -2.637 1 92.12 261 LEU B C 1
ATOM 5171 O O . LEU B 1 261 ? -10.078 31.281 -1.979 1 92.12 261 LEU B O 1
ATOM 5175 N N . PRO B 1 262 ? -9.344 32.406 -3.771 1 90.81 262 PRO B N 1
ATOM 5176 C CA . PRO B 1 262 ? -10.688 32.75 -4.25 1 90.81 262 PRO B CA 1
ATOM 5177 C C . PRO B 1 262 ? -11.586 31.531 -4.398 1 90.81 262 PRO B C 1
ATOM 5179 O O . PRO B 1 262 ? -12.742 31.547 -3.961 1 90.81 262 PRO B O 1
ATOM 5182 N N . GLN B 1 263 ? -11.078 30.453 -4.918 1 84.5 263 GLN B N 1
ATOM 5183 C CA . GLN B 1 263 ? -11.898 29.266 -5.18 1 84.5 263 GLN B CA 1
ATOM 5184 C C . GLN B 1 263 ? -12.359 28.625 -3.875 1 84.5 263 GLN B C 1
ATOM 5186 O O . GLN B 1 263 ? -13.43 28.016 -3.822 1 84.5 263 GLN B O 1
ATOM 5191 N N . VAL B 1 264 ? -11.562 28.781 -2.857 1 85.75 264 VAL B N 1
ATOM 5192 C CA . VAL B 1 264 ? -11.922 28.219 -1.554 1 85.75 264 VAL B CA 1
ATOM 5193 C C . VAL B 1 264 ? -13 29.078 -0.901 1 85.75 264 VAL B C 1
ATOM 5195 O O . VAL B 1 264 ? -13.992 28.562 -0.397 1 85.75 264 VAL B O 1
ATOM 5198 N N . ILE B 1 265 ? -12.812 30.391 -0.892 1 90.56 265 ILE B N 1
ATOM 5199 C CA . ILE B 1 265 ? -13.758 31.344 -0.301 1 90.56 265 ILE B CA 1
ATOM 5200 C C . ILE B 1 265 ? -15.102 31.25 -1.019 1 90.56 265 ILE B C 1
ATOM 5202 O O . ILE B 1 265 ? -16.156 31.344 -0.389 1 90.56 265 ILE B O 1
ATOM 5206 N N . ASP B 1 266 ? -15.031 31.016 -2.385 1 87.19 266 ASP B N 1
ATOM 5207 C CA . ASP B 1 266 ? -16.25 30.891 -3.178 1 87.19 266 ASP B CA 1
ATOM 5208 C C . ASP B 1 266 ? -17.047 29.656 -2.764 1 87.19 266 ASP B C 1
ATOM 5210 O O . ASP B 1 266 ? -18.266 29.578 -3.014 1 87.19 266 ASP B O 1
ATOM 5214 N N . ASP B 1 267 ? -16.406 28.734 -2.096 1 79.69 267 ASP B N 1
ATOM 5215 C CA . ASP B 1 267 ? -17.047 27.484 -1.73 1 79.69 267 ASP B CA 1
ATOM 5216 C C . ASP B 1 267 ? -17.734 27.594 -0.369 1 79.69 267 ASP B C 1
ATOM 5218 O O . ASP B 1 267 ? -18.406 26.656 0.069 1 79.69 267 ASP B O 1
ATOM 5222 N N . ILE B 1 268 ? -17.547 28.75 0.31 1 85.88 268 ILE B N 1
ATOM 5223 C CA . ILE B 1 268 ? -18.234 28.953 1.575 1 85.88 268 ILE B CA 1
ATOM 5224 C C . ILE B 1 268 ? -19.734 29.125 1.321 1 85.88 268 ILE B C 1
ATOM 5226 O O . ILE B 1 268 ? -20.156 30.094 0.691 1 85.88 268 ILE B O 1
ATOM 5230 N N . LYS B 1 269 ? -20.469 28.109 1.697 1 78.56 269 LYS B N 1
ATOM 5231 C CA . LYS B 1 269 ? -21.891 28.078 1.392 1 78.56 269 LYS B CA 1
ATOM 5232 C C . LYS B 1 269 ? -22.719 28.594 2.568 1 78.56 269 LYS B C 1
ATOM 5234 O O . LYS B 1 269 ? -23.797 29.141 2.379 1 78.56 269 LYS B O 1
ATOM 5239 N N . GLU B 1 270 ? -22.188 28.391 3.695 1 83.38 270 GLU B N 1
ATOM 5240 C CA . GLU B 1 270 ? -22.938 28.797 4.891 1 83.38 270 GLU B CA 1
ATOM 5241 C C . GLU B 1 270 ? -22.422 30.125 5.445 1 83.38 270 GLU B C 1
ATOM 5243 O O . GLU B 1 270 ? -21.234 30.438 5.316 1 83.38 270 GLU B O 1
ATOM 5248 N N . PRO B 1 271 ? -23.312 30.766 6.02 1 88.12 271 PRO B N 1
ATOM 5249 C CA . PRO B 1 271 ? -22.875 32.031 6.633 1 88.12 271 PRO B CA 1
ATOM 5250 C C . PRO B 1 271 ? -21.828 31.812 7.723 1 88.12 271 PRO B C 1
ATOM 5252 O O . PRO B 1 271 ? -21.906 30.828 8.477 1 88.12 271 PRO B O 1
ATOM 5255 N N . LEU B 1 272 ? -20.75 32.562 7.879 1 91.25 272 LEU B N 1
ATOM 5256 C CA . LEU B 1 272 ? -19.656 32.469 8.828 1 91.25 272 LEU B CA 1
ATOM 5257 C C . LEU B 1 272 ? -20.062 32.938 10.211 1 91.25 272 LEU B C 1
ATOM 5259 O O . LEU B 1 272 ? -19.469 32.562 11.211 1 91.25 272 LEU B O 1
ATOM 5263 N N . GLY B 1 273 ? -21.156 33.625 10.344 1 88.12 273 GLY B N 1
ATOM 5264 C CA . GLY B 1 273 ? -21.609 34.188 11.617 1 88.12 273 GLY B CA 1
ATOM 5265 C C . GLY B 1 273 ? -21.297 35.656 11.766 1 88.12 273 GLY B C 1
ATOM 5266 O O . GLY B 1 273 ? -20.578 36.219 10.938 1 88.12 273 GLY B O 1
ATOM 5267 N N . GLU B 1 274 ? -21.781 36.219 12.828 1 89.06 274 GLU B N 1
ATOM 5268 C CA . GLU B 1 274 ? -21.609 37.656 13.078 1 89.06 274 GLU B CA 1
ATOM 5269 C C . GLU B 1 274 ? -20.156 38 13.414 1 89.06 274 GLU B C 1
ATOM 5271 O O . GLU B 1 274 ? -19.531 37.281 14.195 1 89.06 274 GLU B O 1
ATOM 5276 N N . GLY B 1 275 ? -19.641 39.062 12.781 1 92 275 GLY B N 1
ATOM 5277 C CA . GLY B 1 275 ? -18.312 39.531 13.094 1 92 275 GLY B CA 1
ATOM 5278 C C . GLY B 1 275 ? -17.219 38.781 12.344 1 92 275 GLY B C 1
ATOM 5279 O O . GLY B 1 275 ? -16.031 39.094 12.492 1 92 275 GLY B O 1
ATOM 5280 N N . ILE B 1 276 ? -17.594 37.812 11.531 1 96.69 276 ILE B N 1
ATOM 5281 C CA . ILE B 1 276 ? -16.625 37.031 10.75 1 96.69 276 ILE B CA 1
ATOM 5282 C C . ILE B 1 276 ? -16.797 37.375 9.266 1 96.69 276 ILE B C 1
ATOM 5284 O O . ILE B 1 276 ? -17.906 37.344 8.75 1 96.69 276 ILE B O 1
ATOM 5288 N N . SER B 1 277 ? -15.773 37.75 8.586 1 96.81 277 SER B N 1
ATOM 5289 C CA . SER B 1 277 ? -15.805 38 7.148 1 96.81 277 SER B CA 1
ATOM 5290 C C . SER B 1 277 ? -14.742 37.188 6.422 1 96.81 277 SER B C 1
ATOM 5292 O O . SER B 1 277 ? -13.734 36.812 7.016 1 96.81 277 SER B O 1
ATOM 5294 N N . ALA B 1 278 ? -14.969 36.906 5.203 1 96.62 278 ALA B N 1
ATOM 5295 C CA . ALA B 1 278 ? -14.039 36.188 4.355 1 96.62 278 ALA B CA 1
ATOM 5296 C C . ALA B 1 278 ? -13.391 37.094 3.324 1 96.62 278 ALA B C 1
ATOM 5298 O O . ALA B 1 278 ? -14.055 37.969 2.762 1 96.62 278 ALA B O 1
ATOM 5299 N N . VAL B 1 279 ? -12.164 36.969 3.107 1 96.81 279 VAL B N 1
ATOM 5300 C CA . VAL B 1 279 ? -11.406 37.75 2.152 1 96.81 279 VAL B CA 1
ATOM 5301 C C . VAL B 1 279 ? -10.609 36.844 1.221 1 96.81 279 VAL B C 1
ATOM 5303 O O . VAL B 1 279 ? -9.914 35.938 1.679 1 96.81 279 VAL B O 1
ATOM 5306 N N . LYS B 1 280 ? -10.719 37.031 -0.078 1 96.19 280 LYS B N 1
ATOM 5307 C CA . LYS B 1 280 ? -9.961 36.312 -1.088 1 96.19 280 LYS B CA 1
ATOM 5308 C C . LYS B 1 280 ? -8.531 36.844 -1.192 1 96.19 280 LYS B C 1
ATOM 5310 O O . LYS B 1 280 ? -8.32 38 -1.461 1 96.19 280 LYS B O 1
ATOM 5315 N N . ILE B 1 281 ? -7.602 35.906 -0.954 1 96.12 281 ILE B N 1
ATOM 5316 C CA . ILE B 1 281 ? -6.219 36.344 -1.114 1 96.12 281 ILE B CA 1
ATOM 5317 C C . ILE B 1 281 ? -5.355 35.188 -1.562 1 96.12 281 ILE B C 1
ATOM 5319 O O . ILE B 1 281 ? -5.758 34.031 -1.432 1 96.12 281 ILE B O 1
ATOM 5323 N N . ASP B 1 282 ? -4.242 35.5 -2.143 1 95.12 282 ASP B N 1
ATOM 5324 C CA . ASP B 1 282 ? -3.061 34.656 -2.205 1 95.12 282 ASP B CA 1
ATOM 5325 C C . ASP B 1 282 ? -1.991 35.125 -1.219 1 95.12 282 ASP B C 1
ATOM 5327 O O . ASP B 1 282 ? -1.447 36.219 -1.358 1 95.12 282 ASP B O 1
ATOM 5331 N N . MET B 1 283 ? -1.709 34.281 -0.228 1 95.81 283 MET B N 1
ATOM 5332 C CA . MET B 1 283 ? -0.847 34.719 0.87 1 95.81 283 MET B CA 1
ATOM 5333 C C . MET B 1 283 ? 0.556 35.031 0.366 1 95.81 283 MET B C 1
ATOM 5335 O O . MET B 1 283 ? 1.351 35.656 1.078 1 95.81 283 MET B O 1
ATOM 5339 N N . PHE B 1 284 ? 0.852 34.656 -0.883 1 96.25 284 PHE B N 1
ATOM 5340 C CA . PHE B 1 284 ? 2.172 34.906 -1.448 1 96.25 284 PHE B CA 1
ATOM 5341 C C . PHE B 1 284 ? 2.201 36.25 -2.188 1 96.25 284 PHE B C 1
ATOM 5343 O O . PHE B 1 284 ? 3.264 36.719 -2.613 1 96.25 284 PHE B O 1
ATOM 5350 N N . GLU B 1 285 ? 1.086 36.906 -2.262 1 95.31 285 GLU B N 1
ATOM 5351 C CA . GLU B 1 285 ? 1.008 38.156 -2.977 1 95.31 285 GLU B CA 1
ATOM 5352 C C . GLU B 1 285 ? 0.874 39.344 -2.008 1 95.31 285 GLU B C 1
ATOM 5354 O O . GLU B 1 285 ? 0.769 40.5 -2.43 1 95.31 285 GLU B O 1
ATOM 5359 N N . GLY B 1 286 ? 0.831 39.031 -0.813 1 95.31 286 GLY B N 1
ATOM 5360 C CA . GLY B 1 286 ? 0.747 40.094 0.179 1 95.31 286 GLY B CA 1
ATOM 5361 C C . GLY B 1 286 ? -0.337 39.844 1.214 1 95.31 286 GLY B C 1
ATOM 5362 O O . GLY B 1 286 ? -1.153 38.938 1.069 1 95.31 286 GLY B O 1
ATOM 5363 N N . GLN B 1 287 ? -0.308 40.656 2.273 1 97.81 287 GLN B N 1
ATOM 5364 C CA . GLN B 1 287 ? -1.318 40.625 3.326 1 97.81 287 GLN B CA 1
ATOM 5365 C C . GLN B 1 287 ? -2.072 41.969 3.383 1 97.81 287 GLN B C 1
ATOM 5367 O O . GLN B 1 287 ? -1.55 42.969 3.887 1 97.81 287 GLN B O 1
ATOM 5372 N N . PRO B 1 288 ? -3.332 41.938 2.918 1 97.25 288 PRO B N 1
ATOM 5373 C CA . PRO B 1 288 ? -4.062 43.188 2.791 1 97.25 288 PRO B CA 1
ATOM 5374 C C . PRO B 1 288 ? -4.57 43.719 4.133 1 97.25 288 PRO B C 1
ATOM 5376 O O . PRO B 1 288 ? -4.891 44.906 4.254 1 97.25 288 PRO B O 1
ATOM 5379 N N . ILE B 1 289 ? -4.77 42.906 5.109 1 98.25 289 ILE B N 1
ATOM 5380 C CA . ILE B 1 289 ? -5.266 43.344 6.41 1 98.25 289 ILE B CA 1
ATOM 5381 C C . ILE B 1 289 ? -4.105 43.844 7.266 1 98.25 289 ILE B C 1
ATOM 5383 O O . ILE B 1 289 ? -3.291 43.062 7.746 1 98.25 289 ILE B O 1
ATOM 5387 N N . GLN B 1 290 ? -4.141 45.094 7.492 1 98 290 GLN B N 1
ATOM 5388 C CA . GLN B 1 290 ? -3.039 45.75 8.211 1 98 290 GLN B CA 1
ATOM 5389 C C . GLN B 1 290 ? -3.365 45.906 9.695 1 98 290 GLN B C 1
ATOM 5391 O O . GLN B 1 290 ? -4.508 46.188 10.055 1 98 290 GLN B O 1
ATOM 5396 N N . GLY B 1 291 ? -2.375 45.562 10.484 1 98.38 291 GLY B N 1
ATOM 5397 C CA . GLY B 1 291 ? -2.418 45.938 11.891 1 98.38 291 GLY B CA 1
ATOM 5398 C C . GLY B 1 291 ? -3.371 45.094 12.703 1 98.38 291 GLY B C 1
ATOM 5399 O O . GLY B 1 291 ? -3.846 45.531 13.758 1 98.38 291 GLY B O 1
ATOM 5400 N N . ALA B 1 292 ? -3.717 43.969 12.25 1 98.62 292 ALA B N 1
ATOM 5401 C CA . ALA B 1 292 ? -4.531 43.062 13.062 1 98.62 292 ALA B CA 1
ATOM 5402 C C . ALA B 1 292 ? -3.799 42.656 14.344 1 98.62 292 ALA B C 1
ATOM 5404 O O . ALA B 1 292 ? -2.57 42.75 14.414 1 98.62 292 ALA B O 1
ATOM 5405 N N . LYS B 1 293 ? -4.57 42.312 15.367 1 98.69 293 LYS B N 1
ATOM 5406 C CA . LYS B 1 293 ? -3.959 41.875 16.625 1 98.69 293 LYS B CA 1
ATOM 5407 C C . LYS B 1 293 ? -3.236 40.562 16.469 1 98.69 293 LYS B C 1
ATOM 5409 O O . LYS B 1 293 ? -2.129 40.375 16.984 1 98.69 293 LYS B O 1
ATOM 5414 N N . ALA B 1 294 ? -3.871 39.594 15.789 1 98.75 294 ALA B N 1
ATOM 5415 C CA . ALA B 1 294 ? -3.275 38.25 15.594 1 98.75 294 ALA B CA 1
ATOM 5416 C C . ALA B 1 294 ? -3.414 37.812 14.141 1 98.75 294 ALA B C 1
ATOM 5418 O O . ALA B 1 294 ? -4.465 38 13.523 1 98.75 294 ALA B O 1
ATOM 5419 N N . TYR B 1 295 ? -2.365 37.406 13.586 1 98.75 295 TYR B N 1
ATOM 5420 C CA . TYR B 1 295 ? -2.35 36.625 12.359 1 98.75 295 TYR B CA 1
ATOM 5421 C C . TYR B 1 295 ? -2.1 35.125 12.656 1 98.75 295 TYR B C 1
ATOM 5423 O O . TYR B 1 295 ? -1.184 34.781 13.406 1 98.75 295 TYR B O 1
ATOM 5431 N N . HIS B 1 296 ? -2.934 34.312 12.141 1 98.19 296 HIS B N 1
ATOM 5432 C CA . HIS B 1 296 ? -2.951 32.906 12.508 1 98.19 296 HIS B CA 1
ATOM 5433 C C . HIS B 1 296 ? -2.875 32 11.266 1 98.19 296 HIS B C 1
ATOM 5435 O O . HIS B 1 296 ? -3.547 32.281 10.266 1 98.19 296 HIS B O 1
ATOM 5441 N N . LEU B 1 297 ? -1.964 31.078 11.273 1 97.25 297 LEU B N 1
ATOM 5442 C CA . LEU B 1 297 ? -1.892 30.016 10.273 1 97.25 297 LEU B CA 1
ATOM 5443 C C . LEU B 1 297 ? -1.941 28.656 10.938 1 97.25 297 LEU B C 1
ATOM 5445 O O . LEU B 1 297 ? -1.116 28.344 11.797 1 97.25 297 LEU B O 1
ATOM 5449 N N . ARG B 1 298 ? -2.932 27.875 10.555 1 93.94 298 ARG B N 1
ATOM 5450 C CA . ARG B 1 298 ? -3.047 26.531 11.086 1 93.94 298 ARG B CA 1
ATOM 5451 C C . ARG B 1 298 ? -2.955 25.484 9.977 1 93.94 298 ARG B C 1
ATOM 5453 O O . ARG B 1 298 ? -3.801 25.453 9.078 1 93.94 298 ARG B O 1
ATOM 5460 N N . THR B 1 299 ? -1.936 24.578 10.094 1 91.38 299 THR B N 1
ATOM 5461 C CA . THR B 1 299 ? -1.74 23.5 9.141 1 91.38 299 THR B CA 1
ATOM 5462 C C . THR B 1 299 ? -1.706 24.031 7.711 1 91.38 299 THR B C 1
ATOM 5464 O O . THR B 1 299 ? -2.393 23.5 6.832 1 91.38 299 THR B O 1
ATOM 5467 N N . VAL B 1 300 ? -1.042 25.141 7.539 1 94.69 300 VAL B N 1
ATOM 5468 C CA . VAL B 1 300 ? -0.913 25.812 6.246 1 94.69 300 VAL B CA 1
ATOM 5469 C C . VAL B 1 300 ? 0.545 25.781 5.793 1 94.69 300 VAL B C 1
ATOM 5471 O O . VAL B 1 300 ? 0.847 25.359 4.676 1 94.69 300 VAL B O 1
ATOM 5474 N N . LEU B 1 301 ? 1.446 26.141 6.719 1 96.44 301 LEU B N 1
ATOM 5475 C CA . LEU B 1 301 ? 2.838 26.344 6.332 1 96.44 301 LEU B CA 1
ATOM 5476 C C . LEU B 1 301 ? 3.543 25.016 6.113 1 96.44 301 LEU B C 1
ATOM 5478 O O . LEU B 1 301 ? 4.562 24.953 5.418 1 96.44 301 LEU B O 1
ATOM 5482 N N . HIS B 1 302 ? 3.021 23.953 6.691 1 94.12 302 HIS B N 1
ATOM 5483 C CA . HIS B 1 302 ? 3.645 22.656 6.48 1 94.12 302 HIS B CA 1
ATOM 5484 C C . HIS B 1 302 ? 3.488 22.203 5.031 1 94.12 302 HIS B C 1
ATOM 5486 O O . HIS B 1 302 ? 4.191 21.297 4.582 1 94.12 302 HIS B O 1
ATOM 5492 N N . ASP B 1 303 ? 2.629 22.859 4.277 1 95.44 303 ASP B N 1
ATOM 5493 C CA . ASP B 1 303 ? 2.426 22.516 2.871 1 95.44 303 ASP B CA 1
ATOM 5494 C C . ASP B 1 303 ? 3.525 23.109 1.997 1 95.44 303 ASP B C 1
ATOM 5496 O O . ASP B 1 303 ? 3.559 22.891 0.786 1 95.44 303 ASP B O 1
ATOM 5500 N N . TRP B 1 304 ? 4.445 23.859 2.643 1 97.31 304 TRP B N 1
ATOM 5501 C CA . TRP B 1 304 ? 5.402 24.625 1.859 1 97.31 304 TRP B CA 1
ATOM 5502 C C . TRP B 1 304 ? 6.824 24.422 2.371 1 97.31 304 TRP B C 1
ATOM 5504 O O . TRP B 1 304 ? 7.055 24.391 3.582 1 97.31 304 TRP B O 1
ATOM 5514 N N . PRO B 1 305 ? 7.762 24.281 1.396 1 97.44 305 PRO B N 1
ATOM 5515 C CA . PRO B 1 305 ? 9.164 24.328 1.823 1 97.44 305 PRO B CA 1
ATOM 5516 C C . PRO B 1 305 ? 9.578 25.719 2.311 1 97.44 305 PRO B C 1
ATOM 5518 O O . PRO B 1 305 ? 8.758 26.641 2.328 1 97.44 305 PRO B O 1
ATOM 5521 N N . ASP B 1 306 ? 10.789 25.875 2.719 1 97.12 306 ASP B N 1
ATOM 5522 C CA . ASP B 1 306 ? 11.227 27.047 3.459 1 97.12 306 ASP B CA 1
ATOM 5523 C C . ASP B 1 306 ? 11.055 28.312 2.621 1 97.12 306 ASP B C 1
ATOM 5525 O O . ASP B 1 306 ? 10.57 29.328 3.117 1 97.12 306 ASP B O 1
ATOM 5529 N N . LYS B 1 307 ? 11.383 28.25 1.385 1 96.81 307 LYS B N 1
ATOM 5530 C CA . LYS B 1 307 ? 11.414 29.469 0.584 1 96.81 307 LYS B CA 1
ATOM 5531 C C . LYS B 1 307 ? 10.023 30.109 0.492 1 96.81 307 LYS B C 1
ATOM 5533 O O . LYS B 1 307 ? 9.844 31.266 0.865 1 96.81 307 LYS B O 1
ATOM 5538 N N . PRO B 1 308 ? 9.008 29.391 0.04 1 97.19 308 PRO B N 1
ATOM 5539 C CA . PRO B 1 308 ? 7.676 30 0.022 1 97.19 308 PRO B CA 1
ATOM 5540 C C . PRO B 1 308 ? 7.137 30.281 1.424 1 97.19 308 PRO B C 1
ATOM 5542 O O . PRO B 1 308 ? 6.41 31.25 1.625 1 97.19 308 PRO B O 1
ATOM 5545 N N . ALA B 1 309 ? 7.445 29.453 2.396 1 98.06 309 ALA B N 1
ATOM 5546 C CA . ALA B 1 309 ? 7 29.703 3.764 1 98.06 309 ALA B CA 1
ATOM 5547 C C . ALA B 1 309 ? 7.535 31.047 4.277 1 98.06 309 ALA B C 1
ATOM 5549 O O . ALA B 1 309 ? 6.805 31.812 4.898 1 98.06 309 ALA B O 1
ATOM 5550 N N . LEU B 1 310 ? 8.789 31.312 4.023 1 98.38 310 LEU B N 1
ATOM 5551 C CA . LEU B 1 310 ? 9.406 32.562 4.438 1 98.38 310 LEU B CA 1
ATOM 5552 C C . LEU B 1 310 ? 8.781 33.75 3.717 1 98.38 310 LEU B C 1
ATOM 5554 O O . LEU B 1 310 ? 8.617 34.844 4.305 1 98.38 310 LEU B O 1
ATOM 5558 N N . GLU B 1 311 ? 8.43 33.531 2.451 1 97.81 311 GLU B N 1
ATOM 5559 C CA . GLU B 1 311 ? 7.781 34.594 1.689 1 97.81 311 GLU B CA 1
ATOM 5560 C C . GLU B 1 311 ? 6.426 34.969 2.295 1 97.81 311 GLU B C 1
ATOM 5562 O O . GLU B 1 311 ? 6.105 36.125 2.451 1 97.81 311 GLU B O 1
ATOM 5567 N N . ALA B 1 312 ? 5.637 33.938 2.631 1 97.94 312 ALA B N 1
ATOM 5568 C CA . ALA B 1 312 ? 4.336 34.188 3.254 1 97.94 312 ALA B CA 1
ATOM 5569 C C . ALA B 1 312 ? 4.492 34.906 4.59 1 97.94 312 ALA B C 1
ATOM 5571 O O . ALA B 1 312 ? 3.746 35.844 4.887 1 97.94 312 ALA B O 1
ATOM 5572 N N . LEU B 1 313 ? 5.465 34.469 5.359 1 98.5 313 LEU B N 1
ATOM 5573 C CA . LEU B 1 313 ? 5.711 35.062 6.672 1 98.5 313 LEU B CA 1
ATOM 5574 C C . LEU B 1 313 ? 6.176 36.5 6.543 1 98.5 313 LEU B C 1
ATOM 5576 O O . LEU B 1 313 ? 5.836 37.344 7.379 1 98.5 313 LEU B O 1
ATOM 5580 N N . ARG B 1 314 ? 6.949 36.812 5.527 1 98.06 314 ARG B N 1
ATOM 5581 C CA . ARG B 1 314 ? 7.398 38.188 5.281 1 98.06 314 ARG B CA 1
ATOM 5582 C C . ARG B 1 314 ? 6.219 39.094 5.016 1 98.06 314 ARG B C 1
ATOM 5584 O O . ARG B 1 314 ? 6.199 40.25 5.48 1 98.06 314 ARG B O 1
ATOM 5591 N N . HIS B 1 315 ? 5.27 38.625 4.207 1 98.31 315 HIS B N 1
ATOM 5592 C CA . HIS B 1 315 ? 4.082 39.438 3.916 1 98.31 315 HIS B CA 1
ATOM 5593 C C . HIS B 1 315 ? 3.285 39.719 5.184 1 98.31 315 HIS B C 1
ATOM 5595 O O . HIS B 1 315 ? 2.773 40.812 5.363 1 98.31 315 HIS B O 1
ATOM 5601 N N . ILE B 1 316 ? 3.191 38.75 6.062 1 98.56 316 ILE B N 1
ATOM 5602 C CA . ILE B 1 316 ? 2.475 38.906 7.32 1 98.56 316 ILE B CA 1
ATOM 5603 C C . ILE B 1 316 ? 3.232 39.906 8.211 1 98.56 316 ILE B C 1
ATOM 5605 O O . ILE B 1 316 ? 2.633 40.781 8.812 1 98.56 316 ILE B O 1
ATOM 5609 N N . ARG B 1 317 ? 4.508 39.719 8.266 1 98.44 317 ARG B N 1
ATOM 5610 C CA . ARG B 1 317 ? 5.348 40.594 9.078 1 98.44 317 ARG B CA 1
ATOM 5611 C C . ARG B 1 317 ? 5.148 42.062 8.688 1 98.44 317 ARG B C 1
ATOM 5613 O O . ARG B 1 317 ? 5.031 42.938 9.555 1 98.44 317 ARG B O 1
ATOM 5620 N N . LYS B 1 318 ? 5.109 42.281 7.402 1 98.12 318 LYS B N 1
ATOM 5621 C CA . LYS B 1 318 ? 4.938 43.656 6.895 1 98.12 318 LYS B CA 1
ATOM 5622 C C . LYS B 1 318 ? 3.588 44.219 7.312 1 98.12 318 LYS B C 1
ATOM 5624 O O . LYS B 1 318 ? 3.453 45.438 7.477 1 98.12 318 LYS B O 1
ATOM 5629 N N . ALA B 1 319 ? 2.627 43.375 7.496 1 98.5 319 ALA B N 1
ATOM 5630 C CA . ALA B 1 319 ? 1.271 43.844 7.805 1 98.5 319 ALA B CA 1
ATOM 5631 C C . ALA B 1 319 ? 1.085 44.031 9.305 1 98.5 319 ALA B C 1
ATOM 5633 O O . ALA B 1 319 ? 0.118 44.656 9.742 1 98.5 319 ALA B O 1
ATOM 5634 N N . MET B 1 320 ? 1.937 43.5 10.109 1 98.5 320 MET B N 1
ATOM 5635 C CA . MET B 1 320 ? 1.803 43.5 11.562 1 98.5 320 MET B CA 1
ATOM 5636 C C . MET B 1 320 ? 2.053 44.875 12.141 1 98.5 320 MET B C 1
ATOM 5638 O O . MET B 1 320 ? 2.914 45.594 11.656 1 98.5 320 MET B O 1
ATOM 5642 N N . ALA B 1 321 ? 1.261 45.188 13.164 1 98.19 321 ALA B N 1
ATOM 5643 C CA . ALA B 1 321 ? 1.552 46.312 14.039 1 98.19 321 ALA B CA 1
ATOM 5644 C C . ALA B 1 321 ? 2.529 45.938 15.141 1 98.19 321 ALA B C 1
ATOM 5646 O O . ALA B 1 321 ? 2.895 44.75 15.258 1 98.19 321 ALA B O 1
ATOM 5647 N N . SER B 1 322 ? 2.957 46.906 15.898 1 97.5 322 SER B N 1
ATOM 5648 C CA . SER B 1 322 ? 3.951 46.656 16.938 1 97.5 322 SER B CA 1
ATOM 5649 C C . SER B 1 322 ? 3.41 45.719 18 1 97.5 322 SER B C 1
ATOM 5651 O O . SER B 1 322 ? 4.172 44.969 18.641 1 97.5 322 SER B O 1
ATOM 5653 N N . ASP B 1 323 ? 2.105 45.75 18.156 1 97.56 323 ASP B N 1
ATOM 5654 C CA . ASP B 1 323 ? 1.522 44.906 19.203 1 97.56 323 ASP B CA 1
ATOM 5655 C C . ASP B 1 323 ? 0.855 43.656 18.625 1 97.56 323 ASP B C 1
ATOM 5657 O O . ASP B 1 323 ? 0.161 42.938 19.344 1 97.56 323 ASP B O 1
ATOM 5661 N N . SER B 1 324 ? 1.026 43.469 17.312 1 98.56 324 SER B N 1
ATOM 5662 C CA . SER B 1 324 ? 0.48 42.25 16.688 1 98.56 324 SER B CA 1
ATOM 5663 C C . SER B 1 324 ? 1.216 41 17.141 1 98.56 324 SER B C 1
ATOM 5665 O O . SER B 1 324 ? 2.363 41.094 17.578 1 98.56 324 SER B O 1
ATOM 5667 N N . ILE B 1 325 ? 0.552 39.844 17.062 1 98.62 325 ILE B N 1
ATOM 5668 C CA . ILE B 1 325 ? 1.185 38.562 17.328 1 98.62 325 ILE B CA 1
ATOM 5669 C C . ILE B 1 325 ? 0.937 37.625 16.141 1 98.62 325 ILE B C 1
ATOM 5671 O O . ILE B 1 325 ? -0.078 37.75 15.453 1 98.62 325 ILE B O 1
ATOM 5675 N N . LEU B 1 326 ? 1.922 36.844 15.891 1 98.81 326 LEU B N 1
ATOM 5676 C CA . LEU B 1 326 ? 1.806 35.75 14.922 1 98.81 326 LEU B CA 1
ATOM 5677 C C . LEU B 1 326 ? 1.593 34.406 15.633 1 98.81 326 LEU B C 1
ATOM 5679 O O . LEU B 1 326 ? 2.305 34.094 16.594 1 98.81 326 LEU B O 1
ATOM 5683 N N . LEU B 1 327 ? 0.573 33.719 15.242 1 98.44 327 LEU B N 1
ATOM 5684 C CA . LEU B 1 327 ? 0.284 32.406 15.789 1 98.44 327 LEU B CA 1
ATOM 5685 C C . LEU B 1 327 ? 0.412 31.328 14.711 1 98.44 327 LEU B C 1
ATOM 5687 O O . LEU B 1 327 ? -0.331 31.328 13.727 1 98.44 327 LEU B O 1
ATOM 5691 N N . ILE B 1 328 ? 1.335 30.422 14.922 1 97.62 328 ILE B N 1
ATOM 5692 C CA . ILE B 1 328 ? 1.496 29.266 14.047 1 97.62 328 ILE B CA 1
ATOM 5693 C C . ILE B 1 328 ? 1.048 28 14.773 1 97.62 328 ILE B C 1
ATOM 5695 O O . ILE B 1 328 ? 1.687 27.562 15.734 1 97.62 328 ILE B O 1
ATOM 5699 N N . ASN B 1 329 ? -0.074 27.469 14.32 1 94.62 329 ASN B N 1
ATOM 5700 C CA . ASN B 1 329 ? -0.617 26.25 14.891 1 94.62 329 ASN B CA 1
ATOM 5701 C C . ASN B 1 329 ? -0.36 25.047 13.992 1 94.62 329 ASN B C 1
ATOM 5703 O O . ASN B 1 329 ? -1.091 24.812 13.031 1 94.62 329 ASN B O 1
ATOM 5707 N N . GLU B 1 330 ? 0.656 24.266 14.344 1 93 330 GLU B N 1
ATOM 5708 C CA . GLU B 1 330 ? 1.116 23.203 13.453 1 93 330 GLU B CA 1
ATOM 5709 C C . GLU B 1 330 ? 1.436 21.922 14.227 1 93 330 GLU B C 1
ATOM 5711 O O . GLU B 1 330 ? 1.607 21.969 15.445 1 93 330 GLU B O 1
ATOM 5716 N N . HIS B 1 331 ? 1.448 20.812 13.43 1 90.81 331 HIS B N 1
ATOM 5717 C CA . HIS B 1 331 ? 2.004 19.578 13.953 1 90.81 331 HIS B CA 1
ATOM 5718 C C . HIS B 1 331 ? 3.5 19.703 14.219 1 90.81 331 HIS B C 1
ATOM 5720 O O . HIS B 1 331 ? 4.219 20.344 13.445 1 90.81 331 HIS B O 1
ATOM 5726 N N . VAL B 1 332 ? 3.902 19.109 15.305 1 93.44 332 VAL B N 1
ATOM 5727 C CA . VAL B 1 332 ? 5.316 19.172 15.664 1 93.44 332 VAL B CA 1
ATOM 5728 C C . VAL B 1 332 ? 5.91 17.766 15.625 1 93.44 332 VAL B C 1
ATOM 5730 O O . VAL B 1 332 ? 5.555 16.906 16.438 1 93.44 332 VAL B O 1
ATOM 5733 N N . MET B 1 333 ? 6.801 17.562 14.719 1 94.12 333 MET B N 1
ATOM 5734 C CA . MET B 1 333 ? 7.527 16.297 14.633 1 94.12 333 MET B CA 1
ATOM 5735 C C . MET B 1 333 ? 8.477 16.141 15.82 1 94.12 333 MET B C 1
ATOM 5737 O O . MET B 1 333 ? 9.258 17.031 16.125 1 94.12 333 MET B O 1
ATOM 5741 N N . PRO B 1 334 ? 8.336 15.008 16.547 1 92.12 334 PRO B N 1
ATOM 5742 C CA . PRO B 1 334 ? 9.352 14.773 17.578 1 92.12 334 PRO B CA 1
ATOM 5743 C C . PRO B 1 334 ? 10.766 14.688 17 1 92.12 334 PRO B C 1
ATOM 5745 O O . PRO B 1 334 ? 10.945 14.312 15.844 1 92.12 334 PRO B O 1
ATOM 5748 N N . GLU B 1 335 ? 11.648 15.039 17.844 1 92.62 335 GLU B N 1
ATOM 5749 C CA . GLU B 1 335 ? 13.047 14.938 17.438 1 92.62 335 GLU B CA 1
ATOM 5750 C C . GLU B 1 335 ? 13.492 13.484 17.328 1 92.62 335 GLU B C 1
ATOM 5752 O O . GLU B 1 335 ? 12.922 12.609 17.984 1 92.62 335 GLU B O 1
ATOM 5757 N N . GLY B 1 336 ? 14.453 13.258 16.484 1 93.38 336 GLY B N 1
ATOM 5758 C CA . GLY B 1 336 ? 15.023 11.922 16.359 1 93.38 336 GLY B CA 1
ATOM 5759 C C . GLY B 1 336 ? 14.25 11.023 15.422 1 93.38 336 GLY B C 1
ATOM 5760 O O . GLY B 1 336 ? 13.398 11.492 14.656 1 93.38 336 GLY B O 1
ATOM 5761 N N . ALA B 1 337 ? 14.594 9.742 15.422 1 93.75 337 ALA B N 1
ATOM 5762 C CA . ALA B 1 337 ? 14.031 8.812 14.453 1 93.75 337 ALA B CA 1
ATOM 5763 C C . ALA B 1 337 ? 13 7.895 15.109 1 93.75 337 ALA B C 1
ATOM 5765 O O . ALA B 1 337 ? 12.227 7.227 14.414 1 93.75 337 ALA B O 1
ATOM 5766 N N . ASN B 1 338 ? 12.984 7.809 16.406 1 89.12 338 ASN B N 1
ATOM 5767 C CA . ASN B 1 338 ? 12 6.992 17.109 1 89.12 338 ASN B CA 1
ATOM 5768 C C . ASN B 1 338 ? 10.68 7.738 17.297 1 89.12 338 ASN B C 1
ATOM 5770 O O . ASN B 1 338 ? 10.312 8.102 18.406 1 89.12 338 ASN B O 1
ATOM 5774 N N . VAL B 1 339 ? 9.945 7.973 16.234 1 91.75 339 VAL B N 1
ATOM 5775 C CA . VAL B 1 339 ? 8.688 8.703 16.172 1 91.75 339 VAL B CA 1
ATOM 5776 C C . VAL B 1 339 ? 7.555 7.754 15.789 1 91.75 339 VAL B C 1
ATOM 5778 O O . VAL B 1 339 ? 7.805 6.645 15.312 1 91.75 339 VAL B O 1
ATOM 5781 N N . PRO B 1 340 ? 6.332 8.117 16.109 1 87 340 PRO B N 1
ATOM 5782 C CA . PRO B 1 340 ? 5.223 7.293 15.625 1 87 340 PRO B CA 1
ATOM 5783 C C . PRO B 1 340 ? 5.234 7.105 14.109 1 87 340 PRO B C 1
ATOM 5785 O O . PRO B 1 340 ? 5.555 8.039 13.375 1 87 340 PRO B O 1
ATOM 5788 N N . ALA B 1 341 ? 4.82 5.945 13.656 1 90.19 341 ALA B N 1
ATOM 5789 C CA . ALA B 1 341 ? 4.836 5.602 12.234 1 90.19 341 ALA B CA 1
ATOM 5790 C C . ALA B 1 341 ? 4.004 6.59 11.422 1 90.19 341 ALA B C 1
ATOM 5792 O O . ALA B 1 341 ? 4.395 6.977 10.312 1 90.19 341 ALA B O 1
ATOM 5793 N N . LEU B 1 342 ? 2.887 6.992 11.961 1 90.19 342 LEU B N 1
ATOM 5794 C CA . LEU B 1 342 ? 2.012 7.922 11.258 1 90.19 342 LEU B CA 1
ATOM 5795 C C . LEU B 1 342 ? 2.709 9.258 11.023 1 90.19 342 LEU B C 1
ATOM 5797 O O . LEU B 1 342 ? 2.586 9.844 9.945 1 90.19 342 LEU B O 1
ATOM 5801 N N . SER B 1 343 ? 3.459 9.719 12.008 1 91.94 343 SER B N 1
ATOM 5802 C CA . SER B 1 343 ? 4.164 10.992 11.883 1 91.94 343 SER B CA 1
ATOM 5803 C C . SER B 1 343 ? 5.223 10.93 10.781 1 91.94 343 SER B C 1
ATOM 5805 O O . SER B 1 343 ? 5.324 11.844 9.961 1 91.94 343 SER B O 1
ATOM 5807 N N . ALA B 1 344 ? 5.973 9.898 10.797 1 95.19 344 ALA B N 1
ATOM 5808 C CA . ALA B 1 344 ? 7 9.734 9.773 1 95.19 344 ALA B CA 1
ATOM 5809 C C . ALA B 1 344 ? 6.379 9.602 8.383 1 95.19 344 ALA B C 1
ATOM 5811 O O . ALA B 1 344 ? 6.914 10.133 7.406 1 95.19 344 ALA B O 1
ATOM 5812 N N . THR B 1 345 ? 5.273 8.914 8.305 1 96.44 345 THR B N 1
ATOM 5813 C CA . THR B 1 345 ? 4.59 8.719 7.031 1 96.44 345 THR B CA 1
ATOM 5814 C C . THR B 1 345 ? 4.023 10.031 6.508 1 96.44 345 THR B C 1
ATOM 5816 O O . THR B 1 345 ? 4.109 10.328 5.316 1 96.44 345 THR B O 1
ATOM 5819 N N . LEU B 1 346 ? 3.486 10.828 7.371 1 94.06 346 LEU B N 1
ATOM 5820 C CA . LEU B 1 346 ? 2.949 12.125 6.977 1 94.06 346 LEU B CA 1
ATOM 5821 C C . LEU B 1 346 ? 4.059 13.047 6.48 1 94.06 346 LEU B C 1
ATOM 5823 O O . LEU B 1 346 ? 3.84 13.859 5.578 1 94.06 346 LEU B O 1
ATOM 5827 N N . ASP B 1 347 ? 5.215 12.914 7.094 1 97 347 ASP B N 1
ATOM 5828 C CA . ASP B 1 347 ? 6.348 13.688 6.598 1 97 347 ASP B CA 1
ATOM 5829 C C . ASP B 1 347 ? 6.684 13.305 5.156 1 97 347 ASP B C 1
ATOM 5831 O O . ASP B 1 347 ? 6.965 14.172 4.328 1 97 347 ASP B O 1
ATOM 5835 N N . ILE B 1 348 ? 6.656 12.023 4.809 1 98.12 348 ILE B N 1
ATOM 5836 C CA . ILE B 1 348 ? 6.891 11.57 3.441 1 98.12 348 ILE B CA 1
ATOM 5837 C C . ILE B 1 348 ? 5.773 12.078 2.533 1 98.12 348 ILE B C 1
ATOM 5839 O O . ILE B 1 348 ? 6.023 12.469 1.389 1 98.12 348 ILE B O 1
ATOM 5843 N N . HIS B 1 349 ? 4.625 12.094 3.061 1 97.31 349 HIS B N 1
ATOM 5844 C CA . HIS B 1 349 ? 3.48 12.602 2.314 1 97.31 349 HIS B CA 1
ATOM 5845 C C . HIS B 1 349 ? 3.668 14.078 1.957 1 97.31 349 HIS B C 1
ATOM 5847 O O . HIS B 1 349 ? 3.443 14.469 0.812 1 97.31 349 HIS B O 1
ATOM 5853 N N . MET B 1 350 ? 4.102 14.867 2.902 1 97.38 350 MET B N 1
ATOM 5854 C CA . MET B 1 350 ? 4.363 16.281 2.635 1 97.38 350 MET B CA 1
ATOM 5855 C C . MET B 1 350 ? 5.461 16.438 1.592 1 97.38 350 MET B C 1
ATOM 5857 O O . MET B 1 350 ? 5.387 17.328 0.734 1 97.38 350 MET B O 1
ATOM 5861 N N . MET B 1 351 ? 6.41 15.617 1.711 1 98.31 351 MET B N 1
ATOM 5862 C CA . MET B 1 351 ? 7.539 15.656 0.782 1 98.31 351 MET B CA 1
ATOM 5863 C C . MET B 1 351 ? 7.082 15.352 -0.641 1 98.31 351 MET B C 1
ATOM 5865 O O . MET B 1 351 ? 7.426 16.078 -1.575 1 98.31 351 MET B O 1
ATOM 5869 N N . GLU B 1 352 ? 6.254 14.32 -0.818 1 98.25 352 GLU B N 1
ATOM 5870 C CA . GLU B 1 352 ? 5.934 13.836 -2.158 1 98.25 352 GLU B CA 1
ATOM 5871 C C . GLU B 1 352 ? 4.934 14.758 -2.854 1 98.25 352 GLU B C 1
ATOM 5873 O O . GLU B 1 352 ? 4.961 14.898 -4.078 1 98.25 352 GLU B O 1
ATOM 5878 N N . VAL B 1 353 ? 4.105 15.445 -2.068 1 97.88 353 VAL B N 1
ATOM 5879 C CA . VAL B 1 353 ? 3.055 16.266 -2.672 1 97.88 353 VAL B CA 1
ATOM 5880 C C . VAL B 1 353 ? 3.547 17.703 -2.836 1 97.88 353 VAL B C 1
ATOM 5882 O O . VAL B 1 353 ? 3.271 18.344 -3.85 1 97.88 353 VAL B O 1
ATOM 5885 N N . PHE B 1 354 ? 4.391 18.156 -1.81 1 98 354 PHE B N 1
ATOM 5886 C CA . PHE B 1 354 ? 4.594 19.594 -1.722 1 98 354 PHE B CA 1
ATOM 5887 C C . PHE B 1 354 ? 6.078 19.938 -1.684 1 98 354 PHE B C 1
ATOM 5889 O O . PHE B 1 354 ? 6.453 21.109 -1.538 1 98 354 PHE B O 1
ATOM 5896 N N . SER B 1 355 ? 6.961 18.938 -1.813 1 98.12 355 SER B N 1
ATOM 5897 C CA . SER B 1 355 ? 8.383 19.156 -1.556 1 98.12 355 SER B CA 1
ATOM 5898 C C . SER B 1 355 ? 8.602 19.828 -0.204 1 98.12 355 SER B C 1
ATOM 5900 O O . SER B 1 355 ? 9.508 20.641 -0.054 1 98.12 355 SER B O 1
ATOM 5902 N N . SER B 1 356 ? 7.73 19.5 0.703 1 97.94 356 SER B N 1
ATOM 5903 C CA . SER B 1 356 ? 7.766 20.125 2.021 1 97.94 356 SER B CA 1
ATOM 5904 C C . SER B 1 356 ? 8.086 19.094 3.107 1 97.94 356 SER B C 1
ATOM 5906 O O . SER B 1 356 ? 8.812 18.125 2.863 1 97.94 356 SER B O 1
ATOM 5908 N N . LEU B 1 357 ? 7.742 19.391 4.375 1 97.06 357 LEU B N 1
ATOM 5909 C CA . LEU B 1 357 ? 8.141 18.562 5.504 1 97.06 357 LEU B CA 1
ATOM 5910 C C . LEU B 1 357 ? 7.258 18.828 6.719 1 97.06 357 LEU B C 1
ATOM 5912 O O . LEU B 1 357 ? 6.617 19.875 6.801 1 97.06 357 LEU B O 1
ATOM 5916 N N . GLU B 1 358 ? 7.219 17.844 7.594 1 96.25 358 GLU B N 1
ATOM 5917 C CA . GLU B 1 358 ? 6.785 18.078 8.969 1 96.25 358 GLU B CA 1
ATOM 5918 C C . GLU B 1 358 ? 7.945 18.547 9.836 1 96.25 358 GLU B C 1
ATOM 5920 O O . GLU B 1 358 ? 8.945 17.844 9.984 1 96.25 358 GLU B O 1
ATOM 5925 N N . ARG B 1 359 ? 7.738 19.656 10.438 1 97.19 359 ARG B N 1
ATOM 5926 C CA . ARG B 1 359 ? 8.852 20.297 11.125 1 97.19 359 ARG B CA 1
ATOM 5927 C C . ARG B 1 359 ? 8.867 19.938 12.602 1 97.19 359 ARG B C 1
ATOM 5929 O O . ARG B 1 359 ? 7.809 19.781 13.219 1 97.19 359 ARG B O 1
ATOM 5936 N N . THR B 1 360 ? 10.094 19.766 13.117 1 95.75 360 THR B N 1
ATOM 5937 C CA . THR B 1 360 ? 10.281 19.703 14.562 1 95.75 360 THR B CA 1
ATOM 5938 C C . THR B 1 360 ? 10.094 21.078 15.203 1 95.75 360 THR B C 1
ATOM 5940 O O . THR B 1 360 ? 10 22.078 14.492 1 95.75 360 THR B O 1
ATOM 5943 N N . GLU B 1 361 ? 10.016 21.062 16.516 1 95.94 361 GLU B N 1
ATOM 5944 C CA . GLU B 1 361 ? 9.914 22.344 17.203 1 95.94 361 GLU B CA 1
ATOM 5945 C C . GLU B 1 361 ? 11.086 23.25 16.859 1 95.94 361 GLU B C 1
ATOM 5947 O O . GLU B 1 361 ? 10.898 24.438 16.594 1 95.94 361 GLU B O 1
ATOM 5952 N N . LYS B 1 362 ? 12.258 22.703 16.844 1 96.88 362 LYS B N 1
ATOM 5953 C CA . LYS B 1 362 ? 13.453 23.484 16.516 1 96.88 362 LYS B CA 1
ATOM 5954 C C . LYS B 1 362 ? 13.367 24.047 15.109 1 96.88 362 LYS B C 1
ATOM 5956 O O . LYS B 1 362 ? 13.727 25.203 14.875 1 96.88 362 LYS B O 1
ATOM 5961 N N . GLN B 1 363 ? 12.922 23.266 14.211 1 97.12 363 GLN B N 1
ATOM 5962 C CA . GLN B 1 363 ? 12.812 23.703 12.828 1 97.12 363 GLN B CA 1
ATOM 5963 C C . GLN B 1 363 ? 11.758 24.797 12.672 1 97.12 363 GLN B C 1
ATOM 5965 O O . GLN B 1 363 ? 11.922 25.703 11.859 1 97.12 363 GLN B O 1
ATOM 5970 N N . TRP B 1 364 ? 10.648 24.719 13.414 1 97.94 364 TRP B N 1
ATOM 5971 C CA . TRP B 1 364 ? 9.648 25.781 13.414 1 97.94 364 TRP B CA 1
ATOM 5972 C C . TRP B 1 364 ? 10.234 27.078 13.945 1 97.94 364 TRP B C 1
ATOM 5974 O O . TRP B 1 364 ? 10.062 28.141 13.344 1 97.94 364 TRP B O 1
ATOM 5984 N N . VAL B 1 365 ? 10.922 27 15.055 1 98.19 365 VAL B N 1
ATOM 5985 C CA . VAL B 1 365 ? 11.539 28.172 15.672 1 98.19 365 VAL B CA 1
ATOM 5986 C C . VAL B 1 365 ? 12.562 28.781 14.719 1 98.19 365 VAL B C 1
ATOM 5988 O O . VAL B 1 365 ? 12.594 30 14.516 1 98.19 365 VAL B O 1
ATOM 5991 N N . ASP B 1 366 ? 13.375 27.906 14.109 1 98.19 366 ASP B N 1
ATOM 5992 C CA . ASP B 1 366 ? 14.367 28.359 13.141 1 98.19 366 ASP B CA 1
ATOM 5993 C C . ASP B 1 366 ? 13.711 29.094 11.977 1 98.19 366 ASP B C 1
ATOM 5995 O O . ASP B 1 366 ? 14.203 30.125 11.531 1 98.19 366 ASP B O 1
ATOM 5999 N N . LEU B 1 367 ? 12.633 28.516 11.469 1 98.44 367 LEU B N 1
ATOM 6000 C CA . LEU B 1 367 ? 11.914 29.125 10.352 1 98.44 367 LEU B CA 1
ATOM 6001 C C . LEU B 1 367 ? 11.391 30.5 10.734 1 98.44 367 LEU B C 1
ATOM 6003 O O . LEU B 1 367 ? 11.531 31.453 9.961 1 98.44 367 LEU B O 1
ATOM 6007 N N . LEU B 1 368 ? 10.797 30.625 11.906 1 98.62 368 LEU B N 1
ATOM 6008 C CA . LEU B 1 368 ? 10.234 31.891 12.375 1 98.62 368 LEU B CA 1
ATOM 6009 C C . LEU B 1 368 ? 11.328 32.906 12.617 1 98.62 368 LEU B C 1
ATOM 6011 O O . LEU B 1 368 ? 11.164 34.094 12.289 1 98.62 368 LEU B O 1
ATOM 6015 N N . GLU B 1 369 ? 12.43 32.469 13.109 1 98.38 369 GLU B N 1
ATOM 6016 C CA . GLU B 1 369 ? 13.555 33.375 13.336 1 98.38 369 GLU B CA 1
ATOM 6017 C C . GLU B 1 369 ? 14.156 33.844 12.023 1 98.38 369 GLU B C 1
ATOM 6019 O O . GLU B 1 369 ? 14.516 35.031 11.891 1 98.38 369 GLU B O 1
ATOM 6024 N N . LYS B 1 370 ? 14.273 32.969 11.094 1 98.12 370 LYS B N 1
ATOM 6025 C CA . LYS B 1 370 ? 14.75 33.344 9.766 1 98.12 370 LYS B CA 1
ATOM 6026 C C . LYS B 1 370 ? 13.828 34.375 9.125 1 98.12 370 LYS B C 1
ATOM 6028 O O . LYS B 1 370 ? 14.281 35.219 8.336 1 98.12 370 LYS B O 1
ATOM 6033 N N . ALA B 1 371 ? 12.586 34.281 9.477 1 98.25 371 ALA B N 1
ATOM 6034 C CA . ALA B 1 371 ? 11.602 35.25 8.969 1 98.25 3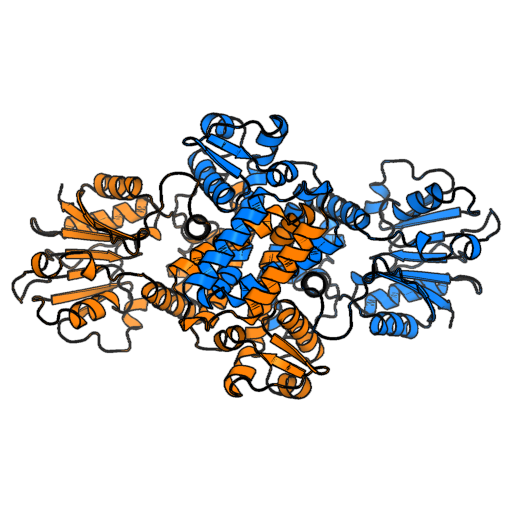71 ALA B CA 1
ATOM 6035 C C . ALA B 1 371 ? 11.578 36.531 9.82 1 98.25 371 ALA B C 1
ATOM 6037 O O . ALA B 1 371 ? 10.703 37.375 9.641 1 98.25 371 ALA B O 1
ATOM 6038 N N . GLU B 1 372 ? 12.5 36.594 10.781 1 98.06 372 GLU B N 1
ATOM 6039 C CA . GLU B 1 372 ? 12.711 37.75 11.609 1 98.06 372 GLU B CA 1
ATOM 6040 C C . GLU B 1 372 ? 11.578 37.938 12.625 1 98.06 372 GLU B C 1
ATOM 6042 O O . GLU B 1 372 ? 11.102 39.031 12.852 1 98.06 372 GLU B O 1
ATOM 6047 N N . PHE B 1 373 ? 11.109 36.875 13.086 1 98.75 373 PHE B N 1
ATOM 6048 C CA . PHE B 1 373 ? 10.211 36.844 14.234 1 98.75 373 PHE B CA 1
ATOM 6049 C C . PHE B 1 373 ? 10.945 36.406 15.492 1 98.75 373 PHE B C 1
ATOM 6051 O O . PHE B 1 373 ? 11.977 35.75 15.406 1 98.75 373 PHE B O 1
ATOM 6058 N N . LYS B 1 374 ? 10.477 36.812 16.594 1 98.38 374 LYS B N 1
ATOM 6059 C CA . LYS B 1 374 ? 10.883 36.281 17.891 1 98.38 374 LYS B CA 1
ATOM 6060 C C . LYS B 1 374 ? 9.797 35.375 18.484 1 98.38 374 LYS B C 1
ATOM 6062 O O . LYS B 1 374 ? 8.68 35.844 18.734 1 98.38 374 LYS B O 1
ATOM 6067 N N . VAL B 1 375 ? 10.102 34.156 18.688 1 98.62 375 VAL B N 1
ATOM 6068 C CA . VAL B 1 375 ? 9.148 33.25 19.312 1 98.62 375 VAL B CA 1
ATOM 6069 C C . VAL B 1 375 ? 9.086 33.531 20.812 1 98.62 375 VAL B C 1
ATOM 6071 O O . VAL B 1 375 ? 10.078 33.375 21.516 1 98.62 375 VAL B O 1
ATOM 6074 N N . THR B 1 376 ? 7.969 33.906 21.266 1 98.25 376 THR B N 1
ATOM 6075 C CA . THR B 1 376 ? 7.84 34.344 22.656 1 98.25 376 THR B CA 1
ATOM 6076 C C . THR B 1 376 ? 7.363 33.188 23.531 1 98.25 376 THR B C 1
ATOM 6078 O O . THR B 1 376 ? 7.664 33.125 24.719 1 98.25 376 THR B O 1
ATOM 6081 N N . GLN B 1 377 ? 6.59 32.344 22.953 1 97.69 377 GLN B N 1
ATOM 6082 C CA . GLN B 1 377 ? 6.059 31.203 23.719 1 97.69 377 GLN B CA 1
ATOM 6083 C C . GLN B 1 377 ? 5.594 30.078 22.781 1 97.69 377 GLN B C 1
ATOM 6085 O O . GLN B 1 377 ? 5.117 30.344 21.688 1 97.69 377 GLN B O 1
ATOM 6090 N N . VAL B 1 378 ? 5.812 28.859 23.156 1 97.06 378 VAL B N 1
ATOM 6091 C CA . VAL B 1 378 ? 5.246 27.672 22.5 1 97.06 378 VAL B CA 1
ATOM 6092 C C . VAL B 1 378 ? 4.199 27.031 23.406 1 97.06 378 VAL B C 1
ATOM 6094 O O . VAL B 1 378 ? 4.523 26.531 24.5 1 97.06 378 VAL B O 1
ATOM 6097 N N . TRP B 1 379 ? 2.977 27.109 22.938 1 95.44 379 TRP B N 1
ATOM 6098 C CA . TRP B 1 379 ? 1.866 26.562 23.719 1 95.44 379 TRP B CA 1
ATOM 6099 C C . TRP B 1 379 ? 1.584 25.125 23.312 1 95.44 379 TRP B C 1
ATOM 6101 O O . TRP B 1 379 ? 1.493 24.797 22.125 1 95.44 379 TRP B O 1
ATOM 6111 N N . ARG B 1 380 ? 1.447 24.156 24.281 1 88.94 380 ARG B N 1
ATOM 6112 C CA . ARG B 1 380 ? 1.188 22.734 24.047 1 88.94 380 ARG B CA 1
ATOM 6113 C C . ARG B 1 380 ? 0.137 22.203 25.016 1 88.94 380 ARG B C 1
ATOM 6115 O O . ARG B 1 380 ? -0.064 22.781 26.094 1 88.94 380 ARG B O 1
ATOM 6122 N N . SER B 1 381 ? -0.518 21.266 24.484 1 83.81 381 SER B N 1
ATOM 6123 C CA . SER B 1 381 ? -1.416 20.547 25.375 1 83.81 381 SER B CA 1
ATOM 6124 C C . SER B 1 381 ? -0.817 19.219 25.812 1 83.81 381 SER B C 1
ATOM 6126 O O . SER B 1 381 ? -0.179 18.531 25 1 83.81 381 SER B O 1
ATOM 6128 N N . ASP B 1 382 ? -1.039 18.844 27.016 1 74.56 382 ASP B N 1
ATOM 6129 C CA . ASP B 1 382 ? -0.584 17.547 27.5 1 74.56 382 ASP B CA 1
ATOM 6130 C C . ASP B 1 382 ? -1.355 16.406 26.844 1 74.56 382 ASP B C 1
ATOM 6132 O O . ASP B 1 382 ? -0.846 15.289 26.719 1 74.56 382 ASP B O 1
ATOM 6136 N N . ALA B 1 383 ? -2.527 16.734 26.422 1 68.25 383 ALA B N 1
ATOM 6137 C CA . ALA B 1 383 ? -3.414 15.727 25.859 1 68.25 383 ALA B CA 1
ATOM 6138 C C . ALA B 1 383 ? -3.051 15.43 24.406 1 68.25 383 ALA B C 1
ATOM 6140 O O . ALA B 1 383 ? -3.404 14.375 23.875 1 68.25 383 ALA B O 1
ATOM 6141 N N . ASP B 1 384 ? -2.443 16.344 23.828 1 67 384 ASP B N 1
ATOM 6142 C CA . ASP B 1 384 ? -2.029 16.219 22.422 1 67 384 ASP B CA 1
ATOM 6143 C C . ASP B 1 384 ? -0.611 16.734 22.234 1 67 384 ASP B C 1
ATOM 6145 O O . ASP B 1 384 ? -0.418 17.938 21.969 1 67 384 ASP B O 1
ATOM 6149 N N . PHE B 1 385 ? 0.279 15.922 22.281 1 61.22 385 PHE B N 1
ATOM 6150 C CA . PHE B 1 385 ? 1.671 16.344 22.219 1 61.22 385 PHE B CA 1
ATOM 6151 C C . PHE B 1 385 ? 2.135 16.516 20.781 1 61.22 385 PHE B C 1
ATOM 6153 O O . PHE B 1 385 ? 3.252 16.969 20.531 1 61.22 385 PHE B O 1
ATOM 6160 N N . ARG B 1 386 ? 1.314 16.328 19.906 1 81.88 386 ARG B N 1
ATOM 6161 C CA . ARG B 1 386 ? 1.735 16.344 18.516 1 81.88 386 ARG B CA 1
ATOM 6162 C C . ARG B 1 386 ? 1.528 17.719 17.875 1 81.88 386 ARG B C 1
ATOM 6164 O O . ARG B 1 386 ? 2.039 17.984 16.797 1 81.88 386 ARG B O 1
ATOM 6171 N N . THR B 1 387 ? 0.768 18.594 18.547 1 87.94 387 THR B N 1
ATOM 6172 C CA . THR B 1 387 ? 0.473 19.906 18 1 87.94 387 THR B CA 1
ATOM 6173 C C . THR B 1 387 ? 0.899 21 18.984 1 87.94 387 THR B C 1
ATOM 6175 O O . THR B 1 387 ? 0.944 20.766 20.188 1 87.94 387 THR B O 1
ATOM 6178 N N . ALA B 1 388 ? 1.279 22.109 18.438 1 93.25 388 ALA B N 1
ATOM 6179 C CA . ALA B 1 388 ? 1.636 23.266 19.266 1 93.25 388 ALA B CA 1
ATOM 6180 C C . ALA B 1 388 ? 1.236 24.578 18.578 1 93.25 388 ALA B C 1
ATOM 6182 O O . ALA B 1 388 ? 1.038 24.609 17.359 1 93.25 388 ALA B O 1
ATOM 6183 N N . VAL B 1 389 ? 1.028 25.547 19.391 1 96.31 389 VAL B N 1
ATOM 6184 C CA . VAL B 1 389 ? 0.839 26.906 18.906 1 96.31 389 VAL B CA 1
ATOM 6185 C C . VAL B 1 389 ? 2.086 27.734 19.203 1 96.31 389 VAL B C 1
ATOM 6187 O O . VAL B 1 389 ? 2.41 28 20.359 1 96.31 389 VAL B O 1
ATOM 6190 N N . PHE B 1 390 ? 2.795 28.141 18.172 1 98 390 PHE B N 1
ATOM 6191 C CA . PHE B 1 390 ? 3.939 29.031 18.312 1 98 390 PHE B CA 1
ATOM 6192 C C . PHE B 1 390 ? 3.492 30.484 18.312 1 98 390 PHE B C 1
ATOM 6194 O O . PHE B 1 390 ? 2.898 30.953 17.344 1 98 390 PHE B O 1
ATOM 6201 N N . GLU B 1 391 ? 3.711 31.141 19.422 1 98.62 391 GLU B N 1
ATOM 6202 C CA . GLU B 1 391 ? 3.467 32.562 19.5 1 98.62 391 GLU B CA 1
ATOM 6203 C C . GLU B 1 391 ? 4.734 33.375 19.203 1 98.62 391 GLU B C 1
ATOM 6205 O O . GLU B 1 391 ? 5.777 33.156 19.812 1 98.62 391 GLU B O 1
ATOM 6210 N N . ALA B 1 392 ? 4.586 34.25 18.219 1 98.69 392 ALA B N 1
ATOM 6211 C CA . ALA B 1 392 ? 5.762 35.031 17.844 1 98.69 392 ALA B CA 1
ATOM 6212 C C . ALA B 1 392 ? 5.406 36.5 17.672 1 98.69 392 ALA B C 1
ATOM 6214 O O . ALA B 1 392 ? 4.246 36.844 17.438 1 98.69 392 ALA B O 1
ATOM 6215 N N . THR B 1 393 ? 6.336 37.344 17.891 1 98.44 393 THR B N 1
ATOM 6216 C CA . THR B 1 393 ? 6.246 38.812 17.703 1 98.44 393 THR B CA 1
ATOM 6217 C C . THR B 1 393 ? 7.348 39.281 16.766 1 98.44 393 THR B C 1
ATOM 6219 O O . THR B 1 393 ? 8.227 38.531 16.359 1 98.44 393 THR B O 1
ATOM 6222 N N . LEU B 1 394 ? 7.125 40.531 16.297 1 97 394 LEU B N 1
ATOM 6223 C CA . LEU B 1 394 ? 8.195 41.125 15.508 1 97 394 LEU B CA 1
ATOM 6224 C C . LEU B 1 394 ? 9.508 41.125 16.281 1 97 394 LEU B C 1
ATOM 6226 O O . LEU B 1 394 ? 9.516 41.375 17.5 1 97 394 LEU B O 1
ATOM 6230 N N . ALA B 1 395 ? 10.633 40.812 15.617 1 89.62 395 ALA B N 1
ATOM 6231 C CA . ALA B 1 395 ? 11.938 40.781 16.281 1 89.62 395 ALA B CA 1
ATOM 6232 C C . ALA B 1 395 ? 12.375 42.188 16.656 1 89.62 395 ALA B C 1
ATOM 6234 O O . ALA B 1 395 ? 11.984 43.188 16 1 89.62 395 ALA B O 1
#

InterPro domains:
  IPR001077 O-methyltransferase, C-terminal domain [PF00891] (171-373)
  IPR012967 Caffeic acid 3-O-methyltransferase-like, dimerisation domain [PF08100] (57-130)
  IPR016461 O-methyltransferase-like [PIRSF005739] (51-380)
  IPR016461 O-methyltransferase-like [PS51683] (52-394)
  IPR029063 S-adenosyl-L-methionine-dependent methyltransferase superfamily [G3DSA:3.40.50.150] (138-392)
  IPR029063 S-adenosyl-L-methionine-dependent methyltransferase superfamily [SSF53335] (138-383)
  IPR036388 Winged helix-like DNA-binding domain superfamily [G3DSA:1.10.10.10] (39-129)
  IPR036390 Winged helix DNA-binding domain superfamily [SSF46785] (42-140)

pLDDT: mean 93.05, std 8.14, range [40.38, 98.81]

Secondary structure (DSSP, 8-state):
-HHHHHHHHHHHHHHHHTPPPGGGS-HHHHHHHHHHHHHHHHHHS-HHHHHHHHHHTTHHHHHHHHHHHHTHHHHHHHTTT--EEHHHHHHHSSS-HHHHHHHHHHHHHTTSEEEEETTEEEE-TTGGGSSTT-HHHHHHHHHHHHHHHHTTHHHHHHHTTSPPP--TTSSHHHHHHT--S-HHHHHHT-HHHHHHHHHHHHHHHHT-SS-HHHHS-HHHHT---TTSEEEEEET-TTSHHHHHHHHH-TT--SEEEEEE-HHHHTT--S---TTEEEEE--TTS---S-S-SEEEEES-GGGS-HHHHHHHHHHHHHH--TT-EEEEEEE-BPSSS---HHHHHHHHHHHHHHS--PPBHHHHHHHHHHTTEEEEEEEE-SS-TTEEEEEEEE-/-HHHHHHHHHHHHHHHHTPPPGGGS-HHHHHHHHHHHHHHHHHHS-HHHHHHHHHHTTHHHHHHHHHHHHTHHHHHHHTTT--EEHHHHHHHSSS-HHHHHHHHHHHHHTTSEEEEETTEEEE-TTGGGSSTT-HHHHHHHHHHHHHHHHTTHHHHHHHTTSPPP--TTSSHHHHHHT--S-HHHHHHT-HHHHHHHHHHHHHHHHTSSS-HHHHS-HHHHT---TTSEEEEEET-TTSHHHHHHHHH-TT--SEEEEEE-HHHHTT--S---TTEEEEE--TTS---S-S-SEEEEES-GGGS-HHHHHHHHHHHHHH--TT-EEEEEEE-BPSSS---HHHHHHHHHHHHHHS--PPBHHHHHHHHHHTTEEEEEEEE-SS-TTEEEEEEEE-

Radius of gyration: 29.79 Å; Cα contacts (8 Å, |Δi|>4): 1368; chains: 2; bounding box: 59×95×67 Å

Sequence (790 aa):
MTTLLSDLTSTLNSALANLPAPENIKDEERVQLLGAIGQLQSALETPVQIIQKHCFAHYGIAGIRVAQGMGIFDAFVTSNGAEMTLAELSSKTKGDVELLKRIMRFLCSHNICKETNTETYQPSQIAMLYGTGSVPGDMIKHFHTNMQITSKLFDYFEEKGYKNPSDAYDAPFQLAYQTNEHYFEWLSKRPATQSVFNSVMTESKRHYGVEWFEIFPVLDKLQVPPERVAFVDVGGGVGHDVIALKTRFPQLPGKYIVQDLPQVIDDIKEPLGEGISAVKIDMFEGQPIQGAKAYHLRTVLHDWPDKPALEALRHIRKAMASDSILLINEHVMPEGANVPALSATLDIHMMEVFSSLERTEKQWVDLLEKAEFKVTQVWRSDADFRTAVFEATLAMTTLLSDLTSTLNSALANLPAPENIKDEERVQLLGAIGQLQSALETPVQIIQKHCFAHYGIAGIRVAQGMGIFDAFVTSNGAEMTLAELSSKTKGDVELLKRIMRFLCSHNICKETNTETYQPSQIAMLYGTGSVPGDMIKHFHTNMQITSKLFDYFEEKGYKNPSDAYDAPFQLAYQTNEHYFEWLSKRPATQSVFNSVMTESKRHYGVEWFEIFPVLDKLQVPPERVAFVDVGGGVGHDVIALKTRFPQLPGKYIVQDLPQVIDDIKEPLGEGISAVKIDMFEGQPIQGAKAYHLRTVLHDWPDKPALEALRHIRKAMASDSILLINEHVMPEGANVPALSATLDIHMMEVFSSLERTEKQWVDLLEKAEFKVTQVWRSDADFRTAVFEATLA